Protein 4LDA (pdb70)

InterPro domains:
  IPR027417 P-loop containing nucleoside triphosphate hydrolase [G3DSA:3.40.50.300] (149-373)
  IPR027417 P-loop containing nucleoside triphosphate hydrolase [SSF52540] (150-372)
  IPR031580 Pilus assembly protein TadZ, N-terminal [PF16968] (1-133)

Secondary structure (DSSP, 8-state):
-EEEEEE-SSHHHHHHHHHHTTTTEEEEE--S--HHHHHHHHHHHT-SEEEEE--TTTHHHHHHHHHHHHHH---EEEEES-TT-HHHHHH---S-SEEE-TT--HHHHHHHHHHHHTTS-S--/-EEEEEE-SSHHHHHHHHHHSTTTEEEEE--S--HHHHHHHHHHHT-SEEEEE--TTTHHHHHHHHHHHHHH---EEEEES-TT-HHHHHH---S-SEEE-TT--HHHHHHHHHHHHTTS-SS--/--EEEEE-SSHHHHHHHHHHTTTT-EEEE--S--HHHHHHHHHHHT--EEEEEE-TTTHHHHHHHHHHHHHH---EEEEEE-TT-HHHHHH-----SEEEETT--HHHHHHHHHHHT-S-PPPP-/-EEEEEE-SSHHHHHHHHHHSTTTEEEEE--SS-HHHHHHHHHHHT--EEEEEE-TTTHHHHHHHHHHHHHH---EEEEEE-TT-HHHHHH---S-SEEEETT--HHHHHHHHHHHH-/-EEEEEE-SSHHHHHHHHHHTTTTEEEEE--S--HHHHHHHHHHHT--EEEEEE-TTTHHHHHHHHHHHHHH---EEEEEE-TT-HHHHHH-----SEEEETT--HHHHHHHHHHH-/---EEEEE-SSHHHHHHHHHHSTTT-EEEE--S--HHHHHHHHHHHT-SEEEEEE-TTTHHHHHHHHHHHHHH---EEEEEE-TT-HHHHHH---S-SEEEETT--HHHHHHHHHHH-/-EEEEEE-SSHHHHHHHHHHTTTTEEEEE--TT-HHHHHHHHHHHT--EEEEEE-TTTHHHHHHHHHHHHHH---EEEEEE-TT-HHHHHH-----SEEEETT-BHHHHHHHHHHH-/--EEEEE-SSHHHHHHHHHHTTTT-EEEE--S--HHHHHHHHHHHT--EEEEE--TTTHHHHHHHHHHHHHH---EEEEEE-TT-HHHHHH---S-SEEEETT--HHHHHHHHHHHT-B-PPP-

B-factor: mean 76.96, std 20.44, range [37.09, 199.3]

Organism: Pseudomonas aeruginosa (strain ATCC 15692 / DSM 22644 / CIP 104116 / JCM 14847 / LMG 12228 / 1C / PRS 101 / PAO1) (NCBI:txid208964)

Structure (mmCIF, N/CA/C/O backbone):
data_4LDA
#
_entry.id   4LDA
#
_cell.length_a   96.891
_cell.length_b   86.947
_cell.length_c   97.486
_cell.angle_alpha   90.000
_cell.angle_beta   107.450
_cell.angle_gamma   90.000
#
_symmetry.space_group_name_H-M   'P 1 21 1'
#
loop_
_entity.id
_entity.type
_entity.pdbx_description
1 polymer TadZ
2 non-polymer 'SULFATE ION'
3 water water
#
loop_
_atom_site.group_PDB
_atom_site.id
_atom_site.type_symbol
_atom_site.label_atom_id
_atom_site.label_alt_id
_atom_site.label_comp_id
_atom_site.label_asym_id
_atom_site.label_entity_id
_atom_site.label_seq_id
_atom_site.pdbx_PDB_ins_code
_atom_site.Cartn_x
_atom_site.Cartn_y
_atom_site.Cartn_z
_atom_site.occupancy
_atom_site.B_iso_or_equiv
_atom_site.auth_seq_id
_atom_site.auth_comp_id
_atom_site.auth_asym_id
_atom_site.auth_atom_id
_atom_site.pdbx_PDB_model_num
ATOM 17 N N . ASN A 1 3 ? 41.778 34.587 23.774 1.00 55.42 2 ASN A N 1
ATOM 18 C CA . ASN A 1 3 ? 40.757 35.628 23.520 1.00 54.59 2 ASN A CA 1
ATOM 19 C C . ASN A 1 3 ? 40.551 36.533 24.729 1.00 58.91 2 ASN A C 1
ATOM 20 O O . ASN A 1 3 ? 40.367 36.075 25.848 1.00 60.25 2 ASN A O 1
ATOM 25 N N . GLN A 1 4 ? 40.521 37.832 24.472 1.00 54.88 3 GLN A N 1
ATOM 26 C CA . GLN A 1 4 ? 40.351 38.872 25.477 1.00 53.46 3 GLN A CA 1
ATOM 27 C C . GLN A 1 4 ? 39.553 40.020 24.962 1.00 54.48 3 GLN A C 1
ATOM 28 O O . GLN A 1 4 ? 39.478 40.231 23.756 1.00 50.38 3 GLN A O 1
ATOM 34 N N . ASN A 1 5 ? 39.082 40.849 25.884 1.00 53.52 4 ASN A N 1
ATOM 35 C CA . ASN A 1 5 ? 38.524 42.151 25.566 1.00 53.65 4 ASN A CA 1
ATOM 36 C C . ASN A 1 5 ? 39.549 43.186 25.954 1.00 58.58 4 ASN A C 1
ATOM 37 O O . ASN A 1 5 ? 40.175 43.052 27.006 1.00 59.95 4 ASN A O 1
ATOM 42 N N . PHE A 1 6 ? 39.799 44.151 25.066 1.00 53.49 5 PHE A N 1
ATOM 43 C CA . PHE A 1 6 ? 40.706 45.278 25.298 1.00 51.23 5 PHE A CA 1
ATOM 44 C C . PHE A 1 6 ? 39.890 46.544 25.256 1.00 57.22 5 PHE A C 1
ATOM 45 O O . PHE A 1 6 ? 38.927 46.602 24.483 1.00 58.43 5 PHE A O 1
ATOM 53 N N . VAL A 1 7 ? 40.234 47.545 26.083 1.00 53.15 6 VAL A N 1
ATOM 54 C CA . VAL A 1 7 ? 39.525 48.825 26.098 1.00 53.05 6 VAL A CA 1
ATOM 55 C C . VAL A 1 7 ? 40.476 49.865 25.511 1.00 54.57 6 VAL A C 1
ATOM 56 O O . VAL A 1 7 ? 41.668 49.806 25.771 1.00 53.85 6 VAL A O 1
ATOM 60 N N . ALA A 1 8 ? 39.951 50.772 24.671 1.00 51.58 7 ALA A N 1
ATOM 61 C CA . ALA A 1 8 ? 40.764 51.785 24.019 1.00 50.89 7 ALA A CA 1
ATOM 62 C C . ALA A 1 8 ? 40.192 53.193 24.150 1.00 57.20 7 ALA A C 1
ATOM 63 O O . ALA A 1 8 ? 39.049 53.456 23.772 1.00 57.67 7 ALA A O 1
ATOM 65 N N . LEU A 1 9 ? 41.030 54.100 24.673 1.00 55.50 8 LEU A N 1
ATOM 66 C CA . LEU A 1 9 ? 40.802 55.535 24.759 1.00 56.93 8 LEU A CA 1
ATOM 67 C C . LEU A 1 9 ? 41.651 56.147 23.677 1.00 60.54 8 LEU A C 1
ATOM 68 O O . LEU A 1 9 ? 42.852 56.321 23.864 1.00 59.84 8 LEU A O 1
ATOM 73 N N . THR A 1 10 ? 41.074 56.314 22.494 1.00 57.97 9 THR A N 1
ATOM 74 C CA . THR A 1 10 ? 41.769 56.815 21.313 1.00 57.51 9 THR A CA 1
ATOM 75 C C . THR A 1 10 ? 41.447 58.277 21.122 1.00 64.34 9 THR A C 1
ATOM 76 O O . THR A 1 10 ? 40.374 58.727 21.557 1.00 66.17 9 THR A O 1
ATOM 80 N N . GLN A 1 11 ? 42.360 59.035 20.484 1.00 60.65 10 GLN A N 1
ATOM 81 C CA . GLN A 1 11 ? 42.050 60.443 20.277 1.00 63.00 10 GLN A CA 1
ATOM 82 C C . GLN A 1 11 ? 41.661 60.698 18.784 1.00 70.34 10 GLN A C 1
ATOM 83 O O . GLN A 1 11 ? 41.238 61.812 18.459 1.00 72.21 10 GLN A O 1
ATOM 89 N N . HIS A 1 12 ? 41.658 59.645 17.930 1.00 66.90 11 HIS A N 1
ATOM 90 C CA . HIS A 1 12 ? 41.136 59.718 16.562 1.00 67.54 11 HIS A CA 1
ATOM 91 C C . HIS A 1 12 ? 40.768 58.279 16.079 1.00 66.84 11 HIS A C 1
ATOM 92 O O . HIS A 1 12 ? 41.334 57.302 16.572 1.00 63.02 11 HIS A O 1
ATOM 99 N N . PRO A 1 13 ? 39.759 58.148 15.170 1.00 64.68 12 PRO A N 1
ATOM 100 C CA . PRO A 1 13 ? 39.271 56.806 14.758 1.00 63.52 12 PRO A CA 1
ATOM 101 C C . PRO A 1 13 ? 40.310 55.883 14.105 1.00 67.14 12 PRO A C 1
ATOM 102 O O . PRO A 1 13 ? 40.161 54.656 14.201 1.00 65.51 12 PRO A O 1
ATOM 106 N N . GLY A 1 14 ? 41.315 56.464 13.435 1.00 64.04 13 GLY A N 1
ATOM 107 C CA . GLY A 1 14 ? 42.379 55.706 12.788 1.00 61.80 13 GLY A CA 1
ATOM 108 C C . GLY A 1 14 ? 43.124 54.815 13.761 1.00 62.00 13 GLY A C 1
ATOM 109 O O . GLY A 1 14 ? 43.564 53.724 13.394 1.00 62.52 13 GLY A O 1
ATOM 110 N N . GLU A 1 15 ? 43.255 55.266 15.014 1.00 55.80 14 GLU A N 1
ATOM 111 C CA . GLU A 1 15 ? 43.905 54.512 16.089 1.00 53.48 14 GLU A CA 1
ATOM 112 C C . GLU A 1 15 ? 43.075 53.300 16.477 1.00 57.94 14 GLU A C 1
ATOM 113 O O . GLU A 1 15 ? 43.631 52.227 16.651 1.00 58.69 14 GLU A O 1
ATOM 119 N N . LEU A 1 16 ? 41.751 53.470 16.626 1.00 55.80 15 LEU A N 1
ATOM 120 C CA . LEU A 1 16 ? 40.846 52.395 17.001 1.00 55.20 15 LEU A CA 1
ATOM 121 C C . LEU A 1 16 ? 40.844 51.293 15.933 1.00 61.30 15 LEU A C 1
ATOM 122 O O . LEU A 1 16 ? 40.902 50.115 16.294 1.00 62.35 15 LEU A O 1
ATOM 127 N N . ASP A 1 17 ? 40.815 51.669 14.640 1.00 57.50 16 ASP A N 1
ATOM 128 C CA . ASP A 1 17 ? 40.855 50.724 13.527 1.00 57.25 16 ASP A CA 1
ATOM 129 C C . ASP A 1 17 ? 42.159 49.934 13.536 1.00 59.24 16 ASP A C 1
ATOM 130 O O . ASP A 1 17 ? 42.118 48.720 13.376 1.00 58.79 16 ASP A O 1
ATOM 135 N N . TRP A 1 18 ? 43.304 50.620 13.755 1.00 54.71 17 TRP A N 1
ATOM 136 C CA . TRP A 1 18 ? 44.648 50.045 13.829 1.00 52.80 17 TRP A CA 1
ATOM 137 C C . TRP A 1 18 ? 44.732 49.011 14.969 1.00 55.26 17 TRP A C 1
ATOM 138 O O . TRP A 1 18 ? 45.233 47.902 14.763 1.00 53.06 17 TRP A O 1
ATOM 149 N N . LEU A 1 19 ? 44.174 49.346 16.134 1.00 52.14 18 LEU A N 1
ATOM 150 C CA . LEU A 1 19 ? 44.126 48.433 17.268 1.00 50.76 18 LEU A CA 1
ATOM 151 C C . LEU A 1 19 ? 43.247 47.217 16.974 1.00 56.24 18 LEU A C 1
ATOM 152 O O . LEU A 1 19 ? 43.707 46.095 17.182 1.00 57.29 18 LEU A O 1
ATOM 157 N N . GLN A 1 20 ? 42.003 47.433 16.481 1.00 53.97 19 GLN A N 1
ATOM 158 C CA . GLN A 1 20 ? 41.026 46.381 16.185 1.00 53.98 19 GLN A CA 1
ATOM 159 C C . GLN A 1 20 ? 41.528 45.394 15.142 1.00 56.52 19 GLN A C 1
ATOM 160 O O . GLN A 1 20 ? 41.345 44.188 15.318 1.00 56.28 19 GLN A O 1
ATOM 166 N N . ASN A 1 21 ? 42.141 45.899 14.063 1.00 53.03 20 ASN A N 1
ATOM 167 C CA . ASN A 1 21 ? 42.645 45.084 12.961 1.00 53.54 20 ASN A CA 1
ATOM 168 C C . ASN A 1 21 ? 43.866 44.293 13.365 1.00 58.04 20 ASN A C 1
ATOM 169 O O . ASN A 1 21 ? 43.947 43.118 13.021 1.00 60.21 20 ASN A O 1
ATOM 174 N N . SER A 1 22 ? 44.803 44.919 14.097 1.00 53.11 21 SER A N 1
ATOM 175 C CA . SER A 1 22 ? 46.034 44.274 14.552 1.00 51.56 21 SER A CA 1
ATOM 176 C C . SER A 1 22 ? 45.761 43.184 15.580 1.00 55.70 21 SER A C 1
ATOM 177 O O . SER A 1 22 ? 46.433 42.139 15.540 1.00 56.90 21 SER A O 1
ATOM 180 N N . LEU A 1 23 ? 44.781 43.413 16.489 1.00 49.09 22 LEU A N 1
ATOM 181 C CA . LEU A 1 23 ? 44.518 42.494 17.591 1.00 48.68 22 LEU A CA 1
ATOM 182 C C . LEU A 1 23 ? 43.343 41.562 17.357 1.00 54.52 22 LEU A C 1
ATOM 183 O O . LEU A 1 23 ? 42.962 40.850 18.287 1.00 55.78 22 LEU A O 1
ATOM 188 N N . ALA A 1 24 ? 42.829 41.492 16.126 1.00 52.05 23 ALA A N 1
ATOM 189 C CA . ALA A 1 24 ? 41.674 40.690 15.744 1.00 52.88 23 ALA A CA 1
ATOM 190 C C . ALA A 1 24 ? 41.812 39.190 16.145 1.00 58.57 23 ALA A C 1
ATOM 191 O O . ALA A 1 24 ? 40.835 38.573 16.584 1.00 59.68 23 ALA A O 1
ATOM 193 N N . SER A 1 25 ? 42.999 38.621 15.997 1.00 56.90 24 SER A N 1
ATOM 194 C CA . SER A 1 25 ? 43.320 37.223 16.362 1.00 57.31 24 SER A CA 1
ATOM 195 C C . SER A 1 25 ? 43.367 37.014 17.902 1.00 58.03 24 SER A C 1
ATOM 196 O O . SER A 1 25 ? 43.079 35.927 18.367 1.00 58.17 24 SER A O 1
ATOM 199 N N . ALA A 1 26 ? 43.705 38.056 18.672 1.00 52.05 25 ALA A N 1
ATOM 200 C CA . ALA A 1 26 ? 43.836 38.006 20.127 1.00 50.70 25 ALA A CA 1
ATOM 201 C C . ALA A 1 26 ? 42.523 38.285 20.870 1.00 52.44 25 ALA A C 1
ATOM 202 O O . ALA A 1 26 ? 42.343 37.842 21.997 1.00 52.30 25 ALA A O 1
ATOM 204 N N . GLY A 1 27 ? 41.643 39.049 20.275 1.00 48.71 26 GLY A N 1
ATOM 205 C CA . GLY A 1 27 ? 40.386 39.380 20.926 1.00 48.51 26 GLY A CA 1
ATOM 206 C C . GLY A 1 27 ? 39.676 40.551 20.307 1.00 51.41 26 GLY A C 1
ATOM 207 O O . GLY A 1 27 ? 39.818 40.797 19.111 1.00 50.27 26 GLY A O 1
ATOM 208 N N . GLN A 1 28 ? 38.908 41.288 21.132 1.00 49.68 27 GLN A N 1
ATOM 209 C CA . GLN A 1 28 ? 38.043 42.420 20.731 1.00 49.06 27 GLN A CA 1
ATOM 210 C C . GLN A 1 28 ? 38.478 43.734 21.359 1.00 51.50 27 GLN A C 1
ATOM 211 O O . GLN A 1 28 ? 38.776 43.761 22.539 1.00 50.51 27 GLN A O 1
ATOM 217 N N . VAL A 1 29 ? 38.505 44.818 20.577 1.00 49.48 28 VAL A N 1
ATOM 218 C CA . VAL A 1 29 ? 38.899 46.137 21.072 1.00 49.16 28 VAL A CA 1
ATOM 219 C C . VAL A 1 29 ? 37.609 46.944 21.216 1.00 55.65 28 VAL A C 1
ATOM 220 O O . VAL A 1 29 ? 36.953 47.280 20.230 1.00 56.77 28 VAL A O 1
ATOM 224 N N . VAL A 1 30 ? 37.210 47.151 22.468 1.00 52.84 29 VAL A N 1
ATOM 225 C CA . VAL A 1 30 ? 36.034 47.896 22.888 1.00 53.33 29 VAL A CA 1
ATOM 226 C C . VAL A 1 30 ? 36.420 49.369 23.000 1.00 59.17 29 VAL A C 1
ATOM 227 O O . VAL A 1 30 ? 37.348 49.692 23.761 1.00 58.69 29 VAL A O 1
ATOM 231 N N . PRO A 1 31 ? 35.762 50.278 22.244 1.00 57.89 30 PRO A N 1
ATOM 232 C CA . PRO A 1 31 ? 36.067 51.713 22.410 1.00 58.90 30 PRO A CA 1
ATOM 233 C C . PRO A 1 31 ? 35.460 52.237 23.711 1.00 65.67 30 PRO A C 1
ATOM 234 O O . PRO A 1 31 ? 34.441 51.720 24.155 1.00 65.84 30 PRO A O 1
ATOM 238 N N . ALA A 1 32 ? 36.078 53.222 24.336 1.00 65.07 31 ALA A N 1
ATOM 239 C CA . ALA A 1 32 ? 35.520 53.760 25.576 1.00 67.77 31 ALA A CA 1
ATOM 240 C C . ALA A 1 32 ? 35.084 55.210 25.397 1.00 77.64 31 ALA A C 1
ATOM 241 O O . ALA A 1 32 ? 34.404 55.772 26.261 1.00 78.43 31 ALA A O 1
ATOM 243 N N . GLY A 1 33 ? 35.457 55.783 24.253 1.00 78.09 32 GLY A N 1
ATOM 244 C CA . GLY A 1 33 ? 35.139 57.152 23.869 1.00 80.82 32 GLY A CA 1
ATOM 245 C C . GLY A 1 33 ? 35.548 58.193 24.891 1.00 88.54 32 GLY A C 1
ATOM 246 O O . GLY A 1 33 ? 36.691 58.224 25.358 1.00 87.72 32 GLY A O 1
ATOM 247 N N . SER A 1 34 ? 34.587 59.046 25.239 1.00 89.38 33 SER A N 1
ATOM 248 C CA . SER A 1 34 ? 34.711 60.108 26.233 1.00 91.81 33 SER A CA 1
ATOM 249 C C . SER A 1 34 ? 34.184 59.545 27.542 1.00 95.38 33 SER A C 1
ATOM 250 O O . SER A 1 34 ? 32.968 59.574 27.792 1.00 97.44 33 SER A O 1
ATOM 253 N N . ALA A 1 35 ? 35.081 58.922 28.320 1.00 88.36 34 ALA A N 1
ATOM 254 C CA . ALA A 1 35 ? 34.690 58.251 29.549 1.00 87.50 34 ALA A CA 1
ATOM 255 C C . ALA A 1 35 ? 35.436 58.773 30.769 1.00 88.48 34 ALA A C 1
ATOM 256 O O . ALA A 1 35 ? 36.646 59.010 30.712 1.00 85.99 34 ALA A O 1
ATOM 258 N N . SER A 1 36 ? 34.685 58.936 31.886 1.00 84.56 35 SER A N 1
ATOM 259 C CA . SER A 1 36 ? 35.209 59.330 33.194 1.00 84.46 35 SER A CA 1
ATOM 260 C C . SER A 1 36 ? 35.853 58.115 33.858 1.00 84.83 35 SER A C 1
ATOM 261 O O . SER A 1 36 ? 35.697 57.001 33.353 1.00 82.28 35 SER A O 1
ATOM 264 N N . LEU A 1 37 ? 36.561 58.311 34.985 1.00 81.07 36 LEU A N 1
ATOM 265 C CA . LEU A 1 37 ? 37.220 57.208 35.689 1.00 79.00 36 LEU A CA 1
ATOM 266 C C . LEU A 1 37 ? 36.192 56.158 36.115 1.00 81.93 36 LEU A C 1
ATOM 267 O O . LEU A 1 37 ? 36.407 54.976 35.855 1.00 79.44 36 LEU A O 1
ATOM 272 N N . GLU A 1 38 ? 35.059 56.605 36.703 1.00 80.53 37 GLU A N 1
ATOM 273 C CA . GLU A 1 38 ? 33.970 55.751 37.176 1.00 80.90 37 GLU A CA 1
ATOM 274 C C . GLU A 1 38 ? 33.360 54.938 36.021 1.00 80.06 37 GLU A C 1
ATOM 275 O O . GLU A 1 38 ? 33.176 53.725 36.171 1.00 77.35 37 GLU A O 1
ATOM 281 N N . GLU A 1 39 ? 33.083 55.600 34.873 1.00 75.90 38 GLU A N 1
ATOM 282 C CA . GLU A 1 39 ? 32.518 54.989 33.653 1.00 73.50 38 GLU A CA 1
ATOM 283 C C . GLU A 1 39 ? 33.481 53.965 33.071 1.00 76.35 38 GLU A C 1
ATOM 284 O O . GLU A 1 39 ? 33.073 52.858 32.706 1.00 75.59 38 GLU A O 1
ATOM 290 N N . LEU A 1 40 ? 34.766 54.335 33.012 1.00 72.42 39 LEU A N 1
ATOM 291 C CA . LEU A 1 40 ? 35.852 53.513 32.491 1.00 69.25 39 LEU A CA 1
ATOM 292 C C . LEU A 1 40 ? 36.066 52.262 33.350 1.00 68.30 39 LEU A C 1
ATOM 293 O O . LEU A 1 40 ? 36.279 51.194 32.803 1.00 64.85 39 LEU A O 1
ATOM 298 N N . LEU A 1 41 ? 35.956 52.382 34.687 1.00 65.71 40 LEU A N 1
ATOM 299 C CA . LEU A 1 41 ? 36.096 51.235 35.588 1.00 65.02 40 LEU A CA 1
ATOM 300 C C . LEU A 1 41 ? 34.929 50.262 35.398 1.00 69.39 40 LEU A C 1
ATOM 301 O O . LEU A 1 41 ? 35.157 49.055 35.408 1.00 68.22 40 LEU A O 1
ATOM 306 N N . ALA A 1 42 ? 33.696 50.790 35.168 1.00 66.91 41 ALA A N 1
ATOM 307 C CA . ALA A 1 42 ? 32.483 50.003 34.883 1.00 65.86 41 ALA A CA 1
ATOM 308 C C . ALA A 1 42 ? 32.635 49.209 33.588 1.00 67.12 41 ALA A C 1
ATOM 309 O O . ALA A 1 42 ? 32.259 48.038 33.549 1.00 66.57 41 ALA A O 1
ATOM 311 N N . LEU A 1 43 ? 33.207 49.844 32.543 1.00 61.88 42 LEU A N 1
ATOM 312 C CA . LEU A 1 43 ? 33.439 49.239 31.233 1.00 60.61 42 LEU A CA 1
ATOM 313 C C . LEU A 1 43 ? 34.547 48.155 31.283 1.00 63.24 42 LEU A C 1
ATOM 314 O O . LEU A 1 43 ? 34.447 47.157 30.577 1.00 61.57 42 LEU A O 1
ATOM 319 N N . LEU A 1 44 ? 35.576 48.344 32.128 1.00 60.42 43 LEU A N 1
ATOM 320 C CA . LEU A 1 44 ? 36.636 47.362 32.325 1.00 59.37 43 LEU A CA 1
ATOM 321 C C . LEU A 1 44 ? 36.092 46.128 33.014 1.00 65.07 43 LEU A C 1
ATOM 322 O O . LEU A 1 44 ? 36.489 45.023 32.658 1.00 65.28 43 LEU A O 1
ATOM 327 N N . ASP A 1 45 ? 35.170 46.313 33.975 1.00 63.72 44 ASP A N 1
ATOM 328 C CA . ASP A 1 45 ? 34.566 45.244 34.767 1.00 65.30 44 ASP A CA 1
ATOM 329 C C . ASP A 1 45 ? 33.598 44.390 33.952 1.00 68.40 44 ASP A C 1
ATOM 330 O O . ASP A 1 45 ? 33.670 43.165 34.052 1.00 69.95 44 ASP A O 1
ATOM 335 N N . VAL A 1 46 ? 32.710 45.011 33.149 1.00 62.38 45 VAL A N 1
ATOM 336 C CA . VAL A 1 46 ? 31.695 44.299 32.363 1.00 61.09 45 VAL A CA 1
ATOM 337 C C . VAL A 1 46 ? 32.367 43.513 31.215 1.00 63.40 45 VAL A C 1
ATOM 338 O O . VAL A 1 46 ? 31.914 42.413 30.914 1.00 63.07 45 VAL A O 1
ATOM 342 N N . THR A 1 47 ? 33.455 44.034 30.624 1.00 60.14 46 THR A N 1
ATOM 343 C CA . THR A 1 47 ? 34.168 43.356 29.532 1.00 57.84 46 THR A CA 1
ATOM 344 C C . THR A 1 47 ? 35.271 42.450 30.067 1.00 61.24 46 THR A C 1
ATOM 345 O O . THR A 1 47 ? 35.862 41.719 29.275 1.00 61.45 46 THR A O 1
ATOM 349 N N . ALA A 1 48 ? 35.563 42.502 31.391 1.00 58.23 47 ALA A N 1
ATOM 350 C CA . ALA A 1 48 ? 36.610 41.731 32.100 1.00 58.24 47 ALA A CA 1
ATOM 351 C C . ALA A 1 48 ? 37.994 41.918 31.395 1.00 62.45 47 ALA A C 1
ATOM 352 O O . ALA A 1 48 ? 38.800 40.990 31.266 1.00 62.09 47 ALA A O 1
ATOM 354 N N . ALA A 1 49 ? 38.234 43.158 30.953 1.00 59.41 48 ALA A N 1
ATOM 355 C CA . ALA A 1 49 ? 39.420 43.590 30.236 1.00 58.10 48 ALA A CA 1
ATOM 356 C C . ALA A 1 49 ? 40.612 43.719 31.173 1.00 66.00 48 ALA A C 1
ATOM 357 O O . ALA A 1 49 ? 40.488 44.316 32.255 1.00 66.83 48 ALA A O 1
ATOM 359 N N . GLY A 1 50 ? 41.749 43.158 30.742 1.00 63.63 49 GLY A N 1
ATOM 360 C CA . GLY A 1 50 ? 43.010 43.203 31.494 1.00 64.93 49 GLY A CA 1
ATOM 361 C C . GLY A 1 50 ? 44.027 44.174 30.908 1.00 68.10 49 GLY A C 1
ATOM 362 O O . GLY A 1 50 ? 45.066 44.451 31.524 1.00 68.77 49 GLY A O 1
ATOM 363 N N . VAL A 1 51 ? 43.728 44.683 29.684 1.00 61.32 50 VAL A N 1
ATOM 364 C CA . VAL A 1 51 ? 44.574 45.637 28.970 1.00 58.46 50 VAL A CA 1
ATOM 365 C C . VAL A 1 51 ? 43.729 46.838 28.554 1.00 60.55 50 VAL A C 1
ATOM 366 O O . VAL A 1 51 ? 42.633 46.665 28.002 1.00 58.13 50 VAL A O 1
ATOM 370 N N . LEU A 1 52 ? 44.260 48.058 28.822 1.00 55.12 51 LEU A N 1
ATOM 371 C CA . LEU A 1 52 ? 43.660 49.318 28.422 1.00 52.82 51 LEU A CA 1
ATOM 372 C C . LEU A 1 52 ? 44.674 50.115 27.607 1.00 53.41 51 LEU A C 1
ATOM 373 O O . LEU A 1 52 ? 45.791 50.357 28.070 1.00 51.67 51 LEU A O 1
ATOM 378 N N . PHE A 1 53 ? 44.272 50.528 26.397 1.00 49.85 52 PHE A N 1
ATOM 379 C CA . PHE A 1 53 ? 45.068 51.378 25.523 1.00 49.38 52 PHE A CA 1
ATOM 380 C C . PHE A 1 53 ? 44.626 52.830 25.719 1.00 53.14 52 PHE A C 1
ATOM 381 O O . PHE A 1 53 ? 43.435 53.105 25.734 1.00 53.02 52 PHE A O 1
ATOM 389 N N . ILE A 1 54 ? 45.576 53.744 25.924 1.00 50.84 53 ILE A N 1
ATOM 390 C CA . ILE A 1 54 ? 45.251 55.160 26.100 1.00 51.63 53 ILE A CA 1
ATOM 391 C C . ILE A 1 54 ? 46.181 55.986 25.193 1.00 55.15 53 ILE A C 1
ATOM 392 O O . ILE A 1 54 ? 47.395 55.845 25.237 1.00 54.11 53 ILE A O 1
ATOM 397 N N . SER A 1 55 ? 45.575 56.792 24.324 1.00 54.26 54 SER A N 1
ATOM 398 C CA . SER A 1 55 ? 46.286 57.650 23.391 1.00 53.77 54 SER A CA 1
ATOM 399 C C . SER A 1 55 ? 46.666 58.952 24.118 1.00 58.32 54 SER A C 1
ATOM 400 O O . SER A 1 55 ? 45.801 59.644 24.672 1.00 59.38 54 SER A O 1
ATOM 403 N N . LEU A 1 56 ? 47.971 59.235 24.149 1.00 55.58 55 LEU A N 1
ATOM 404 C CA . LEU A 1 56 ? 48.569 60.392 24.806 1.00 58.28 55 LEU A CA 1
ATOM 405 C C . LEU A 1 56 ? 49.294 61.326 23.830 1.00 66.43 55 LEU A C 1
ATOM 406 O O . LEU A 1 56 ? 50.019 60.887 22.930 1.00 66.44 55 LEU A O 1
ATOM 411 N N . GLY A 1 57 ? 49.137 62.614 24.083 1.00 65.51 56 GLY A N 1
ATOM 412 C CA . GLY A 1 57 ? 49.772 63.701 23.348 1.00 66.71 56 GLY A CA 1
ATOM 413 C C . GLY A 1 57 ? 50.027 64.858 24.290 1.00 73.70 56 GLY A C 1
ATOM 414 O O . GLY A 1 57 ? 49.578 64.807 25.437 1.00 74.03 56 GLY A O 1
ATOM 415 N N . LYS A 1 58 ? 50.727 65.920 23.826 1.00 72.50 57 LYS A N 1
ATOM 416 C CA . LYS A 1 58 ? 51.052 67.071 24.678 1.00 75.24 57 LYS A CA 1
ATOM 417 C C . LYS A 1 58 ? 49.797 67.814 25.146 1.00 82.71 57 LYS A C 1
ATOM 418 O O . LYS A 1 58 ? 49.778 68.273 26.294 1.00 85.17 57 LYS A O 1
ATOM 424 N N . SER A 1 59 ? 48.744 67.868 24.313 1.00 78.90 58 SER A N 1
ATOM 425 C CA . SER A 1 59 ? 47.503 68.572 24.630 1.00 81.01 58 SER A CA 1
ATOM 426 C C . SER A 1 59 ? 46.643 67.861 25.702 1.00 85.50 58 SER A C 1
ATOM 427 O O . SER A 1 59 ? 45.987 68.558 26.483 1.00 87.95 58 SER A O 1
ATOM 430 N N . ASN A 1 60 ? 46.613 66.499 25.731 1.00 78.91 59 ASN A N 1
ATOM 431 C CA . ASN A 1 60 ? 45.757 65.785 26.686 1.00 77.90 59 ASN A CA 1
ATOM 432 C C . ASN A 1 60 ? 46.537 65.111 27.843 1.00 80.63 59 ASN A C 1
ATOM 433 O O . ASN A 1 60 ? 45.906 64.517 28.722 1.00 80.33 59 ASN A O 1
ATOM 438 N N . LEU A 1 61 ? 47.882 65.210 27.846 1.00 76.26 60 LEU A N 1
ATOM 439 C CA . LEU A 1 61 ? 48.772 64.547 28.803 1.00 75.17 60 LEU A CA 1
ATOM 440 C C . LEU A 1 61 ? 48.415 64.798 30.281 1.00 81.10 60 LEU A C 1
ATOM 441 O O . LEU A 1 61 ? 48.507 63.857 31.058 1.00 78.46 60 LEU A O 1
ATOM 446 N N . VAL A 1 62 ? 48.037 66.030 30.671 1.00 82.14 61 VAL A N 1
ATOM 447 C CA . VAL A 1 62 ? 47.750 66.369 32.071 1.00 85.24 61 VAL A CA 1
ATOM 448 C C . VAL A 1 62 ? 46.472 65.623 32.555 1.00 89.14 61 VAL A C 1
ATOM 449 O O . VAL A 1 62 ? 46.550 64.916 33.566 1.00 88.97 61 VAL A O 1
ATOM 453 N N . SER A 1 63 ? 45.334 65.754 31.833 1.00 85.48 62 SER A N 1
ATOM 454 C CA . SER A 1 63 ? 44.068 65.111 32.210 1.00 85.28 62 SER A CA 1
ATOM 455 C C . SER A 1 63 ? 44.109 63.577 32.026 1.00 86.56 62 SER A C 1
ATOM 456 O O . SER A 1 63 ? 43.600 62.864 32.892 1.00 87.33 62 SER A O 1
ATOM 459 N N . GLN A 1 64 ? 44.709 63.073 30.924 1.00 79.07 63 GLN A N 1
ATOM 460 C CA . GLN A 1 64 ? 44.777 61.633 30.663 1.00 74.97 63 GLN A CA 1
ATOM 461 C C . GLN A 1 64 ? 45.778 60.947 31.597 1.00 76.40 63 GLN A C 1
ATOM 462 O O . GLN A 1 64 ? 45.539 59.807 31.988 1.00 74.82 63 GLN A O 1
ATOM 468 N N . GLY A 1 65 ? 46.861 61.644 31.955 1.00 72.80 64 GLY A N 1
ATOM 469 C CA . GLY A 1 65 ? 47.882 61.154 32.880 1.00 72.57 64 GLY A CA 1
ATOM 470 C C . GLY A 1 65 ? 47.290 60.920 34.250 1.00 78.26 64 GLY A C 1
ATOM 471 O O . GLY A 1 65 ? 47.539 59.880 34.871 1.00 77.38 64 GLY A O 1
ATOM 472 N N . ALA A 1 66 ? 46.433 61.869 34.691 1.00 77.25 65 ALA A N 1
ATOM 473 C CA . ALA A 1 66 ? 45.693 61.807 35.955 1.00 79.49 65 ALA A CA 1
ATOM 474 C C . ALA A 1 66 ? 44.723 60.623 35.960 1.00 81.28 65 ALA A C 1
ATOM 475 O O . ALA A 1 66 ? 44.551 59.980 36.995 1.00 82.48 65 ALA A O 1
ATOM 477 N N . LEU A 1 67 ? 44.114 60.329 34.792 1.00 74.26 66 LEU A N 1
ATOM 478 C CA . LEU A 1 67 ? 43.196 59.212 34.588 1.00 72.01 66 LEU A CA 1
ATOM 479 C C . LEU A 1 67 ? 43.945 57.882 34.733 1.00 72.16 66 LEU A C 1
ATOM 480 O O . LEU A 1 67 ? 43.454 57.004 35.438 1.00 71.63 66 LEU A O 1
ATOM 485 N N . VAL A 1 68 ? 45.135 57.752 34.101 1.00 66.35 67 VAL A N 1
ATOM 486 C CA . VAL A 1 68 ? 45.984 56.554 34.198 1.00 64.53 67 VAL A CA 1
ATOM 487 C C . VAL A 1 68 ? 46.307 56.308 35.681 1.00 71.07 67 VAL A C 1
ATOM 488 O O . VAL A 1 68 ? 46.153 55.175 36.143 1.00 70.88 67 VAL A O 1
ATOM 492 N N . GLU A 1 69 ? 46.684 57.385 36.426 1.00 69.51 68 GLU A N 1
ATOM 493 C CA . GLU A 1 69 ? 46.999 57.343 37.858 1.00 71.82 68 GLU A CA 1
ATOM 494 C C . GLU A 1 69 ? 45.813 56.782 38.671 1.00 77.61 68 GLU A C 1
ATOM 495 O O . GLU A 1 69 ? 46.020 55.916 39.524 1.00 78.14 68 GLU A O 1
ATOM 501 N N . GLY A 1 70 ? 44.597 57.247 38.357 1.00 74.54 69 GLY A N 1
ATOM 502 C CA . GLY A 1 70 ? 43.350 56.811 38.983 1.00 75.62 69 GLY A CA 1
ATOM 503 C C . GLY A 1 70 ? 42.989 55.366 38.696 1.00 78.49 69 GLY A C 1
ATOM 504 O O . GLY A 1 70 ? 42.556 54.643 39.603 1.00 80.98 69 GLY A O 1
ATOM 505 N N . LEU A 1 71 ? 43.159 54.942 37.427 1.00 71.75 70 LEU A N 1
ATOM 506 C CA . LEU A 1 71 ? 42.912 53.570 36.960 1.00 69.96 70 LEU A CA 1
ATOM 507 C C . LEU A 1 71 ? 43.833 52.565 37.640 1.00 72.52 70 LEU A C 1
ATOM 508 O O . LEU A 1 71 ? 43.363 51.544 38.128 1.00 72.15 70 LEU A O 1
ATOM 513 N N . VAL A 1 72 ? 45.146 52.850 37.631 1.00 68.71 71 VAL A N 1
ATOM 514 C CA . VAL A 1 72 ? 46.207 52.016 38.195 1.00 69.07 71 VAL A CA 1
ATOM 515 C C . VAL A 1 72 ? 45.997 51.905 39.749 1.00 77.64 71 VAL A C 1
ATOM 516 O O . VAL A 1 72 ? 46.195 50.822 40.307 1.00 77.09 71 VAL A O 1
ATOM 520 N N . SER A 1 73 ? 45.514 52.976 40.409 1.00 78.07 72 SER A N 1
ATOM 521 C CA . SER A 1 73 ? 45.193 52.944 41.840 1.00 82.44 72 SER A CA 1
ATOM 522 C C . SER A 1 73 ? 44.035 51.982 42.118 1.00 87.72 72 SER A C 1
ATOM 523 O O . SER A 1 73 ? 44.128 51.150 43.025 1.00 90.18 72 SER A O 1
ATOM 526 N N . ALA A 1 74 ? 42.958 52.092 41.320 1.00 82.15 73 ALA A N 1
ATOM 527 C CA . ALA A 1 74 ? 41.742 51.299 41.465 1.00 82.22 73 ALA A CA 1
ATOM 528 C C . ALA A 1 74 ? 41.939 49.841 41.015 1.00 84.57 73 ALA A C 1
ATOM 529 O O . ALA A 1 74 ? 41.420 48.934 41.663 1.00 86.23 73 ALA A O 1
ATOM 531 N N . ARG A 1 75 ? 42.639 49.619 39.895 1.00 78.04 74 ARG A N 1
ATOM 532 C CA . ARG A 1 75 ? 42.899 48.287 39.336 1.00 75.84 74 ARG A CA 1
ATOM 533 C C . ARG A 1 75 ? 44.416 48.099 39.183 1.00 78.83 74 ARG A C 1
ATOM 534 O O . ARG A 1 75 ? 44.991 48.443 38.145 1.00 76.09 74 ARG A O 1
ATOM 542 N N . PRO A 1 76 ? 45.091 47.584 40.228 1.00 78.33 75 PRO A N 1
ATOM 543 C CA . PRO A 1 76 ? 46.562 47.471 40.165 1.00 78.65 75 PRO A CA 1
ATOM 544 C C . PRO A 1 76 ? 47.055 46.409 39.177 1.00 83.23 75 PRO A C 1
ATOM 545 O O . PRO A 1 76 ? 48.188 46.510 38.691 1.00 82.34 75 PRO A O 1
ATOM 557 N N . LEU A 1 78 ? 45.680 45.821 36.224 1.00 69.13 77 LEU A N 1
ATOM 558 C CA . LEU A 1 78 ? 45.393 46.301 34.875 1.00 64.42 77 LEU A CA 1
ATOM 559 C C . LEU A 1 78 ? 46.682 46.727 34.169 1.00 64.45 77 LEU A C 1
ATOM 560 O O . LEU A 1 78 ? 47.502 47.445 34.757 1.00 64.57 77 LEU A O 1
ATOM 565 N N . SER A 1 79 ? 46.851 46.290 32.906 1.00 57.18 78 SER A N 1
ATOM 566 C CA . SER A 1 79 ? 47.984 46.698 32.078 1.00 54.51 78 SER A CA 1
ATOM 567 C C . SER A 1 79 ? 47.556 47.897 31.231 1.00 57.50 78 SER A C 1
ATOM 568 O O . SER A 1 79 ? 46.660 47.774 30.400 1.00 54.77 78 SER A O 1
ATOM 571 N N . VAL A 1 80 ? 48.143 49.070 31.496 1.00 55.91 79 VAL A N 1
ATOM 572 C CA . VAL A 1 80 ? 47.837 50.273 30.732 1.00 54.72 79 VAL A CA 1
ATOM 573 C C . VAL A 1 80 ? 48.972 50.442 29.693 1.00 58.89 79 VAL A C 1
ATOM 574 O O . VAL A 1 80 ? 50.147 50.503 30.062 1.00 58.76 79 VAL A O 1
ATOM 578 N N . VAL A 1 81 ? 48.608 50.457 28.401 1.00 53.72 80 VAL A N 1
ATOM 579 C CA . VAL A 1 81 ? 49.537 50.646 27.283 1.00 52.11 80 VAL A CA 1
ATOM 580 C C . VAL A 1 81 ? 49.263 52.010 26.657 1.00 57.35 80 VAL A C 1
ATOM 581 O O . VAL A 1 81 ? 48.162 52.251 26.166 1.00 57.13 80 VAL A O 1
ATOM 585 N N . ALA A 1 82 ? 50.258 52.904 26.686 1.00 55.85 81 ALA A N 1
ATOM 586 C CA . ALA A 1 82 ? 50.121 54.241 26.104 1.00 56.00 81 ALA A CA 1
ATOM 587 C C . ALA A 1 82 ? 50.421 54.217 24.610 1.00 56.26 81 ALA A C 1
ATOM 588 O O . ALA A 1 82 ? 51.229 53.420 24.156 1.00 55.51 81 ALA A O 1
ATOM 590 N N . ILE A 1 83 ? 49.729 55.059 23.849 1.00 52.22 82 ILE A N 1
ATOM 591 C CA . ILE A 1 83 ? 49.879 55.217 22.400 1.00 51.73 82 ILE A CA 1
ATOM 592 C C . ILE A 1 83 ? 50.270 56.680 22.161 1.00 57.69 82 ILE A C 1
ATOM 593 O O . ILE A 1 83 ? 49.553 57.574 22.589 1.00 58.17 82 ILE A O 1
ATOM 598 N N . GLY A 1 84 ? 51.461 56.914 21.636 1.00 53.40 83 GLY A N 1
ATOM 599 C CA . GLY A 1 84 ? 51.905 58.271 21.400 1.00 54.09 83 GLY A CA 1
ATOM 600 C C . GLY A 1 84 ? 53.189 58.345 20.617 1.00 59.20 83 GLY A C 1
ATOM 601 O O . GLY A 1 84 ? 53.719 57.321 20.172 1.00 59.24 83 GLY A O 1
ATOM 602 N N . ASP A 1 85 ? 53.701 59.571 20.488 1.00 56.09 84 ASP A N 1
ATOM 603 C CA . ASP A 1 85 ? 54.922 59.914 19.774 1.00 55.43 84 ASP A CA 1
ATOM 604 C C . ASP A 1 85 ? 56.163 59.306 20.469 1.00 59.50 84 ASP A C 1
ATOM 605 O O . ASP A 1 85 ? 56.563 59.748 21.546 1.00 60.54 84 ASP A O 1
ATOM 610 N N . GLY A 1 86 ? 56.774 58.326 19.800 1.00 54.63 85 GLY A N 1
ATOM 611 C CA . GLY A 1 86 ? 57.976 57.643 20.257 1.00 52.66 85 GLY A CA 1
ATOM 612 C C . GLY A 1 86 ? 59.241 58.484 20.217 1.00 56.78 85 GLY A C 1
ATOM 613 O O . GLY A 1 86 ? 60.286 58.069 20.737 1.00 56.32 85 GLY A O 1
ATOM 614 N N . LEU A 1 87 ? 59.179 59.648 19.552 1.00 53.58 86 LEU A N 1
ATOM 615 C CA . LEU A 1 87 ? 60.302 60.590 19.463 1.00 53.51 86 LEU A CA 1
ATOM 616 C C . LEU A 1 87 ? 60.335 61.559 20.684 1.00 59.38 86 LEU A C 1
ATOM 617 O O . LEU A 1 87 ? 61.326 62.255 20.893 1.00 59.00 86 LEU A O 1
ATOM 622 N N . ASP A 1 88 ? 59.253 61.594 21.486 1.00 58.08 87 ASP A N 1
ATOM 623 C CA . ASP A 1 88 ? 59.113 62.466 22.649 1.00 59.42 87 ASP A CA 1
ATOM 624 C C . ASP A 1 88 ? 59.448 61.664 23.913 1.00 62.60 87 ASP A C 1
ATOM 625 O O . ASP A 1 88 ? 58.620 60.896 24.408 1.00 62.30 87 ASP A O 1
ATOM 630 N N . ASN A 1 89 ? 60.690 61.820 24.403 1.00 58.22 88 ASN A N 1
ATOM 631 C CA . ASN A 1 89 ? 61.207 61.133 25.596 1.00 56.56 88 ASN A CA 1
ATOM 632 C C . ASN A 1 89 ? 60.460 61.540 26.843 1.00 60.67 88 ASN A C 1
ATOM 633 O O . ASN A 1 89 ? 60.151 60.675 27.665 1.00 57.73 88 ASN A O 1
ATOM 638 N N . GLN A 1 90 ? 60.156 62.852 26.982 1.00 61.18 89 GLN A N 1
ATOM 639 C CA . GLN A 1 90 ? 59.424 63.377 28.131 1.00 62.96 89 GLN A CA 1
ATOM 640 C C . GLN A 1 90 ? 58.007 62.809 28.179 1.00 65.59 89 GLN A C 1
ATOM 641 O O . GLN A 1 90 ? 57.529 62.564 29.281 1.00 67.52 89 GLN A O 1
ATOM 647 N N . LEU A 1 91 ? 57.369 62.542 27.002 1.00 59.11 90 LEU A N 1
ATOM 648 C CA . LEU A 1 91 ? 56.033 61.948 26.904 1.00 56.13 90 LEU A CA 1
ATOM 649 C C . LEU A 1 91 ? 56.066 60.517 27.381 1.00 58.46 90 LEU A C 1
ATOM 650 O O . LEU A 1 91 ? 55.247 60.164 28.226 1.00 59.53 90 LEU A O 1
ATOM 655 N N . VAL A 1 92 ? 57.025 59.698 26.856 1.00 53.12 91 VAL A N 1
ATOM 656 C CA . VAL A 1 92 ? 57.271 58.291 27.227 1.00 51.82 91 VAL A CA 1
ATOM 657 C C . VAL A 1 92 ? 57.483 58.216 28.737 1.00 59.10 91 VAL A C 1
ATOM 658 O O . VAL A 1 92 ? 56.835 57.402 29.392 1.00 58.98 91 VAL A O 1
ATOM 662 N N . LEU A 1 93 ? 58.326 59.120 29.291 1.00 58.32 92 LEU A N 1
ATOM 663 C CA . LEU A 1 93 ? 58.614 59.233 30.720 1.00 59.46 92 LEU A CA 1
ATOM 664 C C . LEU A 1 93 ? 57.383 59.599 31.555 1.00 65.49 92 LEU A C 1
ATOM 665 O O . LEU A 1 93 ? 57.173 58.982 32.594 1.00 66.51 92 LEU A O 1
ATOM 670 N N . ALA A 1 94 ? 56.574 60.571 31.117 1.00 63.77 93 ALA A N 1
ATOM 671 C CA . ALA A 1 94 ? 55.356 60.979 31.830 1.00 64.89 93 ALA A CA 1
ATOM 672 C C . ALA A 1 94 ? 54.367 59.817 31.917 1.00 67.56 93 ALA A C 1
ATOM 673 O O . ALA A 1 94 ? 53.841 59.565 33.002 1.00 67.98 93 ALA A O 1
ATOM 675 N N . ALA A 1 95 ? 54.174 59.076 30.793 1.00 62.92 94 ALA A N 1
ATOM 676 C CA . ALA A 1 95 ? 53.276 57.917 30.673 1.00 61.52 94 ALA A CA 1
ATOM 677 C C . ALA A 1 95 ? 53.679 56.814 31.641 1.00 67.54 94 ALA A C 1
ATOM 678 O O . ALA A 1 95 ? 52.822 56.307 32.367 1.00 67.82 94 ALA A O 1
ATOM 688 N N . ARG A 1 97 ? 55.586 57.189 34.398 1.00 68.37 96 ARG A N 1
ATOM 689 C CA . ARG A 1 97 ? 55.389 57.718 35.743 1.00 70.71 96 ARG A CA 1
ATOM 690 C C . ARG A 1 97 ? 53.914 57.651 36.159 1.00 74.38 96 ARG A C 1
ATOM 691 O O . ARG A 1 97 ? 53.642 57.357 37.323 1.00 76.67 96 ARG A O 1
ATOM 699 N N . ALA A 1 98 ? 52.966 57.915 35.217 1.00 68.69 97 ALA A N 1
ATOM 700 C CA . ALA A 1 98 ? 51.510 57.857 35.442 1.00 68.30 97 ALA A CA 1
ATOM 701 C C . ALA A 1 98 ? 51.059 56.430 35.807 1.00 72.38 97 ALA A C 1
ATOM 702 O O . ALA A 1 98 ? 50.087 56.277 36.544 1.00 71.98 97 ALA A O 1
ATOM 704 N N . GLY A 1 99 ? 51.767 55.413 35.299 1.00 69.57 98 GLY A N 1
ATOM 705 C CA . GLY A 1 99 ? 51.479 54.007 35.573 1.00 69.05 98 GLY A CA 1
ATOM 706 C C . GLY A 1 99 ? 51.371 53.104 34.363 1.00 72.86 98 GLY A C 1
ATOM 707 O O . GLY A 1 99 ? 51.090 51.913 34.523 1.00 72.54 98 GLY A O 1
ATOM 708 N N . ALA A 1 100 ? 51.596 53.643 33.145 1.00 68.85 99 ALA A N 1
ATOM 709 C CA . ALA A 1 100 ? 51.551 52.851 31.918 1.00 66.71 99 ALA A CA 1
ATOM 710 C C . ALA A 1 100 ? 52.715 51.856 31.883 1.00 72.39 99 ALA A C 1
ATOM 711 O O . ALA A 1 100 ? 53.853 52.224 32.122 1.00 73.00 99 ALA A O 1
ATOM 713 N N . ARG A 1 101 ? 52.399 50.581 31.666 1.00 70.46 100 ARG A N 1
ATOM 714 C CA . ARG A 1 101 ? 53.320 49.444 31.642 1.00 70.42 100 ARG A CA 1
ATOM 715 C C . ARG A 1 101 ? 54.181 49.473 30.362 1.00 68.01 100 ARG A C 1
ATOM 716 O O . ARG A 1 101 ? 55.358 49.093 30.424 1.00 69.30 100 ARG A O 1
ATOM 724 N N A ASP A 1 102 ? 53.578 49.886 29.223 0.50 60.21 101 ASP A N 1
ATOM 725 N N B ASP A 1 102 ? 53.610 49.885 29.202 0.50 59.37 101 ASP A N 1
ATOM 726 C CA A ASP A 1 102 ? 54.243 49.925 27.922 0.50 57.29 101 ASP A CA 1
ATOM 727 C CA B ASP A 1 102 ? 54.380 49.995 27.953 0.50 56.13 101 ASP A CA 1
ATOM 728 C C A ASP A 1 102 ? 53.799 51.165 27.106 0.50 56.91 101 ASP A C 1
ATOM 729 C C B ASP A 1 102 ? 53.857 51.189 27.134 0.50 56.36 101 ASP A C 1
ATOM 730 O O A ASP A 1 102 ? 52.811 51.815 27.462 0.50 55.83 101 ASP A O 1
ATOM 731 O O B ASP A 1 102 ? 52.870 51.827 27.512 0.50 55.23 101 ASP A O 1
ATOM 740 N N . PHE A 1 103 ? 54.562 51.501 26.036 1.00 51.79 102 PHE A N 1
ATOM 741 C CA . PHE A 1 103 ? 54.319 52.630 25.131 1.00 50.60 102 PHE A CA 1
ATOM 742 C C . PHE A 1 103 ? 54.545 52.198 23.678 1.00 56.39 102 PHE A C 1
ATOM 743 O O . PHE A 1 103 ? 55.631 51.717 23.342 1.00 57.30 102 PHE A O 1
ATOM 751 N N . ILE A 1 104 ? 53.529 52.362 22.827 1.00 52.30 103 ILE A N 1
ATOM 752 C CA . ILE A 1 104 ? 53.596 51.996 21.411 1.00 51.67 103 ILE A CA 1
ATOM 753 C C . ILE A 1 104 ? 53.262 53.230 20.579 1.00 54.60 103 ILE A C 1
ATOM 754 O O . ILE A 1 104 ? 52.612 54.153 21.065 1.00 51.94 103 ILE A O 1
ATOM 759 N N . THR A 1 105 ? 53.758 53.266 19.351 1.00 52.84 104 THR A N 1
ATOM 760 C CA . THR A 1 105 ? 53.472 54.374 18.452 1.00 53.51 104 THR A CA 1
ATOM 761 C C . THR A 1 105 ? 52.427 53.892 17.451 1.00 55.81 104 THR A C 1
ATOM 762 O O . THR A 1 105 ? 52.508 52.780 16.919 1.00 53.62 104 THR A O 1
ATOM 766 N N . TYR A 1 106 ? 51.419 54.751 17.237 1.00 52.80 105 TYR A N 1
ATOM 767 C CA . TYR A 1 106 ? 50.353 54.523 16.278 1.00 51.94 105 TYR A CA 1
ATOM 768 C C . TYR A 1 106 ? 50.937 54.255 14.897 1.00 56.70 105 TYR A C 1
ATOM 769 O O . TYR A 1 106 ? 51.775 55.016 14.426 1.00 57.82 105 TYR A O 1
ATOM 778 N N . GLY A 1 107 ? 50.529 53.156 14.289 1.00 52.75 106 GLY A N 1
ATOM 779 C CA . GLY A 1 107 ? 51.023 52.759 12.980 1.00 53.22 106 GLY A CA 1
ATOM 780 C C . GLY A 1 107 ? 52.120 51.721 13.043 1.00 58.97 106 GLY A C 1
ATOM 781 O O . GLY A 1 107 ? 52.740 51.404 12.022 1.00 61.56 106 GLY A O 1
ATOM 782 N N . ALA A 1 108 ? 52.394 51.204 14.239 1.00 54.59 107 ALA A N 1
ATOM 783 C CA . ALA A 1 108 ? 53.399 50.151 14.411 1.00 54.18 107 ALA A CA 1
ATOM 784 C C . ALA A 1 108 ? 52.888 48.846 13.788 1.00 58.11 107 ALA A C 1
ATOM 785 O O . ALA A 1 108 ? 51.680 48.652 13.704 1.00 55.97 107 ALA A O 1
ATOM 787 N N . ARG A 1 109 ? 53.786 47.956 13.341 1.00 55.82 108 ARG A N 1
ATOM 788 C CA . ARG A 1 109 ? 53.405 46.666 12.745 1.00 55.30 108 ARG A CA 1
ATOM 789 C C . ARG A 1 109 ? 52.438 45.906 13.658 1.00 60.57 108 ARG A C 1
ATOM 790 O O . ARG A 1 109 ? 52.590 45.962 14.884 1.00 61.56 108 ARG A O 1
ATOM 798 N N . ALA A 1 110 ? 51.461 45.187 13.070 1.00 56.76 109 ALA A N 1
ATOM 799 C CA . ALA A 1 110 ? 50.496 44.396 13.829 1.00 55.56 109 ALA A CA 1
ATOM 800 C C . ALA A 1 110 ? 51.182 43.353 14.734 1.00 59.16 109 ALA A C 1
ATOM 801 O O . ALA A 1 110 ? 50.710 43.125 15.842 1.00 58.73 109 ALA A O 1
ATOM 803 N N . SER A 1 111 ? 52.318 42.772 14.281 1.00 56.70 110 SER A N 1
ATOM 804 C CA . SER A 1 111 ? 53.091 41.757 15.007 1.00 56.42 110 SER A CA 1
ATOM 805 C C . SER A 1 111 ? 53.667 42.328 16.321 1.00 62.05 110 SER A C 1
ATOM 806 O O . SER A 1 111 ? 53.877 41.568 17.268 1.00 62.06 110 SER A O 1
ATOM 809 N N . GLU A 1 112 ? 53.874 43.657 16.390 1.00 58.77 111 GLU A N 1
ATOM 810 C CA . GLU A 1 112 ? 54.367 44.326 17.585 1.00 57.92 111 GLU A CA 1
ATOM 811 C C . GLU A 1 112 ? 53.287 44.378 18.643 1.00 60.22 111 GLU A C 1
ATOM 812 O O . GLU A 1 112 ? 53.598 44.241 19.829 1.00 61.14 111 GLU A O 1
ATOM 818 N N . LEU A 1 113 ? 52.022 44.524 18.217 1.00 55.08 112 LEU A N 1
ATOM 819 C CA . LEU A 1 113 ? 50.858 44.576 19.100 1.00 54.69 112 LEU A CA 1
ATOM 820 C C . LEU A 1 113 ? 50.500 43.195 19.611 1.00 55.93 112 LEU A C 1
ATOM 821 O O . LEU A 1 113 ? 50.239 43.061 20.794 1.00 55.60 112 LEU A O 1
ATOM 826 N N . THR A 1 114 ? 50.487 42.168 18.742 1.00 52.88 113 THR A N 1
ATOM 827 C CA . THR A 1 114 ? 50.184 40.775 19.135 1.00 52.45 113 THR A CA 1
ATOM 828 C C . THR A 1 114 ? 51.296 40.243 20.035 1.00 57.44 113 THR A C 1
ATOM 829 O O . THR A 1 114 ? 51.010 39.475 20.955 1.00 58.75 113 THR A O 1
ATOM 833 N N . GLY A 1 115 ? 52.535 40.674 19.777 1.00 52.21 114 GLY A N 1
ATOM 834 C CA . GLY A 1 115 ? 53.699 40.316 20.574 1.00 51.64 114 GLY A CA 1
ATOM 835 C C . GLY A 1 115 ? 53.601 40.856 21.983 1.00 56.31 114 GLY A C 1
ATOM 836 O O . GLY A 1 115 ? 53.866 40.127 22.948 1.00 59.23 114 GLY A O 1
ATOM 837 N N . LEU A 1 116 ? 53.199 42.133 22.108 1.00 50.51 115 LEU A N 1
ATOM 838 C CA . LEU A 1 116 ? 52.991 42.811 23.380 1.00 50.87 115 LEU A CA 1
ATOM 839 C C . LEU A 1 116 ? 51.889 42.132 24.211 1.00 55.23 115 LEU A C 1
ATOM 840 O O . LEU A 1 116 ? 52.071 41.949 25.408 1.00 54.84 115 LEU A O 1
ATOM 845 N N . ILE A 1 117 ? 50.766 41.751 23.577 1.00 52.18 116 ILE A N 1
ATOM 846 C CA . ILE A 1 117 ? 49.627 41.091 24.230 1.00 52.51 116 ILE A CA 1
ATOM 847 C C . ILE A 1 117 ? 50.049 39.705 24.723 1.00 57.04 116 ILE A C 1
ATOM 848 O O . ILE A 1 117 ? 49.655 39.331 25.827 1.00 58.01 116 ILE A O 1
ATOM 853 N N . ARG A 1 118 ? 50.851 38.965 23.933 1.00 54.47 117 ARG A N 1
ATOM 854 C CA . ARG A 1 118 ? 51.437 37.676 24.340 1.00 56.94 117 ARG A CA 1
ATOM 855 C C . ARG A 1 118 ? 52.241 37.815 25.618 1.00 63.07 117 ARG A C 1
ATOM 856 O O . ARG A 1 118 ? 52.045 37.031 26.561 1.00 64.60 117 ARG A O 1
ATOM 864 N N . ARG A 1 119 ? 53.169 38.827 25.622 1.00 58.45 118 ARG A N 1
ATOM 865 C CA . ARG A 1 119 ? 54.080 39.114 26.721 1.00 59.60 118 ARG A CA 1
ATOM 866 C C . ARG A 1 119 ? 53.316 39.484 27.982 1.00 62.67 118 ARG A C 1
ATOM 867 O O . ARG A 1 119 ? 53.626 38.950 29.044 1.00 62.58 118 ARG A O 1
ATOM 875 N N . LEU A 1 120 ? 52.305 40.362 27.859 1.00 58.86 119 LEU A N 1
ATOM 876 C CA . LEU A 1 120 ? 51.483 40.797 28.985 1.00 59.79 119 LEU A CA 1
ATOM 877 C C . LEU A 1 120 ? 50.628 39.653 29.553 1.00 68.03 119 LEU A C 1
ATOM 878 O O . LEU A 1 120 ? 50.349 39.666 30.759 1.00 72.09 119 LEU A O 1
ATOM 883 N N . GLY A 1 121 ? 50.258 38.683 28.703 1.00 62.04 120 GLY A N 1
ATOM 884 C CA . GLY A 1 121 ? 49.495 37.502 29.098 1.00 62.89 120 GLY A CA 1
ATOM 885 C C . GLY A 1 121 ? 50.323 36.494 29.870 1.00 70.49 120 GLY A C 1
ATOM 886 O O . GLY A 1 121 ? 49.830 35.882 30.827 1.00 73.54 120 GLY A O 1
ATOM 887 N N . GLY A 1 122 ? 51.593 36.346 29.466 1.00 66.03 121 GLY A N 1
ATOM 888 C CA . GLY A 1 122 ? 52.558 35.441 30.088 1.00 66.36 121 GLY A CA 1
ATOM 889 C C . GLY A 1 122 ? 53.127 35.914 31.409 1.00 69.74 121 GLY A C 1
ATOM 890 O O . GLY A 1 122 ? 53.812 35.151 32.077 1.00 72.01 121 GLY A O 1
ATOM 891 N N . ARG A 1 123 ? 52.818 37.156 31.801 1.00 64.45 122 ARG A N 1
ATOM 892 C CA . ARG A 1 123 ? 53.268 37.886 32.992 1.00 64.92 122 ARG A CA 1
ATOM 893 C C . ARG A 1 123 ? 52.693 37.349 34.309 1.00 70.52 122 ARG A C 1
ATOM 894 O O . ARG A 1 123 ? 53.385 37.396 35.326 1.00 73.67 122 ARG A O 1
ATOM 902 N N . LEU A 1 124 ? 51.424 36.917 34.327 1.00 66.64 123 LEU A N 1
ATOM 903 C CA . LEU A 1 124 ? 50.801 36.492 35.585 1.00 69.29 123 LEU A CA 1
ATOM 904 C C . LEU A 1 124 ? 50.162 35.107 35.530 1.00 72.74 123 LEU A C 1
ATOM 905 O O . LEU A 1 124 ? 49.573 34.757 34.498 1.00 70.05 123 LEU A O 1
ATOM 910 N N . PRO A 1 125 ? 50.161 34.369 36.681 1.00 72.11 124 PRO A N 1
ATOM 911 C CA . PRO A 1 125 ? 49.457 33.083 36.737 1.00 73.74 124 PRO A CA 1
ATOM 912 C C . PRO A 1 125 ? 47.966 33.205 36.411 1.00 81.86 124 PRO A C 1
ATOM 913 O O . PRO A 1 125 ? 47.342 34.236 36.676 1.00 79.15 124 PRO A O 1
ATOM 917 N N . SER A 1 126 ? 47.407 32.123 35.845 1.00 84.65 125 SER A N 1
ATOM 918 C CA . SER A 1 126 ? 46.015 31.988 35.425 1.00 86.16 125 SER A CA 1
ATOM 919 C C . SER A 1 126 ? 45.126 31.609 36.615 1.00 97.90 125 SER A C 1
ATOM 920 O O . SER A 1 126 ? 44.191 32.350 36.913 1.00 96.98 125 SER A O 1
ATOM 923 N N . VAL A 1 127 ? 45.423 30.485 37.303 1.00 102.22 126 VAL A N 1
ATOM 924 C CA . VAL A 1 127 ? 44.606 30.007 38.429 1.00 107.42 126 VAL A CA 1
ATOM 925 C C . VAL A 1 127 ? 44.768 31.009 39.609 1.00 117.50 126 VAL A C 1
ATOM 926 O O . VAL A 1 127 ? 45.892 31.186 40.104 1.00 117.23 126 VAL A O 1
ATOM 930 N N . PRO A 1 128 ? 43.655 31.703 40.018 1.00 117.61 127 PRO A N 1
ATOM 931 C CA . PRO A 1 128 ? 43.759 32.686 41.114 1.00 124.78 127 PRO A CA 1
ATOM 932 C C . PRO A 1 128 ? 43.566 32.051 42.496 1.00 160.38 127 PRO A C 1
ATOM 933 O O . PRO A 1 128 ? 43.221 30.876 42.627 1.00 121.56 127 PRO A O 1
ATOM 953 N N . ASN B 1 3 ? 77.552 49.059 33.198 1.00 53.29 2 ASN B N 1
ATOM 954 C CA . ASN B 1 3 ? 77.748 48.742 34.631 1.00 52.52 2 ASN B CA 1
ATOM 955 C C . ASN B 1 3 ? 76.859 49.525 35.586 1.00 55.61 2 ASN B C 1
ATOM 956 O O . ASN B 1 3 ? 76.755 50.741 35.463 1.00 57.53 2 ASN B O 1
ATOM 961 N N . GLN B 1 4 ? 76.362 48.831 36.636 1.00 49.85 3 GLN B N 1
ATOM 962 C CA . GLN B 1 4 ? 75.502 49.390 37.663 1.00 49.78 3 GLN B CA 1
ATOM 963 C C . GLN B 1 4 ? 75.495 48.566 38.968 1.00 53.86 3 GLN B C 1
ATOM 964 O O . GLN B 1 4 ? 75.902 47.403 38.995 1.00 51.58 3 GLN B O 1
ATOM 970 N N . ASN B 1 5 ? 74.953 49.171 40.033 1.00 52.41 4 ASN B N 1
ATOM 971 C CA . ASN B 1 5 ? 74.800 48.525 41.329 1.00 52.80 4 ASN B CA 1
ATOM 972 C C . ASN B 1 5 ? 73.387 48.013 41.482 1.00 56.81 4 ASN B C 1
ATOM 973 O O . ASN B 1 5 ? 72.434 48.674 41.073 1.00 57.99 4 ASN B O 1
ATOM 978 N N . PHE B 1 6 ? 73.266 46.813 42.032 1.00 53.02 5 PHE B N 1
ATOM 979 C CA . PHE B 1 6 ? 71.997 46.155 42.364 1.00 51.77 5 PHE B CA 1
ATOM 980 C C . PHE B 1 6 ? 71.966 45.934 43.853 1.00 57.93 5 PHE B C 1
ATOM 981 O O . PHE B 1 6 ? 73.020 45.693 44.434 1.00 57.77 5 PHE B O 1
ATOM 989 N N . VAL B 1 7 ? 70.801 46.042 44.479 1.00 57.29 6 VAL B N 1
ATOM 990 C CA . VAL B 1 7 ? 70.667 45.811 45.918 1.00 58.95 6 VAL B CA 1
ATOM 991 C C . VAL B 1 7 ? 69.905 44.505 46.080 1.00 61.91 6 VAL B C 1
ATOM 992 O O . VAL B 1 7 ? 68.976 44.237 45.309 1.00 61.21 6 VAL B O 1
ATOM 996 N N . ALA B 1 8 ? 70.330 43.668 47.038 1.00 58.65 7 ALA B N 1
ATOM 997 C CA . ALA B 1 8 ? 69.684 42.385 47.262 1.00 57.49 7 ALA B CA 1
ATOM 998 C C . ALA B 1 8 ? 69.345 42.149 48.734 1.00 63.36 7 ALA B C 1
ATOM 999 O O . ALA B 1 8 ? 70.187 42.304 49.629 1.00 62.23 7 ALA B O 1
ATOM 1001 N N . LEU B 1 9 ? 68.077 41.759 48.947 1.00 62.69 8 LEU B N 1
ATOM 1002 C CA . LEU B 1 9 ? 67.493 41.323 50.212 1.00 64.83 8 LEU B CA 1
ATOM 1003 C C . LEU B 1 9 ? 67.280 39.835 50.089 1.00 68.73 8 LEU B C 1
ATOM 1004 O O . LEU B 1 9 ? 66.279 39.402 49.516 1.00 69.54 8 LEU B O 1
ATOM 1009 N N . THR B 1 10 ? 68.283 39.055 50.489 1.00 64.57 9 THR B N 1
ATOM 1010 C CA . THR B 1 10 ? 68.279 37.603 50.361 1.00 63.40 9 THR B CA 1
ATOM 1011 C C . THR B 1 10 ? 67.915 36.964 51.689 1.00 70.25 9 THR B C 1
ATOM 1012 O O . THR B 1 10 ? 68.138 37.571 52.742 1.00 69.86 9 THR B O 1
ATOM 1016 N N . GLN B 1 11 ? 67.340 35.743 51.652 1.00 68.85 10 GLN B N 1
ATOM 1017 C CA . GLN B 1 11 ? 66.997 35.092 52.917 1.00 70.65 10 GLN B CA 1
ATOM 1018 C C . GLN B 1 11 ? 68.012 33.935 53.221 1.00 76.16 10 GLN B C 1
ATOM 1019 O O . GLN B 1 11 ? 67.968 33.362 54.315 1.00 76.99 10 GLN B O 1
ATOM 1025 N N . HIS B 1 12 ? 69.007 33.709 52.335 1.00 72.96 11 HIS B N 1
ATOM 1026 C CA . HIS B 1 12 ? 70.135 32.812 52.604 1.00 73.86 11 HIS B CA 1
ATOM 1027 C C . HIS B 1 12 ? 71.319 33.205 51.676 1.00 78.38 11 HIS B C 1
ATOM 1028 O O . HIS B 1 12 ? 71.083 33.755 50.593 1.00 76.41 11 HIS B O 1
ATOM 1035 N N . PRO B 1 13 ? 72.593 32.998 52.131 1.00 77.41 12 PRO B N 1
ATOM 1036 C CA . PRO B 1 13 ? 73.772 33.485 51.368 1.00 76.85 12 PRO B CA 1
ATOM 1037 C C . PRO B 1 13 ? 73.944 32.890 49.964 1.00 79.09 12 PRO B C 1
ATOM 1038 O O . PRO B 1 13 ? 74.557 33.553 49.118 1.00 79.13 12 PRO B O 1
ATOM 1042 N N . GLY B 1 14 ? 73.425 31.675 49.729 1.00 72.53 13 GLY B N 1
ATOM 1043 C CA . GLY B 1 14 ? 73.477 31.035 48.422 1.00 69.59 13 GLY B CA 1
ATOM 1044 C C . GLY B 1 14 ? 72.822 31.875 47.334 1.00 67.16 13 GLY B C 1
ATOM 1045 O O . GLY B 1 14 ? 73.266 31.863 46.182 1.00 66.12 13 GLY B O 1
ATOM 1046 N N . GLU B 1 15 ? 71.764 32.628 47.704 1.00 59.58 14 GLU B N 1
ATOM 1047 C CA . GLU B 1 15 ? 71.035 33.529 46.804 1.00 56.40 14 GLU B CA 1
ATOM 1048 C C . GLU B 1 15 ? 71.896 34.709 46.414 1.00 58.82 14 GLU B C 1
ATOM 1049 O O . GLU B 1 15 ? 71.932 35.059 45.244 1.00 59.48 14 GLU B O 1
ATOM 1055 N N . LEU B 1 16 ? 72.596 35.314 47.382 1.00 53.91 15 LEU B N 1
ATOM 1056 C CA . LEU B 1 16 ? 73.481 36.442 47.129 1.00 53.12 15 LEU B CA 1
ATOM 1057 C C . LEU B 1 16 ? 74.631 36.050 46.178 1.00 56.58 15 LEU B C 1
ATOM 1058 O O . LEU B 1 16 ? 74.931 36.818 45.260 1.00 58.14 15 LEU B O 1
ATOM 1063 N N . ASP B 1 17 ? 75.242 34.868 46.385 1.00 51.55 16 ASP B N 1
ATOM 1064 C CA A ASP B 1 17 ? 76.322 34.360 45.529 0.50 51.90 16 ASP B CA 1
ATOM 1065 C CA B ASP B 1 17 ? 76.322 34.330 45.556 0.50 51.95 16 ASP B CA 1
ATOM 1066 C C . ASP B 1 17 ? 75.822 34.143 44.108 1.00 56.02 16 ASP B C 1
ATOM 1067 O O . ASP B 1 17 ? 76.500 34.546 43.171 1.00 56.82 16 ASP B O 1
ATOM 1076 N N . TRP B 1 18 ? 74.608 33.544 43.946 1.00 53.01 17 TRP B N 1
ATOM 1077 C CA . TRP B 1 18 ? 73.948 33.273 42.673 1.00 51.89 17 TRP B CA 1
ATOM 1078 C C . TRP B 1 18 ? 73.702 34.586 41.924 1.00 55.67 17 TRP B C 1
ATOM 1079 O O . TRP B 1 18 ? 74.025 34.670 40.744 1.00 55.65 17 TRP B O 1
ATOM 1090 N N . LEU B 1 19 ? 73.199 35.619 42.615 1.00 51.65 18 LEU B N 1
ATOM 1091 C CA . LEU B 1 19 ? 72.978 36.933 42.019 1.00 50.31 18 LEU B CA 1
ATOM 1092 C C . LEU B 1 19 ? 74.295 37.591 41.590 1.00 55.33 18 LEU B C 1
ATOM 1093 O O . LEU B 1 19 ? 74.374 38.070 40.460 1.00 55.10 18 LEU B O 1
ATOM 1098 N N . GLN B 1 20 ? 75.329 37.597 42.484 1.00 53.07 19 GLN B N 1
ATOM 1099 C CA . GLN B 1 20 ? 76.645 38.210 42.237 1.00 53.18 19 GLN B CA 1
ATOM 1100 C C . GLN B 1 20 ? 77.351 37.569 41.065 1.00 57.11 19 GLN B C 1
ATOM 1101 O O . GLN B 1 20 ? 77.912 38.296 40.235 1.00 58.56 19 GLN B O 1
ATOM 1107 N N . ASN B 1 21 ? 77.330 36.227 40.988 1.00 52.79 20 ASN B N 1
ATOM 1108 C CA . ASN B 1 21 ? 78.003 35.464 39.924 1.00 54.07 20 ASN B CA 1
ATOM 1109 C C . ASN B 1 21 ? 77.297 35.615 38.578 1.00 57.80 20 ASN B C 1
ATOM 1110 O O . ASN B 1 21 ? 77.974 35.793 37.555 1.00 59.87 20 ASN B O 1
ATOM 1115 N N . SER B 1 22 ? 75.957 35.572 38.583 1.00 50.24 21 SER B N 1
ATOM 1116 C CA . SER B 1 22 ? 75.159 35.715 37.367 1.00 49.58 21 SER B CA 1
ATOM 1117 C C . SER B 1 22 ? 75.247 37.121 36.769 1.00 54.29 21 SER B C 1
ATOM 1118 O O . SER B 1 22 ? 75.295 37.253 35.543 1.00 53.01 21 SER B O 1
ATOM 1121 N N . LEU B 1 23 ? 75.280 38.161 37.631 1.00 50.84 22 LEU B N 1
ATOM 1122 C CA . LEU B 1 23 ? 75.238 39.532 37.168 1.00 50.07 22 LEU B CA 1
ATOM 1123 C C . LEU B 1 23 ? 76.598 40.207 37.131 1.00 54.46 22 LEU B C 1
ATOM 1124 O O . LEU B 1 23 ? 76.641 41.394 36.839 1.00 54.54 22 LEU B O 1
ATOM 1129 N N . ALA B 1 24 ? 77.692 39.464 37.330 1.00 53.05 23 ALA B N 1
ATOM 1130 C CA . ALA B 1 24 ? 79.068 39.980 37.387 1.00 53.81 23 ALA B CA 1
ATOM 1131 C C . ALA B 1 24 ? 79.437 40.865 36.148 1.00 60.17 23 ALA B C 1
ATOM 1132 O O . ALA B 1 24 ? 80.103 41.895 36.302 1.00 61.98 23 ALA B O 1
ATOM 1134 N N . SER B 1 25 ? 78.980 40.481 34.950 1.00 56.69 24 SER B N 1
ATOM 1135 C CA . SER B 1 25 ? 79.211 41.196 33.686 1.00 56.48 24 SER B CA 1
ATOM 1136 C C . SER B 1 25 ? 78.365 42.479 33.575 1.00 58.27 24 SER B C 1
ATOM 1137 O O . SER B 1 25 ? 78.718 43.361 32.808 1.00 60.88 24 SER B O 1
ATOM 1140 N N . ALA B 1 26 ? 77.262 42.577 34.315 1.00 51.20 25 ALA B N 1
ATOM 1141 C CA . ALA B 1 26 ? 76.332 43.712 34.285 1.00 49.66 25 ALA B CA 1
ATOM 1142 C C . ALA B 1 26 ? 76.637 44.743 35.375 1.00 52.53 25 ALA B C 1
ATOM 1143 O O . ALA B 1 26 ? 76.267 45.905 35.231 1.00 53.24 25 ALA B O 1
ATOM 1145 N N . GLY B 1 27 ? 77.246 44.316 36.472 1.00 48.37 26 GLY B N 1
ATOM 1146 C CA . GLY B 1 27 ? 77.524 45.201 37.593 1.00 48.00 26 GLY B CA 1
ATOM 1147 C C . GLY B 1 27 ? 77.815 44.498 38.903 1.00 51.87 26 GLY B C 1
ATOM 1148 O O . GLY B 1 27 ? 78.347 43.395 38.892 1.00 52.27 26 GLY B O 1
ATOM 1149 N N . GLN B 1 28 ? 77.489 45.139 40.040 1.00 48.39 27 GLN B N 1
ATOM 1150 C CA . GLN B 1 28 ? 77.763 44.690 41.418 1.00 48.34 27 GLN B CA 1
ATOM 1151 C C . GLN B 1 28 ? 76.488 44.477 42.220 1.00 51.92 27 GLN B C 1
ATOM 1152 O O . GLN B 1 28 ? 75.594 45.303 42.166 1.00 51.30 27 GLN B O 1
ATOM 1158 N N . VAL B 1 29 ? 76.418 43.399 42.991 1.00 51.32 28 VAL B N 1
ATOM 1159 C CA . VAL B 1 29 ? 75.242 43.091 43.809 1.00 50.47 28 VAL B CA 1
ATOM 1160 C C . VAL B 1 29 ? 75.618 43.402 45.258 1.00 58.00 28 VAL B C 1
ATOM 1161 O O . VAL B 1 29 ? 76.497 42.762 45.856 1.00 58.65 28 VAL B O 1
ATOM 1165 N N . VAL B 1 30 ? 74.974 44.446 45.787 1.00 55.14 29 VAL B N 1
ATOM 1166 C CA . VAL B 1 30 ? 75.214 44.934 47.127 1.00 56.05 29 VAL B CA 1
ATOM 1167 C C . VAL B 1 30 ? 74.178 44.301 48.102 1.00 60.49 29 VAL B C 1
ATOM 1168 O O . VAL B 1 30 ? 72.982 44.573 48.002 1.00 59.25 29 VAL B O 1
ATOM 1172 N N . PRO B 1 31 ? 74.632 43.481 49.073 1.00 58.28 30 PRO B N 1
ATOM 1173 C CA . PRO B 1 31 ? 73.694 42.954 50.072 1.00 59.30 30 PRO B CA 1
ATOM 1174 C C . PRO B 1 31 ? 73.171 44.051 50.977 1.00 69.08 30 PRO B C 1
ATOM 1175 O O . PRO B 1 31 ? 73.903 44.988 51.289 1.00 71.16 30 PRO B O 1
ATOM 1179 N N . ALA B 1 32 ? 71.899 43.975 51.346 1.00 68.31 31 ALA B N 1
ATOM 1180 C CA . ALA B 1 32 ? 71.276 44.964 52.216 1.00 71.08 31 ALA B CA 1
ATOM 1181 C C . ALA B 1 32 ? 70.970 44.379 53.585 1.00 82.06 31 ALA B C 1
ATOM 1182 O O . ALA B 1 32 ? 70.650 45.121 54.517 1.00 84.94 31 ALA B O 1
ATOM 1184 N N . GLY B 1 33 ? 71.141 43.064 53.700 1.00 81.42 32 GLY B N 1
ATOM 1185 C CA . GLY B 1 33 ? 70.935 42.298 54.924 1.00 84.08 32 GLY B CA 1
ATOM 1186 C C . GLY B 1 33 ? 69.578 42.504 55.558 1.00 91.84 32 GLY B C 1
ATOM 1187 O O . GLY B 1 33 ? 68.538 42.404 54.890 1.00 91.27 32 GLY B O 1
ATOM 1188 N N . SER B 1 34 ? 69.602 42.809 56.860 1.00 91.72 33 SER B N 1
ATOM 1189 C CA . SER B 1 34 ? 68.412 43.095 57.654 1.00 94.09 33 SER B CA 1
ATOM 1190 C C . SER B 1 34 ? 68.275 44.596 57.697 1.00 98.69 33 SER B C 1
ATOM 1191 O O . SER B 1 34 ? 68.906 45.258 58.532 1.00 101.46 33 SER B O 1
ATOM 1194 N N . ALA B 1 35 ? 67.551 45.144 56.709 1.00 92.70 34 ALA B N 1
ATOM 1195 C CA . ALA B 1 35 ? 67.422 46.587 56.555 1.00 93.18 34 ALA B CA 1
ATOM 1196 C C . ALA B 1 35 ? 65.987 47.040 56.592 1.00 96.45 34 ALA B C 1
ATOM 1197 O O . ALA B 1 35 ? 65.118 46.396 56.005 1.00 94.72 34 ALA B O 1
ATOM 1199 N N . SER B 1 36 ? 65.751 48.177 57.282 1.00 94.48 35 SER B N 1
ATOM 1200 C CA . SER B 1 36 ? 64.443 48.827 57.376 1.00 95.44 35 SER B CA 1
ATOM 1201 C C . SER B 1 36 ? 64.188 49.607 56.087 1.00 95.67 35 SER B C 1
ATOM 1202 O O . SER B 1 36 ? 65.115 49.751 55.281 1.00 93.71 35 SER B O 1
ATOM 1205 N N . LEU B 1 37 ? 62.958 50.122 55.888 1.00 90.80 36 LEU B N 1
ATOM 1206 C CA . LEU B 1 37 ? 62.631 50.876 54.676 1.00 88.56 36 LEU B CA 1
ATOM 1207 C C . LEU B 1 37 ? 63.542 52.106 54.540 1.00 94.18 36 LEU B C 1
ATOM 1208 O O . LEU B 1 37 ? 64.106 52.317 53.467 1.00 92.37 36 LEU B O 1
ATOM 1213 N N . GLU B 1 38 ? 63.723 52.863 55.643 1.00 93.46 37 GLU B N 1
ATOM 1214 C CA . GLU B 1 38 ? 64.549 54.066 55.713 1.00 94.69 37 GLU B CA 1
ATOM 1215 C C . GLU B 1 38 ? 66.010 53.750 55.371 1.00 95.58 37 GLU B C 1
ATOM 1216 O O . GLU B 1 38 ? 66.608 54.474 54.564 1.00 95.35 37 GLU B O 1
ATOM 1222 N N . GLU B 1 39 ? 66.565 52.664 55.960 1.00 89.68 38 GLU B N 1
ATOM 1223 C CA . GLU B 1 39 ? 67.945 52.196 55.743 1.00 87.17 38 GLU B CA 1
ATOM 1224 C C . GLU B 1 39 ? 68.148 51.763 54.296 1.00 87.56 38 GLU B C 1
ATOM 1225 O O . GLU B 1 39 ? 69.155 52.109 53.676 1.00 85.83 38 GLU B O 1
ATOM 1231 N N . LEU B 1 40 ? 67.170 51.015 53.765 1.00 82.77 39 LEU B N 1
ATOM 1232 C CA . LEU B 1 40 ? 67.155 50.491 52.411 1.00 79.61 39 LEU B CA 1
ATOM 1233 C C . LEU B 1 40 ? 67.114 51.620 51.376 1.00 81.95 39 LEU B C 1
ATOM 1234 O O . LEU B 1 40 ? 67.819 51.540 50.368 1.00 78.80 39 LEU B O 1
ATOM 1239 N N . LEU B 1 41 ? 66.330 52.691 51.649 1.00 80.67 40 LEU B N 1
ATOM 1240 C CA . LEU B 1 41 ? 66.229 53.840 50.752 1.00 80.19 40 LEU B CA 1
ATOM 1241 C C . LEU B 1 41 ? 67.562 54.599 50.713 1.00 84.44 40 LEU B C 1
ATOM 1242 O O . LEU B 1 41 ? 67.974 55.039 49.641 1.00 83.68 40 LEU B O 1
ATOM 1247 N N . ALA B 1 42 ? 68.260 54.688 51.862 1.00 80.90 41 ALA B N 1
ATOM 1248 C CA . ALA B 1 42 ? 69.574 55.322 51.975 1.00 80.82 41 ALA B CA 1
ATOM 1249 C C . ALA B 1 42 ? 70.609 54.568 51.150 1.00 82.74 41 ALA B C 1
ATOM 1250 O O . ALA B 1 42 ? 71.418 55.186 50.459 1.00 82.90 41 ALA B O 1
ATOM 1252 N N . LEU B 1 43 ? 70.554 53.225 51.202 1.00 77.61 42 LEU B N 1
ATOM 1253 C CA . LEU B 1 43 ? 71.458 52.339 50.487 1.00 75.39 42 LEU B CA 1
ATOM 1254 C C . LEU B 1 43 ? 71.209 52.404 48.973 1.00 76.92 42 LEU B C 1
ATOM 1255 O O . LEU B 1 43 ? 72.166 52.394 48.202 1.00 75.60 42 LEU B O 1
ATOM 1260 N N . LEU B 1 44 ? 69.937 52.475 48.553 1.00 72.36 43 LEU B N 1
ATOM 1261 C CA . LEU B 1 44 ? 69.572 52.605 47.146 1.00 70.85 43 LEU B CA 1
ATOM 1262 C C . LEU B 1 44 ? 70.138 53.879 46.539 1.00 76.70 43 LEU B C 1
ATOM 1263 O O . LEU B 1 44 ? 70.638 53.857 45.410 1.00 75.28 43 LEU B O 1
ATOM 1268 N N . ASP B 1 45 ? 70.074 54.982 47.316 1.00 75.76 44 ASP B N 1
ATOM 1269 C CA . ASP B 1 45 ? 70.517 56.315 46.932 1.00 76.98 44 ASP B CA 1
ATOM 1270 C C . ASP B 1 45 ? 72.058 56.411 46.833 1.00 78.72 44 ASP B C 1
ATOM 1271 O O . ASP B 1 45 ? 72.550 56.988 45.854 1.00 78.59 44 ASP B O 1
ATOM 1276 N N . VAL B 1 46 ? 72.808 55.823 47.817 1.00 73.35 45 VAL B N 1
ATOM 1277 C CA . VAL B 1 46 ? 74.281 55.861 47.907 1.00 72.50 45 VAL B CA 1
ATOM 1278 C C . VAL B 1 46 ? 74.920 54.909 46.846 1.00 75.49 45 VAL B C 1
ATOM 1279 O O . VAL B 1 46 ? 76.064 55.126 46.436 1.00 75.51 45 VAL B O 1
ATOM 1283 N N . THR B 1 47 ? 74.178 53.900 46.382 1.00 71.06 46 THR B N 1
ATOM 1284 C CA . THR B 1 47 ? 74.657 52.974 45.355 1.00 68.84 46 THR B CA 1
ATOM 1285 C C . THR B 1 47 ? 74.130 53.356 43.979 1.00 71.88 46 THR B C 1
ATOM 1286 O O . THR B 1 47 ? 74.642 52.839 42.983 1.00 71.76 46 THR B O 1
ATOM 1290 N N . ALA B 1 48 ? 73.115 54.256 43.919 1.00 68.06 47 ALA B N 1
ATOM 1291 C CA . ALA B 1 48 ? 72.438 54.734 42.701 1.00 67.70 47 ALA B CA 1
ATOM 1292 C C . ALA B 1 48 ? 71.840 53.525 41.932 1.00 72.39 47 ALA B C 1
ATOM 1293 O O . ALA B 1 48 ? 71.840 53.458 40.697 1.00 72.38 47 ALA B O 1
ATOM 1295 N N . ALA B 1 49 ? 71.329 52.568 42.707 1.00 69.10 48 ALA B N 1
ATOM 1296 C CA . ALA B 1 49 ? 70.742 51.327 42.231 1.00 66.91 48 ALA B CA 1
ATOM 1297 C C . ALA B 1 49 ? 69.343 51.544 41.658 1.00 73.63 48 ALA B C 1
ATOM 1298 O O . ALA B 1 49 ? 68.523 52.241 42.271 1.00 75.40 48 ALA B O 1
ATOM 1300 N N . GLY B 1 50 ? 69.095 50.960 40.481 1.00 69.19 49 GLY B N 1
ATOM 1301 C CA . GLY B 1 50 ? 67.799 51.026 39.795 1.00 69.01 49 GLY B CA 1
ATOM 1302 C C . GLY B 1 50 ? 66.996 49.736 39.881 1.00 70.78 49 GLY B C 1
ATOM 1303 O O . GLY B 1 50 ? 65.814 49.693 39.503 1.00 71.46 49 GLY B O 1
ATOM 1304 N N . VAL B 1 51 ? 67.667 48.660 40.367 1.00 64.15 50 VAL B N 1
ATOM 1305 C CA . VAL B 1 51 ? 67.091 47.329 40.546 1.00 61.68 50 VAL B CA 1
ATOM 1306 C C . VAL B 1 51 ? 67.338 46.852 41.981 1.00 62.59 50 VAL B C 1
ATOM 1307 O O . VAL B 1 51 ? 68.456 46.948 42.489 1.00 59.59 50 VAL B O 1
ATOM 1311 N N . LEU B 1 52 ? 66.274 46.334 42.616 1.00 59.69 51 LEU B N 1
ATOM 1312 C CA . LEU B 1 52 ? 66.318 45.719 43.934 1.00 59.32 51 LEU B CA 1
ATOM 1313 C C . LEU B 1 52 ? 65.767 44.292 43.852 1.00 59.04 51 LEU B C 1
ATOM 1314 O O . LEU B 1 52 ? 64.650 44.084 43.373 1.00 57.94 51 LEU B O 1
ATOM 1319 N N . PHE B 1 53 ? 66.557 43.319 44.326 1.00 54.64 52 PHE B N 1
ATOM 1320 C CA . PHE B 1 53 ? 66.157 41.909 44.408 1.00 52.87 52 PHE B CA 1
ATOM 1321 C C . PHE B 1 53 ? 65.665 41.624 45.817 1.00 58.62 52 PHE B C 1
ATOM 1322 O O . PHE B 1 53 ? 66.332 42.013 46.780 1.00 58.70 52 PHE B O 1
ATOM 1330 N N . ILE B 1 54 ? 64.480 40.998 45.947 1.00 56.19 53 ILE B N 1
ATOM 1331 C CA . ILE B 1 54 ? 63.928 40.673 47.267 1.00 56.79 53 ILE B CA 1
ATOM 1332 C C . ILE B 1 54 ? 63.475 39.204 47.251 1.00 59.45 53 ILE B C 1
ATOM 1333 O O . ILE B 1 54 ? 62.730 38.781 46.376 1.00 58.56 53 ILE B O 1
ATOM 1338 N N . SER B 1 55 ? 64.001 38.425 48.194 1.00 57.74 54 SER B N 1
ATOM 1339 C CA . SER B 1 55 ? 63.684 37.011 48.336 1.00 57.84 54 SER B CA 1
ATOM 1340 C C . SER B 1 55 ? 62.384 36.872 49.146 1.00 65.41 54 SER B C 1
ATOM 1341 O O . SER B 1 55 ? 62.293 37.370 50.266 1.00 65.93 54 SER B O 1
ATOM 1344 N N . LEU B 1 56 ? 61.367 36.230 48.537 1.00 64.72 55 LEU B N 1
ATOM 1345 C CA . LEU B 1 56 ? 60.037 36.013 49.114 1.00 66.11 55 LEU B CA 1
ATOM 1346 C C . LEU B 1 56 ? 59.714 34.527 49.294 1.00 68.31 55 LEU B C 1
ATOM 1347 O O . LEU B 1 56 ? 59.995 33.695 48.432 1.00 66.58 55 LEU B O 1
ATOM 1352 N N . GLY B 1 57 ? 59.083 34.237 50.412 1.00 66.54 56 GLY B N 1
ATOM 1353 C CA . GLY B 1 57 ? 58.621 32.914 50.808 1.00 67.44 56 GLY B CA 1
ATOM 1354 C C . GLY B 1 57 ? 57.342 33.057 51.606 1.00 74.73 56 GLY B C 1
ATOM 1355 O O . GLY B 1 57 ? 56.966 34.181 51.943 1.00 75.34 56 GLY B O 1
ATOM 1356 N N . LYS B 1 58 ? 56.660 31.941 51.917 1.00 73.31 57 LYS B N 1
ATOM 1357 C CA . LYS B 1 58 ? 55.405 31.984 52.669 1.00 76.24 57 LYS B CA 1
ATOM 1358 C C . LYS B 1 58 ? 55.597 32.573 54.091 1.00 82.70 57 LYS B C 1
ATOM 1359 O O . LYS B 1 58 ? 54.717 33.303 54.561 1.00 84.30 57 LYS B O 1
ATOM 1365 N N . SER B 1 59 ? 56.752 32.320 54.725 1.00 79.11 58 SER B N 1
ATOM 1366 C CA . SER B 1 59 ? 57.041 32.784 56.079 1.00 81.13 58 SER B CA 1
ATOM 1367 C C . SER B 1 59 ? 57.315 34.300 56.166 1.00 84.88 58 SER B C 1
ATOM 1368 O O . SER B 1 59 ? 56.977 34.896 57.195 1.00 88.11 58 SER B O 1
ATOM 1371 N N . ASN B 1 60 ? 57.943 34.920 55.137 1.00 76.88 59 ASN B N 1
ATOM 1372 C CA . ASN B 1 60 ? 58.279 36.348 55.211 1.00 76.04 59 ASN B CA 1
ATOM 1373 C C . ASN B 1 60 ? 57.395 37.236 54.296 1.00 78.39 59 ASN B C 1
ATOM 1374 O O . ASN B 1 60 ? 57.575 38.455 54.291 1.00 79.67 59 ASN B O 1
ATOM 1379 N N . LEU B 1 61 ? 56.461 36.641 53.545 1.00 72.96 60 LEU B N 1
ATOM 1380 C CA . LEU B 1 61 ? 55.624 37.318 52.555 1.00 72.76 60 LEU B CA 1
ATOM 1381 C C . LEU B 1 61 ? 54.872 38.541 53.100 1.00 82.49 60 LEU B C 1
ATOM 1382 O O . LEU B 1 61 ? 54.787 39.532 52.381 1.00 83.21 60 LEU B O 1
ATOM 1387 N N . VAL B 1 62 ? 54.325 38.485 54.328 1.00 82.59 61 VAL B N 1
ATOM 1388 C CA . VAL B 1 62 ? 53.536 39.584 54.894 1.00 85.76 61 VAL B CA 1
ATOM 1389 C C . VAL B 1 62 ? 54.445 40.822 55.150 1.00 89.73 61 VAL B C 1
ATOM 1390 O O . VAL B 1 62 ? 54.133 41.900 54.633 1.00 89.80 61 VAL B O 1
ATOM 1394 N N . SER B 1 63 ? 55.559 40.658 55.899 1.00 86.14 62 SER B N 1
ATOM 1395 C CA . SER B 1 63 ? 56.478 41.761 56.227 1.00 86.78 62 SER B CA 1
ATOM 1396 C C . SER B 1 63 ? 57.271 42.252 55.004 1.00 88.83 62 SER B C 1
ATOM 1397 O O . SER B 1 63 ? 57.430 43.466 54.851 1.00 90.41 62 SER B O 1
ATOM 1400 N N . GLN B 1 64 ? 57.756 41.335 54.139 1.00 82.02 63 GLN B N 1
ATOM 1401 C CA . GLN B 1 64 ? 58.532 41.719 52.955 1.00 79.64 63 GLN B CA 1
ATOM 1402 C C . GLN B 1 64 ? 57.641 42.350 51.882 1.00 83.57 63 GLN B C 1
ATOM 1403 O O . GLN B 1 64 ? 58.100 43.262 51.193 1.00 83.14 63 GLN B O 1
ATOM 1409 N N . GLY B 1 65 ? 56.391 41.883 51.773 1.00 79.60 64 GLY B N 1
ATOM 1410 C CA . GLY B 1 65 ? 55.401 42.416 50.842 1.00 79.62 64 GLY B CA 1
ATOM 1411 C C . GLY B 1 65 ? 55.086 43.860 51.160 1.00 85.60 64 GLY B C 1
ATOM 1412 O O . GLY B 1 65 ? 55.030 44.697 50.252 1.00 85.35 64 GLY B O 1
ATOM 1413 N N . ALA B 1 66 ? 54.946 44.162 52.471 1.00 83.59 65 ALA B N 1
ATOM 1414 C CA . ALA B 1 66 ? 54.712 45.505 52.993 1.00 86.58 65 ALA B CA 1
ATOM 1415 C C . ALA B 1 66 ? 55.901 46.422 52.683 1.00 89.32 65 ALA B C 1
ATOM 1416 O O . ALA B 1 66 ? 55.702 47.597 52.376 1.00 90.87 65 ALA B O 1
ATOM 1418 N N . LEU B 1 67 ? 57.132 45.869 52.740 1.00 82.91 66 LEU B N 1
ATOM 1419 C CA . LEU B 1 67 ? 58.372 46.580 52.440 1.00 81.29 66 LEU B CA 1
ATOM 1420 C C . LEU B 1 67 ? 58.416 46.949 50.955 1.00 82.58 66 LEU B C 1
ATOM 1421 O O . LEU B 1 67 ? 58.742 48.092 50.652 1.00 83.92 66 LEU B O 1
ATOM 1426 N N . VAL B 1 68 ? 58.055 46.008 50.040 1.00 75.38 67 VAL B N 1
ATOM 1427 C CA . VAL B 1 68 ? 58.001 46.246 48.587 1.00 72.74 67 VAL B CA 1
ATOM 1428 C C . VAL B 1 68 ? 57.032 47.404 48.329 1.00 80.49 67 VAL B C 1
ATOM 1429 O O . VAL B 1 68 ? 57.380 48.328 47.589 1.00 80.63 67 VAL B O 1
ATOM 1433 N N . GLU B 1 69 ? 55.851 47.382 48.992 1.00 79.92 68 GLU B N 1
ATOM 1434 C CA . GLU B 1 69 ? 54.816 48.419 48.891 1.00 83.22 68 GLU B CA 1
ATOM 1435 C C . GLU B 1 69 ? 55.379 49.807 49.278 1.00 88.84 68 GLU B C 1
ATOM 1436 O O . GLU B 1 69 ? 55.124 50.787 48.572 1.00 89.23 68 GLU B O 1
ATOM 1442 N N . GLY B 1 70 ? 56.166 49.851 50.356 1.00 85.75 69 GLY B N 1
ATOM 1443 C CA . GLY B 1 70 ? 56.822 51.061 50.847 1.00 87.54 69 GLY B CA 1
ATOM 1444 C C . GLY B 1 70 ? 57.898 51.591 49.917 1.00 90.08 69 GLY B C 1
ATOM 1445 O O . GLY B 1 70 ? 57.999 52.806 49.706 1.00 92.01 69 GLY B O 1
ATOM 1446 N N . LEU B 1 71 ? 58.698 50.670 49.336 1.00 82.89 70 LEU B N 1
ATOM 1447 C CA . LEU B 1 71 ? 59.771 50.955 48.378 1.00 80.54 70 LEU B CA 1
ATOM 1448 C C . LEU B 1 71 ? 59.246 51.544 47.091 1.00 84.95 70 LEU B C 1
ATOM 1449 O O . LEU B 1 71 ? 59.792 52.525 46.594 1.00 85.62 70 LEU B O 1
ATOM 1454 N N . VAL B 1 72 ? 58.215 50.910 46.529 1.00 81.40 71 VAL B N 1
ATOM 1455 C CA . VAL B 1 72 ? 57.563 51.285 45.279 1.00 82.29 71 VAL B CA 1
ATOM 1456 C C . VAL B 1 72 ? 56.850 52.651 45.482 1.00 90.84 71 VAL B C 1
ATOM 1457 O O . VAL B 1 72 ? 56.888 53.485 44.572 1.00 91.76 71 VAL B O 1
ATOM 1461 N N . SER B 1 73 ? 56.275 52.903 46.685 1.00 89.30 72 SER B N 1
ATOM 1462 C CA . SER B 1 73 ? 55.637 54.179 47.016 1.00 92.82 72 SER B CA 1
ATOM 1463 C C . SER B 1 73 ? 56.679 55.324 47.099 1.00 97.87 72 SER B C 1
ATOM 1464 O O . SER B 1 73 ? 56.378 56.438 46.664 1.00 101.71 72 SER B O 1
ATOM 1467 N N . ALA B 1 74 ? 57.888 55.054 47.646 1.00 90.56 73 ALA B N 1
ATOM 1468 C CA . ALA B 1 74 ? 58.965 56.042 47.802 1.00 90.80 73 ALA B CA 1
ATOM 1469 C C . ALA B 1 74 ? 59.759 56.244 46.503 1.00 94.76 73 ALA B C 1
ATOM 1470 O O . ALA B 1 74 ? 60.124 57.376 46.183 1.00 96.71 73 ALA B O 1
ATOM 1472 N N . ARG B 1 75 ? 60.068 55.152 45.786 1.00 88.70 74 ARG B N 1
ATOM 1473 C CA . ARG B 1 75 ? 60.822 55.185 44.532 1.00 86.96 74 ARG B CA 1
ATOM 1474 C C . ARG B 1 75 ? 59.982 54.505 43.437 1.00 91.10 74 ARG B C 1
ATOM 1475 O O . ARG B 1 75 ? 60.052 53.280 43.254 1.00 88.55 74 ARG B O 1
ATOM 1483 N N . PRO B 1 76 ? 59.139 55.278 42.723 1.00 89.93 75 PRO B N 1
ATOM 1484 C CA . PRO B 1 76 ? 58.234 54.653 41.737 1.00 89.34 75 PRO B CA 1
ATOM 1485 C C . PRO B 1 76 ? 58.958 54.104 40.506 1.00 91.08 75 PRO B C 1
ATOM 1486 O O . PRO B 1 76 ? 58.444 53.187 39.857 1.00 88.99 75 PRO B O 1
ATOM 1498 N N . LEU B 1 78 ? 61.933 52.622 40.612 1.00 75.31 77 LEU B N 1
ATOM 1499 C CA . LEU B 1 78 ? 62.735 51.466 41.035 1.00 70.59 77 LEU B CA 1
ATOM 1500 C C . LEU B 1 78 ? 62.113 50.166 40.522 1.00 72.39 77 LEU B C 1
ATOM 1501 O O . LEU B 1 78 ? 60.890 49.972 40.638 1.00 74.06 77 LEU B O 1
ATOM 1506 N N . SER B 1 79 ? 62.955 49.274 39.969 1.00 64.75 78 SER B N 1
ATOM 1507 C CA . SER B 1 79 ? 62.508 47.954 39.514 1.00 61.77 78 SER B CA 1
ATOM 1508 C C . SER B 1 79 ? 62.736 46.939 40.625 1.00 63.05 78 SER B C 1
ATOM 1509 O O . SER B 1 79 ? 63.877 46.705 41.012 1.00 61.51 78 SER B O 1
ATOM 1512 N N . VAL B 1 80 ? 61.652 46.401 41.199 1.00 59.80 79 VAL B N 1
ATOM 1513 C CA . VAL B 1 80 ? 61.755 45.398 42.270 1.00 57.50 79 VAL B CA 1
ATOM 1514 C C . VAL B 1 80 ? 61.538 44.028 41.627 1.00 59.59 79 VAL B C 1
ATOM 1515 O O . VAL B 1 80 ? 60.515 43.812 40.979 1.00 60.85 79 VAL B O 1
ATOM 1519 N N . VAL B 1 81 ? 62.537 43.132 41.745 1.00 53.09 80 VAL B N 1
ATOM 1520 C CA . VAL B 1 81 ? 62.494 41.767 41.210 1.00 50.54 80 VAL B CA 1
ATOM 1521 C C . VAL B 1 81 ? 62.417 40.793 42.382 1.00 55.05 80 VAL B C 1
ATOM 1522 O O . VAL B 1 81 ? 63.323 40.769 43.216 1.00 54.16 80 VAL B O 1
ATOM 1526 N N . ALA B 1 82 ? 61.325 40.011 42.457 1.00 53.37 81 ALA B N 1
ATOM 1527 C CA . ALA B 1 82 ? 61.155 39.019 43.514 1.00 54.06 81 ALA B CA 1
ATOM 1528 C C . ALA B 1 82 ? 61.871 37.713 43.152 1.00 59.37 81 ALA B C 1
ATOM 1529 O O . ALA B 1 82 ? 61.982 37.360 41.967 1.00 58.30 81 ALA B O 1
ATOM 1531 N N . ILE B 1 83 ? 62.385 37.021 44.185 1.00 56.11 82 ILE B N 1
ATOM 1532 C CA . ILE B 1 83 ? 63.072 35.725 44.101 1.00 54.50 82 ILE B CA 1
ATOM 1533 C C . ILE B 1 83 ? 62.293 34.757 44.962 1.00 61.86 82 ILE B C 1
ATOM 1534 O O . ILE B 1 83 ? 62.005 35.061 46.116 1.00 63.53 82 ILE B O 1
ATOM 1539 N N . GLY B 1 84 ? 61.947 33.607 44.419 1.00 59.46 83 GLY B N 1
ATOM 1540 C CA . GLY B 1 84 ? 61.159 32.649 45.167 1.00 59.75 83 GLY B CA 1
ATOM 1541 C C . GLY B 1 84 ? 60.640 31.489 44.366 1.00 63.43 83 GLY B C 1
ATOM 1542 O O . GLY B 1 84 ? 61.021 31.288 43.209 1.00 64.19 83 GLY B O 1
ATOM 1543 N N . ASP B 1 85 ? 59.766 30.721 45.000 1.00 59.44 84 ASP B N 1
ATOM 1544 C CA . ASP B 1 85 ? 59.196 29.499 44.459 1.00 59.75 84 ASP B CA 1
ATOM 1545 C C . ASP B 1 85 ? 58.245 29.771 43.269 1.00 63.92 84 ASP B C 1
ATOM 1546 O O . ASP B 1 85 ? 57.111 30.242 43.452 1.00 65.13 84 ASP B O 1
ATOM 1551 N N . GLY B 1 86 ? 58.724 29.393 42.084 1.00 58.51 85 GLY B N 1
ATOM 1552 C CA . GLY B 1 86 ? 57.995 29.482 40.822 1.00 57.42 85 GLY B CA 1
ATOM 1553 C C . GLY B 1 86 ? 56.821 28.521 40.680 1.00 60.07 85 GLY B C 1
ATOM 1554 O O . GLY B 1 86 ? 56.010 28.638 39.743 1.00 61.89 85 GLY B O 1
ATOM 1555 N N . LEU B 1 87 ? 56.724 27.546 41.586 1.00 53.31 86 LEU B N 1
ATOM 1556 C CA . LEU B 1 87 ? 55.635 26.565 41.609 1.00 52.15 86 LEU B CA 1
ATOM 1557 C C . LEU B 1 87 ? 54.429 27.089 42.405 1.00 58.23 86 LEU B C 1
ATOM 1558 O O . LEU B 1 87 ? 53.331 26.522 42.333 1.00 58.76 86 LEU B O 1
ATOM 1563 N N . ASP B 1 88 ? 54.641 28.185 43.161 1.00 55.96 87 ASP B N 1
ATOM 1564 C CA . ASP B 1 88 ? 53.631 28.795 44.011 1.00 57.06 87 ASP B CA 1
ATOM 1565 C C . ASP B 1 88 ? 52.991 30.007 43.292 1.00 62.72 87 ASP B C 1
ATOM 1566 O O . ASP B 1 88 ? 53.516 31.118 43.350 1.00 62.99 87 ASP B O 1
ATOM 1571 N N . ASN B 1 89 ? 51.849 29.780 42.640 1.00 60.71 88 ASN B N 1
ATOM 1572 C CA . ASN B 1 89 ? 51.090 30.794 41.906 1.00 61.59 88 ASN B CA 1
ATOM 1573 C C . ASN B 1 89 ? 50.637 31.941 42.803 1.00 67.13 88 ASN B C 1
ATOM 1574 O O . ASN B 1 89 ? 50.743 33.097 42.394 1.00 66.06 88 ASN B O 1
ATOM 1579 N N . GLN B 1 90 ? 50.143 31.634 44.017 1.00 66.12 89 GLN B N 1
ATOM 1580 C CA . GLN B 1 90 ? 49.684 32.669 44.938 1.00 67.45 89 GLN B CA 1
ATOM 1581 C C . GLN B 1 90 ? 50.837 33.594 45.366 1.00 70.08 89 GLN B C 1
ATOM 1582 O O . GLN B 1 90 ? 50.577 34.782 45.535 1.00 72.21 89 GLN B O 1
ATOM 1588 N N . LEU B 1 91 ? 52.092 33.077 45.477 1.00 63.27 90 LEU B N 1
ATOM 1589 C CA . LEU B 1 91 ? 53.293 33.841 45.842 1.00 62.33 90 LEU B CA 1
ATOM 1590 C C . LEU B 1 91 ? 53.668 34.798 44.723 1.00 67.30 90 LEU B C 1
ATOM 1591 O O . LEU B 1 91 ? 54.017 35.945 45.003 1.00 67.97 90 LEU B O 1
ATOM 1596 N N . VAL B 1 92 ? 53.622 34.314 43.456 1.00 62.77 91 VAL B N 1
ATOM 1597 C CA . VAL B 1 92 ? 53.925 35.072 42.241 1.00 61.69 91 VAL B CA 1
ATOM 1598 C C . VAL B 1 92 ? 52.920 36.228 42.141 1.00 69.75 91 VAL B C 1
ATOM 1599 O O . VAL B 1 92 ? 53.344 37.369 41.971 1.00 70.83 91 VAL B O 1
ATOM 1603 N N . LEU B 1 93 ? 51.615 35.943 42.322 1.00 67.57 92 LEU B N 1
ATOM 1604 C CA . LEU B 1 93 ? 50.557 36.944 42.273 1.00 70.32 92 LEU B CA 1
ATOM 1605 C C . LEU B 1 93 ? 50.732 38.006 43.358 1.00 75.75 92 LEU B C 1
ATOM 1606 O O . LEU B 1 93 ? 50.605 39.194 43.065 1.00 77.84 92 LEU B O 1
ATOM 1611 N N . ALA B 1 94 ? 51.024 37.583 44.599 1.00 70.85 93 ALA B N 1
ATOM 1612 C CA . ALA B 1 94 ? 51.219 38.462 45.746 1.00 71.32 93 ALA B CA 1
ATOM 1613 C C . ALA B 1 94 ? 52.380 39.422 45.517 1.00 74.32 93 ALA B C 1
ATOM 1614 O O . ALA B 1 94 ? 52.242 40.621 45.775 1.00 76.10 93 ALA B O 1
ATOM 1616 N N . ALA B 1 95 ? 53.513 38.900 45.024 1.00 68.71 94 ALA B N 1
ATOM 1617 C CA . ALA B 1 95 ? 54.720 39.669 44.730 1.00 67.70 94 ALA B CA 1
ATOM 1618 C C . ALA B 1 95 ? 54.423 40.755 43.701 1.00 73.02 94 ALA B C 1
ATOM 1619 O O . ALA B 1 95 ? 54.851 41.888 43.895 1.00 73.76 94 ALA B O 1
ATOM 1629 N N . ARG B 1 97 ? 51.370 42.025 43.030 1.00 72.15 96 ARG B N 1
ATOM 1630 C CA . ARG B 1 97 ? 50.390 42.915 43.639 1.00 75.09 96 ARG B CA 1
ATOM 1631 C C . ARG B 1 97 ? 51.061 43.937 44.552 1.00 79.51 96 ARG B C 1
ATOM 1632 O O . ARG B 1 97 ? 50.612 45.089 44.592 1.00 82.80 96 ARG B O 1
ATOM 1640 N N . ALA B 1 98 ? 52.145 43.528 45.250 1.00 72.72 97 ALA B N 1
ATOM 1641 C CA . ALA B 1 98 ? 52.911 44.369 46.172 1.00 73.40 97 ALA B CA 1
ATOM 1642 C C . ALA B 1 98 ? 53.767 45.408 45.423 1.00 78.19 97 ALA B C 1
ATOM 1643 O O . ALA B 1 98 ? 54.210 46.388 46.034 1.00 79.20 97 ALA B O 1
ATOM 1645 N N . GLY B 1 99 ? 53.984 45.188 44.124 1.00 74.03 98 GLY B N 1
ATOM 1646 C CA . GLY B 1 99 ? 54.714 46.116 43.269 1.00 74.02 98 GLY B CA 1
ATOM 1647 C C . GLY B 1 99 ? 55.939 45.596 42.548 1.00 77.38 98 GLY B C 1
ATOM 1648 O O . GLY B 1 99 ? 56.596 46.362 41.829 1.00 77.47 98 GLY B O 1
ATOM 1649 N N . ALA B 1 100 ? 56.257 44.297 42.716 1.00 72.84 99 ALA B N 1
ATOM 1650 C CA . ALA B 1 100 ? 57.398 43.692 42.031 1.00 70.70 99 ALA B CA 1
ATOM 1651 C C . ALA B 1 100 ? 57.116 43.602 40.524 1.00 76.33 99 ALA B C 1
ATOM 1652 O O . ALA B 1 100 ? 56.034 43.202 40.115 1.00 76.65 99 ALA B O 1
ATOM 1654 N N . ARG B 1 101 ? 58.067 44.058 39.722 1.00 74.27 100 ARG B N 1
ATOM 1655 C CA . ARG B 1 101 ? 58.011 44.123 38.262 1.00 74.26 100 ARG B CA 1
ATOM 1656 C C . ARG B 1 101 ? 58.213 42.715 37.646 1.00 73.57 100 ARG B C 1
ATOM 1657 O O . ARG B 1 101 ? 57.601 42.405 36.625 1.00 73.52 100 ARG B O 1
ATOM 1665 N N . ASP B 1 102 ? 59.055 41.868 38.276 1.00 66.67 101 ASP B N 1
ATOM 1666 C CA . ASP B 1 102 ? 59.341 40.521 37.789 1.00 63.80 101 ASP B CA 1
ATOM 1667 C C . ASP B 1 102 ? 59.560 39.539 38.959 1.00 61.59 101 ASP B C 1
ATOM 1668 O O . ASP B 1 102 ? 59.641 39.941 40.115 1.00 57.72 101 ASP B O 1
ATOM 1673 N N . PHE B 1 103 ? 59.554 38.235 38.631 1.00 58.95 102 PHE B N 1
ATOM 1674 C CA . PHE B 1 103 ? 59.717 37.115 39.542 1.00 57.97 102 PHE B CA 1
ATOM 1675 C C . PHE B 1 103 ? 60.642 36.066 38.927 1.00 61.08 102 PHE B C 1
ATOM 1676 O O . PHE B 1 103 ? 60.359 35.545 37.857 1.00 60.55 102 PHE B O 1
ATOM 1684 N N . ILE B 1 104 ? 61.742 35.757 39.597 1.00 58.57 103 ILE B N 1
ATOM 1685 C CA . ILE B 1 104 ? 62.724 34.749 39.147 1.00 57.26 103 ILE B CA 1
ATOM 1686 C C . ILE B 1 104 ? 62.885 33.703 40.255 1.00 61.60 103 ILE B C 1
ATOM 1687 O O . ILE B 1 104 ? 62.651 34.001 41.423 1.00 62.20 103 ILE B O 1
ATOM 1692 N N . THR B 1 105 ? 63.239 32.480 39.890 1.00 58.03 104 THR B N 1
ATOM 1693 C CA . THR B 1 105 ? 63.432 31.420 40.882 1.00 57.78 104 THR B CA 1
ATOM 1694 C C . THR B 1 105 ? 64.931 31.272 41.124 1.00 60.19 104 THR B C 1
ATOM 1695 O O . THR B 1 105 ? 65.736 31.324 40.186 1.00 60.05 104 THR B O 1
ATOM 1699 N N . TYR B 1 106 ? 65.298 31.112 42.400 1.00 54.52 105 TYR B N 1
ATOM 1700 C CA . TYR B 1 106 ? 66.677 30.923 42.808 1.00 53.14 105 TYR B CA 1
ATOM 1701 C C . TYR B 1 106 ? 67.274 29.701 42.100 1.00 58.78 105 TYR B C 1
ATOM 1702 O O . TYR B 1 106 ? 66.660 28.635 42.044 1.00 61.04 105 TYR B O 1
ATOM 1711 N N . GLY B 1 107 ? 68.452 29.902 41.536 1.00 54.14 106 GLY B N 1
ATOM 1712 C CA . GLY B 1 107 ? 69.159 28.878 40.794 1.00 54.31 106 GLY B CA 1
ATOM 1713 C C . GLY B 1 107 ? 68.888 28.906 39.295 1.00 59.32 106 GLY B C 1
ATOM 1714 O O . GLY B 1 107 ? 69.391 28.043 38.570 1.00 59.73 106 GLY B O 1
ATOM 1715 N N . ALA B 1 108 ? 68.087 29.888 38.803 1.00 56.04 107 ALA B N 1
ATOM 1716 C CA . ALA B 1 108 ? 67.827 30.078 37.367 1.00 56.05 107 ALA B CA 1
ATOM 1717 C C . ALA B 1 108 ? 69.145 30.334 36.596 1.00 61.27 107 ALA B C 1
ATOM 1718 O O . ALA B 1 108 ? 70.090 30.875 37.157 1.00 60.28 107 ALA B O 1
ATOM 1720 N N . ARG B 1 109 ? 69.194 29.966 35.314 1.00 60.31 108 ARG B N 1
ATOM 1721 C CA . ARG B 1 109 ? 70.338 30.153 34.413 1.00 61.34 108 ARG B CA 1
ATOM 1722 C C . ARG B 1 109 ? 70.784 31.648 34.441 1.00 64.07 108 ARG B C 1
ATOM 1723 O O . ARG B 1 109 ? 69.941 32.541 34.514 1.00 64.48 108 ARG B O 1
ATOM 1731 N N . ALA B 1 110 ? 72.103 31.910 34.449 1.00 58.97 109 ALA B N 1
ATOM 1732 C CA . ALA B 1 110 ? 72.649 33.270 34.522 1.00 56.37 109 ALA B CA 1
ATOM 1733 C C . ALA B 1 110 ? 72.150 34.171 33.376 1.00 59.16 109 ALA B C 1
ATOM 1734 O O . ALA B 1 110 ? 71.907 35.362 33.608 1.00 58.45 109 ALA B O 1
ATOM 1736 N N . SER B 1 111 ? 71.947 33.590 32.164 1.00 55.52 110 SER B N 1
ATOM 1737 C CA . SER B 1 111 ? 71.473 34.294 30.962 1.00 54.44 110 SER B CA 1
ATOM 1738 C C . SER B 1 111 ? 70.054 34.860 31.156 1.00 56.38 110 SER B C 1
ATOM 1739 O O . SER B 1 111 ? 69.728 35.867 30.539 1.00 56.15 110 SER B O 1
ATOM 1742 N N . GLU B 1 112 ? 69.253 34.255 32.043 1.00 52.46 111 GLU B N 1
ATOM 1743 C CA . GLU B 1 112 ? 67.917 34.725 32.379 1.00 52.11 111 GLU B CA 1
ATOM 1744 C C . GLU B 1 112 ? 67.991 36.024 33.158 1.00 58.00 111 GLU B C 1
ATOM 1745 O O . GLU B 1 112 ? 67.154 36.912 32.959 1.00 58.11 111 GLU B O 1
ATOM 1751 N N . LEU B 1 113 ? 69.000 36.132 34.059 1.00 55.73 112 LEU B N 1
ATOM 1752 C CA . LEU B 1 113 ? 69.217 37.282 34.928 1.00 54.50 112 LEU B CA 1
ATOM 1753 C C . LEU B 1 113 ? 69.783 38.439 34.133 1.00 58.55 112 LEU B C 1
ATOM 1754 O O . LEU B 1 113 ? 69.290 39.559 34.289 1.00 59.68 112 LEU B O 1
ATOM 1759 N N . THR B 1 114 ? 70.796 38.190 33.277 1.00 54.37 113 THR B N 1
ATOM 1760 C CA . THR B 1 114 ? 71.404 39.233 32.439 1.00 53.49 113 THR B CA 1
ATOM 1761 C C . THR B 1 114 ? 70.384 39.742 31.403 1.00 56.74 113 THR B C 1
ATOM 1762 O O . THR B 1 114 ? 70.393 40.936 31.085 1.00 56.92 113 THR B O 1
ATOM 1766 N N . GLY B 1 115 ? 69.524 38.841 30.907 1.00 52.51 114 GLY B N 1
ATOM 1767 C CA . GLY B 1 115 ? 68.448 39.148 29.963 1.00 51.89 114 GLY B CA 1
ATOM 1768 C C . GLY B 1 115 ? 67.431 40.101 30.566 1.00 54.81 114 GLY B C 1
ATOM 1769 O O . GLY B 1 115 ? 67.051 41.092 29.936 1.00 53.85 114 GLY B O 1
ATOM 1770 N N . LEU B 1 116 ? 67.025 39.818 31.821 1.00 50.89 115 LEU B N 1
ATOM 1771 C CA . LEU B 1 116 ? 66.097 40.609 32.611 1.00 51.27 115 LEU B CA 1
ATOM 1772 C C . LEU B 1 116 ? 66.648 42.017 32.847 1.00 58.14 115 LEU B C 1
ATOM 1773 O O . LEU B 1 116 ? 65.903 42.975 32.711 1.00 62.42 115 LEU B O 1
ATOM 1778 N N . ILE B 1 117 ? 67.922 42.144 33.181 1.00 52.80 116 ILE B N 1
ATOM 1779 C CA . ILE B 1 117 ? 68.566 43.437 33.448 1.00 52.97 116 ILE B CA 1
ATOM 1780 C C . ILE B 1 117 ? 68.613 44.263 32.155 1.00 59.95 116 ILE B C 1
ATOM 1781 O O . ILE B 1 117 ? 68.350 45.464 32.222 1.00 61.82 116 ILE B O 1
ATOM 1786 N N . ARG B 1 118 ? 68.882 43.631 30.990 1.00 57.99 117 ARG B N 1
ATOM 1787 C CA . ARG B 1 118 ? 68.875 44.305 29.682 1.00 59.10 117 ARG B CA 1
ATOM 1788 C C . ARG B 1 118 ? 67.479 44.827 29.368 1.00 63.55 117 ARG B C 1
ATOM 1789 O O . ARG B 1 118 ? 67.374 45.952 28.914 1.00 63.99 117 ARG B O 1
ATOM 1797 N N . ARG B 1 119 ? 66.415 44.017 29.630 1.00 61.76 118 ARG B N 1
ATOM 1798 C CA . ARG B 1 119 ? 65.005 44.367 29.388 1.00 62.49 118 ARG B CA 1
ATOM 1799 C C . ARG B 1 119 ? 64.576 45.547 30.270 1.00 66.49 118 ARG B C 1
ATOM 1800 O O . ARG B 1 119 ? 63.952 46.488 29.770 1.00 67.55 118 ARG B O 1
ATOM 1808 N N . LEU B 1 120 ? 64.929 45.511 31.560 1.00 61.95 119 LEU B N 1
ATOM 1809 C CA . LEU B 1 120 ? 64.611 46.564 32.517 1.00 63.15 119 LEU B CA 1
ATOM 1810 C C . LEU B 1 120 ? 65.348 47.872 32.203 1.00 69.09 119 LEU B C 1
ATOM 1811 O O . LEU B 1 120 ? 64.838 48.950 32.535 1.00 72.13 119 LEU B O 1
ATOM 1816 N N . GLY B 1 121 ? 66.520 47.769 31.572 1.00 63.92 120 GLY B N 1
ATOM 1817 C CA . GLY B 1 121 ? 67.314 48.922 31.148 1.00 64.21 120 GLY B CA 1
ATOM 1818 C C . GLY B 1 121 ? 66.734 49.617 29.935 1.00 68.86 120 GLY B C 1
ATOM 1819 O O . GLY B 1 121 ? 66.756 50.848 29.856 1.00 73.34 120 GLY B O 1
ATOM 1820 N N . GLY B 1 122 ? 66.194 48.820 29.010 1.00 62.47 121 GLY B N 1
ATOM 1821 C CA . GLY B 1 122 ? 65.563 49.275 27.776 1.00 63.04 121 GLY B CA 1
ATOM 1822 C C . GLY B 1 122 ? 64.151 49.821 27.896 1.00 65.76 121 GLY B C 1
ATOM 1823 O O . GLY B 1 122 ? 63.614 50.330 26.909 1.00 66.73 121 GLY B O 1
ATOM 1824 N N . ARG B 1 123 ? 63.561 49.748 29.106 1.00 59.43 122 ARG B N 1
ATOM 1825 C CA . ARG B 1 123 ? 62.210 50.158 29.487 1.00 60.02 122 ARG B CA 1
ATOM 1826 C C . ARG B 1 123 ? 61.991 51.671 29.518 1.00 68.31 122 ARG B C 1
ATOM 1827 O O . ARG B 1 123 ? 60.858 52.129 29.264 1.00 70.56 122 ARG B O 1
ATOM 1835 N N . LEU B 1 124 ? 63.044 52.455 29.874 1.00 64.36 123 LEU B N 1
ATOM 1836 C CA . LEU B 1 124 ? 62.871 53.906 29.988 1.00 66.22 123 LEU B CA 1
ATOM 1837 C C . LEU B 1 124 ? 63.868 54.721 29.179 1.00 67.47 123 LEU B C 1
ATOM 1838 O O . LEU B 1 124 ? 65.004 54.277 28.981 1.00 64.29 123 LEU B O 1
ATOM 1843 N N . PRO B 1 125 ? 63.471 55.953 28.757 1.00 67.78 124 PRO B N 1
ATOM 1844 C CA . PRO B 1 125 ? 64.426 56.836 28.070 1.00 69.75 124 PRO B CA 1
ATOM 1845 C C . PRO B 1 125 ? 65.589 57.229 28.992 1.00 80.23 124 PRO B C 1
ATOM 1846 O O . PRO B 1 125 ? 65.398 57.357 30.205 1.00 78.28 124 PRO B O 1
ATOM 1850 N N . SER B 1 126 ? 66.804 57.385 28.405 1.00 83.59 125 SER B N 1
ATOM 1851 C CA . SER B 1 126 ? 68.053 57.755 29.083 1.00 84.94 125 SER B CA 1
ATOM 1852 C C . SER B 1 126 ? 68.021 59.204 29.525 1.00 98.12 125 SER B C 1
ATOM 1853 O O . SER B 1 126 ? 68.290 59.456 30.697 1.00 98.05 125 SER B O 1
ATOM 1856 N N . VAL B 1 127 ? 67.680 60.156 28.614 1.00 102.81 126 VAL B N 1
ATOM 1857 C CA . VAL B 1 127 ? 67.628 61.598 28.919 1.00 107.90 126 VAL B CA 1
ATOM 1858 C C . VAL B 1 127 ? 66.501 61.823 29.965 1.00 117.33 126 VAL B C 1
ATOM 1859 O O . VAL B 1 127 ? 65.340 61.500 29.673 1.00 117.67 126 VAL B O 1
ATOM 1863 N N . PRO B 1 128 ? 66.851 62.305 31.202 1.00 116.57 127 PRO B N 1
ATOM 1864 C CA . PRO B 1 128 ? 65.834 62.437 32.262 1.00 117.80 127 PRO B CA 1
ATOM 1865 C C . PRO B 1 128 ? 65.058 63.763 32.203 1.00 125.47 127 PRO B C 1
ATOM 1866 O O . PRO B 1 128 ? 65.409 64.671 31.435 1.00 126.94 127 PRO B O 1
ATOM 1870 N N . VAL B 1 129 ? 63.976 63.844 33.033 1.00 122.98 128 VAL B N 1
ATOM 1871 C CA . VAL B 1 129 ? 63.039 64.967 33.174 1.00 142.35 128 VAL B CA 1
ATOM 1872 C C . VAL B 1 129 ? 63.738 66.195 33.757 1.00 155.86 128 VAL B C 1
ATOM 1873 O O . VAL B 1 129 ? 63.364 67.321 33.436 1.00 117.85 128 VAL B O 1
ATOM 1891 N N A ASN C 1 3 ? 40.358 26.217 19.500 0.50 68.80 2 ASN C N 1
ATOM 1892 N N B ASN C 1 3 ? 40.610 26.189 19.387 0.50 66.45 2 ASN C N 1
ATOM 1893 C CA A ASN C 1 3 ? 41.386 25.240 19.947 0.50 69.76 2 ASN C CA 1
ATOM 1894 C CA B ASN C 1 3 ? 41.633 25.215 19.798 0.50 67.86 2 ASN C CA 1
ATOM 1895 C C A ASN C 1 3 ? 41.168 23.759 19.502 0.50 74.32 2 ASN C C 1
ATOM 1896 C C B ASN C 1 3 ? 41.335 23.756 19.344 0.50 73.29 2 ASN C C 1
ATOM 1897 O O A ASN C 1 3 ? 41.929 22.886 19.944 0.50 74.09 2 ASN C O 1
ATOM 1898 O O B ASN C 1 3 ? 42.153 22.876 19.655 0.50 72.85 2 ASN C O 1
ATOM 1907 N N . GLN C 1 4 ? 40.220 23.492 18.590 1.00 70.67 3 GLN C N 1
ATOM 1908 C CA . GLN C 1 4 ? 39.940 22.132 18.068 1.00 69.86 3 GLN C CA 1
ATOM 1909 C C . GLN C 1 4 ? 41.101 21.688 17.084 1.00 71.17 3 GLN C C 1
ATOM 1910 O O . GLN C 1 4 ? 41.939 22.520 16.733 1.00 69.35 3 GLN C O 1
ATOM 1916 N N . ASN C 1 5 ? 41.161 20.403 16.664 1.00 67.99 4 ASN C N 1
ATOM 1917 C CA . ASN C 1 5 ? 42.325 19.937 15.892 1.00 66.85 4 ASN C CA 1
ATOM 1918 C C . ASN C 1 5 ? 42.056 19.474 14.470 1.00 68.39 4 ASN C C 1
ATOM 1919 O O . ASN C 1 5 ? 41.185 18.636 14.230 1.00 68.34 4 ASN C O 1
ATOM 1924 N N . PHE C 1 6 ? 42.920 19.942 13.549 1.00 62.40 5 PHE C N 1
ATOM 1925 C CA . PHE C 1 6 ? 42.953 19.576 12.128 1.00 59.54 5 PHE C CA 1
ATOM 1926 C C . PHE C 1 6 ? 44.295 18.955 11.816 1.00 62.63 5 PHE C C 1
ATOM 1927 O O . PHE C 1 6 ? 45.288 19.371 12.409 1.00 63.46 5 PHE C O 1
ATOM 1935 N N . VAL C 1 7 ? 44.337 17.982 10.903 1.00 57.84 6 VAL C N 1
ATOM 1936 C CA . VAL C 1 7 ? 45.578 17.326 10.519 1.00 58.14 6 VAL C CA 1
ATOM 1937 C C . VAL C 1 7 ? 45.949 17.803 9.090 1.00 62.67 6 VAL C C 1
ATOM 1938 O O . VAL C 1 7 ? 45.058 17.991 8.258 1.00 62.81 6 VAL C O 1
ATOM 1942 N N . ALA C 1 8 ? 47.252 18.031 8.824 1.00 59.60 7 ALA C N 1
ATOM 1943 C CA . ALA C 1 8 ? 47.693 18.477 7.507 1.00 59.16 7 ALA C CA 1
ATOM 1944 C C . ALA C 1 8 ? 48.884 17.674 6.980 1.00 67.20 7 ALA C C 1
ATOM 1945 O O . ALA C 1 8 ? 49.850 17.393 7.702 1.00 68.23 7 ALA C O 1
ATOM 1947 N N . LEU C 1 9 ? 48.778 17.315 5.691 1.00 65.81 8 LEU C N 1
ATOM 1948 C CA . LEU C 1 9 ? 49.783 16.665 4.836 1.00 67.31 8 LEU C CA 1
ATOM 1949 C C . LEU C 1 9 ? 50.195 17.646 3.752 1.00 74.08 8 LEU C C 1
ATOM 1950 O O . LEU C 1 9 ? 49.465 17.832 2.762 1.00 74.00 8 LEU C O 1
ATOM 1955 N N . THR C 1 10 ? 51.331 18.306 3.953 1.00 72.67 9 THR C N 1
ATOM 1956 C CA . THR C 1 10 ? 51.777 19.328 3.016 1.00 74.22 9 THR C CA 1
ATOM 1957 C C . THR C 1 10 ? 52.980 18.840 2.201 1.00 85.22 9 THR C C 1
ATOM 1958 O O . THR C 1 10 ? 53.745 17.990 2.675 1.00 87.22 9 THR C O 1
ATOM 1962 N N . GLN C 1 11 ? 53.133 19.378 0.966 1.00 84.41 10 GLN C N 1
ATOM 1963 C CA . GLN C 1 11 ? 54.266 19.054 0.103 1.00 87.38 10 GLN C CA 1
ATOM 1964 C C . GLN C 1 11 ? 55.252 20.286 0.063 1.00 96.58 10 GLN C C 1
ATOM 1965 O O . GLN C 1 11 ? 56.354 20.149 -0.475 1.00 98.99 10 GLN C O 1
ATOM 1971 N N . HIS C 1 12 ? 54.863 21.451 0.679 1.00 94.64 11 HIS C N 1
ATOM 1972 C CA . HIS C 1 12 ? 55.650 22.703 0.756 1.00 97.77 11 HIS C CA 1
ATOM 1973 C C . HIS C 1 12 ? 55.583 23.277 2.233 1.00 101.46 11 HIS C C 1
ATOM 1974 O O . HIS C 1 12 ? 54.613 22.982 2.942 1.00 98.76 11 HIS C O 1
ATOM 1981 N N . PRO C 1 13 ? 56.618 24.010 2.758 1.00 100.58 12 PRO C N 1
ATOM 1982 C CA . PRO C 1 13 ? 56.600 24.403 4.208 1.00 99.69 12 PRO C CA 1
ATOM 1983 C C . PRO C 1 13 ? 55.854 25.712 4.553 1.00 98.22 12 PRO C C 1
ATOM 1984 O O . PRO C 1 13 ? 55.659 26.028 5.742 1.00 96.14 12 PRO C O 1
ATOM 1988 N N . GLY C 1 14 ? 55.501 26.457 3.507 1.00 91.97 13 GLY C N 1
ATOM 1989 C CA . GLY C 1 14 ? 54.755 27.707 3.530 1.00 90.28 13 GLY C CA 1
ATOM 1990 C C . GLY C 1 14 ? 53.278 27.420 3.545 1.00 86.76 13 GLY C C 1
ATOM 1991 O O . GLY C 1 14 ? 52.487 28.278 3.944 1.00 86.29 13 GLY C O 1
ATOM 1992 N N . GLU C 1 15 ? 52.914 26.180 3.121 1.00 78.03 14 GLU C N 1
ATOM 1993 C CA . GLU C 1 15 ? 51.546 25.661 3.123 1.00 73.66 14 GLU C CA 1
ATOM 1994 C C . GLU C 1 15 ? 51.016 25.535 4.545 1.00 73.26 14 GLU C C 1
ATOM 1995 O O . GLU C 1 15 ? 49.890 25.970 4.810 1.00 70.64 14 GLU C O 1
ATOM 2001 N N . LEU C 1 16 ? 51.842 24.971 5.461 1.00 69.53 15 LEU C N 1
ATOM 2002 C CA . LEU C 1 16 ? 51.478 24.754 6.852 1.00 68.35 15 LEU C CA 1
ATOM 2003 C C . LEU C 1 16 ? 51.253 26.093 7.597 1.00 76.02 15 LEU C C 1
ATOM 2004 O O . LEU C 1 16 ? 50.279 26.210 8.354 1.00 75.60 15 LEU C O 1
ATOM 2009 N N . ASP C 1 17 ? 52.124 27.091 7.364 1.00 76.08 16 ASP C N 1
ATOM 2010 C CA . ASP C 1 17 ? 52.002 28.405 7.987 1.00 79.15 16 ASP C CA 1
ATOM 2011 C C . ASP C 1 17 ? 50.721 29.094 7.554 1.00 80.49 16 ASP C C 1
ATOM 2012 O O . ASP C 1 17 ? 49.993 29.636 8.389 1.00 80.19 16 ASP C O 1
ATOM 2017 N N . TRP C 1 18 ? 50.442 29.038 6.245 1.00 76.04 17 TRP C N 1
ATOM 2018 C CA . TRP C 1 18 ? 49.253 29.587 5.611 1.00 75.14 17 TRP C CA 1
ATOM 2019 C C . TRP C 1 18 ? 47.990 28.954 6.225 1.00 76.14 17 TRP C C 1
ATOM 2020 O O . TRP C 1 18 ? 47.082 29.691 6.596 1.00 77.66 17 TRP C O 1
ATOM 2031 N N . LEU C 1 19 ? 47.963 27.613 6.393 1.00 68.11 18 LEU C N 1
ATOM 2032 C CA . LEU C 1 19 ? 46.844 26.902 7.005 1.00 65.12 18 LEU C CA 1
ATOM 2033 C C . LEU C 1 19 ? 46.651 27.298 8.468 1.00 68.87 18 LEU C C 1
ATOM 2034 O O . LEU C 1 19 ? 45.529 27.612 8.861 1.00 67.78 18 LEU C O 1
ATOM 2039 N N . GLN C 1 20 ? 47.732 27.279 9.265 1.00 66.57 19 GLN C N 1
ATOM 2040 C CA . GLN C 1 20 ? 47.687 27.578 10.698 1.00 67.55 19 GLN C CA 1
ATOM 2041 C C . GLN C 1 20 ? 47.174 29.001 10.976 1.00 74.33 19 GLN C C 1
ATOM 2042 O O . GLN C 1 20 ? 46.322 29.191 11.859 1.00 74.18 19 GLN C O 1
ATOM 2048 N N . ASN C 1 21 ? 47.683 29.984 10.204 1.00 72.78 20 ASN C N 1
ATOM 2049 C CA . ASN C 1 21 ? 47.342 31.397 10.356 1.00 74.27 20 ASN C CA 1
ATOM 2050 C C . ASN C 1 21 ? 45.914 31.674 9.910 1.00 76.70 20 ASN C C 1
ATOM 2051 O O . ASN C 1 21 ? 45.192 32.390 10.605 1.00 77.98 20 ASN C O 1
ATOM 2056 N N . SER C 1 22 ? 45.503 31.096 8.771 1.00 70.50 21 SER C N 1
ATOM 2057 C CA . SER C 1 22 ? 44.176 31.301 8.213 1.00 69.46 21 SER C CA 1
ATOM 2058 C C . SER C 1 22 ? 43.071 30.647 9.023 1.00 73.27 21 SER C C 1
ATOM 2059 O O . SER C 1 22 ? 41.991 31.229 9.141 1.00 75.56 21 SER C O 1
ATOM 2062 N N . LEU C 1 23 ? 43.327 29.452 9.579 1.00 66.26 22 LEU C N 1
ATOM 2063 C CA . LEU C 1 23 ? 42.291 28.704 10.294 1.00 63.68 22 LEU C CA 1
ATOM 2064 C C . LEU C 1 23 ? 42.355 28.860 11.791 1.00 66.65 22 LEU C C 1
ATOM 2065 O O . LEU C 1 23 ? 41.603 28.169 12.472 1.00 65.03 22 LEU C O 1
ATOM 2070 N N . ALA C 1 24 ? 43.198 29.780 12.301 1.00 65.41 23 ALA C N 1
ATOM 2071 C CA . ALA C 1 24 ? 43.452 30.026 13.725 1.00 65.95 23 ALA C CA 1
ATOM 2072 C C . ALA C 1 24 ? 42.152 30.189 14.551 1.00 69.49 23 ALA C C 1
ATOM 2073 O O . ALA C 1 24 ? 42.095 29.678 15.672 1.00 70.92 23 ALA C O 1
ATOM 2075 N N . SER C 1 25 ? 41.121 30.855 13.993 1.00 64.69 24 SER C N 1
ATOM 2076 C CA . SER C 1 25 ? 39.837 31.081 14.669 1.00 65.41 24 SER C CA 1
ATOM 2077 C C . SER C 1 25 ? 39.014 29.785 14.807 1.00 69.19 24 SER C C 1
ATOM 2078 O O . SER C 1 25 ? 38.214 29.655 15.742 1.00 68.33 24 SER C O 1
ATOM 2081 N N . ALA C 1 26 ? 39.192 28.847 13.848 1.00 65.34 25 ALA C N 1
ATOM 2082 C CA . ALA C 1 26 ? 38.441 27.598 13.741 1.00 63.98 25 ALA C CA 1
ATOM 2083 C C . ALA C 1 26 ? 39.093 26.474 14.577 1.00 68.13 25 ALA C C 1
ATOM 2084 O O . ALA C 1 26 ? 38.384 25.609 15.097 1.00 67.69 25 ALA C O 1
ATOM 2086 N N . GLY C 1 27 ? 40.420 26.491 14.681 1.00 64.71 26 GLY C N 1
ATOM 2087 C CA . GLY C 1 27 ? 41.173 25.512 15.455 1.00 64.25 26 GLY C CA 1
ATOM 2088 C C . GLY C 1 27 ? 42.654 25.474 15.150 1.00 66.92 26 GLY C C 1
ATOM 2089 O O . GLY C 1 27 ? 43.157 26.312 14.398 1.00 66.16 26 GLY C O 1
ATOM 2090 N N . GLN C 1 28 ? 43.364 24.498 15.753 1.00 63.58 27 GLN C N 1
ATOM 2091 C CA . GLN C 1 28 ? 44.805 24.230 15.537 1.00 63.71 27 GLN C CA 1
ATOM 2092 C C . GLN C 1 28 ? 45.023 23.262 14.349 1.00 64.72 27 GLN C C 1
ATOM 2093 O O . GLN C 1 28 ? 44.222 22.343 14.173 1.00 62.09 27 GLN C O 1
ATOM 2099 N N . VAL C 1 29 ? 46.148 23.421 13.596 1.00 62.09 28 VAL C N 1
ATOM 2100 C CA . VAL C 1 29 ? 46.535 22.602 12.428 1.00 60.54 28 VAL C CA 1
ATOM 2101 C C . VAL C 1 29 ? 47.808 21.802 12.799 1.00 65.21 28 VAL C C 1
ATOM 2102 O O . VAL C 1 29 ? 48.887 22.362 12.967 1.00 64.98 28 VAL C O 1
ATOM 2106 N N . VAL C 1 30 ? 47.650 20.488 12.952 1.00 62.45 29 VAL C N 1
ATOM 2107 C CA . VAL C 1 30 ? 48.723 19.559 13.343 1.00 62.43 29 VAL C CA 1
ATOM 2108 C C . VAL C 1 30 ? 49.362 18.946 12.076 1.00 66.94 29 VAL C C 1
ATOM 2109 O O . VAL C 1 30 ? 48.697 18.177 11.371 1.00 64.52 29 VAL C O 1
ATOM 2113 N N . PRO C 1 31 ? 50.654 19.246 11.794 1.00 65.76 30 PRO C N 1
ATOM 2114 C CA . PRO C 1 31 ? 51.331 18.593 10.650 1.00 65.69 30 PRO C CA 1
ATOM 2115 C C . PRO C 1 31 ? 51.534 17.091 10.898 1.00 72.14 30 PRO C C 1
ATOM 2116 O O . PRO C 1 31 ? 51.826 16.681 12.019 1.00 71.10 30 PRO C O 1
ATOM 2120 N N . ALA C 1 32 ? 51.324 16.268 9.864 1.00 73.62 31 ALA C N 1
ATOM 2121 C CA . ALA C 1 32 ? 51.422 14.802 9.950 1.00 75.85 31 ALA C CA 1
ATOM 2122 C C . ALA C 1 32 ? 52.656 14.275 9.216 1.00 87.03 31 ALA C C 1
ATOM 2123 O O . ALA C 1 32 ? 53.013 13.100 9.360 1.00 87.09 31 ALA C O 1
ATOM 2125 N N . GLY C 1 33 ? 53.304 15.173 8.469 1.00 89.86 32 GLY C N 1
ATOM 2126 C CA . GLY C 1 33 ? 54.524 14.925 7.705 1.00 93.94 32 GLY C CA 1
ATOM 2127 C C . GLY C 1 33 ? 54.448 13.734 6.772 1.00 102.29 32 GLY C C 1
ATOM 2128 O O . GLY C 1 33 ? 53.514 13.618 5.964 1.00 101.32 32 GLY C O 1
ATOM 2129 N N . SER C 1 34 ? 55.443 12.847 6.891 1.00 102.35 33 SER C N 1
ATOM 2130 C CA . SER C 1 34 ? 55.535 11.605 6.127 1.00 103.04 33 SER C CA 1
ATOM 2131 C C . SER C 1 34 ? 54.885 10.494 6.963 1.00 104.79 33 SER C C 1
ATOM 2132 O O . SER C 1 34 ? 55.535 9.902 7.850 1.00 109.09 33 SER C O 1
ATOM 2135 N N . ALA C 1 35 ? 53.575 10.305 6.764 1.00 93.48 34 ALA C N 1
ATOM 2136 C CA . ALA C 1 35 ? 52.800 9.324 7.512 1.00 90.91 34 ALA C CA 1
ATOM 2137 C C . ALA C 1 35 ? 52.081 8.358 6.568 1.00 90.06 34 ALA C C 1
ATOM 2138 O O . ALA C 1 35 ? 51.549 8.774 5.522 1.00 87.87 34 ALA C O 1
ATOM 2140 N N . SER C 1 36 ? 52.075 7.059 6.944 1.00 83.73 35 SER C N 1
ATOM 2141 C CA . SER C 1 36 ? 51.370 6.000 6.209 1.00 81.15 35 SER C CA 1
ATOM 2142 C C . SER C 1 36 ? 49.881 6.063 6.549 1.00 80.32 35 SER C C 1
ATOM 2143 O O . SER C 1 36 ? 49.502 6.802 7.463 1.00 78.93 35 SER C O 1
ATOM 2146 N N . LEU C 1 37 ? 49.043 5.281 5.852 1.00 74.72 36 LEU C N 1
ATOM 2147 C CA . LEU C 1 37 ? 47.608 5.278 6.106 1.00 73.01 36 LEU C CA 1
ATOM 2148 C C . LEU C 1 37 ? 47.322 4.863 7.558 1.00 78.75 36 LEU C C 1
ATOM 2149 O O . LEU C 1 37 ? 46.567 5.556 8.235 1.00 77.17 36 LEU C O 1
ATOM 2154 N N . GLU C 1 38 ? 47.976 3.783 8.037 1.00 78.31 37 GLU C N 1
ATOM 2155 C CA . GLU C 1 38 ? 47.845 3.220 9.382 1.00 80.17 37 GLU C CA 1
ATOM 2156 C C . GLU C 1 38 ? 48.224 4.248 10.446 1.00 82.19 37 GLU C C 1
ATOM 2157 O O . GLU C 1 38 ? 47.466 4.427 11.402 1.00 82.23 37 GLU C O 1
ATOM 2163 N N . GLU C 1 39 ? 49.383 4.929 10.266 1.00 76.84 38 GLU C N 1
ATOM 2164 C CA . GLU C 1 39 ? 49.913 5.973 11.160 1.00 76.25 38 GLU C CA 1
ATOM 2165 C C . GLU C 1 39 ? 48.962 7.180 11.216 1.00 75.81 38 GLU C C 1
ATOM 2166 O O . GLU C 1 39 ? 48.638 7.693 12.293 1.00 74.51 38 GLU C O 1
ATOM 2172 N N . LEU C 1 40 ? 48.502 7.608 10.030 1.00 70.16 39 LEU C N 1
ATOM 2173 C CA . LEU C 1 40 ? 47.599 8.727 9.834 1.00 67.51 39 LEU C CA 1
ATOM 2174 C C . LEU C 1 40 ? 46.238 8.464 10.484 1.00 71.81 39 LEU C C 1
ATOM 2175 O O . LEU C 1 40 ? 45.691 9.372 11.099 1.00 71.52 39 LEU C O 1
ATOM 2180 N N . LEU C 1 41 ? 45.712 7.223 10.397 1.00 70.25 40 LEU C N 1
ATOM 2181 C CA . LEU C 1 41 ? 44.432 6.846 11.016 1.00 71.25 40 LEU C CA 1
ATOM 2182 C C . LEU C 1 41 ? 44.539 6.892 12.531 1.00 78.38 40 LEU C C 1
ATOM 2183 O O . LEU C 1 41 ? 43.598 7.347 13.182 1.00 78.46 40 LEU C O 1
ATOM 2188 N N . ALA C 1 42 ? 45.705 6.484 13.089 1.00 76.80 41 ALA C N 1
ATOM 2189 C CA . ALA C 1 42 ? 45.980 6.526 14.529 1.00 78.00 41 ALA C CA 1
ATOM 2190 C C . ALA C 1 42 ? 45.968 7.968 15.043 1.00 81.21 41 ALA C C 1
ATOM 2191 O O . ALA C 1 42 ? 45.383 8.245 16.102 1.00 82.37 41 ALA C O 1
ATOM 2193 N N . LEU C 1 43 ? 46.594 8.886 14.264 1.00 74.65 42 LEU C N 1
ATOM 2194 C CA . LEU C 1 43 ? 46.678 10.306 14.585 1.00 72.85 42 LEU C CA 1
ATOM 2195 C C . LEU C 1 43 ? 45.288 10.955 14.553 1.00 75.64 42 LEU C C 1
ATOM 2196 O O . LEU C 1 43 ? 44.980 11.743 15.441 1.00 76.60 42 LEU C O 1
ATOM 2201 N N . LEU C 1 44 ? 44.457 10.621 13.546 1.00 68.93 43 LEU C N 1
ATOM 2202 C CA . LEU C 1 44 ? 43.106 11.165 13.408 1.00 67.03 43 LEU C CA 1
ATOM 2203 C C . LEU C 1 44 ? 42.194 10.736 14.560 1.00 74.21 43 LEU C C 1
ATOM 2204 O O . LEU C 1 44 ? 41.352 11.519 15.006 1.00 72.26 43 LEU C O 1
ATOM 2209 N N . ASP C 1 45 ? 42.370 9.495 15.034 1.00 76.07 44 ASP C N 1
ATOM 2210 C CA . ASP C 1 45 ? 41.592 8.917 16.122 1.00 79.28 44 ASP C CA 1
ATOM 2211 C C . ASP C 1 45 ? 41.898 9.559 17.468 1.00 88.79 44 ASP C C 1
ATOM 2212 O O . ASP C 1 45 ? 40.963 9.894 18.199 1.00 89.42 44 ASP C O 1
ATOM 2217 N N . VAL C 1 46 ? 43.197 9.689 17.813 1.00 88.76 45 VAL C N 1
ATOM 2218 C CA . VAL C 1 46 ? 43.620 10.199 19.114 1.00 90.99 45 VAL C CA 1
ATOM 2219 C C . VAL C 1 46 ? 43.348 11.727 19.200 1.00 95.41 45 VAL C C 1
ATOM 2220 O O . VAL C 1 46 ? 42.986 12.203 20.283 1.00 96.67 45 VAL C O 1
ATOM 2224 N N . THR C 1 47 ? 43.453 12.462 18.068 1.00 90.61 46 THR C N 1
ATOM 2225 C CA . THR C 1 47 ? 43.198 13.905 18.042 1.00 90.53 46 THR C CA 1
ATOM 2226 C C . THR C 1 47 ? 41.711 14.208 17.896 1.00 96.14 46 THR C C 1
ATOM 2227 O O . THR C 1 47 ? 41.301 15.360 18.104 1.00 96.44 46 THR C O 1
ATOM 2231 N N . ALA C 1 48 ? 40.908 13.177 17.517 1.00 93.44 47 ALA C N 1
ATOM 2232 C CA . ALA C 1 48 ? 39.462 13.247 17.228 1.00 93.41 47 ALA C CA 1
ATOM 2233 C C . ALA C 1 48 ? 39.210 14.316 16.144 1.00 93.56 47 ALA C C 1
ATOM 2234 O O . ALA C 1 48 ? 38.225 15.077 16.187 1.00 93.31 47 ALA C O 1
ATOM 2236 N N . ALA C 1 49 ? 40.152 14.363 15.171 1.00 87.22 48 ALA C N 1
ATOM 2237 C CA . ALA C 1 49 ? 40.149 15.282 14.038 1.00 85.05 48 ALA C CA 1
ATOM 2238 C C . ALA C 1 49 ? 39.099 14.828 13.040 1.00 87.92 48 ALA C C 1
ATOM 2239 O O . ALA C 1 49 ? 39.023 13.641 12.686 1.00 89.27 48 ALA C O 1
ATOM 2241 N N . GLY C 1 50 ? 38.261 15.768 12.644 1.00 81.07 49 GLY C N 1
ATOM 2242 C CA . GLY C 1 50 ? 37.217 15.515 11.671 1.00 79.23 49 GLY C CA 1
ATOM 2243 C C . GLY C 1 50 ? 37.578 16.055 10.309 1.00 76.96 49 GLY C C 1
ATOM 2244 O O . GLY C 1 50 ? 36.838 15.807 9.354 1.00 77.03 49 GLY C O 1
ATOM 2245 N N . VAL C 1 51 ? 38.691 16.827 10.214 1.00 68.17 50 VAL C N 1
ATOM 2246 C CA . VAL C 1 51 ? 39.136 17.451 8.978 1.00 65.80 50 VAL C CA 1
ATOM 2247 C C . VAL C 1 51 ? 40.616 17.141 8.761 1.00 66.91 50 VAL C C 1
ATOM 2248 O O . VAL C 1 51 ? 41.424 17.279 9.679 1.00 65.59 50 VAL C O 1
ATOM 2252 N N . LEU C 1 52 ? 40.950 16.713 7.521 1.00 62.53 51 LEU C N 1
ATOM 2253 C CA . LEU C 1 52 ? 42.300 16.474 7.032 1.00 60.88 51 LEU C CA 1
ATOM 2254 C C . LEU C 1 52 ? 42.568 17.344 5.836 1.00 62.56 51 LEU C C 1
ATOM 2255 O O . LEU C 1 52 ? 41.786 17.323 4.884 1.00 62.19 51 LEU C O 1
ATOM 2260 N N . PHE C 1 53 ? 43.692 18.079 5.868 1.00 58.16 52 PHE C N 1
ATOM 2261 C CA . PHE C 1 53 ? 44.166 18.874 4.733 1.00 57.01 52 PHE C CA 1
ATOM 2262 C C . PHE C 1 53 ? 45.272 18.094 4.036 1.00 59.46 52 PHE C C 1
ATOM 2263 O O . PHE C 1 53 ? 46.177 17.586 4.701 1.00 56.91 52 PHE C O 1
ATOM 2271 N N . ILE C 1 54 ? 45.147 17.915 2.713 1.00 58.40 53 ILE C N 1
ATOM 2272 C CA . ILE C 1 54 ? 46.135 17.162 1.936 1.00 59.16 53 ILE C CA 1
ATOM 2273 C C . ILE C 1 54 ? 46.510 17.977 0.695 1.00 65.68 53 ILE C C 1
ATOM 2274 O O . ILE C 1 54 ? 45.636 18.442 -0.037 1.00 67.35 53 ILE C O 1
ATOM 2279 N N . SER C 1 55 ? 47.808 18.180 0.494 1.00 63.83 54 SER C N 1
ATOM 2280 C CA . SER C 1 55 ? 48.336 18.950 -0.624 1.00 64.86 54 SER C CA 1
ATOM 2281 C C . SER C 1 55 ? 48.417 18.078 -1.858 1.00 70.48 54 SER C C 1
ATOM 2282 O O . SER C 1 55 ? 49.066 17.040 -1.821 1.00 71.04 54 SER C O 1
ATOM 2285 N N . LEU C 1 56 ? 47.711 18.480 -2.938 1.00 68.07 55 LEU C N 1
ATOM 2286 C CA . LEU C 1 56 ? 47.635 17.762 -4.209 1.00 67.48 55 LEU C CA 1
ATOM 2287 C C . LEU C 1 56 ? 48.185 18.569 -5.363 1.00 68.69 55 LEU C C 1
ATOM 2288 O O . LEU C 1 56 ? 47.881 19.747 -5.525 1.00 67.76 55 LEU C O 1
ATOM 2293 N N . GLY C 1 57 ? 48.997 17.893 -6.154 1.00 62.94 56 GLY C N 1
ATOM 2294 C CA . GLY C 1 57 ? 49.622 18.453 -7.334 1.00 62.64 56 GLY C CA 1
ATOM 2295 C C . GLY C 1 57 ? 49.743 17.381 -8.384 1.00 63.19 56 GLY C C 1
ATOM 2296 O O . GLY C 1 57 ? 49.323 16.244 -8.171 1.00 61.00 56 GLY C O 1
ATOM 2297 N N . LYS C 1 58 ? 50.360 17.734 -9.497 1.00 60.54 57 LYS C N 1
ATOM 2298 C CA . LYS C 1 58 ? 50.517 16.865 -10.645 1.00 61.19 57 LYS C CA 1
ATOM 2299 C C . LYS C 1 58 ? 51.484 15.737 -10.328 1.00 67.27 57 LYS C C 1
ATOM 2300 O O . LYS C 1 58 ? 51.195 14.612 -10.707 1.00 68.98 57 LYS C O 1
ATOM 2306 N N . SER C 1 59 ? 52.575 15.995 -9.598 1.00 65.17 58 SER C N 1
ATOM 2307 C CA . SER C 1 59 ? 53.582 14.974 -9.303 1.00 66.11 58 SER C CA 1
ATOM 2308 C C . SER C 1 59 ? 53.155 13.966 -8.216 1.00 67.16 58 SER C C 1
ATOM 2309 O O . SER C 1 59 ? 53.590 12.813 -8.297 1.00 69.32 58 SER C O 1
ATOM 2312 N N . ASN C 1 60 ? 52.356 14.367 -7.208 1.00 59.44 59 ASN C N 1
ATOM 2313 C CA . ASN C 1 60 ? 51.988 13.417 -6.155 1.00 58.05 59 ASN C CA 1
ATOM 2314 C C . ASN C 1 60 ? 50.522 12.900 -6.288 1.00 61.83 59 ASN C C 1
ATOM 2315 O O . ASN C 1 60 ? 50.010 12.258 -5.359 1.00 61.28 59 ASN C O 1
ATOM 2320 N N . LEU C 1 61 ? 49.856 13.185 -7.419 1.00 57.99 60 LEU C N 1
ATOM 2321 C CA . LEU C 1 61 ? 48.454 12.858 -7.648 1.00 55.82 60 LEU C CA 1
ATOM 2322 C C . LEU C 1 61 ? 48.107 11.365 -7.433 1.00 58.35 60 LEU C C 1
ATOM 2323 O O . LEU C 1 61 ? 47.096 11.057 -6.797 1.00 56.03 60 LEU C O 1
ATOM 2328 N N . VAL C 1 62 ? 48.903 10.452 -7.985 1.00 56.30 61 VAL C N 1
ATOM 2329 C CA . VAL C 1 62 ? 48.568 9.031 -7.923 1.00 56.96 61 VAL C CA 1
ATOM 2330 C C . VAL C 1 62 ? 48.668 8.510 -6.468 1.00 62.15 61 VAL C C 1
ATOM 2331 O O . VAL C 1 62 ? 47.688 7.932 -5.987 1.00 60.93 61 VAL C O 1
ATOM 2335 N N . SER C 1 63 ? 49.794 8.748 -5.774 1.00 60.54 62 SER C N 1
ATOM 2336 C CA . SER C 1 63 ? 50.005 8.209 -4.428 1.00 61.26 62 SER C CA 1
ATOM 2337 C C . SER C 1 63 ? 49.121 8.901 -3.367 1.00 64.62 62 SER C C 1
ATOM 2338 O O . SER C 1 63 ? 48.598 8.202 -2.481 1.00 65.23 62 SER C O 1
ATOM 2341 N N . GLN C 1 64 ? 48.947 10.239 -3.453 1.00 58.71 63 GLN C N 1
ATOM 2342 C CA . GLN C 1 64 ? 48.136 10.971 -2.474 1.00 56.80 63 GLN C CA 1
ATOM 2343 C C . GLN C 1 64 ? 46.659 10.711 -2.668 1.00 58.83 63 GLN C C 1
ATOM 2344 O O . GLN C 1 64 ? 45.934 10.646 -1.672 1.00 58.46 63 GLN C O 1
ATOM 2350 N N . GLY C 1 65 ? 46.239 10.542 -3.933 1.00 54.08 64 GLY C N 1
ATOM 2351 C CA . GLY C 1 65 ? 44.872 10.217 -4.313 1.00 51.81 64 GLY C CA 1
ATOM 2352 C C . GLY C 1 65 ? 44.454 8.892 -3.718 1.00 54.86 64 GLY C C 1
ATOM 2353 O O . GLY C 1 65 ? 43.365 8.785 -3.149 1.00 55.89 64 GLY C O 1
ATOM 2354 N N . ALA C 1 66 ? 45.357 7.893 -3.792 1.00 50.42 65 ALA C N 1
ATOM 2355 C CA . ALA C 1 66 ? 45.186 6.555 -3.219 1.00 50.67 65 ALA C CA 1
ATOM 2356 C C . ALA C 1 66 ? 45.041 6.620 -1.703 1.00 55.72 65 ALA C C 1
ATOM 2357 O O . ALA C 1 66 ? 44.252 5.869 -1.141 1.00 56.83 65 ALA C O 1
ATOM 2359 N N . LEU C 1 67 ? 45.782 7.534 -1.054 1.00 53.27 66 LEU C N 1
ATOM 2360 C CA . LEU C 1 67 ? 45.762 7.767 0.385 1.00 53.40 66 LEU C CA 1
ATOM 2361 C C . LEU C 1 67 ? 44.407 8.348 0.802 1.00 60.32 66 LEU C C 1
ATOM 2362 O O . LEU C 1 67 ? 43.826 7.856 1.773 1.00 62.85 66 LEU C O 1
ATOM 2367 N N . VAL C 1 68 ? 43.886 9.348 0.052 1.00 56.18 67 VAL C N 1
ATOM 2368 C CA . VAL C 1 68 ? 42.570 9.954 0.293 1.00 55.90 67 VAL C CA 1
ATOM 2369 C C . VAL C 1 68 ? 41.498 8.846 0.228 1.00 61.52 67 VAL C C 1
ATOM 2370 O O . VAL C 1 68 ? 40.667 8.759 1.137 1.00 62.14 67 VAL C O 1
ATOM 2374 N N . GLU C 1 69 ? 41.573 7.973 -0.803 1.00 58.13 68 GLU C N 1
ATOM 2375 C CA . GLU C 1 69 ? 40.676 6.831 -1.012 1.00 58.79 68 GLU C CA 1
ATOM 2376 C C . GLU C 1 69 ? 40.679 5.901 0.194 1.00 65.75 68 GLU C C 1
ATOM 2377 O O . GLU C 1 69 ? 39.605 5.493 0.622 1.00 67.88 68 GLU C O 1
ATOM 2383 N N . GLY C 1 70 ? 41.869 5.603 0.732 1.00 61.93 69 GLY C N 1
ATOM 2384 C CA . GLY C 1 70 ? 42.062 4.756 1.901 1.00 62.61 69 GLY C CA 1
ATOM 2385 C C . GLY C 1 70 ? 41.494 5.357 3.178 1.00 67.91 69 GLY C C 1
ATOM 2386 O O . GLY C 1 70 ? 40.841 4.656 3.962 1.00 69.25 69 GLY C O 1
ATOM 2387 N N . LEU C 1 71 ? 41.732 6.671 3.390 1.00 62.38 70 LEU C N 1
ATOM 2388 C CA . LEU C 1 71 ? 41.249 7.413 4.553 1.00 61.23 70 LEU C CA 1
ATOM 2389 C C . LEU C 1 71 ? 39.723 7.492 4.567 1.00 66.64 70 LEU C C 1
ATOM 2390 O O . LEU C 1 71 ? 39.125 7.201 5.602 1.00 69.40 70 LEU C O 1
ATOM 2395 N N . VAL C 1 72 ? 39.101 7.845 3.424 1.00 61.20 71 VAL C N 1
ATOM 2396 C CA . VAL C 1 72 ? 37.653 7.992 3.248 1.00 61.60 71 VAL C CA 1
ATOM 2397 C C . VAL C 1 72 ? 36.960 6.603 3.394 1.00 68.38 71 VAL C C 1
ATOM 2398 O O . VAL C 1 72 ? 35.875 6.518 3.979 1.00 70.04 71 VAL C O 1
ATOM 2402 N N . SER C 1 73 ? 37.600 5.531 2.908 1.00 65.06 72 SER C N 1
ATOM 2403 C CA . SER C 1 73 ? 37.076 4.167 3.028 1.00 66.70 72 SER C CA 1
ATOM 2404 C C . SER C 1 73 ? 37.043 3.721 4.498 1.00 72.45 72 SER C C 1
ATOM 2405 O O . SER C 1 73 ? 36.039 3.163 4.931 1.00 73.81 72 SER C O 1
ATOM 2408 N N . ALA C 1 74 ? 38.129 4.001 5.262 1.00 69.52 73 ALA C N 1
ATOM 2409 C CA . ALA C 1 74 ? 38.280 3.635 6.669 1.00 70.13 73 ALA C CA 1
ATOM 2410 C C . ALA C 1 74 ? 37.453 4.549 7.584 1.00 76.84 73 ALA C C 1
ATOM 2411 O O . ALA C 1 74 ? 36.860 4.048 8.534 1.00 79.39 73 ALA C O 1
ATOM 2413 N N . ARG C 1 75 ? 37.445 5.881 7.323 1.00 72.36 74 ARG C N 1
ATOM 2414 C CA . ARG C 1 75 ? 36.741 6.897 8.111 1.00 72.52 74 ARG C CA 1
ATOM 2415 C C . ARG C 1 75 ? 35.777 7.652 7.204 1.00 78.05 74 ARG C C 1
ATOM 2416 O O . ARG C 1 75 ? 36.146 8.657 6.606 1.00 75.94 74 ARG C O 1
ATOM 2424 N N . PRO C 1 76 ? 34.534 7.157 7.054 1.00 78.98 75 PRO C N 1
ATOM 2425 C CA . PRO C 1 76 ? 33.586 7.807 6.128 1.00 79.97 75 PRO C CA 1
ATOM 2426 C C . PRO C 1 76 ? 33.112 9.182 6.591 1.00 86.29 75 PRO C C 1
ATOM 2427 O O . PRO C 1 76 ? 32.668 9.973 5.756 1.00 85.63 75 PRO C O 1
ATOM 2439 N N . LEU C 1 78 ? 35.103 11.435 7.972 1.00 75.47 77 LEU C N 1
ATOM 2440 C CA . LEU C 1 78 ? 36.233 12.349 7.811 1.00 71.16 77 LEU C CA 1
ATOM 2441 C C . LEU C 1 78 ? 36.043 13.273 6.602 1.00 71.15 77 LEU C C 1
ATOM 2442 O O . LEU C 1 78 ? 35.682 12.818 5.512 1.00 71.06 77 LEU C O 1
ATOM 2447 N N . SER C 1 79 ? 36.280 14.579 6.814 1.00 64.51 78 SER C N 1
ATOM 2448 C CA . SER C 1 79 ? 36.241 15.589 5.755 1.00 62.20 78 SER C CA 1
ATOM 2449 C C . SER C 1 79 ? 37.663 15.805 5.249 1.00 62.22 78 SER C C 1
ATOM 2450 O O . SER C 1 79 ? 38.532 16.246 6.009 1.00 59.95 78 SER C O 1
ATOM 2453 N N . VAL C 1 80 ? 37.932 15.422 4.008 1.00 57.48 79 VAL C N 1
ATOM 2454 C CA . VAL C 1 80 ? 39.248 15.610 3.427 1.00 55.36 79 VAL C CA 1
ATOM 2455 C C . VAL C 1 80 ? 39.160 16.855 2.523 1.00 59.86 79 VAL C C 1
ATOM 2456 O O . VAL C 1 80 ? 38.334 16.919 1.623 1.00 57.78 79 VAL C O 1
ATOM 2460 N N . VAL C 1 81 ? 40.005 17.855 2.814 1.00 59.19 80 VAL C N 1
ATOM 2461 C CA . VAL C 1 81 ? 40.096 19.108 2.070 1.00 59.16 80 VAL C CA 1
ATOM 2462 C C . VAL C 1 81 ? 41.432 19.130 1.345 1.00 62.42 80 VAL C C 1
ATOM 2463 O O . VAL C 1 81 ? 42.492 19.069 1.970 1.00 60.38 80 VAL C O 1
ATOM 2467 N N . ALA C 1 82 ? 41.384 19.212 0.031 1.00 60.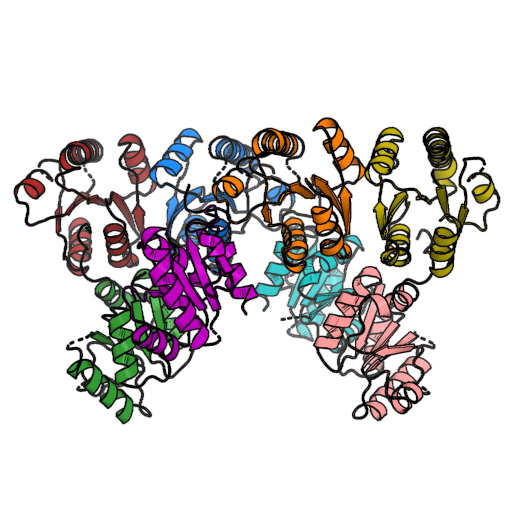15 81 ALA C N 1
ATOM 2468 C CA . ALA C 1 82 ? 42.596 19.256 -0.765 1.00 58.77 81 ALA C CA 1
ATOM 2469 C C . ALA C 1 82 ? 43.111 20.686 -0.866 1.00 62.78 81 ALA C C 1
ATOM 2470 O O . ALA C 1 82 ? 42.319 21.636 -0.820 1.00 64.21 81 ALA C O 1
ATOM 2472 N N . ILE C 1 83 ? 44.452 20.831 -0.964 1.00 58.07 82 ILE C N 1
ATOM 2473 C CA A ILE C 1 83 ? 45.192 22.102 -1.093 0.50 58.92 82 ILE C CA 1
ATOM 2474 C CA B ILE C 1 83 ? 45.075 22.143 -1.125 0.50 58.23 82 ILE C CA 1
ATOM 2475 C C . ILE C 1 83 ? 46.022 22.053 -2.362 1.00 63.32 82 ILE C C 1
ATOM 2476 O O . ILE C 1 83 ? 46.624 21.007 -2.636 1.00 63.18 82 ILE C O 1
ATOM 2485 N N . GLY C 1 84 ? 46.088 23.146 -3.121 1.00 60.58 83 GLY C N 1
ATOM 2486 C CA . GLY C 1 84 ? 46.905 23.183 -4.338 1.00 61.61 83 GLY C CA 1
ATOM 2487 C C . GLY C 1 84 ? 46.354 24.107 -5.404 1.00 66.41 83 GLY C C 1
ATOM 2488 O O . GLY C 1 84 ? 45.765 25.115 -5.030 1.00 68.03 83 GLY C O 1
ATOM 2489 N N . ASP C 1 85 ? 46.535 23.802 -6.731 1.00 61.10 84 ASP C N 1
ATOM 2490 C CA . ASP C 1 85 ? 46.009 24.667 -7.794 1.00 61.61 84 ASP C CA 1
ATOM 2491 C C . ASP C 1 85 ? 44.517 24.378 -8.026 1.00 66.05 84 ASP C C 1
ATOM 2492 O O . ASP C 1 85 ? 44.145 23.437 -8.747 1.00 65.37 84 ASP C O 1
ATOM 2497 N N . GLY C 1 86 ? 43.684 25.226 -7.432 1.00 63.18 85 GLY C N 1
ATOM 2498 C CA . GLY C 1 86 ? 42.229 25.163 -7.531 1.00 62.82 85 GLY C CA 1
ATOM 2499 C C . GLY C 1 86 ? 41.679 25.533 -8.888 1.00 68.83 85 GLY C C 1
ATOM 2500 O O . GLY C 1 86 ? 40.500 25.289 -9.154 1.00 69.30 85 GLY C O 1
ATOM 2501 N N . LEU C 1 87 ? 42.530 26.119 -9.758 1.00 66.36 86 LEU C N 1
ATOM 2502 C CA . LEU C 1 87 ? 42.176 26.513 -11.122 1.00 67.41 86 LEU C CA 1
ATOM 2503 C C . LEU C 1 87 ? 42.335 25.346 -12.091 1.00 71.81 86 LEU C C 1
ATOM 2504 O O . LEU C 1 87 ? 41.892 25.447 -13.243 1.00 74.89 86 LEU C O 1
ATOM 2509 N N . ASP C 1 88 ? 42.990 24.242 -11.631 1.00 65.22 87 ASP C N 1
ATOM 2510 C CA . ASP C 1 88 ? 43.232 23.038 -12.414 1.00 64.54 87 ASP C CA 1
ATOM 2511 C C . ASP C 1 88 ? 42.046 22.070 -12.210 1.00 65.84 87 ASP C C 1
ATOM 2512 O O . ASP C 1 88 ? 41.943 21.403 -11.179 1.00 63.38 87 ASP C O 1
ATOM 2517 N N . ASN C 1 89 ? 41.138 22.036 -13.198 1.00 63.57 88 ASN C N 1
ATOM 2518 C CA . ASN C 1 89 ? 39.934 21.197 -13.217 1.00 62.85 88 ASN C CA 1
ATOM 2519 C C . ASN C 1 89 ? 40.279 19.715 -13.096 1.00 63.06 88 ASN C C 1
ATOM 2520 O O . ASN C 1 89 ? 39.603 19.023 -12.340 1.00 60.33 88 ASN C O 1
ATOM 2525 N N . GLN C 1 90 ? 41.325 19.232 -13.809 1.00 59.84 89 GLN C N 1
ATOM 2526 C CA . GLN C 1 90 ? 41.839 17.858 -13.721 1.00 57.90 89 GLN C CA 1
ATOM 2527 C C . GLN C 1 90 ? 42.170 17.454 -12.261 1.00 59.86 89 GLN C C 1
ATOM 2528 O O . GLN C 1 90 ? 41.845 16.344 -11.825 1.00 58.75 89 GLN C O 1
ATOM 2534 N N . LEU C 1 91 ? 42.817 18.372 -11.521 1.00 55.38 90 LEU C N 1
ATOM 2535 C CA . LEU C 1 91 ? 43.197 18.195 -10.132 1.00 54.11 90 LEU C CA 1
ATOM 2536 C C . LEU C 1 91 ? 41.963 18.167 -9.197 1.00 57.92 90 LEU C C 1
ATOM 2537 O O . LEU C 1 91 ? 41.927 17.348 -8.285 1.00 58.79 90 LEU C O 1
ATOM 2542 N N . VAL C 1 92 ? 40.976 19.067 -9.398 1.00 55.21 91 VAL C N 1
ATOM 2543 C CA . VAL C 1 92 ? 39.723 19.112 -8.592 1.00 55.38 91 VAL C CA 1
ATOM 2544 C C . VAL C 1 92 ? 38.918 17.807 -8.847 1.00 61.41 91 VAL C C 1
ATOM 2545 O O . VAL C 1 92 ? 38.394 17.211 -7.899 1.00 63.08 91 VAL C O 1
ATOM 2549 N N . LEU C 1 93 ? 38.889 17.347 -10.117 1.00 55.43 92 LEU C N 1
ATOM 2550 C CA . LEU C 1 93 ? 38.210 16.119 -10.482 1.00 54.75 92 LEU C CA 1
ATOM 2551 C C . LEU C 1 93 ? 38.877 14.931 -9.791 1.00 58.28 92 LEU C C 1
ATOM 2552 O O . LEU C 1 93 ? 38.191 14.131 -9.177 1.00 59.40 92 LEU C O 1
ATOM 2557 N N . ALA C 1 94 ? 40.201 14.888 -9.789 1.00 54.85 93 ALA C N 1
ATOM 2558 C CA . ALA C 1 94 ? 40.972 13.820 -9.146 1.00 53.59 93 ALA C CA 1
ATOM 2559 C C . ALA C 1 94 ? 40.726 13.782 -7.631 1.00 57.31 93 ALA C C 1
ATOM 2560 O O . ALA C 1 94 ? 40.586 12.693 -7.075 1.00 57.34 93 ALA C O 1
ATOM 2562 N N . ALA C 1 95 ? 40.631 14.958 -6.986 1.00 53.51 94 ALA C N 1
ATOM 2563 C CA . ALA C 1 95 ? 40.371 15.111 -5.549 1.00 52.55 94 ALA C CA 1
ATOM 2564 C C . ALA C 1 95 ? 38.973 14.639 -5.206 1.00 57.87 94 ALA C C 1
ATOM 2565 O O . ALA C 1 95 ? 38.807 13.817 -4.304 1.00 58.30 94 ALA C O 1
ATOM 2575 N N . ARG C 1 97 ? 36.921 12.650 -7.010 1.00 59.00 96 ARG C N 1
ATOM 2576 C CA . ARG C 1 97 ? 36.856 11.216 -7.284 1.00 59.42 96 ARG C CA 1
ATOM 2577 C C . ARG C 1 97 ? 37.488 10.423 -6.150 1.00 61.88 96 ARG C C 1
ATOM 2578 O O . ARG C 1 97 ? 36.925 9.407 -5.752 1.00 62.72 96 ARG C O 1
ATOM 2586 N N . ALA C 1 98 ? 38.644 10.895 -5.630 1.00 57.93 97 ALA C N 1
ATOM 2587 C CA . ALA C 1 98 ? 39.385 10.275 -4.525 1.00 57.60 97 ALA C CA 1
ATOM 2588 C C . ALA C 1 98 ? 38.576 10.307 -3.220 1.00 64.43 97 ALA C C 1
ATOM 2589 O O . ALA C 1 98 ? 38.751 9.413 -2.405 1.00 66.29 97 ALA C O 1
ATOM 2591 N N . GLY C 1 99 ? 37.703 11.305 -3.043 1.00 60.83 98 GLY C N 1
ATOM 2592 C CA . GLY C 1 99 ? 36.851 11.445 -1.867 1.00 61.43 98 GLY C CA 1
ATOM 2593 C C . GLY C 1 99 ? 36.951 12.761 -1.121 1.00 66.77 98 GLY C C 1
ATOM 2594 O O . GLY C 1 99 ? 36.331 12.911 -0.067 1.00 68.11 98 GLY C O 1
ATOM 2595 N N . ALA C 1 100 ? 37.746 13.716 -1.624 1.00 63.52 99 ALA C N 1
ATOM 2596 C CA . ALA C 1 100 ? 37.873 15.017 -0.966 1.00 62.45 99 ALA C CA 1
ATOM 2597 C C . ALA C 1 100 ? 36.553 15.785 -1.100 1.00 66.72 99 ALA C C 1
ATOM 2598 O O . ALA C 1 100 ? 35.863 15.672 -2.120 1.00 66.02 99 ALA C O 1
ATOM 2600 N N . ARG C 1 101 ? 36.168 16.483 -0.022 1.00 64.34 100 ARG C N 1
ATOM 2601 C CA . ARG C 1 101 ? 34.913 17.245 0.131 1.00 65.01 100 ARG C CA 1
ATOM 2602 C C . ARG C 1 101 ? 35.056 18.701 -0.367 1.00 64.64 100 ARG C C 1
ATOM 2603 O O . ARG C 1 101 ? 34.058 19.351 -0.674 1.00 64.26 100 ARG C O 1
ATOM 2611 N N . ASP C 1 102 ? 36.281 19.229 -0.372 1.00 58.35 101 ASP C N 1
ATOM 2612 C CA . ASP C 1 102 ? 36.550 20.607 -0.786 1.00 58.19 101 ASP C CA 1
ATOM 2613 C C . ASP C 1 102 ? 37.976 20.719 -1.311 1.00 58.96 101 ASP C C 1
ATOM 2614 O O . ASP C 1 102 ? 38.791 19.809 -1.159 1.00 54.98 101 ASP C O 1
ATOM 2619 N N . PHE C 1 103 ? 38.244 21.830 -1.983 1.00 57.89 102 PHE C N 1
ATOM 2620 C CA . PHE C 1 103 ? 39.524 22.145 -2.595 1.00 58.10 102 PHE C CA 1
ATOM 2621 C C . PHE C 1 103 ? 39.787 23.607 -2.435 1.00 65.22 102 PHE C C 1
ATOM 2622 O O . PHE C 1 103 ? 39.027 24.427 -2.964 1.00 66.82 102 PHE C O 1
ATOM 2630 N N . ILE C 1 104 ? 40.846 23.951 -1.698 1.00 63.47 103 ILE C N 1
ATOM 2631 C CA . ILE C 1 104 ? 41.214 25.349 -1.492 1.00 65.04 103 ILE C CA 1
ATOM 2632 C C . ILE C 1 104 ? 42.587 25.576 -2.120 1.00 68.50 103 ILE C C 1
ATOM 2633 O O . ILE C 1 104 ? 43.398 24.657 -2.219 1.00 66.06 103 ILE C O 1
ATOM 2638 N N . THR C 1 105 ? 42.793 26.777 -2.640 1.00 68.72 104 THR C N 1
ATOM 2639 C CA . THR C 1 105 ? 44.027 27.106 -3.340 1.00 70.36 104 THR C CA 1
ATOM 2640 C C . THR C 1 105 ? 45.019 27.644 -2.355 1.00 77.49 104 THR C C 1
ATOM 2641 O O . THR C 1 105 ? 44.655 28.522 -1.566 1.00 78.28 104 THR C O 1
ATOM 2645 N N . TYR C 1 106 ? 46.268 27.122 -2.385 1.00 75.65 105 TYR C N 1
ATOM 2646 C CA . TYR C 1 106 ? 47.315 27.587 -1.483 1.00 77.44 105 TYR C CA 1
ATOM 2647 C C . TYR C 1 106 ? 47.586 29.052 -1.753 1.00 83.65 105 TYR C C 1
ATOM 2648 O O . TYR C 1 106 ? 47.733 29.445 -2.906 1.00 85.35 105 TYR C O 1
ATOM 2657 N N . GLY C 1 107 ? 47.599 29.836 -0.681 1.00 80.80 106 GLY C N 1
ATOM 2658 C CA . GLY C 1 107 ? 47.835 31.269 -0.726 1.00 83.26 106 GLY C CA 1
ATOM 2659 C C . GLY C 1 107 ? 46.576 32.104 -0.814 1.00 88.20 106 GLY C C 1
ATOM 2660 O O . GLY C 1 107 ? 46.678 33.330 -0.894 1.00 90.37 106 GLY C O 1
ATOM 2661 N N . ALA C 1 108 ? 45.380 31.463 -0.794 1.00 82.72 107 ALA C N 1
ATOM 2662 C CA . ALA C 1 108 ? 44.102 32.172 -0.831 1.00 83.43 107 ALA C CA 1
ATOM 2663 C C . ALA C 1 108 ? 43.971 33.126 0.376 1.00 89.52 107 ALA C C 1
ATOM 2664 O O . ALA C 1 108 ? 44.441 32.818 1.482 1.00 88.40 107 ALA C O 1
ATOM 2666 N N . ARG C 1 109 ? 43.400 34.313 0.108 1.00 88.76 108 ARG C N 1
ATOM 2667 C CA . ARG C 1 109 ? 43.162 35.411 1.048 1.00 90.43 108 ARG C CA 1
ATOM 2668 C C . ARG C 1 109 ? 42.013 35.039 2.004 1.00 91.40 108 ARG C C 1
ATOM 2669 O O . ARG C 1 109 ? 41.168 34.211 1.676 1.00 88.66 108 ARG C O 1
ATOM 2677 N N . ALA C 1 110 ? 42.005 35.659 3.189 1.00 89.21 109 ALA C N 1
ATOM 2678 C CA . ALA C 1 110 ? 41.055 35.444 4.281 1.00 88.19 109 ALA C CA 1
ATOM 2679 C C . ALA C 1 110 ? 39.579 35.547 3.821 1.00 91.83 109 ALA C C 1
ATOM 2680 O O . ALA C 1 110 ? 38.761 34.735 4.260 1.00 90.30 109 ALA C O 1
ATOM 2682 N N . SER C 1 111 ? 39.257 36.517 2.929 1.00 89.76 110 SER C N 1
ATOM 2683 C CA . SER C 1 111 ? 37.913 36.759 2.370 1.00 90.07 110 SER C CA 1
ATOM 2684 C C . SER C 1 111 ? 37.438 35.588 1.510 1.00 89.53 110 SER C C 1
ATOM 2685 O O . SER C 1 111 ? 36.235 35.339 1.425 1.00 88.90 110 SER C O 1
ATOM 2688 N N . GLU C 1 112 ? 38.387 34.869 0.887 1.00 83.61 111 GLU C N 1
ATOM 2689 C CA . GLU C 1 112 ? 38.117 33.684 0.071 1.00 81.21 111 GLU C CA 1
ATOM 2690 C C . GLU C 1 112 ? 37.852 32.458 0.949 1.00 80.78 111 GLU C C 1
ATOM 2691 O O . GLU C 1 112 ? 37.196 31.516 0.502 1.00 80.39 111 GLU C O 1
ATOM 2697 N N . LEU C 1 113 ? 38.375 32.462 2.189 1.00 74.73 112 LEU C N 1
ATOM 2698 C CA . LEU C 1 113 ? 38.281 31.333 3.109 1.00 71.47 112 LEU C CA 1
ATOM 2699 C C . LEU C 1 113 ? 37.155 31.494 4.133 1.00 77.66 112 LEU C C 1
ATOM 2700 O O . LEU C 1 113 ? 36.915 30.558 4.899 1.00 75.41 112 LEU C O 1
ATOM 2705 N N . THR C 1 114 ? 36.434 32.643 4.117 1.00 79.37 113 THR C N 1
ATOM 2706 C CA . THR C 1 114 ? 35.306 32.958 5.025 1.00 81.24 113 THR C CA 1
ATOM 2707 C C . THR C 1 114 ? 34.243 31.799 5.084 1.00 84.54 113 THR C C 1
ATOM 2708 O O . THR C 1 114 ? 33.787 31.428 6.169 1.00 84.02 113 THR C O 1
ATOM 2712 N N . GLY C 1 115 ? 33.942 31.225 3.917 1.00 80.42 114 GLY C N 1
ATOM 2713 C CA . GLY C 1 115 ? 32.995 30.129 3.758 1.00 80.18 114 GLY C CA 1
ATOM 2714 C C . GLY C 1 115 ? 33.394 28.883 4.511 1.00 83.08 114 GLY C C 1
ATOM 2715 O O . GLY C 1 115 ? 32.580 28.325 5.252 1.00 84.09 114 GLY C O 1
ATOM 2716 N N . LEU C 1 116 ? 34.672 28.466 4.338 1.00 76.65 115 LEU C N 1
ATOM 2717 C CA . LEU C 1 116 ? 35.311 27.300 4.951 1.00 72.97 115 LEU C CA 1
ATOM 2718 C C . LEU C 1 116 ? 35.447 27.471 6.458 1.00 74.94 115 LEU C C 1
ATOM 2719 O O . LEU C 1 116 ? 35.180 26.522 7.192 1.00 74.02 115 LEU C O 1
ATOM 2724 N N . ILE C 1 117 ? 35.906 28.653 6.904 1.00 71.39 116 ILE C N 1
ATOM 2725 C CA . ILE C 1 117 ? 36.091 29.010 8.313 1.00 72.64 116 ILE C CA 1
ATOM 2726 C C . ILE C 1 117 ? 34.777 28.805 9.082 1.00 79.04 116 ILE C C 1
ATOM 2727 O O . ILE C 1 117 ? 34.794 28.228 10.166 1.00 79.83 116 ILE C O 1
ATOM 2732 N N . ARG C 1 118 ? 33.651 29.256 8.517 1.00 75.95 117 ARG C N 1
ATOM 2733 C CA . ARG C 1 118 ? 32.351 29.113 9.169 1.00 77.28 117 ARG C CA 1
ATOM 2734 C C . ARG C 1 118 ? 31.909 27.625 9.210 1.00 78.14 117 ARG C C 1
ATOM 2735 O O . ARG C 1 118 ? 31.370 27.185 10.229 1.00 78.80 117 ARG C O 1
ATOM 2743 N N . ARG C 1 119 ? 32.165 26.865 8.128 1.00 71.20 118 ARG C N 1
ATOM 2744 C CA . ARG C 1 119 ? 31.836 25.440 8.001 1.00 69.66 118 ARG C CA 1
ATOM 2745 C C . ARG C 1 119 ? 32.692 24.598 8.978 1.00 70.31 118 ARG C C 1
ATOM 2746 O O . ARG C 1 119 ? 32.162 23.681 9.614 1.00 68.80 118 ARG C O 1
ATOM 2754 N N . LEU C 1 120 ? 33.991 24.967 9.158 1.00 65.37 119 LEU C N 1
ATOM 2755 C CA . LEU C 1 120 ? 34.954 24.311 10.057 1.00 62.75 119 LEU C CA 1
ATOM 2756 C C . LEU C 1 120 ? 34.584 24.409 11.541 1.00 68.75 119 LEU C C 1
ATOM 2757 O O . LEU C 1 120 ? 34.970 23.529 12.323 1.00 68.62 119 LEU C O 1
ATOM 2762 N N . GLY C 1 121 ? 33.882 25.473 11.917 1.00 67.20 120 GLY C N 1
ATOM 2763 C CA . GLY C 1 121 ? 33.437 25.711 13.287 1.00 68.74 120 GLY C CA 1
ATOM 2764 C C . GLY C 1 121 ? 32.304 24.800 13.733 1.00 73.24 120 GLY C C 1
ATOM 2765 O O . GLY C 1 121 ? 32.013 24.703 14.933 1.00 75.80 120 GLY C O 1
ATOM 2766 N N . GLY C 1 122 ? 31.670 24.144 12.762 1.00 66.38 121 GLY C N 1
ATOM 2767 C CA . GLY C 1 122 ? 30.595 23.198 12.993 1.00 67.21 121 GLY C CA 1
ATOM 2768 C C . GLY C 1 122 ? 29.330 23.750 13.621 1.00 74.42 121 GLY C C 1
ATOM 2769 O O . GLY C 1 122 ? 28.878 24.865 13.322 1.00 75.00 121 GLY C O 1
ATOM 2770 N N . ARG C 1 123 ? 28.759 22.939 14.504 1.00 72.17 122 ARG C N 1
ATOM 2771 C CA . ARG C 1 123 ? 27.484 23.178 15.156 1.00 75.02 122 ARG C CA 1
ATOM 2772 C C . ARG C 1 123 ? 27.650 23.804 16.524 1.00 78.42 122 ARG C C 1
ATOM 2773 O O . ARG C 1 123 ? 28.639 23.534 17.206 1.00 78.05 122 ARG C O 1
ATOM 2781 N N . LEU C 1 124 ? 26.659 24.621 16.936 1.00 75.60 123 LEU C N 1
ATOM 2782 C CA . LEU C 1 124 ? 26.623 25.278 18.239 1.00 75.56 123 LEU C CA 1
ATOM 2783 C C . LEU C 1 124 ? 26.620 24.201 19.323 1.00 82.07 123 LEU C C 1
ATOM 2784 O O . LEU C 1 124 ? 25.668 23.422 19.408 1.00 84.21 123 LEU C O 1
ATOM 2789 N N . PRO C 1 125 ? 27.709 24.107 20.122 1.00 77.96 124 PRO C N 1
ATOM 2790 C CA . PRO C 1 125 ? 27.784 23.037 21.125 1.00 78.25 124 PRO C CA 1
ATOM 2791 C C . PRO C 1 125 ? 26.866 23.250 22.311 1.00 86.26 124 PRO C C 1
ATOM 2792 O O . PRO C 1 125 ? 26.624 24.372 22.745 1.00 86.79 124 PRO C O 1
ATOM 2796 N N . SER C 1 126 ? 26.398 22.132 22.846 1.00 86.84 125 SER C N 1
ATOM 2797 C CA . SER C 1 126 ? 25.572 22.047 24.041 1.00 91.45 125 SER C CA 1
ATOM 2798 C C . SER C 1 126 ? 26.453 22.158 25.291 1.00 98.06 125 SER C C 1
ATOM 2799 O O . SER C 1 126 ? 27.663 21.916 25.209 1.00 95.06 125 SER C O 1
ATOM 2802 N N . VAL C 1 127 ? 25.851 22.508 26.445 1.00 100.87 126 VAL C N 1
ATOM 2803 C CA . VAL C 1 127 ? 26.545 22.603 27.738 1.00 103.06 126 VAL C CA 1
ATOM 2804 C C . VAL C 1 127 ? 27.070 21.187 28.095 1.00 111.27 126 VAL C C 1
ATOM 2805 O O . VAL C 1 127 ? 26.261 20.254 28.179 1.00 114.07 126 VAL C O 1
ATOM 2809 N N . PRO C 1 128 ? 28.405 20.981 28.230 1.00 107.57 127 PRO C N 1
ATOM 2810 C CA . PRO C 1 128 ? 28.920 19.618 28.476 1.00 107.54 127 PRO C CA 1
ATOM 2811 C C . PRO C 1 128 ? 28.775 19.170 29.945 1.00 115.17 127 PRO C C 1
ATOM 2812 O O . PRO C 1 128 ? 28.590 20.003 30.848 1.00 116.63 127 PRO C O 1
ATOM 2816 N N . VAL C 1 129 ? 28.833 17.820 30.156 1.00 112.17 128 VAL C N 1
ATOM 2817 C CA . VAL C 1 129 ? 28.669 17.103 31.433 1.00 139.24 128 VAL C CA 1
ATOM 2818 C C . VAL C 1 129 ? 29.779 17.515 32.435 1.00 165.98 128 VAL C C 1
ATOM 2819 O O . VAL C 1 129 ? 29.504 17.724 33.620 1.00 122.76 128 VAL C O 1
ATOM 2823 N N . ASN D 1 3 ? 32.195 47.368 9.884 1.00 91.02 2 ASN D N 1
ATOM 2824 C CA . ASN D 1 3 ? 32.165 46.224 10.791 1.00 87.43 2 ASN D CA 1
ATOM 2825 C C . ASN D 1 3 ? 31.361 46.539 12.068 1.00 88.84 2 ASN D C 1
ATOM 2826 O O . ASN D 1 3 ? 31.438 47.650 12.614 1.00 90.10 2 ASN D O 1
ATOM 2831 N N . GLN D 1 4 ? 30.585 45.528 12.519 1.00 80.61 3 GLN D N 1
ATOM 2832 C CA . GLN D 1 4 ? 29.669 45.552 13.659 1.00 78.09 3 GLN D CA 1
ATOM 2833 C C . GLN D 1 4 ? 30.245 44.970 14.930 1.00 76.86 3 GLN D C 1
ATOM 2834 O O . GLN D 1 4 ? 31.176 44.177 14.871 1.00 74.88 3 GLN D O 1
ATOM 2840 N N . ASN D 1 5 ? 29.579 45.253 16.068 1.00 71.42 4 ASN D N 1
ATOM 2841 C CA . ASN D 1 5 ? 29.888 44.682 17.377 1.00 68.44 4 ASN D CA 1
ATOM 2842 C C . ASN D 1 5 ? 28.664 43.958 17.901 1.00 69.95 4 ASN D C 1
ATOM 2843 O O . ASN D 1 5 ? 27.546 44.464 17.786 1.00 70.58 4 ASN D O 1
ATOM 2848 N N . PHE D 1 6 ? 28.873 42.739 18.408 1.00 62.71 5 PHE D N 1
ATOM 2849 C CA . PHE D 1 6 ? 27.828 41.908 19.009 1.00 60.63 5 PHE D CA 1
ATOM 2850 C C . PHE D 1 6 ? 28.234 41.656 20.446 1.00 60.94 5 PHE D C 1
ATOM 2851 O O . PHE D 1 6 ? 29.421 41.541 20.721 1.00 59.83 5 PHE D O 1
ATOM 2859 N N . VAL D 1 7 ? 27.278 41.574 21.358 1.00 55.51 6 VAL D N 1
ATOM 2860 C CA . VAL D 1 7 ? 27.562 41.309 22.762 1.00 53.92 6 VAL D CA 1
ATOM 2861 C C . VAL D 1 7 ? 27.027 39.902 23.062 1.00 56.15 6 VAL D C 1
ATOM 2862 O O . VAL D 1 7 ? 25.970 39.541 22.562 1.00 57.96 6 VAL D O 1
ATOM 2866 N N . ALA D 1 8 ? 27.783 39.082 23.806 1.00 51.63 7 ALA D N 1
ATOM 2867 C CA . ALA D 1 8 ? 27.365 37.714 24.127 1.00 50.47 7 ALA D CA 1
ATOM 2868 C C . ALA D 1 8 ? 27.488 37.406 25.608 1.00 56.84 7 ALA D C 1
ATOM 2869 O O . ALA D 1 8 ? 28.535 37.609 26.222 1.00 55.78 7 ALA D O 1
ATOM 2871 N N . LEU D 1 9 ? 26.391 36.915 26.172 1.00 56.91 8 LEU D N 1
ATOM 2872 C CA . LEU D 1 9 ? 26.257 36.439 27.549 1.00 58.28 8 LEU D CA 1
ATOM 2873 C C . LEU D 1 9 ? 26.136 34.937 27.449 1.00 61.94 8 LEU D C 1
ATOM 2874 O O . LEU D 1 9 ? 25.049 34.429 27.190 1.00 62.10 8 LEU D O 1
ATOM 2879 N N . THR D 1 10 ? 27.270 34.238 27.474 1.00 59.08 9 THR D N 1
ATOM 2880 C CA . THR D 1 10 ? 27.332 32.776 27.265 1.00 59.88 9 THR D CA 1
ATOM 2881 C C . THR D 1 10 ? 27.465 32.068 28.583 1.00 67.48 9 THR D C 1
ATOM 2882 O O . THR D 1 10 ? 27.960 32.668 29.537 1.00 68.10 9 THR D O 1
ATOM 2886 N N . GLN D 1 11 ? 27.027 30.804 28.663 1.00 67.18 10 GLN D N 1
ATOM 2887 C CA . GLN D 1 11 ? 27.160 30.116 29.940 1.00 69.75 10 GLN D CA 1
ATOM 2888 C C . GLN D 1 11 ? 28.297 29.046 29.864 1.00 74.62 10 GLN D C 1
ATOM 2889 O O . GLN D 1 11 ? 28.655 28.487 30.900 1.00 76.06 10 GLN D O 1
ATOM 2895 N N . HIS D 1 12 ? 28.945 28.877 28.692 1.00 70.71 11 HIS D N 1
ATOM 2896 C CA . HIS D 1 12 ? 30.141 28.042 28.564 1.00 71.57 11 HIS D CA 1
ATOM 2897 C C . HIS D 1 12 ? 30.960 28.535 27.346 1.00 70.19 11 HIS D C 1
ATOM 2898 O O . HIS D 1 12 ? 30.387 29.112 26.421 1.00 68.72 11 HIS D O 1
ATOM 2905 N N . PRO D 1 13 ? 32.311 28.362 27.376 1.00 65.41 12 PRO D N 1
ATOM 2906 C CA . PRO D 1 13 ? 33.174 28.945 26.323 1.00 63.36 12 PRO D CA 1
ATOM 2907 C C . PRO D 1 13 ? 32.923 28.432 24.902 1.00 64.50 12 PRO D C 1
ATOM 2908 O O . PRO D 1 13 ? 33.198 29.180 23.960 1.00 62.08 12 PRO D O 1
ATOM 2912 N N . GLY D 1 14 ? 32.436 27.195 24.770 1.00 60.79 13 GLY D N 1
ATOM 2913 C CA . GLY D 1 14 ? 32.101 26.577 23.492 1.00 60.24 13 GLY D CA 1
ATOM 2914 C C . GLY D 1 14 ? 31.129 27.416 22.687 1.00 63.08 13 GLY D C 1
ATOM 2915 O O . GLY D 1 14 ? 31.255 27.493 21.462 1.00 63.24 13 GLY D O 1
ATOM 2916 N N . GLU D 1 15 ? 30.167 28.076 23.383 1.00 56.86 14 GLU D N 1
ATOM 2917 C CA . GLU D 1 15 ? 29.175 28.950 22.782 1.00 54.82 14 GLU D CA 1
ATOM 2918 C C . GLU D 1 15 ? 29.828 30.207 22.221 1.00 56.88 14 GLU D C 1
ATOM 2919 O O . GLU D 1 15 ? 29.531 30.599 21.092 1.00 56.69 14 GLU D O 1
ATOM 2925 N N . LEU D 1 16 ? 30.702 30.843 23.013 1.00 52.76 15 LEU D N 1
ATOM 2926 C CA . LEU D 1 16 ? 31.401 32.067 22.632 1.00 51.65 15 LEU D CA 1
ATOM 2927 C C . LEU D 1 16 ? 32.309 31.836 21.431 1.00 57.36 15 LEU D C 1
ATOM 2928 O O . LEU D 1 16 ? 32.318 32.657 20.516 1.00 58.61 15 LEU D O 1
ATOM 2933 N N . ASP D 1 17 ? 33.067 30.751 21.447 1.00 55.45 16 ASP D N 1
ATOM 2934 C CA . ASP D 1 17 ? 33.962 30.344 20.364 1.00 56.96 16 ASP D CA 1
ATOM 2935 C C . ASP D 1 17 ? 33.226 30.181 19.055 1.00 61.93 16 ASP D C 1
ATOM 2936 O O . ASP D 1 17 ? 33.656 30.734 18.037 1.00 62.10 16 ASP D O 1
ATOM 2941 N N . TRP D 1 18 ? 32.086 29.461 19.101 1.00 59.08 17 TRP D N 1
ATOM 2942 C CA . TRP D 1 18 ? 31.226 29.187 17.956 1.00 58.73 17 TRP D CA 1
ATOM 2943 C C . TRP D 1 18 ? 30.629 30.495 17.409 1.00 62.39 17 TRP D C 1
ATOM 2944 O O . TRP D 1 18 ? 30.595 30.627 16.187 1.00 64.86 17 TRP D O 1
ATOM 2955 N N . LEU D 1 19 ? 30.180 31.453 18.284 1.00 55.42 18 LEU D N 1
ATOM 2956 C CA . LEU D 1 19 ? 29.668 32.763 17.869 1.00 53.41 18 LEU D CA 1
ATOM 2957 C C . LEU D 1 19 ? 30.758 33.593 17.195 1.00 59.02 18 LEU D C 1
ATOM 2958 O O . LEU D 1 19 ? 30.524 34.151 16.120 1.00 60.77 18 LEU D O 1
ATOM 2963 N N . GLN D 1 20 ? 31.957 33.671 17.829 1.00 54.84 19 GLN D N 1
ATOM 2964 C CA . GLN D 1 20 ? 33.112 34.435 17.345 1.00 53.38 19 GLN D CA 1
ATOM 2965 C C . GLN D 1 20 ? 33.611 33.918 16.007 1.00 60.15 19 GLN D C 1
ATOM 2966 O O . GLN D 1 20 ? 33.920 34.733 15.150 1.00 62.79 19 GLN D O 1
ATOM 2972 N N . ASN D 1 21 ? 33.680 32.597 15.817 1.00 56.18 20 ASN D N 1
ATOM 2973 C CA . ASN D 1 21 ? 34.138 32.000 14.569 1.00 57.58 20 ASN D CA 1
ATOM 2974 C C . ASN D 1 21 ? 33.119 32.205 13.422 1.00 62.45 20 ASN D C 1
ATOM 2975 O O . ASN D 1 21 ? 33.511 32.513 12.295 1.00 61.78 20 ASN D O 1
ATOM 2980 N N . SER D 1 22 ? 31.830 32.006 13.709 1.00 60.41 21 SER D N 1
ATOM 2981 C CA . SER D 1 22 ? 30.765 32.141 12.722 1.00 61.89 21 SER D CA 1
ATOM 2982 C C . SER D 1 22 ? 30.598 33.603 12.250 1.00 66.68 21 SER D C 1
ATOM 2983 O O . SER D 1 22 ? 30.392 33.851 11.058 1.00 68.76 21 SER D O 1
ATOM 2986 N N . LEU D 1 23 ? 30.716 34.565 13.185 1.00 60.56 22 LEU D N 1
ATOM 2987 C CA . LEU D 1 23 ? 30.491 35.971 12.892 1.00 60.15 22 LEU D CA 1
ATOM 2988 C C . LEU D 1 23 ? 31.790 36.784 12.692 1.00 68.45 22 LEU D C 1
ATOM 2989 O O . LEU D 1 23 ? 31.700 37.998 12.546 1.00 70.87 22 LEU D O 1
ATOM 2994 N N . ALA D 1 24 ? 32.970 36.123 12.627 1.00 66.36 23 ALA D N 1
ATOM 2995 C CA . ALA D 1 24 ? 34.322 36.701 12.462 1.00 66.25 23 ALA D CA 1
ATOM 2996 C C . ALA D 1 24 ? 34.424 37.702 11.291 1.00 74.22 23 ALA D C 1
ATOM 2997 O O . ALA D 1 24 ? 35.098 38.731 11.423 1.00 74.37 23 ALA D O 1
ATOM 2999 N N . SER D 1 25 ? 33.757 37.401 10.167 1.00 72.91 24 SER D N 1
ATOM 3000 C CA . SER D 1 25 ? 33.738 38.241 8.972 1.00 75.48 24 SER D CA 1
ATOM 3001 C C . SER D 1 25 ? 32.783 39.461 9.125 1.00 79.95 24 SER D C 1
ATOM 3002 O O . SER D 1 25 ? 33.037 40.504 8.518 1.00 81.81 24 SER D O 1
ATOM 3005 N N . ALA D 1 26 ? 31.695 39.312 9.918 1.00 74.04 25 ALA D N 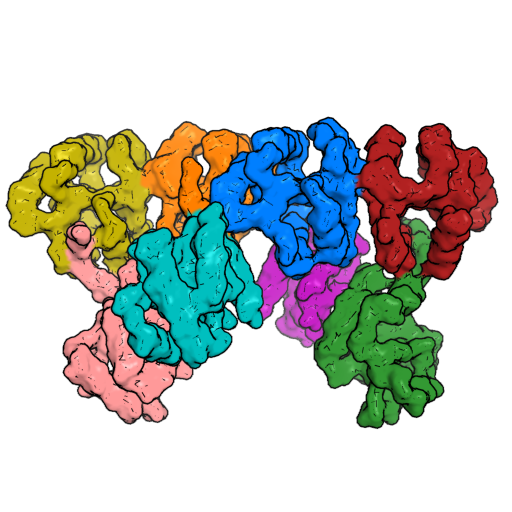1
ATOM 3006 C CA . ALA D 1 26 ? 30.652 40.316 10.143 1.00 74.32 25 ALA D CA 1
ATOM 3007 C C . ALA D 1 26 ? 31.049 41.387 11.184 1.00 76.36 25 ALA D C 1
ATOM 3008 O O . ALA D 1 26 ? 30.479 42.478 11.170 1.00 77.75 25 ALA D O 1
ATOM 3010 N N . GLY D 1 27 ? 32.021 41.082 12.037 1.00 70.69 26 GLY D N 1
ATOM 3011 C CA . GLY D 1 27 ? 32.511 41.995 13.060 1.00 69.12 26 GLY D CA 1
ATOM 3012 C C . GLY D 1 27 ? 33.125 41.299 14.255 1.00 69.51 26 GLY D C 1
ATOM 3013 O O . GLY D 1 27 ? 33.829 40.305 14.089 1.00 69.52 26 GLY D O 1
ATOM 3014 N N . GLN D 1 28 ? 32.838 41.807 15.465 1.00 63.13 27 GLN D N 1
ATOM 3015 C CA . GLN D 1 28 ? 33.376 41.344 16.737 1.00 60.35 27 GLN D CA 1
ATOM 3016 C C . GLN D 1 28 ? 32.309 40.869 17.697 1.00 61.25 27 GLN D C 1
ATOM 3017 O O . GLN D 1 28 ? 31.321 41.575 17.880 1.00 60.65 27 GLN D O 1
ATOM 3023 N N . VAL D 1 29 ? 32.533 39.704 18.360 1.00 56.31 28 VAL D N 1
ATOM 3024 C CA . VAL D 1 29 ? 31.632 39.183 19.400 1.00 54.16 28 VAL D CA 1
ATOM 3025 C C . VAL D 1 29 ? 32.315 39.472 20.732 1.00 57.71 28 VAL D C 1
ATOM 3026 O O . VAL D 1 29 ? 33.322 38.848 21.077 1.00 56.73 28 VAL D O 1
ATOM 3030 N N . VAL D 1 30 ? 31.774 40.448 21.465 1.00 54.52 29 VAL D N 1
ATOM 3031 C CA . VAL D 1 30 ? 32.321 40.894 22.734 1.00 53.31 29 VAL D CA 1
ATOM 3032 C C . VAL D 1 30 ? 31.653 40.121 23.900 1.00 57.48 29 VAL D C 1
ATOM 3033 O O . VAL D 1 30 ? 30.466 40.328 24.160 1.00 57.40 29 VAL D O 1
ATOM 3037 N N . PRO D 1 31 ? 32.394 39.233 24.616 1.00 53.88 30 PRO D N 1
ATOM 3038 C CA . PRO D 1 31 ? 31.804 38.583 25.801 1.00 53.49 30 PRO D CA 1
ATOM 3039 C C . PRO D 1 31 ? 31.579 39.608 26.923 1.00 58.94 30 PRO D C 1
ATOM 3040 O O . PRO D 1 31 ? 32.422 40.504 27.099 1.00 58.71 30 PRO D O 1
ATOM 3044 N N . ALA D 1 32 ? 30.474 39.489 27.682 1.00 56.42 31 ALA D N 1
ATOM 3045 C CA . ALA D 1 32 ? 30.189 40.431 28.767 1.00 57.20 31 ALA D CA 1
ATOM 3046 C C . ALA D 1 32 ? 29.581 39.740 29.996 1.00 63.11 31 ALA D C 1
ATOM 3047 O O . ALA D 1 32 ? 29.117 38.595 29.908 1.00 62.20 31 ALA D O 1
ATOM 3049 N N . GLY D 1 33 ? 29.608 40.457 31.126 1.00 62.52 32 GLY D N 1
ATOM 3050 C CA . GLY D 1 33 ? 29.029 40.036 32.403 1.00 64.70 32 GLY D CA 1
ATOM 3051 C C . GLY D 1 33 ? 27.546 40.347 32.475 1.00 71.49 32 GLY D C 1
ATOM 3052 O O . GLY D 1 33 ? 27.068 41.286 31.826 1.00 71.34 32 GLY D O 1
ATOM 3053 N N . SER D 1 34 ? 26.796 39.556 33.256 1.00 70.49 33 SER D N 1
ATOM 3054 C CA . SER D 1 34 ? 25.339 39.707 33.380 1.00 70.77 33 SER D CA 1
ATOM 3055 C C . SER D 1 34 ? 24.926 40.254 34.747 1.00 76.09 33 SER D C 1
ATOM 3056 O O . SER D 1 34 ? 23.728 40.452 34.980 1.00 78.04 33 SER D O 1
ATOM 3059 N N . ALA D 1 35 ? 25.903 40.509 35.637 1.00 72.70 34 ALA D N 1
ATOM 3060 C CA . ALA D 1 35 ? 25.677 40.984 37.005 1.00 75.17 34 ALA D CA 1
ATOM 3061 C C . ALA D 1 35 ? 24.982 42.361 37.059 1.00 79.24 34 ALA D C 1
ATOM 3062 O O . ALA D 1 35 ? 24.186 42.586 37.980 1.00 81.19 34 ALA D O 1
ATOM 3064 N N . SER D 1 36 ? 25.267 43.267 36.083 1.00 73.36 35 SER D N 1
ATOM 3065 C CA . SER D 1 36 ? 24.694 44.616 36.062 1.00 73.71 35 SER D CA 1
ATOM 3066 C C . SER D 1 36 ? 24.067 44.988 34.713 1.00 75.79 35 SER D C 1
ATOM 3067 O O . SER D 1 36 ? 24.765 44.990 33.697 1.00 74.21 35 SER D O 1
ATOM 3070 N N . LEU D 1 37 ? 22.754 45.338 34.723 1.00 72.36 36 LEU D N 1
ATOM 3071 C CA . LEU D 1 37 ? 21.976 45.835 33.579 1.00 70.68 36 LEU D CA 1
ATOM 3072 C C . LEU D 1 37 ? 22.534 47.197 33.139 1.00 77.29 36 LEU D C 1
ATOM 3073 O O . LEU D 1 37 ? 22.721 47.416 31.945 1.00 75.95 36 LEU D O 1
ATOM 3078 N N . GLU D 1 38 ? 22.857 48.079 34.116 1.00 77.54 37 GLU D N 1
ATOM 3079 C CA . GLU D 1 38 ? 23.423 49.421 33.920 1.00 78.44 37 GLU D CA 1
ATOM 3080 C C . GLU D 1 38 ? 24.766 49.355 33.174 1.00 78.25 37 GLU D C 1
ATOM 3081 O O . GLU D 1 38 ? 24.961 50.109 32.218 1.00 77.19 37 GLU D O 1
ATOM 3087 N N . GLU D 1 39 ? 25.673 48.443 33.596 1.00 72.20 38 GLU D N 1
ATOM 3088 C CA . GLU D 1 39 ? 26.983 48.245 32.968 1.00 69.31 38 GLU D CA 1
ATOM 3089 C C . GLU D 1 39 ? 26.831 47.667 31.547 1.00 71.08 38 GLU D C 1
ATOM 3090 O O . GLU D 1 39 ? 27.511 48.121 30.625 1.00 70.62 38 GLU D O 1
ATOM 3096 N N . LEU D 1 40 ? 25.907 46.713 31.371 1.00 66.54 39 LEU D N 1
ATOM 3097 C CA . LEU D 1 40 ? 25.605 46.082 30.098 1.00 65.09 39 LEU D CA 1
ATOM 3098 C C . LEU D 1 40 ? 25.043 47.103 29.092 1.00 70.45 39 LEU D C 1
ATOM 3099 O O . LEU D 1 40 ? 25.432 47.074 27.914 1.00 70.36 39 LEU D O 1
ATOM 3104 N N . LEU D 1 41 ? 24.185 48.039 29.561 1.00 67.46 40 LEU D N 1
ATOM 3105 C CA . LEU D 1 41 ? 23.624 49.098 28.705 1.00 68.07 40 LEU D CA 1
ATOM 3106 C C . LEU D 1 41 ? 24.725 50.063 28.250 1.00 71.18 40 LEU D C 1
ATOM 3107 O O . LEU D 1 41 ? 24.718 50.474 27.094 1.00 71.40 40 LEU D O 1
ATOM 3112 N N . ALA D 1 42 ? 25.680 50.384 29.137 1.00 67.28 41 ALA D N 1
ATOM 3113 C CA . ALA D 1 42 ? 26.824 51.250 28.837 1.00 67.04 41 ALA D CA 1
ATOM 3114 C C . ALA D 1 42 ? 27.712 50.627 27.746 1.00 68.35 41 ALA D C 1
ATOM 3115 O O . ALA D 1 42 ? 28.146 51.331 26.836 1.00 69.16 41 ALA D O 1
ATOM 3117 N N . LEU D 1 43 ? 27.932 49.306 27.813 1.00 61.59 42 LEU D N 1
ATOM 3118 C CA . LEU D 1 43 ? 28.713 48.557 26.831 1.00 58.44 42 LEU D CA 1
ATOM 3119 C C . LEU D 1 43 ? 28.031 48.593 25.481 1.00 64.78 42 LEU D C 1
ATOM 3120 O O . LEU D 1 43 ? 28.666 48.976 24.501 1.00 64.39 42 LEU D O 1
ATOM 3125 N N . LEU D 1 44 ? 26.708 48.270 25.448 1.00 63.52 43 LEU D N 1
ATOM 3126 C CA . LEU D 1 44 ? 25.908 48.247 24.219 1.00 63.07 43 LEU D CA 1
ATOM 3127 C C . LEU D 1 44 ? 25.941 49.593 23.508 1.00 69.17 43 LEU D C 1
ATOM 3128 O O . LEU D 1 44 ? 26.006 49.623 22.277 1.00 70.52 43 LEU D O 1
ATOM 3133 N N . ASP D 1 45 ? 25.941 50.697 24.281 1.00 65.31 44 ASP D N 1
ATOM 3134 C CA . ASP D 1 45 ? 25.961 52.056 23.758 1.00 66.75 44 ASP D CA 1
ATOM 3135 C C . ASP D 1 45 ? 27.290 52.440 23.143 1.00 69.80 44 ASP D C 1
ATOM 3136 O O . ASP D 1 45 ? 27.311 53.049 22.071 1.00 70.92 44 ASP D O 1
ATOM 3141 N N . VAL D 1 46 ? 28.396 52.125 23.834 1.00 63.79 45 VAL D N 1
ATOM 3142 C CA . VAL D 1 46 ? 29.722 52.540 23.416 1.00 62.86 45 VAL D CA 1
ATOM 3143 C C . VAL D 1 46 ? 30.184 51.677 22.210 1.00 65.94 45 VAL D C 1
ATOM 3144 O O . VAL D 1 46 ? 30.912 52.182 21.354 1.00 67.38 45 VAL D O 1
ATOM 3148 N N . THR D 1 47 ? 29.711 50.426 22.112 1.00 60.89 46 THR D N 1
ATOM 3149 C CA . THR D 1 47 ? 30.053 49.503 21.023 1.00 59.34 46 THR D CA 1
ATOM 3150 C C . THR D 1 47 ? 29.056 49.621 19.859 1.00 66.24 46 THR D C 1
ATOM 3151 O O . THR D 1 47 ? 29.290 49.039 18.797 1.00 66.66 46 THR D O 1
ATOM 3155 N N . ALA D 1 48 ? 27.948 50.374 20.069 1.00 65.25 47 ALA D N 1
ATOM 3156 C CA . ALA D 1 48 ? 26.821 50.604 19.142 1.00 66.93 47 ALA D CA 1
ATOM 3157 C C . ALA D 1 48 ? 26.309 49.247 18.621 1.00 71.89 47 ALA D C 1
ATOM 3158 O O . ALA D 1 48 ? 25.967 49.096 17.443 1.00 72.90 47 ALA D O 1
ATOM 3160 N N . ALA D 1 49 ? 26.280 48.254 19.535 1.00 67.58 48 ALA D N 1
ATOM 3161 C CA . ALA D 1 49 ? 25.829 46.884 19.282 1.00 66.19 48 ALA D CA 1
ATOM 3162 C C . ALA D 1 49 ? 24.310 46.862 19.134 1.00 72.75 48 ALA D C 1
ATOM 3163 O O . ALA D 1 49 ? 23.589 47.432 19.972 1.00 74.64 48 ALA D O 1
ATOM 3165 N N . GLY D 1 50 ? 23.854 46.245 18.044 1.00 67.47 49 GLY D N 1
ATOM 3166 C CA . GLY D 1 50 ? 22.437 46.112 17.749 1.00 67.84 49 GLY D CA 1
ATOM 3167 C C . GLY D 1 50 ? 21.902 44.735 18.069 1.00 69.75 49 GLY D C 1
ATOM 3168 O O . GLY D 1 50 ? 20.686 44.536 18.071 1.00 70.27 49 GLY D O 1
ATOM 3169 N N . VAL D 1 51 ? 22.813 43.768 18.323 1.00 64.19 50 VAL D N 1
ATOM 3170 C CA . VAL D 1 51 ? 22.469 42.380 18.621 1.00 62.29 50 VAL D CA 1
ATOM 3171 C C . VAL D 1 51 ? 23.175 41.945 19.894 1.00 63.26 50 VAL D C 1
ATOM 3172 O O . VAL D 1 51 ? 24.371 42.179 20.062 1.00 60.54 50 VAL D O 1
ATOM 3176 N N . LEU D 1 52 ? 22.407 41.319 20.797 1.00 60.35 51 LEU D N 1
ATOM 3177 C CA . LEU D 1 52 ? 22.891 40.730 22.034 1.00 58.29 51 LEU D CA 1
ATOM 3178 C C . LEU D 1 52 ? 22.490 39.249 22.066 1.00 59.15 51 LEU D C 1
ATOM 3179 O O . LEU D 1 52 ? 21.312 38.928 21.916 1.00 58.82 51 LEU D O 1
ATOM 3184 N N . PHE D 1 53 ? 23.484 38.353 22.243 1.00 52.57 52 PHE D N 1
ATOM 3185 C CA . PHE D 1 53 ? 23.273 36.916 22.373 1.00 51.14 52 PHE D CA 1
ATOM 3186 C C . PHE D 1 53 ? 23.220 36.569 23.843 1.00 54.34 52 PHE D C 1
ATOM 3187 O O . PHE D 1 53 ? 24.069 37.035 24.597 1.00 54.17 52 PHE D O 1
ATOM 3195 N N . ILE D 1 54 ? 22.196 35.817 24.281 1.00 51.41 53 ILE D N 1
ATOM 3196 C CA . ILE D 1 54 ? 22.075 35.435 25.692 1.00 51.50 53 ILE D CA 1
ATOM 3197 C C . ILE D 1 54 ? 21.777 33.935 25.756 1.00 57.78 53 ILE D C 1
ATOM 3198 O O . ILE D 1 54 ? 20.856 33.436 25.107 1.00 58.27 53 ILE D O 1
ATOM 3203 N N . SER D 1 55 ? 22.614 33.207 26.500 1.00 55.33 54 SER D N 1
ATOM 3204 C CA . SER D 1 55 ? 22.471 31.770 26.669 1.00 55.40 54 SER D CA 1
ATOM 3205 C C . SER D 1 55 ? 21.503 31.502 27.812 1.00 62.08 54 SER D C 1
ATOM 3206 O O . SER D 1 55 ? 21.692 31.997 28.930 1.00 64.95 54 SER D O 1
ATOM 3209 N N . LEU D 1 56 ? 20.436 30.765 27.513 1.00 59.96 55 LEU D N 1
ATOM 3210 C CA . LEU D 1 56 ? 19.366 30.430 28.461 1.00 61.67 55 LEU D CA 1
ATOM 3211 C C . LEU D 1 56 ? 19.260 28.919 28.700 1.00 68.78 55 LEU D C 1
ATOM 3212 O O . LEU D 1 56 ? 19.311 28.123 27.758 1.00 68.82 55 LEU D O 1
ATOM 3217 N N . GLY D 1 57 ? 19.111 28.561 29.972 1.00 67.59 56 GLY D N 1
ATOM 3218 C CA . GLY D 1 57 ? 18.943 27.203 30.477 1.00 69.84 56 GLY D CA 1
ATOM 3219 C C . GLY D 1 57 ? 17.949 27.236 31.616 1.00 79.07 56 GLY D C 1
ATOM 3220 O O . GLY D 1 57 ? 17.566 28.324 32.057 1.00 78.84 56 GLY D O 1
ATOM 3221 N N . LYS D 1 58 ? 17.515 26.058 32.105 1.00 80.00 57 LYS D N 1
ATOM 3222 C CA . LYS D 1 58 ? 16.533 25.980 33.196 1.00 83.27 57 LYS D CA 1
ATOM 3223 C C . LYS D 1 58 ? 17.063 26.622 34.500 1.00 88.46 57 LYS D C 1
ATOM 3224 O O . LYS D 1 58 ? 16.286 27.268 35.202 1.00 90.32 57 LYS D O 1
ATOM 3230 N N . SER D 1 59 ? 18.372 26.502 34.780 1.00 84.09 58 SER D N 1
ATOM 3231 C CA . SER D 1 59 ? 19.000 27.034 35.990 1.00 85.13 58 SER D CA 1
ATOM 3232 C C . SER D 1 59 ? 19.120 28.579 36.002 1.00 86.79 58 SER D C 1
ATOM 3233 O O . SER D 1 59 ? 19.041 29.166 37.084 1.00 88.88 58 SER D O 1
ATOM 3236 N N . ASN D 1 60 ? 19.345 29.232 34.842 1.00 78.95 59 ASN D N 1
ATOM 3237 C CA . ASN D 1 60 ? 19.522 30.690 34.824 1.00 77.23 59 ASN D CA 1
ATOM 3238 C C . ASN D 1 60 ? 18.304 31.462 34.223 1.00 81.19 59 ASN D C 1
ATOM 3239 O O . ASN D 1 60 ? 18.333 32.692 34.186 1.00 80.92 59 ASN D O 1
ATOM 3244 N N . LEU D 1 61 ? 17.260 30.750 33.767 1.00 77.30 60 LEU D N 1
ATOM 3245 C CA . LEU D 1 61 ? 16.092 31.311 33.086 1.00 75.84 60 LEU D CA 1
ATOM 3246 C C . LEU D 1 61 ? 15.390 32.451 33.851 1.00 81.91 60 LEU D C 1
ATOM 3247 O O . LEU D 1 61 ? 14.969 33.409 33.206 1.00 80.53 60 LEU D O 1
ATOM 3252 N N . VAL D 1 62 ? 15.236 32.354 35.182 1.00 82.04 61 VAL D N 1
ATOM 3253 C CA . VAL D 1 62 ? 14.521 33.376 35.960 1.00 84.18 61 VAL D CA 1
ATOM 3254 C C . VAL D 1 62 ? 15.332 34.706 35.975 1.00 85.66 61 VAL D C 1
ATOM 3255 O O . VAL D 1 62 ? 14.778 35.742 35.601 1.00 85.22 61 VAL D O 1
ATOM 3259 N N . SER D 1 63 ? 16.621 34.668 36.363 1.00 80.46 62 SER D N 1
ATOM 3260 C CA . SER D 1 63 ? 17.453 35.872 36.438 1.00 78.95 62 SER D CA 1
ATOM 3261 C C . SER D 1 63 ? 17.804 36.429 35.045 1.00 79.14 62 SER D C 1
ATOM 3262 O O . SER D 1 63 ? 17.789 37.651 34.877 1.00 78.90 62 SER D O 1
ATOM 3265 N N . GLN D 1 64 ? 18.117 35.557 34.057 1.00 72.30 63 GLN D N 1
ATOM 3266 C CA . GLN D 1 64 ? 18.482 36.007 32.710 1.00 68.89 63 GLN D CA 1
ATOM 3267 C C . GLN D 1 64 ? 17.263 36.534 31.955 1.00 74.09 63 GLN D C 1
ATOM 3268 O O . GLN D 1 64 ? 17.408 37.478 31.179 1.00 73.28 63 GLN D O 1
ATOM 3274 N N . GLY D 1 65 ? 16.090 35.939 32.198 1.00 71.96 64 GLY D N 1
ATOM 3275 C CA . GLY D 1 65 ? 14.818 36.358 31.616 1.00 72.22 64 GLY D CA 1
ATOM 3276 C C . GLY D 1 65 ? 14.476 37.768 32.042 1.00 76.72 64 GLY D C 1
ATOM 3277 O O . GLY D 1 65 ? 14.085 38.588 31.208 1.00 76.91 64 GLY D O 1
ATOM 3278 N N . ALA D 1 66 ? 14.685 38.069 33.345 1.00 73.57 65 ALA D N 1
ATOM 3279 C CA . ALA D 1 66 ? 14.489 39.389 33.943 1.00 73.99 65 ALA D CA 1
ATOM 3280 C C . ALA D 1 66 ? 15.448 40.417 33.325 1.00 75.59 65 ALA D C 1
ATOM 3281 O O . ALA D 1 66 ? 15.057 41.564 33.124 1.00 76.57 65 ALA D O 1
ATOM 3283 N N . LEU D 1 67 ? 16.691 39.993 33.007 1.00 68.61 66 LEU D N 1
ATOM 3284 C CA . LEU D 1 67 ? 17.707 40.825 32.384 1.00 66.79 66 LEU D CA 1
ATOM 3285 C C . LEU D 1 67 ? 17.286 41.190 30.957 1.00 70.45 66 LEU D C 1
ATOM 3286 O O . LEU D 1 67 ? 17.394 42.362 30.587 1.00 70.06 66 LEU D O 1
ATOM 3291 N N . VAL D 1 68 ? 16.775 40.203 30.173 1.00 66.58 67 VAL D N 1
ATOM 3292 C CA . VAL D 1 68 ? 16.272 40.418 28.807 1.00 65.39 67 VAL D CA 1
ATOM 3293 C C . VAL D 1 68 ? 15.148 41.466 28.863 1.00 71.16 67 VAL D C 1
ATOM 3294 O O . VAL D 1 68 ? 15.162 42.409 28.069 1.00 71.19 67 VAL D O 1
ATOM 3298 N N . GLU D 1 69 ? 14.220 41.326 29.839 1.00 68.95 68 GLU D N 1
ATOM 3299 C CA . GLU D 1 69 ? 13.101 42.243 30.061 1.00 71.43 68 GLU D CA 1
ATOM 3300 C C . GLU D 1 69 ? 13.605 43.671 30.294 1.00 75.44 68 GLU D C 1
ATOM 3301 O O . GLU D 1 69 ? 13.076 44.593 29.690 1.00 76.01 68 GLU D O 1
ATOM 3307 N N . GLY D 1 70 ? 14.638 43.821 31.127 1.00 72.06 69 GLY D N 1
ATOM 3308 C CA . GLY D 1 70 ? 15.276 45.096 31.447 1.00 72.10 69 GLY D CA 1
ATOM 3309 C C . GLY D 1 70 ? 15.964 45.752 30.264 1.00 73.47 69 GLY D C 1
ATOM 3310 O O . GLY D 1 70 ? 15.807 46.957 30.051 1.00 75.62 69 GLY D O 1
ATOM 3311 N N . LEU D 1 71 ? 16.715 44.958 29.491 1.00 65.88 70 LEU D N 1
ATOM 3312 C CA . LEU D 1 71 ? 17.422 45.380 28.281 1.00 64.42 70 LEU D CA 1
ATOM 3313 C C . LEU D 1 71 ? 16.460 45.868 27.198 1.00 73.01 70 LEU D C 1
ATOM 3314 O O . LEU D 1 71 ? 16.675 46.944 26.648 1.00 74.10 70 LEU D O 1
ATOM 3319 N N . VAL D 1 72 ? 15.404 45.075 26.900 1.00 71.24 71 VAL D N 1
ATOM 3320 C CA . VAL D 1 72 ? 14.376 45.341 25.876 1.00 72.24 71 VAL D CA 1
ATOM 3321 C C . VAL D 1 72 ? 13.563 46.586 26.274 1.00 79.89 71 VAL D C 1
ATOM 3322 O O . VAL D 1 72 ? 13.234 47.397 25.403 1.00 81.35 71 VAL D O 1
ATOM 3326 N N . SER D 1 73 ? 13.286 46.763 27.579 1.00 78.02 72 SER D N 1
ATOM 3327 C CA . SER D 1 73 ? 12.565 47.936 28.099 1.00 80.31 72 SER D CA 1
ATOM 3328 C C . SER D 1 73 ? 13.391 49.216 27.893 1.00 84.98 72 SER D C 1
ATOM 3329 O O . SER D 1 73 ? 12.832 50.234 27.475 1.00 87.40 72 SER D O 1
ATOM 3332 N N . ALA D 1 74 ? 14.721 49.149 28.170 1.00 78.51 73 ALA D N 1
ATOM 3333 C CA . ALA D 1 74 ? 15.642 50.274 28.057 1.00 78.02 73 ALA D CA 1
ATOM 3334 C C . ALA D 1 74 ? 16.024 50.559 26.600 1.00 81.82 73 ALA D C 1
ATOM 3335 O O . ALA D 1 74 ? 16.113 51.725 26.220 1.00 84.05 73 ALA D O 1
ATOM 3337 N N . ARG D 1 75 ? 16.282 49.512 25.800 1.00 76.34 74 ARG D N 1
ATOM 3338 C CA . ARG D 1 75 ? 16.683 49.616 24.392 1.00 76.10 74 ARG D CA 1
ATOM 3339 C C . ARG D 1 75 ? 15.691 48.832 23.536 1.00 83.07 74 ARG D C 1
ATOM 3340 O O . ARG D 1 75 ? 15.888 47.632 23.299 1.00 81.60 74 ARG D O 1
ATOM 3348 N N . PRO D 1 76 ? 14.596 49.484 23.090 1.00 83.65 75 PRO D N 1
ATOM 3349 C CA . PRO D 1 76 ? 13.576 48.759 22.312 1.00 85.01 75 PRO D CA 1
ATOM 3350 C C . PRO D 1 76 ? 14.056 48.339 20.922 1.00 91.33 75 PRO D C 1
ATOM 3351 O O . PRO D 1 76 ? 13.494 47.398 20.366 1.00 90.52 75 PRO D O 1
ATOM 3363 N N . LEU D 1 78 ? 17.098 47.152 20.290 1.00 77.18 77 LEU D N 1
ATOM 3364 C CA . LEU D 1 78 ? 18.055 46.065 20.461 1.00 72.72 77 LEU D CA 1
ATOM 3365 C C . LEU D 1 78 ? 17.428 44.717 20.099 1.00 75.08 77 LEU D C 1
ATOM 3366 O O . LEU D 1 78 ? 16.320 44.413 20.543 1.00 75.68 77 LEU D O 1
ATOM 3371 N N . SER D 1 79 ? 18.148 43.910 19.311 1.00 69.11 78 SER D N 1
ATOM 3372 C CA . SER D 1 79 ? 17.728 42.557 18.962 1.00 67.34 78 SER D CA 1
ATOM 3373 C C . SER D 1 79 ? 18.385 41.567 19.939 1.00 67.98 78 SER D C 1
ATOM 3374 O O . SER D 1 79 ? 19.614 41.437 19.958 1.00 65.45 78 SER D O 1
ATOM 3377 N N . VAL D 1 80 ? 17.575 40.926 20.788 1.00 63.20 79 VAL D N 1
ATOM 3378 C CA . VAL D 1 80 ? 18.078 39.947 21.738 1.00 60.17 79 VAL D CA 1
ATOM 3379 C C . VAL D 1 80 ? 17.824 38.566 21.132 1.00 64.94 79 VAL D C 1
ATOM 3380 O O . VAL D 1 80 ? 16.685 38.238 20.802 1.00 66.16 79 VAL D O 1
ATOM 3384 N N . VAL D 1 81 ? 18.909 37.792 20.924 1.00 61.86 80 VAL D N 1
ATOM 3385 C CA . VAL D 1 81 ? 18.882 36.445 20.348 1.00 61.18 80 VAL D CA 1
ATOM 3386 C C . VAL D 1 81 ? 19.240 35.458 21.450 1.00 66.72 80 VAL D C 1
ATOM 3387 O O . VAL D 1 81 ? 20.344 35.519 21.995 1.00 65.10 80 VAL D O 1
ATOM 3391 N N . ALA D 1 82 ? 18.296 34.558 21.790 1.00 64.76 81 ALA D N 1
ATOM 3392 C CA . ALA D 1 82 ? 18.530 33.552 22.820 1.00 64.08 81 ALA D CA 1
ATOM 3393 C C . ALA D 1 82 ? 19.242 32.354 22.228 1.00 67.82 81 ALA D C 1
ATOM 3394 O O . ALA D 1 82 ? 19.057 32.051 21.054 1.00 67.80 81 ALA D O 1
ATOM 3396 N N . ILE D 1 83 ? 20.082 31.692 23.049 1.00 64.18 82 ILE D N 1
ATOM 3397 C CA . ILE D 1 83 ? 20.832 30.472 22.723 1.00 64.13 82 ILE D CA 1
ATOM 3398 C C . ILE D 1 83 ? 20.468 29.411 23.758 1.00 69.70 82 ILE D C 1
ATOM 3399 O O . ILE D 1 83 ? 20.419 29.716 24.947 1.00 70.20 82 ILE D O 1
ATOM 3404 N N . GLY D 1 84 ? 20.261 28.177 23.330 1.00 67.34 83 GLY D N 1
ATOM 3405 C CA . GLY D 1 84 ? 19.938 27.120 24.279 1.00 68.41 83 GLY D CA 1
ATOM 3406 C C . GLY D 1 84 ? 19.240 25.934 23.678 1.00 72.43 83 GLY D C 1
ATOM 3407 O O . GLY D 1 84 ? 19.374 25.683 22.482 1.00 71.21 83 GLY D O 1
ATOM 3408 N N . ASP D 1 85 ? 18.507 25.186 24.516 1.00 71.70 84 ASP D N 1
ATOM 3409 C CA . ASP D 1 85 ? 17.797 23.999 24.064 1.00 74.27 84 ASP D CA 1
ATOM 3410 C C . ASP D 1 85 ? 16.490 24.396 23.363 1.00 80.33 84 ASP D C 1
ATOM 3411 O O . ASP D 1 85 ? 15.482 24.695 24.014 1.00 80.92 84 ASP D O 1
ATOM 3416 N N . GLY D 1 86 ? 16.530 24.384 22.034 1.00 77.59 85 GLY D N 1
ATOM 3417 C CA . GLY D 1 86 ? 15.386 24.700 21.190 1.00 78.79 85 GLY D CA 1
ATOM 3418 C C . GLY D 1 86 ? 14.300 23.643 21.205 1.00 86.96 85 GLY D C 1
ATOM 3419 O O . GLY D 1 86 ? 13.221 23.879 20.667 1.00 88.81 85 GLY D O 1
ATOM 3420 N N . LEU D 1 87 ? 14.571 22.466 21.808 1.00 85.54 86 LEU D N 1
ATOM 3421 C CA . LEU D 1 87 ? 13.611 21.359 21.939 1.00 88.75 86 LEU D CA 1
ATOM 3422 C C . LEU D 1 87 ? 12.746 21.520 23.193 1.00 94.78 86 LEU D C 1
ATOM 3423 O O . LEU D 1 87 ? 11.734 20.828 23.338 1.00 98.37 86 LEU D O 1
ATOM 3428 N N . ASP D 1 88 ? 13.159 22.419 24.105 1.00 89.49 87 ASP D N 1
ATOM 3429 C CA . ASP D 1 88 ? 12.455 22.729 25.348 1.00 90.53 87 ASP D CA 1
ATOM 3430 C C . ASP D 1 88 ? 11.462 23.859 25.070 1.00 93.75 87 ASP D C 1
ATOM 3431 O O . ASP D 1 88 ? 11.841 25.041 25.023 1.00 90.90 87 ASP D O 1
ATOM 3436 N N . ASN D 1 89 ? 10.197 23.465 24.822 1.00 92.50 88 ASN D N 1
ATOM 3437 C CA . ASN D 1 89 ? 9.099 24.355 24.461 1.00 92.81 88 ASN D CA 1
ATOM 3438 C C . ASN D 1 89 ? 8.872 25.463 25.504 1.00 94.81 88 ASN D C 1
ATOM 3439 O O . ASN D 1 89 ? 8.598 26.595 25.106 1.00 93.22 88 ASN D O 1
ATOM 3444 N N . GLN D 1 90 ? 8.987 25.146 26.813 1.00 91.46 89 GLN D N 1
ATOM 3445 C CA . GLN D 1 90 ? 8.783 26.108 27.898 1.00 90.99 89 GLN D CA 1
ATOM 3446 C C . GLN D 1 90 ? 9.905 27.152 27.938 1.00 90.38 89 GLN D C 1
ATOM 3447 O O . GLN D 1 90 ? 9.621 28.298 28.295 1.00 91.33 89 GLN D O 1
ATOM 3453 N N . LEU D 1 91 ? 11.148 26.779 27.542 1.00 81.40 90 LEU D N 1
ATOM 3454 C CA . LEU D 1 91 ? 12.324 27.661 27.483 1.00 76.90 90 LEU D CA 1
ATOM 3455 C C . LEU D 1 91 ? 12.199 28.679 26.360 1.00 77.02 90 LEU D C 1
ATOM 3456 O O . LEU D 1 91 ? 12.501 29.855 26.577 1.00 75.17 90 LEU D O 1
ATOM 3461 N N . VAL D 1 92 ? 11.781 28.227 25.166 1.00 72.53 91 VAL D N 1
ATOM 3462 C CA . VAL D 1 92 ? 11.576 29.071 23.988 1.00 70.70 91 VAL D CA 1
ATOM 3463 C C . VAL D 1 92 ? 10.443 30.081 24.307 1.00 75.31 91 VAL D C 1
ATOM 3464 O O . VAL D 1 92 ? 10.604 31.276 24.039 1.00 74.56 91 VAL D O 1
ATOM 3468 N N . LEU D 1 93 ? 9.331 29.611 24.922 1.00 73.17 92 LEU D N 1
ATOM 3469 C CA . LEU D 1 93 ? 8.204 30.471 25.298 1.00 74.41 92 LEU D CA 1
ATOM 3470 C C . LEU D 1 93 ? 8.655 31.582 26.238 1.00 79.12 92 LEU D C 1
ATOM 3471 O O . LEU D 1 93 ? 8.348 32.743 25.976 1.00 80.98 92 LEU D O 1
ATOM 3476 N N . ALA D 1 94 ? 9.390 31.231 27.314 1.00 73.91 93 ALA D N 1
ATOM 3477 C CA . ALA D 1 94 ? 9.951 32.165 28.308 1.00 71.86 93 ALA D CA 1
ATOM 3478 C C . ALA D 1 94 ? 10.865 33.191 27.646 1.00 72.40 93 ALA D C 1
ATOM 3479 O O . ALA D 1 94 ? 10.806 34.368 28.009 1.00 72.52 93 ALA D O 1
ATOM 3481 N N . ALA D 1 95 ? 11.701 32.739 26.674 1.00 66.06 94 ALA D N 1
ATOM 3482 C CA . ALA D 1 95 ? 12.647 33.564 25.911 1.00 63.20 94 ALA D CA 1
ATOM 3483 C C . ALA D 1 95 ? 11.892 34.647 25.133 1.00 66.40 94 ALA D C 1
ATOM 3484 O O . ALA D 1 95 ? 12.199 35.839 25.271 1.00 64.34 94 ALA D O 1
ATOM 3494 N N . ARG D 1 97 ? 8.621 35.601 25.501 1.00 66.83 96 ARG D N 1
ATOM 3495 C CA . ARG D 1 97 ? 7.860 36.425 26.440 1.00 68.54 96 ARG D CA 1
ATOM 3496 C C . ARG D 1 97 ? 8.767 37.478 27.098 1.00 72.27 96 ARG D C 1
ATOM 3497 O O . ARG D 1 97 ? 8.325 38.610 27.274 1.00 72.80 96 ARG D O 1
ATOM 3505 N N . ALA D 1 98 ? 10.036 37.123 27.412 1.00 68.66 97 ALA D N 1
ATOM 3506 C CA . ALA D 1 98 ? 11.041 38.030 28.001 1.00 67.80 97 ALA D CA 1
ATOM 3507 C C . ALA D 1 98 ? 11.388 39.180 27.044 1.00 74.53 97 ALA D C 1
ATOM 3508 O O . ALA D 1 98 ? 11.720 40.259 27.515 1.00 75.39 97 ALA D O 1
ATOM 3510 N N . GLY D 1 99 ? 11.291 38.945 25.731 1.00 71.85 98 GLY D N 1
ATOM 3511 C CA . GLY D 1 99 ? 11.568 39.938 24.696 1.00 70.80 98 GLY D CA 1
ATOM 3512 C C . GLY D 1 99 ? 12.574 39.523 23.636 1.00 72.05 98 GLY D C 1
ATOM 3513 O O . GLY D 1 99 ? 12.932 40.345 22.785 1.00 71.25 98 GLY D O 1
ATOM 3514 N N . ALA D 1 100 ? 13.038 38.260 23.662 1.00 67.08 99 ALA D N 1
ATOM 3515 C CA . ALA D 1 100 ? 13.989 37.800 22.656 1.00 65.59 99 ALA D CA 1
ATOM 3516 C C . ALA D 1 100 ? 13.287 37.690 21.291 1.00 71.92 99 ALA D C 1
ATOM 3517 O O . ALA D 1 100 ? 12.169 37.173 21.190 1.00 71.72 99 ALA D O 1
ATOM 3519 N N . ARG D 1 101 ? 13.934 38.270 20.266 1.00 69.47 100 ARG D N 1
ATOM 3520 C CA . ARG D 1 101 ? 13.477 38.346 18.880 1.00 69.82 100 ARG D CA 1
ATOM 3521 C C . ARG D 1 101 ? 13.701 37.004 18.163 1.00 70.84 100 ARG D C 1
ATOM 3522 O O . ARG D 1 101 ? 12.942 36.682 17.256 1.00 70.86 100 ARG D O 1
ATOM 3530 N N . ASP D 1 102 ? 14.739 36.221 18.556 1.00 66.77 101 ASP D N 1
ATOM 3531 C CA . ASP D 1 102 ? 15.012 34.916 17.929 1.00 66.99 101 ASP D CA 1
ATOM 3532 C C . ASP D 1 102 ? 15.664 33.954 18.915 1.00 67.90 101 ASP D C 1
ATOM 3533 O O . ASP D 1 102 ? 16.025 34.357 20.020 1.00 66.70 101 ASP D O 1
ATOM 3538 N N . PHE D 1 103 ? 15.719 32.659 18.536 1.00 64.24 102 PHE D N 1
ATOM 3539 C CA . PHE D 1 103 ? 16.261 31.568 19.337 1.00 63.82 102 PHE D CA 1
ATOM 3540 C C . PHE D 1 103 ? 17.148 30.671 18.476 1.00 71.46 102 PHE D C 1
ATOM 3541 O O . PHE D 1 103 ? 16.679 30.120 17.480 1.00 72.68 102 PHE D O 1
ATOM 3549 N N . ILE D 1 104 ? 18.442 30.557 18.838 1.00 69.19 103 ILE D N 1
ATOM 3550 C CA . ILE D 1 104 ? 19.397 29.680 18.145 1.00 70.07 103 ILE D CA 1
ATOM 3551 C C . ILE D 1 104 ? 19.569 28.430 19.002 1.00 73.65 103 ILE D C 1
ATOM 3552 O O . ILE D 1 104 ? 20.012 28.533 20.148 1.00 72.12 103 ILE D O 1
ATOM 3557 N N . THR D 1 105 ? 19.209 27.255 18.449 1.00 71.14 104 THR D N 1
ATOM 3558 C CA . THR D 1 105 ? 19.280 25.998 19.193 1.00 71.46 104 THR D CA 1
ATOM 3559 C C . THR D 1 105 ? 20.671 25.341 19.093 1.00 72.69 104 THR D C 1
ATOM 3560 O O . THR D 1 105 ? 21.414 25.571 18.141 1.00 71.06 104 THR D O 1
ATOM 3564 N N . TYR D 1 106 ? 20.988 24.495 20.081 1.00 69.70 105 TYR D N 1
ATOM 3565 C CA . TYR D 1 106 ? 22.222 23.721 20.097 1.00 70.01 105 TYR D CA 1
ATOM 3566 C C . TYR D 1 106 ? 22.203 22.768 18.903 1.00 77.81 105 TYR D C 1
ATOM 3567 O O . TYR D 1 106 ? 21.158 22.176 18.609 1.00 80.49 105 TYR D O 1
ATOM 3576 N N . GLY D 1 107 ? 23.316 22.698 18.183 1.00 73.26 106 GLY D N 1
ATOM 3577 C CA . GLY D 1 107 ? 23.420 21.874 16.987 1.00 73.89 106 GLY D CA 1
ATOM 3578 C C . GLY D 1 107 ? 23.220 22.646 15.701 1.00 76.41 106 GLY D C 1
ATOM 3579 O O . GLY D 1 107 ? 23.348 22.075 14.620 1.00 77.30 106 GLY D O 1
ATOM 3580 N N . ALA D 1 108 ? 22.936 23.949 15.805 1.00 71.10 107 ALA D N 1
ATOM 3581 C CA . ALA D 1 108 ? 22.753 24.836 14.670 1.00 70.74 107 ALA D CA 1
ATOM 3582 C C . ALA D 1 108 ? 24.066 25.107 13.935 1.00 75.83 107 ALA D C 1
ATOM 3583 O O . ALA D 1 108 ? 25.107 25.351 14.566 1.00 75.13 107 ALA D O 1
ATOM 3585 N N . ARG D 1 109 ? 24.012 25.067 12.601 1.00 73.59 108 ARG D N 1
ATOM 3586 C CA . ARG D 1 109 ? 25.165 25.376 11.763 1.00 73.53 108 ARG D CA 1
ATOM 3587 C C . ARG D 1 109 ? 25.353 26.896 11.727 1.00 76.18 108 ARG D C 1
ATOM 3588 O O . ARG D 1 109 ? 24.429 27.630 12.085 1.00 76.79 108 ARG D O 1
ATOM 3596 N N . ALA D 1 110 ? 26.537 27.363 11.310 1.00 70.98 109 ALA D N 1
ATOM 3597 C CA . ALA D 1 110 ? 26.890 28.780 11.211 1.00 70.32 109 ALA D CA 1
ATOM 3598 C C . ALA D 1 110 ? 25.970 29.544 10.246 1.00 78.80 109 ALA D C 1
ATOM 3599 O O . ALA D 1 110 ? 25.679 30.709 10.510 1.00 79.31 109 ALA D O 1
ATOM 3601 N N . SER D 1 111 ? 25.494 28.897 9.153 1.00 77.88 110 SER D N 1
ATOM 3602 C CA . SER D 1 111 ? 24.628 29.494 8.118 1.00 79.85 110 SER D CA 1
ATOM 3603 C C . SER D 1 111 ? 23.289 30.008 8.692 1.00 83.38 110 SER D C 1
ATOM 3604 O O . SER D 1 111 ? 22.739 30.987 8.172 1.00 84.74 110 SER D O 1
ATOM 3607 N N . GLU D 1 112 ? 22.786 29.373 9.764 1.00 78.01 111 GLU D N 1
ATOM 3608 C CA . GLU D 1 112 ? 21.569 29.820 10.445 1.00 77.47 111 GLU D CA 1
ATOM 3609 C C . GLU D 1 112 ? 21.791 31.156 11.150 1.00 79.47 111 GLU D C 1
ATOM 3610 O O . GLU D 1 112 ? 20.898 32.005 11.157 1.00 81.41 111 GLU D O 1
ATOM 3616 N N . LEU D 1 113 ? 22.987 31.325 11.753 1.00 71.61 112 LEU D N 1
ATOM 3617 C CA . LEU D 1 113 ? 23.383 32.506 12.498 1.00 68.77 112 LEU D CA 1
ATOM 3618 C C . LEU D 1 113 ? 23.656 33.681 11.544 1.00 75.71 112 LEU D C 1
ATOM 3619 O O . LEU D 1 113 ? 23.177 34.787 11.821 1.00 75.59 112 LEU D O 1
ATOM 3624 N N . THR D 1 114 ? 24.405 33.456 10.440 1.00 74.21 113 THR D N 1
ATOM 3625 C CA . THR D 1 114 ? 24.696 34.505 9.451 1.00 75.76 113 THR D CA 1
ATOM 3626 C C . THR D 1 114 ? 23.401 34.931 8.736 1.00 83.03 113 THR D C 1
ATOM 3627 O O . THR D 1 114 ? 23.265 36.110 8.402 1.00 84.06 113 THR D O 1
ATOM 3631 N N . GLY D 1 115 ? 22.471 33.983 8.537 1.00 80.38 114 GLY D N 1
ATOM 3632 C CA . GLY D 1 115 ? 21.160 34.224 7.938 1.00 82.24 114 GLY D CA 1
ATOM 3633 C C . GLY D 1 115 ? 20.315 35.140 8.800 1.00 85.73 114 GLY D C 1
ATOM 3634 O O . GLY D 1 115 ? 19.708 36.090 8.300 1.00 88.13 114 GLY D O 1
ATOM 3635 N N . LEU D 1 116 ? 20.311 34.880 10.112 1.00 80.04 115 LEU D N 1
ATOM 3636 C CA . LEU D 1 116 ? 19.618 35.673 11.131 1.00 79.12 115 LEU D CA 1
ATOM 3637 C C . LEU D 1 116 ? 20.163 37.122 11.192 1.00 82.78 115 LEU D C 1
ATOM 3638 O O . LEU D 1 116 ? 19.370 38.052 11.291 1.00 83.32 115 LEU D O 1
ATOM 3643 N N . ILE D 1 117 ? 21.493 37.305 11.133 1.00 78.81 116 ILE D N 1
ATOM 3644 C CA . ILE D 1 117 ? 22.131 38.623 11.188 1.00 78.86 116 ILE D CA 1
ATOM 3645 C C . ILE D 1 117 ? 21.737 39.427 9.922 1.00 88.88 116 ILE D C 1
ATOM 3646 O O . ILE D 1 117 ? 21.465 40.629 10.041 1.00 89.77 116 ILE D O 1
ATOM 3651 N N . ARG D 1 118 ? 21.641 38.761 8.744 1.00 89.03 117 ARG D N 1
ATOM 3652 C CA . ARG D 1 118 ? 21.225 39.403 7.493 1.00 93.53 117 ARG D CA 1
ATOM 3653 C C . ARG D 1 118 ? 19.765 39.852 7.590 1.00 101.60 117 ARG D C 1
ATOM 3654 O O . ARG D 1 118 ? 19.454 40.961 7.155 1.00 104.00 117 ARG D O 1
ATOM 3662 N N . ARG D 1 119 ? 18.884 39.009 8.183 1.00 98.20 118 ARG D N 1
ATOM 3663 C CA . ARG D 1 119 ? 17.460 39.312 8.366 1.00 100.13 118 ARG D CA 1
ATOM 3664 C C . ARG D 1 119 ? 17.263 40.492 9.320 1.00 104.39 118 ARG D C 1
ATOM 3665 O O . ARG D 1 119 ? 16.451 41.369 9.035 1.00 107.15 118 ARG D O 1
ATOM 3673 N N . LEU D 1 120 ? 18.014 40.521 10.440 1.00 98.19 119 LEU D N 1
ATOM 3674 C CA . LEU D 1 120 ? 17.943 41.592 11.441 1.00 96.85 119 LEU D CA 1
ATOM 3675 C C . LEU D 1 120 ? 18.480 42.923 10.881 1.00 105.37 119 LEU D C 1
ATOM 3676 O O . LEU D 1 120 ? 18.068 43.981 11.349 1.00 106.51 119 LEU D O 1
ATOM 3681 N N . GLY D 1 121 ? 19.370 42.854 9.889 1.00 104.49 120 GLY D N 1
ATOM 3682 C CA . GLY D 1 121 ? 19.925 44.022 9.211 1.00 107.25 120 GLY D CA 1
ATOM 3683 C C . GLY D 1 121 ? 18.956 44.639 8.206 1.00 117.47 120 GLY D C 1
ATOM 3684 O O . GLY D 1 121 ? 18.893 45.867 8.066 1.00 119.79 120 GLY D O 1
ATOM 3685 N N . GLY D 1 122 ? 18.197 43.786 7.510 1.00 115.41 121 GLY D N 1
ATOM 3686 C CA . GLY D 1 122 ? 17.211 44.197 6.515 1.00 136.51 121 GLY D CA 1
ATOM 3687 C C . GLY D 1 122 ? 15.907 44.679 7.120 1.00 151.11 121 GLY D C 1
ATOM 3688 O O . GLY D 1 122 ? 15.904 45.394 8.125 1.00 107.70 121 GLY D O 1
ATOM 3697 N N . ASN E 1 3 ? 57.477 24.984 14.133 1.00 108.19 2 ASN E N 1
ATOM 3698 C CA . ASN E 1 3 ? 56.154 24.468 14.548 1.00 103.27 2 ASN E CA 1
ATOM 3699 C C . ASN E 1 3 ? 56.251 23.000 14.999 1.00 100.76 2 ASN E C 1
ATOM 3700 O O . ASN E 1 3 ? 56.093 22.055 14.203 1.00 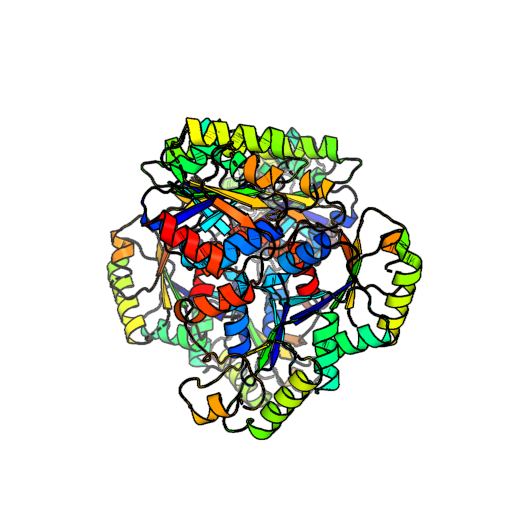101.50 2 ASN E O 1
ATOM 3705 N N . GLN E 1 4 ? 56.519 22.843 16.305 1.00 89.68 3 GLN E N 1
ATOM 3706 C CA . GLN E 1 4 ? 56.620 21.576 17.021 1.00 85.24 3 GLN E CA 1
ATOM 3707 C C . GLN E 1 4 ? 55.272 21.045 17.447 1.00 82.67 3 GLN E C 1
ATOM 3708 O O . GLN E 1 4 ? 54.339 21.813 17.707 1.00 80.89 3 GLN E O 1
ATOM 3714 N N . ASN E 1 5 ? 55.200 19.741 17.633 1.00 75.66 4 ASN E N 1
ATOM 3715 C CA . ASN E 1 5 ? 54.033 19.128 18.221 1.00 73.24 4 ASN E CA 1
ATOM 3716 C C . ASN E 1 5 ? 54.381 18.676 19.629 1.00 74.50 4 ASN E C 1
ATOM 3717 O O . ASN E 1 5 ? 55.464 18.149 19.870 1.00 75.90 4 ASN E O 1
ATOM 3722 N N . PHE E 1 6 ? 53.494 18.956 20.571 1.00 68.12 5 PHE E N 1
ATOM 3723 C CA . PHE E 1 6 ? 53.608 18.536 21.973 1.00 64.81 5 PHE E CA 1
ATOM 3724 C C . PHE E 1 6 ? 52.436 17.645 22.266 1.00 68.30 5 PHE E C 1
ATOM 3725 O O . PHE E 1 6 ? 51.362 17.882 21.715 1.00 67.90 5 PHE E O 1
ATOM 3733 N N . VAL E 1 7 ? 52.621 16.608 23.078 1.00 65.07 6 VAL E N 1
ATOM 3734 C CA . VAL E 1 7 ? 51.536 15.693 23.416 1.00 65.68 6 VAL E CA 1
ATOM 3735 C C . VAL E 1 7 ? 51.169 15.974 24.869 1.00 69.28 6 VAL E C 1
ATOM 3736 O O . VAL E 1 7 ? 52.056 16.225 25.684 1.00 68.32 6 VAL E O 1
ATOM 3740 N N . ALA E 1 8 ? 49.867 16.016 25.176 1.00 66.86 7 ALA E N 1
ATOM 3741 C CA . ALA E 1 8 ? 49.409 16.293 26.525 1.00 66.17 7 ALA E CA 1
ATOM 3742 C C . ALA E 1 8 ? 48.395 15.250 27.001 1.00 74.94 7 ALA E C 1
ATOM 3743 O O . ALA E 1 8 ? 47.424 14.921 26.306 1.00 75.87 7 ALA E O 1
ATOM 3745 N N . LEU E 1 9 ? 48.671 14.713 28.194 1.00 72.86 8 LEU E N 1
ATOM 3746 C CA . LEU E 1 9 ? 47.827 13.807 28.948 1.00 74.48 8 LEU E CA 1
ATOM 3747 C C . LEU E 1 9 ? 47.273 14.618 30.081 1.00 80.61 8 LEU E C 1
ATOM 3748 O O . LEU E 1 9 ? 47.942 14.767 31.100 1.00 79.06 8 LEU E O 1
ATOM 3753 N N . THR E 1 10 ? 46.128 15.275 29.846 1.00 80.39 9 THR E N 1
ATOM 3754 C CA . THR E 1 10 ? 45.491 16.166 30.814 1.00 81.47 9 THR E CA 1
ATOM 3755 C C . THR E 1 10 ? 44.371 15.441 31.527 1.00 89.77 9 THR E C 1
ATOM 3756 O O . THR E 1 10 ? 43.790 14.512 30.956 1.00 90.84 9 THR E O 1
ATOM 3760 N N . GLN E 1 11 ? 44.066 15.850 32.771 1.00 88.86 10 GLN E N 1
ATOM 3761 C CA . GLN E 1 11 ? 42.986 15.178 33.487 1.00 93.08 10 GLN E CA 1
ATOM 3762 C C . GLN E 1 11 ? 41.728 16.108 33.534 1.00 103.16 10 GLN E C 1
ATOM 3763 O O . GLN E 1 11 ? 40.668 15.651 33.968 1.00 106.94 10 GLN E O 1
ATOM 3769 N N . HIS E 1 12 ? 41.811 17.340 32.970 1.00 100.44 11 HIS E N 1
ATOM 3770 C CA . HIS E 1 12 ? 40.647 18.214 32.802 1.00 103.72 11 HIS E CA 1
ATOM 3771 C C . HIS E 1 12 ? 40.938 19.225 31.654 1.00 103.07 11 HIS E C 1
ATOM 3772 O O . HIS E 1 12 ? 42.107 19.518 31.380 1.00 98.21 11 HIS E O 1
ATOM 3779 N N . PRO E 1 13 ? 39.875 19.708 30.940 1.00 101.17 12 PRO E N 1
ATOM 3780 C CA . PRO E 1 13 ? 40.086 20.571 29.752 1.00 99.27 12 PRO E CA 1
ATOM 3781 C C . PRO E 1 13 ? 40.796 21.905 30.015 1.00 97.38 12 PRO E C 1
ATOM 3782 O O . PRO E 1 13 ? 41.449 22.411 29.096 1.00 94.27 12 PRO E O 1
ATOM 3786 N N . GLY E 1 14 ? 40.660 22.454 31.228 1.00 92.51 13 GLY E N 1
ATOM 3787 C CA . GLY E 1 14 ? 41.312 23.699 31.620 1.00 89.99 13 GLY E CA 1
ATOM 3788 C C . GLY E 1 14 ? 42.821 23.646 31.463 1.00 87.29 13 GLY E C 1
ATOM 3789 O O . GLY E 1 14 ? 43.447 24.654 31.117 1.00 86.95 13 GLY E O 1
ATOM 3790 N N . GLU E 1 15 ? 43.410 22.452 31.688 1.00 78.54 14 GLU E N 1
ATOM 3791 C CA . GLU E 1 15 ? 44.847 22.206 31.542 1.00 73.86 14 GLU E CA 1
ATOM 3792 C C . GLU E 1 15 ? 45.263 22.257 30.097 1.00 75.93 14 GLU E C 1
ATOM 3793 O O . GLU E 1 15 ? 46.288 22.854 29.780 1.00 75.07 14 GLU E O 1
ATOM 3799 N N . LEU E 1 16 ? 44.482 21.611 29.219 1.00 73.29 15 LEU E N 1
ATOM 3800 C CA . LEU E 1 16 ? 44.768 21.562 27.791 1.00 72.61 15 LEU E CA 1
ATOM 3801 C C . LEU E 1 16 ? 44.726 22.969 27.187 1.00 75.78 15 LEU E C 1
ATOM 3802 O O . LEU E 1 16 ? 45.613 23.301 26.404 1.00 75.50 15 LEU E O 1
ATOM 3807 N N . ASP E 1 17 ? 43.732 23.797 27.580 1.00 71.51 16 ASP E N 1
ATOM 3808 C CA . ASP E 1 17 ? 43.607 25.174 27.122 1.00 71.84 16 ASP E CA 1
ATOM 3809 C C . ASP E 1 17 ? 44.803 25.996 27.566 1.00 70.72 16 ASP E C 1
ATOM 3810 O O . ASP E 1 17 ? 45.360 26.716 26.753 1.00 70.34 16 ASP E O 1
ATOM 3815 N N . TRP E 1 18 ? 45.221 25.856 28.832 1.00 64.69 17 TRP E N 1
ATOM 3816 C CA . TRP E 1 18 ? 46.363 26.539 29.434 1.00 62.83 17 TRP E CA 1
ATOM 3817 C C . TRP E 1 18 ? 47.647 26.201 28.670 1.00 66.62 17 TRP E C 1
ATOM 3818 O O . TRP E 1 18 ? 48.402 27.110 28.328 1.00 67.27 17 TRP E O 1
ATOM 3829 N N . LEU E 1 19 ? 47.861 24.916 28.348 1.00 62.35 18 LEU E N 1
ATOM 3830 C CA . LEU E 1 19 ? 49.011 24.480 27.564 1.00 60.67 18 LEU E CA 1
ATOM 3831 C C . LEU E 1 19 ? 48.972 25.033 26.128 1.00 66.93 18 LEU E C 1
ATOM 3832 O O . LEU E 1 19 ? 49.977 25.588 25.682 1.00 67.24 18 LEU E O 1
ATOM 3837 N N . GLN E 1 20 ? 47.816 24.903 25.426 1.00 64.34 19 GLN E N 1
ATOM 3838 C CA . GLN E 1 20 ? 47.623 25.341 24.045 1.00 64.98 19 GLN E CA 1
ATOM 3839 C C . GLN E 1 20 ? 47.803 26.836 23.903 1.00 69.27 19 GLN E C 1
ATOM 3840 O O . GLN E 1 20 ? 48.440 27.260 22.943 1.00 69.26 19 GLN E O 1
ATOM 3846 N N . ASN E 1 21 ? 47.256 27.632 24.838 1.00 66.74 20 ASN E N 1
ATOM 3847 C CA . ASN E 1 21 ? 47.332 29.096 24.799 1.00 68.42 20 ASN E CA 1
ATOM 3848 C C . ASN E 1 21 ? 48.745 29.597 25.103 1.00 71.46 20 ASN E C 1
ATOM 3849 O O . ASN E 1 21 ? 49.228 30.514 24.437 1.00 73.74 20 ASN E O 1
ATOM 3854 N N . SER E 1 22 ? 49.408 28.987 26.076 1.00 65.17 21 SER E N 1
ATOM 3855 C CA . SER E 1 22 ? 50.750 29.366 26.474 1.00 64.31 21 SER E CA 1
ATOM 3856 C C . SER E 1 22 ? 51.795 29.030 25.388 1.00 69.82 21 SER E C 1
ATOM 3857 O O . SER E 1 22 ? 52.692 29.837 25.130 1.00 70.90 21 SER E O 1
ATOM 3860 N N . LEU E 1 23 ? 51.639 27.879 24.725 1.00 67.05 22 LEU E N 1
ATOM 3861 C CA . LEU E 1 23 ? 52.589 27.376 23.724 1.00 66.88 22 LEU E CA 1
ATOM 3862 C C . LEU E 1 23 ? 52.160 27.638 22.267 1.00 74.20 22 LEU E C 1
ATOM 3863 O O . LEU E 1 23 ? 52.808 27.123 21.356 1.00 74.26 22 LEU E O 1
ATOM 3868 N N . ALA E 1 24 ? 51.134 28.467 22.047 1.00 73.78 23 ALA E N 1
ATOM 3869 C CA . ALA E 1 24 ? 50.569 28.768 20.723 1.00 76.91 23 ALA E CA 1
ATOM 3870 C C . ALA E 1 24 ? 51.625 29.245 19.700 1.00 84.23 23 ALA E C 1
ATOM 3871 O O . ALA E 1 24 ? 51.572 28.849 18.524 1.00 85.10 23 ALA E O 1
ATOM 3873 N N . SER E 1 25 ? 52.572 30.085 20.152 1.00 81.47 24 SER E N 1
ATOM 3874 C CA . SER E 1 25 ? 53.656 30.632 19.330 1.00 82.23 24 SER E CA 1
ATOM 3875 C C . SER E 1 25 ? 54.709 29.543 18.977 1.00 82.43 24 SER E C 1
ATOM 3876 O O . SER E 1 25 ? 55.338 29.629 17.923 1.00 84.64 24 SER E O 1
ATOM 3879 N N . ALA E 1 26 ? 54.875 28.526 19.846 1.00 73.76 25 ALA E N 1
ATOM 3880 C CA . ALA E 1 26 ? 55.877 27.460 19.736 1.00 72.09 25 ALA E CA 1
ATOM 3881 C C . ALA E 1 26 ? 55.385 26.265 18.907 1.00 75.72 25 ALA E C 1
ATOM 3882 O O . ALA E 1 26 ? 56.197 25.567 18.299 1.00 77.36 25 ALA E O 1
ATOM 3884 N N . GLY E 1 27 ? 54.092 26.007 18.917 1.00 69.74 26 GLY E N 1
ATOM 3885 C CA . GLY E 1 27 ? 53.562 24.893 18.159 1.00 69.41 26 GLY E CA 1
ATOM 3886 C C . GLY E 1 27 ? 52.161 24.497 18.543 1.00 72.41 26 GLY E C 1
ATOM 3887 O O . GLY E 1 27 ? 51.358 25.341 18.961 1.00 73.12 26 GLY E O 1
ATOM 3888 N N . GLN E 1 28 ? 51.883 23.186 18.410 1.00 66.16 27 GLN E N 1
ATOM 3889 C CA . GLN E 1 28 ? 50.583 22.574 18.643 1.00 64.34 27 GLN E CA 1
ATOM 3890 C C . GLN E 1 28 ? 50.618 21.610 19.804 1.00 65.95 27 GLN E C 1
ATOM 3891 O O . GLN E 1 28 ? 51.527 20.793 19.902 1.00 65.02 27 GLN E O 1
ATOM 3897 N N . VAL E 1 29 ? 49.609 21.680 20.660 1.00 64.01 28 VAL E N 1
ATOM 3898 C CA . VAL E 1 29 ? 49.479 20.779 21.806 1.00 64.23 28 VAL E CA 1
ATOM 3899 C C . VAL E 1 29 ? 48.397 19.766 21.432 1.00 72.21 28 VAL E C 1
ATOM 3900 O O . VAL E 1 29 ? 47.214 20.112 21.274 1.00 72.97 28 VAL E O 1
ATOM 3904 N N . VAL E 1 30 ? 48.835 18.526 21.207 1.00 70.52 29 VAL E N 1
ATOM 3905 C CA . VAL E 1 30 ? 47.979 17.432 20.771 1.00 72.30 29 VAL E CA 1
ATOM 3906 C C . VAL E 1 30 ? 47.478 16.653 21.999 1.00 76.95 29 VAL E C 1
ATOM 3907 O O . VAL E 1 30 ? 48.272 15.972 22.638 1.00 73.70 29 VAL E O 1
ATOM 3911 N N . PRO E 1 31 ? 46.165 16.716 22.330 1.00 78.99 30 PRO E N 1
ATOM 3912 C CA . PRO E 1 31 ? 45.658 15.898 23.448 1.00 81.09 30 PRO E CA 1
ATOM 3913 C C . PRO E 1 31 ? 45.721 14.406 23.107 1.00 89.88 30 PRO E C 1
ATOM 3914 O O . PRO E 1 31 ? 45.457 14.026 21.958 1.00 92.29 30 PRO E O 1
ATOM 3918 N N . ALA E 1 32 ? 46.105 13.579 24.074 1.00 87.61 31 ALA E N 1
ATOM 3919 C CA . ALA E 1 32 ? 46.229 12.147 23.871 1.00 90.62 31 ALA E CA 1
ATOM 3920 C C . ALA E 1 32 ? 45.146 11.392 24.609 1.00 102.63 31 ALA E C 1
ATOM 3921 O O . ALA E 1 32 ? 44.925 10.215 24.312 1.00 105.44 31 ALA E O 1
ATOM 3923 N N . GLY E 1 33 ? 44.449 12.090 25.512 1.00 102.31 32 GLY E N 1
ATOM 3924 C CA . GLY E 1 33 ? 43.336 11.575 26.305 1.00 105.74 32 GLY E CA 1
ATOM 3925 C C . GLY E 1 33 ? 43.606 10.253 26.992 1.00 112.25 32 GLY E C 1
ATOM 3926 O O . GLY E 1 33 ? 44.577 10.126 27.749 1.00 109.69 32 GLY E O 1
ATOM 3927 N N . SER E 1 34 ? 42.726 9.270 26.712 1.00 113.06 33 SER E N 1
ATOM 3928 C CA . SER E 1 34 ? 42.781 7.897 27.207 1.00 115.19 33 SER E CA 1
ATOM 3929 C C . SER E 1 34 ? 43.543 7.053 26.180 1.00 117.65 33 SER E C 1
ATOM 3930 O O . SER E 1 34 ? 42.951 6.506 25.240 1.00 120.85 33 SER E O 1
ATOM 3933 N N . ALA E 1 35 ? 44.875 7.042 26.308 1.00 108.41 34 ALA E N 1
ATOM 3934 C CA . ALA E 1 35 ? 45.760 6.319 25.406 1.00 106.87 34 ALA E CA 1
ATOM 3935 C C . ALA E 1 35 ? 46.654 5.377 26.182 1.00 109.49 34 ALA E C 1
ATOM 3936 O O . ALA E 1 35 ? 47.174 5.741 27.251 1.00 107.44 34 ALA E O 1
ATOM 3938 N N . SER E 1 36 ? 46.834 4.162 25.639 1.00 106.99 35 SER E N 1
ATOM 3939 C CA . SER E 1 36 ? 47.707 3.132 26.210 1.00 107.22 35 SER E CA 1
ATOM 3940 C C . SER E 1 36 ? 49.159 3.467 25.872 1.00 104.57 35 SER E C 1
ATOM 3941 O O . SER E 1 36 ? 49.386 4.367 25.064 1.00 100.75 35 SER E O 1
ATOM 3944 N N . LEU E 1 37 ? 50.137 2.754 26.463 1.00 100.62 36 LEU E N 1
ATOM 3945 C CA . LEU E 1 37 ? 51.545 3.025 26.190 1.00 98.31 36 LEU E CA 1
ATOM 3946 C C . LEU E 1 37 ? 51.850 2.848 24.687 1.00 102.48 36 LEU E C 1
ATOM 3947 O O . LEU E 1 37 ? 52.463 3.734 24.091 1.00 99.45 36 LEU E O 1
ATOM 3952 N N . GLU E 1 38 ? 51.359 1.743 24.078 1.00 102.13 37 GLU E N 1
ATOM 3953 C CA . GLU E 1 38 ? 51.548 1.395 22.669 1.00 103.17 37 GLU E CA 1
ATOM 3954 C C . GLU E 1 38 ? 50.949 2.480 21.758 1.00 103.00 37 GLU E C 1
ATOM 3955 O O . GLU E 1 38 ? 51.615 2.904 20.810 1.00 101.81 37 GLU E O 1
ATOM 3961 N N . GLU E 1 39 ? 49.705 2.928 22.059 1.00 97.66 38 GLU E N 1
ATOM 3962 C CA . GLU E 1 39 ? 48.981 3.976 21.324 1.00 94.86 38 GLU E CA 1
ATOM 3963 C C . GLU E 1 39 ? 49.709 5.317 21.437 1.00 93.84 38 GLU E C 1
ATOM 3964 O O . GLU E 1 39 ? 49.872 6.019 20.441 1.00 92.56 38 GLU E O 1
ATOM 3970 N N . LEU E 1 40 ? 50.159 5.647 22.653 1.00 87.94 39 LEU E N 1
ATOM 3971 C CA . LEU E 1 40 ? 50.876 6.871 22.992 1.00 84.16 39 LEU E CA 1
ATOM 3972 C C . LEU E 1 40 ? 52.224 6.948 22.264 1.00 86.05 39 LEU E C 1
ATOM 3973 O O . LEU E 1 40 ? 52.585 8.022 21.772 1.00 82.90 39 LEU E O 1
ATOM 3978 N N . LEU E 1 41 ? 52.935 5.810 22.144 1.00 84.33 40 LEU E N 1
ATOM 3979 C CA . LEU E 1 41 ? 54.212 5.760 21.429 1.00 84.25 40 LEU E CA 1
ATOM 3980 C C . LEU E 1 41 ? 54.003 5.997 19.934 1.00 87.04 40 LEU E C 1
ATOM 3981 O O . LEU E 1 41 ? 54.799 6.705 19.320 1.00 84.93 40 LEU E O 1
ATOM 3986 N N . ALA E 1 42 ? 52.902 5.460 19.375 1.00 85.74 41 ALA E N 1
ATOM 3987 C CA . ALA E 1 42 ? 52.517 5.645 17.970 1.00 86.62 41 ALA E CA 1
ATOM 3988 C C . ALA E 1 42 ? 52.214 7.118 17.679 1.00 87.42 41 ALA E C 1
ATOM 3989 O O . ALA E 1 42 ? 52.637 7.642 16.645 1.00 87.01 41 ALA E O 1
ATOM 3991 N N . LEU E 1 43 ? 51.527 7.790 18.625 1.00 81.97 42 LEU E N 1
ATOM 3992 C CA . LEU E 1 43 ? 51.167 9.198 18.541 1.00 79.91 42 LEU E CA 1
ATOM 3993 C C . LEU E 1 43 ? 52.413 10.084 18.579 1.00 81.76 42 LEU E C 1
ATOM 3994 O O . LEU E 1 43 ? 52.488 11.034 17.802 1.00 80.78 42 LEU E O 1
ATOM 3999 N N . LEU E 1 44 ? 53.375 9.779 19.472 1.00 77.41 43 LEU E N 1
ATOM 4000 C CA . LEU E 1 44 ? 54.614 10.536 19.603 1.00 76.00 43 LEU E CA 1
ATOM 4001 C C . LEU E 1 44 ? 55.444 10.456 18.327 1.00 82.41 43 LEU E C 1
ATOM 4002 O O . LEU E 1 44 ? 56.065 11.444 17.937 1.00 81.69 43 LEU E O 1
ATOM 4007 N N . ASP E 1 45 ? 55.437 9.285 17.672 1.00 81.72 44 ASP E N 1
ATOM 4008 C CA . ASP E 1 45 ? 56.201 9.018 16.462 1.00 84.01 44 ASP E CA 1
ATOM 4009 C C . ASP E 1 45 ? 55.631 9.750 15.247 1.00 85.42 44 ASP E C 1
ATOM 4010 O O . ASP E 1 45 ? 56.406 10.340 14.492 1.00 85.83 44 ASP E O 1
ATOM 4015 N N . VAL E 1 46 ? 54.300 9.703 15.042 1.00 79.81 45 VAL E N 1
ATOM 4016 C CA . VAL E 1 46 ? 53.653 10.314 13.873 1.00 79.39 45 VAL E CA 1
ATOM 4017 C C . VAL E 1 46 ? 53.677 11.877 14.001 1.00 81.29 45 VAL E C 1
ATOM 4018 O O . VAL E 1 46 ? 53.834 12.559 12.982 1.00 81.38 45 VAL E O 1
ATOM 4022 N N . THR E 1 47 ? 53.573 12.420 15.237 1.00 75.45 46 THR E N 1
ATOM 4023 C CA . THR E 1 47 ? 53.601 13.868 15.485 1.00 73.27 46 THR E CA 1
ATOM 4024 C C . THR E 1 47 ? 55.029 14.398 15.569 1.00 77.91 46 THR E C 1
ATOM 4025 O O . THR E 1 47 ? 55.227 15.616 15.521 1.00 76.89 46 THR E O 1
ATOM 4029 N N . ALA E 1 48 ? 56.020 13.483 15.717 1.00 76.10 47 ALA E N 1
ATOM 4030 C CA . ALA E 1 48 ? 57.454 13.769 15.874 1.00 77.09 47 ALA E CA 1
ATOM 4031 C C . ALA E 1 48 ? 57.684 14.654 17.123 1.00 79.86 47 ALA E C 1
ATOM 4032 O O . ALA E 1 48 ? 58.562 15.516 17.154 1.00 79.69 47 ALA E O 1
ATOM 4034 N N . ALA E 1 49 ? 56.865 14.411 18.153 1.00 75.71 48 ALA E N 1
ATOM 4035 C CA . ALA E 1 49 ? 56.862 15.137 19.406 1.00 73.79 48 ALA E CA 1
ATOM 4036 C C . ALA E 1 49 ? 58.059 14.742 20.272 1.00 81.14 48 ALA E C 1
ATOM 4037 O O . ALA E 1 49 ? 58.354 13.546 20.447 1.00 81.49 48 ALA E O 1
ATOM 4039 N N . GLY E 1 50 ? 58.740 15.761 20.791 1.00 78.38 49 GLY E N 1
ATOM 4040 C CA . GLY E 1 50 ? 59.888 15.592 21.674 1.00 78.59 49 GLY E CA 1
ATOM 4041 C C . GLY E 1 50 ? 59.565 15.891 23.127 1.00 80.58 49 GLY E C 1
ATOM 4042 O O . GLY E 1 50 ? 60.376 15.618 24.017 1.00 81.75 49 GLY E O 1
ATOM 4043 N N . VAL E 1 51 ? 58.376 16.482 23.374 1.00 74.12 50 VAL E N 1
ATOM 4044 C CA . VAL E 1 51 ? 57.911 16.862 24.705 1.00 70.91 50 VAL E CA 1
ATOM 4045 C C . VAL E 1 51 ? 56.528 16.279 24.942 1.00 73.84 50 VAL E C 1
ATOM 4046 O O . VAL E 1 51 ? 55.656 16.396 24.081 1.00 74.64 50 VAL E O 1
ATOM 4050 N N . LEU E 1 52 ? 56.339 15.652 26.113 1.00 70.29 51 LEU E N 1
ATOM 4051 C CA . LEU E 1 52 ? 55.065 15.101 26.561 1.00 70.83 51 LEU E CA 1
ATOM 4052 C C . LEU E 1 52 ? 54.719 15.688 27.925 1.00 72.49 51 LEU E C 1
ATOM 4053 O O . LEU E 1 52 ? 55.520 15.600 28.858 1.00 73.46 51 LEU E O 1
ATOM 4058 N N . PHE E 1 53 ? 53.533 16.305 28.024 1.00 65.72 52 PHE E N 1
ATOM 4059 C CA . PHE E 1 53 ? 52.999 16.870 29.256 1.00 62.83 52 PHE E CA 1
ATOM 4060 C C . PHE E 1 53 ? 52.054 15.854 29.891 1.00 68.95 52 PHE E C 1
ATOM 4061 O O . PHE E 1 53 ? 51.207 15.286 29.193 1.00 69.80 52 PHE E O 1
ATOM 4069 N N . ILE E 1 54 ? 52.233 15.573 31.191 1.00 65.32 53 ILE E N 1
ATOM 4070 C CA . ILE E 1 54 ? 51.372 14.615 31.882 1.00 65.24 53 ILE E CA 1
ATOM 4071 C C . ILE E 1 54 ? 50.884 15.249 33.194 1.00 67.94 53 ILE E C 1
ATOM 4072 O O . ILE E 1 54 ? 51.670 15.753 33.992 1.00 66.82 53 ILE E O 1
ATOM 4077 N N . SER E 1 55 ? 49.558 15.267 33.356 1.00 65.85 54 SER E N 1
ATOM 4078 C CA . SER E 1 55 ? 48.874 15.791 34.519 1.00 66.26 54 SER E CA 1
ATOM 4079 C C . SER E 1 55 ? 48.837 14.734 35.617 1.00 73.32 54 SER E C 1
ATOM 4080 O O . SER E 1 55 ? 48.335 13.621 35.414 1.00 75.43 54 SER E O 1
ATOM 4083 N N . LEU E 1 56 ? 49.404 15.093 36.774 1.00 69.97 55 LEU E N 1
ATOM 4084 C CA . LEU E 1 56 ? 49.509 14.238 37.941 1.00 71.27 55 LEU E CA 1
ATOM 4085 C C . LEU E 1 56 ? 48.719 14.812 39.106 1.00 76.25 55 LEU E C 1
ATOM 4086 O O . LEU E 1 56 ? 48.788 16.012 39.419 1.00 73.61 55 LEU E O 1
ATOM 4091 N N . GLY E 1 57 ? 47.904 13.929 39.663 1.00 76.76 56 GLY E N 1
ATOM 4092 C CA . GLY E 1 57 ? 47.075 14.137 40.839 1.00 79.68 56 GLY E CA 1
ATOM 4093 C C . GLY E 1 57 ? 47.233 12.953 41.775 1.00 88.79 56 GLY E C 1
ATOM 4094 O O . GLY E 1 57 ? 47.870 11.960 41.414 1.00 88.92 56 GLY E O 1
ATOM 4095 N N . LYS E 1 58 ? 46.649 13.034 42.972 1.00 89.53 57 LYS E N 1
ATOM 4096 C CA . LYS E 1 58 ? 46.727 11.979 43.985 1.00 92.93 57 LYS E CA 1
ATOM 4097 C C . LYS E 1 58 ? 46.017 10.689 43.532 1.00 102.54 57 LYS E C 1
ATOM 4098 O O . LYS E 1 58 ? 46.522 9.601 43.804 1.00 105.04 57 LYS E O 1
ATOM 4104 N N . SER E 1 59 ? 44.889 10.807 42.813 1.00 101.01 58 SER E N 1
ATOM 4105 C CA . SER E 1 59 ? 44.103 9.658 42.351 1.00 104.65 58 SER E CA 1
ATOM 4106 C C . SER E 1 59 ? 44.773 8.867 41.209 1.00 107.76 58 SER E C 1
ATOM 4107 O O . SER E 1 59 ? 44.578 7.655 41.141 1.00 110.97 58 SER E O 1
ATOM 4110 N N . ASN E 1 60 ? 45.518 9.532 40.310 1.00 100.09 59 ASN E N 1
ATOM 4111 C CA . ASN E 1 60 ? 46.097 8.869 39.139 1.00 98.69 59 ASN E CA 1
ATOM 4112 C C . ASN E 1 60 ? 47.626 8.634 39.237 1.00 99.70 59 ASN E C 1
ATOM 4113 O O . ASN E 1 60 ? 48.207 8.066 38.310 1.00 99.29 59 ASN E O 1
ATOM 4118 N N . LEU E 1 61 ? 48.259 9.067 40.333 1.00 93.58 60 LEU E N 1
ATOM 4119 C CA . LEU E 1 61 ? 49.709 9.052 40.525 1.00 91.43 60 LEU E CA 1
ATOM 4120 C C . LEU E 1 61 ? 50.378 7.670 40.284 1.00 96.61 60 LEU E C 1
ATOM 4121 O O . LEU E 1 61 ? 51.448 7.625 39.661 1.00 96.15 60 LEU E O 1
ATOM 4126 N N . VAL E 1 62 ? 49.776 6.576 40.770 1.00 94.73 61 VAL E N 1
ATOM 4127 C CA . VAL E 1 62 ? 50.385 5.243 40.644 1.00 96.82 61 VAL E CA 1
ATOM 4128 C C . VAL E 1 62 ? 50.358 4.771 39.164 1.00 98.07 61 VAL E C 1
ATOM 4129 O O . VAL E 1 62 ? 51.419 4.402 38.649 1.00 96.48 61 VAL E O 1
ATOM 4133 N N . SER E 1 63 ? 49.184 4.808 38.491 1.00 94.53 62 SER E N 1
ATOM 4134 C CA . SER E 1 63 ? 49.058 4.378 37.093 1.00 94.75 62 SER E CA 1
ATOM 4135 C C . SER E 1 63 ? 49.780 5.329 36.106 1.00 93.80 62 SER E C 1
ATOM 4136 O O . SER E 1 63 ? 50.393 4.834 35.162 1.00 94.00 62 SER E O 1
ATOM 4139 N N . GLN E 1 64 ? 49.714 6.663 36.313 1.00 86.12 63 GLN E N 1
ATOM 4140 C CA . GLN E 1 64 ? 50.372 7.626 35.421 1.00 82.69 63 GLN E CA 1
ATOM 4141 C C . GLN E 1 64 ? 51.887 7.590 35.590 1.00 85.87 63 GLN E C 1
ATOM 4142 O O . GLN E 1 64 ? 52.609 7.758 34.602 1.00 84.46 63 GLN E O 1
ATOM 4148 N N . GLY E 1 65 ? 52.343 7.352 36.819 1.00 82.96 64 GLY E N 1
ATOM 4149 C CA . GLY E 1 65 ? 53.760 7.204 37.126 1.00 83.05 64 GLY E CA 1
ATOM 4150 C C . GLY E 1 65 ? 54.370 6.018 36.388 1.00 88.99 64 GLY E C 1
ATOM 4151 O O . GLY E 1 65 ? 55.452 6.129 35.802 1.00 88.06 64 GLY E O 1
ATOM 4152 N N . ALA E 1 66 ? 53.635 4.887 36.364 1.00 88.29 65 ALA E N 1
ATOM 4153 C CA . ALA E 1 66 ? 54.008 3.663 35.650 1.00 90.96 65 ALA E CA 1
ATOM 4154 C C . ALA E 1 66 ? 54.082 3.901 34.134 1.00 93.33 65 ALA E C 1
ATOM 4155 O O . ALA E 1 66 ? 54.950 3.334 33.460 1.00 94.44 65 ALA E O 1
ATOM 4157 N N . LEU E 1 67 ? 53.185 4.766 33.612 1.00 87.00 66 LEU E N 1
ATOM 4158 C CA . LEU E 1 67 ? 53.134 5.139 32.205 1.00 85.48 66 LEU E CA 1
ATOM 4159 C C . LEU E 1 67 ? 54.368 5.965 31.831 1.00 86.07 66 LEU E C 1
ATOM 4160 O O . LEU E 1 67 ? 54.983 5.678 30.802 1.00 86.59 66 LEU E O 1
ATOM 4165 N N . VAL E 1 68 ? 54.751 6.951 32.682 1.00 79.66 67 VAL E N 1
ATOM 4166 C CA . VAL E 1 68 ? 55.942 7.788 32.477 1.00 77.45 67 VAL E CA 1
ATOM 4167 C C . VAL E 1 68 ? 57.166 6.877 32.407 1.00 83.58 67 VAL E C 1
ATOM 4168 O O . VAL E 1 68 ? 57.978 7.036 31.496 1.00 83.69 67 VAL E O 1
ATOM 4172 N N . GLU E 1 69 ? 57.261 5.889 33.336 1.00 82.43 68 GLU E N 1
ATOM 4173 C CA . GLU E 1 69 ? 58.345 4.910 33.401 1.00 85.89 68 GLU E CA 1
ATOM 4174 C C . GLU E 1 69 ? 58.466 4.131 32.074 1.00 92.22 68 GLU E C 1
ATOM 4175 O O . GLU E 1 69 ? 59.580 3.962 31.571 1.00 93.85 68 GLU E O 1
ATOM 4181 N N . GLY E 1 70 ? 57.322 3.699 31.528 1.00 88.67 69 GLY E N 1
ATOM 4182 C CA . GLY E 1 70 ? 57.228 2.973 30.267 1.00 90.31 69 GLY E CA 1
ATOM 4183 C C . GLY E 1 70 ? 57.641 3.794 29.060 1.00 91.71 69 GLY E C 1
ATOM 4184 O O . GLY E 1 70 ? 58.357 3.292 28.185 1.00 93.57 69 GLY E O 1
ATOM 4185 N N . LEU E 1 71 ? 57.197 5.061 29.006 1.00 83.97 70 LEU E N 1
ATOM 4186 C CA . LEU E 1 71 ? 57.526 5.995 27.929 1.00 81.98 70 LEU E CA 1
ATOM 4187 C C . LEU E 1 71 ? 59.022 6.328 27.915 1.00 85.60 70 LEU E C 1
ATOM 4188 O O . LEU E 1 71 ? 59.651 6.232 26.866 1.00 86.39 70 LEU E O 1
ATOM 4193 N N . VAL E 1 72 ? 59.588 6.695 29.083 1.00 81.74 71 VAL E N 1
ATOM 4194 C CA . VAL E 1 72 ? 61.001 7.069 29.266 1.00 82.73 71 VAL E CA 1
ATOM 4195 C C . VAL E 1 72 ? 61.893 5.859 28.887 1.00 90.77 71 VAL E C 1
ATOM 4196 O O . VAL E 1 72 ? 62.916 6.054 28.230 1.00 90.82 71 VAL E O 1
ATOM 4200 N N . SER E 1 73 ? 61.474 4.629 29.250 1.00 91.18 72 SER E N 1
ATOM 4201 C CA . SER E 1 73 ? 62.186 3.401 28.899 1.00 96.71 72 SER E CA 1
ATOM 4202 C C . SER E 1 73 ? 62.190 3.169 27.369 1.00 104.34 72 SER E C 1
ATOM 4203 O O . SER E 1 73 ? 63.231 2.809 26.820 1.00 107.36 72 SER E O 1
ATOM 4206 N N . ALA E 1 74 ? 61.034 3.391 26.689 1.00 100.51 73 ALA E N 1
ATOM 4207 C CA . ALA E 1 74 ? 60.874 3.204 25.240 1.00 101.99 73 ALA E CA 1
ATOM 4208 C C . ALA E 1 74 ? 61.501 4.347 24.428 1.00 105.64 73 ALA E C 1
ATOM 4209 O O . ALA E 1 74 ? 62.101 4.085 23.382 1.00 108.21 73 ALA E O 1
ATOM 4211 N N . ARG E 1 75 ? 61.328 5.604 24.878 1.00 98.56 74 ARG E N 1
ATOM 4212 C CA . ARG E 1 75 ? 61.864 6.791 24.214 1.00 97.17 74 ARG E CA 1
ATOM 4213 C C . ARG E 1 75 ? 62.743 7.555 25.206 1.00 100.99 74 ARG E C 1
ATOM 4214 O O . ARG E 1 75 ? 62.250 8.412 25.951 1.00 98.06 74 ARG E O 1
ATOM 4222 N N . PRO E 1 76 ? 64.053 7.230 25.258 1.00 101.12 75 PRO E N 1
ATOM 4223 C CA . PRO E 1 76 ? 64.940 7.893 26.235 1.00 101.22 75 PRO E CA 1
ATOM 4224 C C . PRO E 1 76 ? 65.207 9.372 25.924 1.00 103.84 75 PRO E C 1
ATOM 4225 O O . PRO E 1 76 ? 65.561 10.116 26.843 1.00 102.85 75 PRO E O 1
ATOM 4242 N N . LEU E 1 78 ? 62.873 11.444 24.848 1.00 89.15 77 LEU E N 1
ATOM 4243 C CA . LEU E 1 78 ? 61.628 12.171 25.116 1.00 83.57 77 LEU E CA 1
ATOM 4244 C C . LEU E 1 78 ? 61.726 12.958 26.428 1.00 82.31 77 LEU E C 1
ATOM 4245 O O . LEU E 1 78 ? 62.172 12.424 27.445 1.00 81.48 77 LEU E O 1
ATOM 4250 N N . SER E 1 79 ? 61.286 14.226 26.396 1.00 75.99 78 SER E N 1
ATOM 4251 C CA . SER E 1 79 ? 61.241 15.085 27.580 1.00 72.73 78 SER E CA 1
ATOM 4252 C C . SER E 1 79 ? 59.834 15.003 28.173 1.00 72.99 78 SER E C 1
ATOM 4253 O O . SER E 1 79 ? 58.865 15.406 27.520 1.00 72.21 78 SER E O 1
ATOM 4256 N N . VAL E 1 80 ? 59.708 14.396 29.368 1.00 66.87 79 VAL E N 1
ATOM 4257 C CA . VAL E 1 80 ? 58.411 14.284 30.039 1.00 64.43 79 VAL E CA 1
ATOM 4258 C C . VAL E 1 80 ? 58.340 15.404 31.090 1.00 67.41 79 VAL E C 1
ATOM 4259 O O . VAL E 1 80 ? 59.210 15.506 31.949 1.00 64.85 79 VAL E O 1
ATOM 4263 N N . VAL E 1 81 ? 57.318 16.282 30.954 1.00 63.56 80 VAL E N 1
ATOM 4264 C CA . VAL E 1 81 ? 57.080 17.425 31.848 1.00 60.47 80 VAL E CA 1
ATOM 4265 C C . VAL E 1 81 ? 55.792 17.159 32.621 1.00 65.76 80 VAL E C 1
ATOM 4266 O O . VAL E 1 81 ? 54.724 17.014 32.010 1.00 65.87 80 VAL E O 1
ATOM 4270 N N . ALA E 1 82 ? 55.891 17.077 33.951 1.00 62.75 81 ALA E N 1
ATOM 4271 C CA . ALA E 1 82 ? 54.705 16.865 34.776 1.00 62.97 81 ALA E CA 1
ATOM 4272 C C . ALA E 1 82 ? 54.002 18.196 35.046 1.00 66.69 81 ALA E C 1
ATOM 4273 O O . ALA E 1 82 ? 54.645 19.243 35.136 1.00 66.29 81 ALA E O 1
ATOM 4275 N N . ILE E 1 83 ? 52.681 18.147 35.129 1.00 63.72 82 ILE E N 1
ATOM 4276 C CA . ILE E 1 83 ? 51.779 19.274 35.363 1.00 64.08 82 ILE E CA 1
ATOM 4277 C C . ILE E 1 83 ? 50.899 18.930 36.558 1.00 69.03 82 ILE E C 1
ATOM 4278 O O . ILE E 1 83 ? 50.568 17.765 36.744 1.00 70.67 82 ILE E O 1
ATOM 4283 N N . GLY E 1 84 ? 50.541 19.912 37.362 1.00 65.38 83 GLY E N 1
ATOM 4284 C CA . GLY E 1 84 ? 49.640 19.689 38.493 1.00 66.27 83 GLY E CA 1
ATOM 4285 C C . GLY E 1 84 ? 49.877 20.666 39.621 1.00 68.72 83 GLY E C 1
ATOM 4286 O O . GLY E 1 84 ? 50.365 21.772 39.387 1.00 66.08 83 GLY E O 1
ATOM 4287 N N . ASP E 1 85 ? 49.561 20.255 40.858 1.00 66.55 84 ASP E N 1
ATOM 4288 C CA . ASP E 1 85 ? 49.790 21.089 42.032 1.00 66.28 84 ASP E CA 1
ATOM 4289 C C . ASP E 1 85 ? 51.285 21.028 42.434 1.00 67.33 84 ASP E C 1
ATOM 4290 O O . ASP E 1 85 ? 51.748 20.047 43.014 1.00 67.47 84 ASP E O 1
ATOM 4295 N N . GLY E 1 86 ? 52.007 22.096 42.117 1.00 62.10 85 GLY E N 1
ATOM 4296 C CA . GLY E 1 86 ? 53.426 22.234 42.426 1.00 61.88 85 GLY E CA 1
ATOM 4297 C C . GLY E 1 86 ? 53.740 22.453 43.890 1.00 66.04 85 GLY E C 1
ATOM 4298 O O . GLY E 1 86 ? 54.910 22.416 44.276 1.00 66.12 85 GLY E O 1
ATOM 4299 N N . LEU E 1 87 ? 52.697 22.681 44.710 1.00 62.54 86 LEU E N 1
ATOM 4300 C CA . LEU E 1 87 ? 52.804 22.842 46.158 1.00 63.00 86 LEU E CA 1
ATOM 4301 C C . LEU E 1 87 ? 52.761 21.484 46.869 1.00 70.40 86 LEU E C 1
ATOM 4302 O O . LEU E 1 87 ? 53.064 21.407 48.058 1.00 72.30 86 LEU E O 1
ATOM 4307 N N . ASP E 1 88 ? 52.372 20.422 46.137 1.00 69.34 87 ASP E N 1
ATOM 4308 C CA . ASP E 1 88 ? 52.245 19.055 46.637 1.00 71.11 87 ASP E CA 1
ATOM 4309 C C . ASP E 1 88 ? 53.569 18.319 46.453 1.00 73.67 87 ASP E C 1
ATOM 4310 O O . ASP E 1 88 ? 53.886 17.887 45.335 1.00 72.75 87 ASP E O 1
ATOM 4315 N N . ASN E 1 89 ? 54.314 18.166 47.586 1.00 70.53 88 ASN E N 1
ATOM 4316 C CA A ASN E 1 89 ? 55.613 17.478 47.687 0.50 71.07 88 ASN E CA 1
ATOM 4317 C CA B ASN E 1 89 ? 55.617 17.506 47.643 0.50 70.41 88 ASN E CA 1
ATOM 4318 C C . ASN E 1 89 ? 55.579 16.101 47.021 1.00 75.63 88 ASN E C 1
ATOM 4319 O O . ASN E 1 89 ? 56.470 15.762 46.228 1.00 75.11 88 ASN E O 1
ATOM 4328 N N . GLN E 1 90 ? 54.541 15.308 47.376 1.00 74.13 89 GLN E N 1
ATOM 4329 C CA . GLN E 1 90 ? 54.262 13.938 46.939 1.00 75.85 89 GLN E CA 1
ATOM 4330 C C . GLN E 1 90 ? 54.197 13.841 45.414 1.00 76.31 89 GLN E C 1
ATOM 4331 O O . GLN E 1 90 ? 54.707 12.883 44.823 1.00 76.81 89 GLN E O 1
ATOM 4337 N N . LEU E 1 91 ? 53.591 14.847 44.797 1.00 69.76 90 LEU E N 1
ATOM 4338 C CA . LEU E 1 91 ? 53.399 14.912 43.368 1.00 67.76 90 LEU E CA 1
ATOM 4339 C C . LEU E 1 91 ? 54.709 15.243 42.630 1.00 70.84 90 LEU E C 1
ATOM 4340 O O . LEU E 1 91 ? 55.025 14.564 41.640 1.00 71.80 90 LEU E O 1
ATOM 4345 N N . VAL E 1 92 ? 55.457 16.267 43.110 1.00 64.35 91 VAL E N 1
ATOM 4346 C CA . VAL E 1 92 ? 56.737 16.728 42.544 1.00 62.32 91 VAL E CA 1
ATOM 4347 C C . VAL E 1 92 ? 57.782 15.575 42.616 1.00 67.57 91 VAL E C 1
ATOM 4348 O O . VAL E 1 92 ? 58.474 15.334 41.626 1.00 67.93 91 VAL E O 1
ATOM 4352 N N . LEU E 1 93 ? 57.834 14.831 43.740 1.00 65.22 92 LEU E N 1
ATOM 4353 C CA . LEU E 1 93 ? 58.748 13.695 43.950 1.00 67.00 92 LEU E CA 1
ATOM 4354 C C . LEU E 1 93 ? 58.413 12.507 43.036 1.00 70.69 92 LEU E C 1
ATOM 4355 O O . LEU E 1 93 ? 59.316 11.926 42.424 1.00 71.81 92 LEU E O 1
ATOM 4360 N N . ALA E 1 94 ? 57.125 12.156 42.952 1.00 66.26 93 ALA E N 1
ATOM 4361 C CA . ALA E 1 94 ? 56.631 11.068 42.112 1.00 67.40 93 ALA E CA 1
ATOM 4362 C C . ALA E 1 94 ? 56.948 11.296 40.623 1.00 69.73 93 ALA E C 1
ATOM 4363 O O . ALA E 1 94 ? 57.304 10.340 39.928 1.00 71.51 93 ALA E O 1
ATOM 4365 N N . ALA E 1 95 ? 56.830 12.561 40.157 1.00 63.67 94 ALA E N 1
ATOM 4366 C CA . ALA E 1 95 ? 57.179 13.040 38.809 1.00 61.55 94 ALA E CA 1
ATOM 4367 C C . ALA E 1 95 ? 58.653 12.723 38.481 1.00 65.82 94 ALA E C 1
ATOM 4368 O O . ALA E 1 95 ? 58.947 12.108 37.458 1.00 67.89 94 ALA E O 1
ATOM 4378 N N . ARG E 1 97 ? 60.823 10.670 40.227 1.00 71.64 96 ARG E N 1
ATOM 4379 C CA . ARG E 1 97 ? 61.066 9.236 40.403 1.00 75.26 96 ARG E CA 1
ATOM 4380 C C . ARG E 1 97 ? 60.654 8.460 39.147 1.00 82.27 96 ARG E C 1
ATOM 4381 O O . ARG E 1 97 ? 61.408 7.574 38.717 1.00 85.45 96 ARG E O 1
ATOM 4389 N N . ALA E 1 98 ? 59.505 8.828 38.543 1.00 76.14 97 ALA E N 1
ATOM 4390 C CA . ALA E 1 98 ? 58.967 8.190 37.352 1.00 77.05 97 ALA E CA 1
ATOM 4391 C C . ALA E 1 98 ? 59.820 8.455 36.092 1.00 82.04 97 ALA E C 1
ATOM 4392 O O . ALA E 1 98 ? 59.836 7.619 35.173 1.00 83.49 97 ALA E O 1
ATOM 4394 N N . GLY E 1 99 ? 60.501 9.605 36.061 1.00 77.22 98 GLY E N 1
ATOM 4395 C CA . GLY E 1 99 ? 61.363 9.986 34.946 1.00 77.15 98 GLY E CA 1
ATOM 4396 C C . GLY E 1 99 ? 61.097 11.342 34.312 1.00 78.86 98 GLY E C 1
ATOM 4397 O O . GLY E 1 99 ? 61.670 11.639 33.257 1.00 80.65 98 GLY E O 1
ATOM 4398 N N . ALA E 1 100 ? 60.230 12.186 34.917 1.00 71.12 99 ALA E N 1
ATOM 4399 C CA . ALA E 1 100 ? 59.968 13.522 34.363 1.00 68.27 99 ALA E CA 1
ATOM 4400 C C . ALA E 1 100 ? 61.183 14.426 34.528 1.00 73.47 99 ALA E C 1
ATOM 4401 O O . ALA E 1 100 ? 61.815 14.413 35.581 1.00 74.86 99 ALA E O 1
ATOM 4403 N N . ARG E 1 101 ? 61.517 15.188 33.473 1.00 69.96 100 ARG E N 1
ATOM 4404 C CA . ARG E 1 101 ? 62.646 16.129 33.390 1.00 70.18 100 ARG E CA 1
ATOM 4405 C C . ARG E 1 101 ? 62.296 17.487 34.072 1.00 68.23 100 ARG E C 1
ATOM 4406 O O . ARG E 1 101 ? 63.205 18.265 34.450 1.00 65.52 100 ARG E O 1
ATOM 4414 N N . ASP E 1 102 ? 60.971 17.790 34.180 1.00 61.84 101 ASP E N 1
ATOM 4415 C CA . ASP E 1 102 ? 60.542 19.053 34.774 1.00 60.20 101 ASP E CA 1
ATOM 4416 C C . ASP E 1 102 ? 59.119 18.947 35.349 1.00 61.50 101 ASP E C 1
ATOM 4417 O O . ASP E 1 102 ? 58.414 17.967 35.105 1.00 62.10 101 ASP E O 1
ATOM 4422 N N . PHE E 1 103 ? 58.748 19.937 36.183 1.00 57.11 102 PHE E N 1
ATOM 4423 C CA . PHE E 1 103 ? 57.430 20.060 36.809 1.00 56.54 102 PHE E CA 1
ATOM 4424 C C . PHE E 1 103 ? 56.964 21.509 36.715 1.00 61.43 102 PHE E C 1
ATOM 4425 O O . PHE E 1 103 ? 57.667 22.430 37.160 1.00 61.78 102 PHE E O 1
ATOM 4433 N N . ILE E 1 104 ? 55.759 21.714 36.158 1.00 59.09 103 ILE E N 1
ATOM 4434 C CA . ILE E 1 104 ? 55.181 23.053 36.034 1.00 58.96 103 ILE E CA 1
ATOM 4435 C C . ILE E 1 104 ? 53.786 23.001 36.609 1.00 62.82 103 ILE E C 1
ATOM 4436 O O . ILE E 1 104 ? 53.002 22.140 36.232 1.00 63.84 103 ILE E O 1
ATOM 4441 N N . THR E 1 105 ? 53.491 23.912 37.543 1.00 59.20 104 THR E N 1
ATOM 4442 C CA . THR E 1 105 ? 52.176 24.029 38.177 1.00 59.33 104 THR E CA 1
ATOM 4443 C C . THR E 1 105 ? 51.142 24.447 37.148 1.00 61.75 104 THR E C 1
ATOM 4444 O O . THR E 1 105 ? 51.413 25.357 36.376 1.00 62.31 104 THR E O 1
ATOM 4448 N N . TYR E 1 106 ? 49.956 23.804 37.145 1.00 58.18 105 TYR E N 1
ATOM 4449 C CA . TYR E 1 106 ? 48.856 24.195 36.280 1.00 57.79 105 TYR E CA 1
ATOM 4450 C C . TYR E 1 106 ? 48.433 25.619 36.644 1.00 64.59 105 TYR E C 1
ATOM 4451 O O . TYR E 1 106 ? 48.252 25.935 37.825 1.00 64.79 105 TYR E O 1
ATOM 4460 N N . GLY E 1 107 ? 48.324 26.460 35.617 1.00 61.95 106 GLY E N 1
ATOM 4461 C CA . GLY E 1 107 ? 47.950 27.855 35.761 1.00 63.70 106 GLY E CA 1
ATOM 4462 C C . GLY E 1 107 ? 49.124 28.791 35.927 1.00 66.36 106 GLY E C 1
ATOM 4463 O O . GLY E 1 107 ? 48.916 29.984 36.126 1.00 67.80 106 GLY E O 1
ATOM 4464 N N . ALA E 1 108 ? 50.360 28.272 35.862 1.00 60.80 107 ALA E N 1
ATOM 4465 C CA . ALA E 1 108 ? 51.562 29.112 35.990 1.00 60.21 107 ALA E CA 1
ATOM 4466 C C . ALA E 1 108 ? 51.675 30.089 34.800 1.00 63.79 107 ALA E C 1
ATOM 4467 O O . ALA E 1 108 ? 51.116 29.812 33.742 1.00 61.87 107 ALA E O 1
ATOM 4469 N N . ARG E 1 109 ? 52.460 31.180 34.944 1.00 62.44 108 ARG E N 1
ATOM 4470 C CA . ARG E 1 109 ? 52.706 32.161 33.876 1.00 63.98 108 ARG E CA 1
ATOM 4471 C C . ARG E 1 109 ? 53.048 31.462 32.579 1.00 68.71 108 ARG E C 1
ATOM 4472 O O . ARG E 1 109 ? 53.842 30.520 32.627 1.00 67.15 108 ARG E O 1
ATOM 4480 N N . ALA E 1 110 ? 52.487 31.900 31.419 1.00 68.01 109 ALA E N 1
ATOM 4481 C CA . ALA E 1 110 ? 52.804 31.284 30.113 1.00 66.48 109 ALA E CA 1
ATOM 4482 C C . ALA E 1 110 ? 54.321 31.258 29.866 1.00 67.87 109 ALA E C 1
ATOM 4483 O O . ALA E 1 110 ? 54.803 30.329 29.218 1.00 67.35 109 ALA E O 1
ATOM 4485 N N . SER E 1 111 ? 55.068 32.241 30.447 1.00 62.61 110 SER E N 1
ATOM 4486 C CA . SER E 1 111 ? 56.517 32.389 30.320 1.00 62.20 110 SER E CA 1
ATOM 4487 C C . SER E 1 111 ? 57.270 31.148 30.874 1.00 66.13 110 SER E C 1
ATOM 4488 O O . SER E 1 111 ? 58.356 30.845 30.378 1.00 67.10 110 SER E O 1
ATOM 4491 N N . GLU E 1 112 ? 56.677 30.410 31.845 1.00 60.56 111 GLU E N 1
ATOM 4492 C CA . GLU E 1 112 ? 57.240 29.169 32.386 1.00 59.02 111 GLU E CA 1
ATOM 4493 C C . GLU E 1 112 ? 57.260 28.097 31.340 1.00 63.24 111 GLU E C 1
ATOM 4494 O O . GLU E 1 112 ? 58.189 27.302 31.281 1.00 63.40 111 GLU E O 1
ATOM 4500 N N . LEU E 1 113 ? 56.196 28.035 30.541 1.00 61.58 112 LEU E N 1
ATOM 4501 C CA . LEU E 1 113 ? 56.043 27.021 29.520 1.00 61.55 112 LEU E CA 1
ATOM 4502 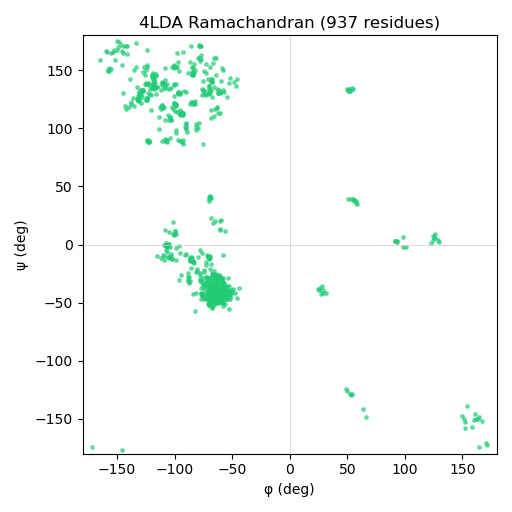C C . LEU E 1 113 ? 56.898 27.337 28.300 1.00 68.28 112 LEU E C 1
ATOM 4503 O O . LEU E 1 113 ? 57.607 26.448 27.838 1.00 67.81 112 LEU E O 1
ATOM 4508 N N . THR E 1 114 ? 56.869 28.587 27.802 1.00 68.55 113 THR E N 1
ATOM 4509 C CA . THR E 1 114 ? 57.693 29.008 26.655 1.00 71.55 113 THR E CA 1
ATOM 4510 C C . THR E 1 114 ? 59.186 28.972 27.005 1.00 77.73 113 THR E C 1
ATOM 4511 O O . THR E 1 114 ? 59.995 28.642 26.134 1.00 79.44 113 THR E O 1
ATOM 4515 N N . GLY E 1 115 ? 59.523 29.328 28.249 1.00 73.96 114 GLY E N 1
ATOM 4516 C CA . GLY E 1 115 ? 60.887 29.292 28.753 1.00 75.59 114 GLY E CA 1
ATOM 4517 C C . GLY E 1 115 ? 61.413 27.871 28.760 1.00 80.50 114 GLY E C 1
ATOM 4518 O O . GLY E 1 115 ? 62.493 27.614 28.218 1.00 82.62 114 GLY E O 1
ATOM 4519 N N . LEU E 1 116 ? 60.603 26.921 29.306 1.00 74.80 115 LEU E N 1
ATOM 4520 C CA . LEU E 1 116 ? 60.915 25.494 29.353 1.00 73.73 115 LEU E CA 1
ATOM 4521 C C . LEU E 1 116 ? 61.212 24.931 27.951 1.00 79.57 115 LEU E C 1
ATOM 4522 O O . LEU E 1 116 ? 62.176 24.195 27.792 1.00 81.38 115 LEU E O 1
ATOM 4527 N N . ILE E 1 117 ? 60.403 25.279 26.952 1.00 77.04 116 ILE E N 1
ATOM 4528 C CA . ILE E 1 117 ? 60.562 24.812 25.574 1.00 78.78 116 ILE E CA 1
ATOM 4529 C C . ILE E 1 117 ? 61.889 25.377 25.004 1.00 91.98 116 ILE E C 1
ATOM 4530 O O . ILE E 1 117 ? 62.606 24.634 24.330 1.00 94.09 116 ILE E O 1
ATOM 4535 N N . ARG E 1 118 ? 62.250 26.638 25.349 1.00 92.99 117 ARG E N 1
ATOM 4536 C CA . ARG E 1 118 ? 63.509 27.268 24.921 1.00 97.09 117 ARG E CA 1
ATOM 4537 C C . ARG E 1 118 ? 64.710 26.591 25.598 1.00 102.06 117 ARG E C 1
ATOM 4538 O O . ARG E 1 118 ? 65.713 26.370 24.927 1.00 103.95 117 ARG E O 1
ATOM 4546 N N . ARG E 1 119 ? 64.592 26.219 26.889 1.00 97.65 118 ARG E N 1
ATOM 4547 C CA . ARG E 1 119 ? 65.638 25.500 27.625 1.00 98.93 118 ARG E CA 1
ATOM 4548 C C . ARG E 1 119 ? 65.883 24.101 27.034 1.00 105.05 118 ARG E C 1
ATOM 4549 O O . ARG E 1 119 ? 67.041 23.713 26.847 1.00 108.07 118 ARG E O 1
ATOM 4557 N N . LEU E 1 120 ? 64.793 23.358 26.726 1.00 99.83 119 LEU E N 1
ATOM 4558 C CA . LEU E 1 120 ? 64.857 22.014 26.145 1.00 100.39 119 LEU E CA 1
ATOM 4559 C C . LEU E 1 120 ? 65.439 22.049 24.708 1.00 110.49 119 LEU E C 1
ATOM 4560 O O . LEU E 1 120 ? 66.013 21.051 24.263 1.00 112.97 119 LEU E O 1
ATOM 4565 N N . GLY E 1 121 ? 65.299 23.187 24.020 1.00 108.15 120 GLY E N 1
ATOM 4566 C CA . GLY E 1 121 ? 65.814 23.390 22.671 1.00 136.79 120 GLY E CA 1
ATOM 4567 C C . GLY E 1 121 ? 67.299 23.691 22.670 1.00 159.76 120 GLY E C 1
ATOM 4568 O O . GLY E 1 121 ? 68.027 23.265 21.773 1.00 120.05 120 GLY E O 1
ATOM 4569 N N . GLY F 1 1 ? 71.338 39.410 11.888 1.00 118.72 0 GLY F N 1
ATOM 4570 C CA . GLY F 1 1 ? 71.129 38.266 12.768 1.00 120.53 0 GLY F CA 1
ATOM 4571 C C . GLY F 1 1 ? 71.787 38.397 14.130 1.00 124.09 0 GLY F C 1
ATOM 4572 O O . GLY F 1 1 ? 71.941 39.516 14.642 1.00 121.94 0 GLY F O 1
ATOM 4581 N N . ASN F 1 3 ? 74.748 38.470 15.373 1.00 110.23 2 ASN F N 1
ATOM 4582 C CA . ASN F 1 3 ? 75.803 39.471 15.505 1.00 105.97 2 ASN F CA 1
ATOM 4583 C C . ASN F 1 3 ? 76.037 40.242 14.204 1.00 102.18 2 ASN F C 1
ATOM 4584 O O . ASN F 1 3 ? 76.037 39.657 13.113 1.00 103.97 2 ASN F O 1
ATOM 4589 N N . GLN F 1 4 ? 76.311 41.548 14.347 1.00 90.18 3 GLN F N 1
ATOM 4590 C CA . GLN F 1 4 ? 76.594 42.470 13.253 1.00 86.09 3 GLN F CA 1
ATOM 4591 C C . GLN F 1 4 ? 77.228 43.775 13.769 1.00 81.31 3 GLN F C 1
ATOM 4592 O O . GLN F 1 4 ? 77.078 44.151 14.936 1.00 78.23 3 GLN F O 1
ATOM 4598 N N . ASN F 1 5 ? 77.902 44.470 12.864 1.00 74.14 4 ASN F N 1
ATOM 4599 C CA . ASN F 1 5 ? 78.564 45.720 13.147 1.00 72.18 4 ASN F CA 1
ATOM 4600 C C . ASN F 1 5 ? 77.729 46.887 12.666 1.00 72.55 4 ASN F C 1
ATOM 4601 O O . ASN F 1 5 ? 77.129 46.843 11.594 1.00 72.68 4 ASN F O 1
ATOM 4606 N N . PHE F 1 6 ? 77.656 47.918 13.494 1.00 67.28 5 PHE F N 1
ATOM 4607 C CA . PHE F 1 6 ? 76.980 49.173 13.191 1.00 65.16 5 PHE F CA 1
ATOM 4608 C C . PHE F 1 6 ? 78.010 50.285 13.230 1.00 68.05 5 PHE F C 1
ATOM 4609 O O . PHE F 1 6 ? 78.918 50.217 14.049 1.00 68.94 5 PHE F O 1
ATOM 4617 N N . VAL F 1 7 ? 77.914 51.273 12.342 1.00 63.65 6 VAL F N 1
ATOM 4618 C CA . VAL F 1 7 ? 78.857 52.396 12.309 1.00 64.98 6 VAL F CA 1
ATOM 4619 C C . VAL F 1 7 ? 78.118 53.618 12.852 1.00 68.01 6 VAL F C 1
ATOM 4620 O O . VAL F 1 7 ? 76.929 53.789 12.563 1.00 67.36 6 VAL F O 1
ATOM 4624 N N . ALA F 1 8 ? 78.794 54.425 13.691 1.00 64.70 7 ALA F N 1
ATOM 4625 C CA . ALA F 1 8 ? 78.163 55.595 14.271 1.00 63.57 7 ALA F CA 1
ATOM 4626 C C . ALA F 1 8 ? 79.018 56.848 14.108 1.00 68.77 7 ALA F C 1
ATOM 4627 O O . ALA F 1 8 ? 80.206 56.844 14.385 1.00 67.77 7 ALA F O 1
ATOM 4629 N N . LEU F 1 9 ? 78.372 57.906 13.605 1.00 67.84 8 LEU F N 1
ATOM 4630 C CA . LEU F 1 9 ? 78.877 59.262 13.462 1.00 70.17 8 LEU F CA 1
ATOM 4631 C C . LEU F 1 9 ? 78.183 60.080 14.512 1.00 74.50 8 LEU F C 1
ATOM 4632 O O . LEU F 1 9 ? 77.054 60.527 14.286 1.00 71.90 8 LEU F O 1
ATOM 4637 N N . THR F 1 10 ? 78.788 60.158 15.708 1.00 73.58 9 THR F N 1
ATOM 4638 C CA . THR F 1 10 ? 78.207 60.846 16.860 1.00 73.92 9 THR F CA 1
ATOM 4639 C C . THR F 1 10 ? 78.837 62.221 17.032 1.00 84.82 9 THR F C 1
ATOM 4640 O O . THR F 1 10 ? 79.983 62.427 16.620 1.00 86.65 9 THR F O 1
ATOM 4644 N N . GLN F 1 11 ? 78.069 63.171 17.621 1.00 84.24 10 GLN F N 1
ATOM 4645 C CA . GLN F 1 11 ? 78.497 64.539 17.922 1.00 87.80 10 GLN F CA 1
ATOM 4646 C C . GLN F 1 11 ? 79.177 64.599 19.285 1.00 98.02 10 GLN F C 1
ATOM 4647 O O . GLN F 1 11 ? 80.083 65.420 19.484 1.00 102.03 10 GLN F O 1
ATOM 4653 N N . HIS F 1 12 ? 78.745 63.734 20.225 1.00 95.31 11 HIS F N 1
ATOM 4654 C CA . HIS F 1 12 ? 79.282 63.698 21.582 1.00 98.75 11 HIS F CA 1
ATOM 4655 C C . HIS F 1 12 ? 79.303 62.235 22.106 1.00 97.53 11 HIS F C 1
ATOM 4656 O O . HIS F 1 12 ? 78.552 61.400 21.606 1.00 92.78 11 HIS F O 1
ATOM 4663 N N . PRO F 1 13 ? 80.206 61.915 23.081 1.00 95.86 12 PRO F N 1
ATOM 4664 C CA . PRO F 1 13 ? 80.382 60.514 23.523 1.00 93.85 12 PRO F CA 1
ATOM 4665 C C . PRO F 1 13 ? 79.158 59.866 24.170 1.00 93.46 12 PRO F C 1
ATOM 4666 O O . PRO F 1 13 ? 79.051 58.641 24.111 1.00 92.21 12 PRO F O 1
ATOM 4670 N N . GLY F 1 14 ? 78.276 60.663 24.774 1.00 87.91 13 GLY F N 1
ATOM 4671 C CA . GLY F 1 14 ? 77.044 60.171 25.387 1.00 84.85 13 GLY F CA 1
ATOM 4672 C C . GLY F 1 14 ? 76.158 59.426 24.405 1.00 81.27 13 GLY F C 1
ATOM 4673 O O . GLY F 1 14 ? 75.478 58.469 24.779 1.00 78.94 13 GLY F O 1
ATOM 4674 N N . GLU F 1 15 ? 76.190 59.843 23.132 1.00 75.24 14 GLU F N 1
ATOM 4675 C CA . GLU F 1 15 ? 75.436 59.209 22.047 1.00 72.15 14 GLU F CA 1
ATOM 4676 C C . GLU F 1 15 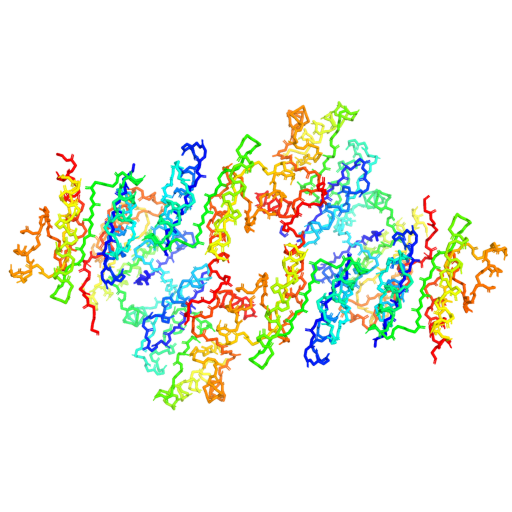? 75.999 57.838 21.716 1.00 75.93 14 GLU F C 1
ATOM 4677 O O . GLU F 1 15 ? 75.236 56.888 21.533 1.00 73.91 14 GLU F O 1
ATOM 4683 N N . LEU F 1 16 ? 77.338 57.740 21.630 1.00 74.06 15 LEU F N 1
ATOM 4684 C CA . LEU F 1 16 ? 78.033 56.491 21.323 1.00 72.86 15 LEU F CA 1
ATOM 4685 C C . LEU F 1 16 ? 77.765 55.447 22.411 1.00 75.83 15 LEU F C 1
ATOM 4686 O O . LEU F 1 16 ? 77.483 54.297 22.076 1.00 75.32 15 LEU F O 1
ATOM 4691 N N . ASP F 1 17 ? 77.792 55.859 23.689 1.00 71.51 16 ASP F N 1
ATOM 4692 C CA . ASP F 1 17 ? 77.530 54.979 24.823 1.00 72.35 16 ASP F CA 1
ATOM 4693 C C . ASP F 1 17 ? 76.108 54.471 24.800 1.00 73.91 16 ASP F C 1
ATOM 4694 O O . ASP F 1 17 ? 75.899 53.280 24.988 1.00 74.19 16 ASP F O 1
ATOM 4699 N N . TRP F 1 18 ? 75.145 55.359 24.521 1.00 68.94 17 TRP F N 1
ATOM 4700 C CA . TRP F 1 18 ? 73.722 55.057 24.415 1.00 66.17 17 TRP F CA 1
ATOM 4701 C C . TRP F 1 18 ? 73.483 54.013 23.297 1.00 67.26 17 TRP F C 1
ATOM 4702 O O . TRP F 1 18 ? 72.783 53.025 23.529 1.00 65.81 17 TRP F O 1
ATOM 4713 N N . LEU F 1 19 ? 74.117 54.198 22.130 1.00 62.85 18 LEU F N 1
ATOM 4714 C CA . LEU F 1 19 ? 74.017 53.255 21.016 1.00 60.91 18 LEU F CA 1
ATOM 4715 C C . LEU F 1 19 ? 74.624 51.900 21.369 1.00 66.07 18 LEU F C 1
ATOM 4716 O O . LEU F 1 19 ? 73.968 50.877 21.144 1.00 65.89 18 LEU F O 1
ATOM 4721 N N . GLN F 1 20 ? 75.870 51.896 21.926 1.00 62.60 19 GLN F N 1
ATOM 4722 C CA . GLN F 1 20 ? 76.624 50.687 22.287 1.00 62.21 19 GLN F CA 1
ATOM 4723 C C . GLN F 1 20 ? 75.894 49.865 23.327 1.00 65.83 19 GLN F C 1
ATOM 4724 O O . GLN F 1 20 ? 75.829 48.649 23.173 1.00 65.80 19 GLN F O 1
ATOM 4730 N N . ASN F 1 21 ? 75.334 50.514 24.360 1.00 62.97 20 ASN F N 1
ATOM 4731 C CA . ASN F 1 21 ? 74.644 49.839 25.454 1.00 64.46 20 ASN F CA 1
ATOM 4732 C C . ASN F 1 21 ? 73.315 49.266 25.000 1.00 68.82 20 ASN F C 1
ATOM 4733 O O . ASN F 1 21 ? 72.996 48.138 25.368 1.00 70.63 20 ASN F O 1
ATOM 4738 N N . SER F 1 22 ? 72.548 50.024 24.209 1.00 64.63 21 SER F N 1
ATOM 4739 C CA . SER F 1 22 ? 71.240 49.612 23.709 1.00 63.27 21 SER F CA 1
ATOM 4740 C C . SER F 1 22 ? 71.346 48.451 22.712 1.00 67.64 21 SER F C 1
ATOM 4741 O O . SER F 1 22 ? 70.506 47.544 22.741 1.00 67.61 21 SER F O 1
ATOM 4744 N N . LEU F 1 23 ? 72.400 48.449 21.867 1.00 63.32 22 LEU F N 1
ATOM 4745 C CA . LEU F 1 23 ? 72.567 47.449 20.813 1.00 61.80 22 LEU F CA 1
ATOM 4746 C C . LEU F 1 23 ? 73.562 46.345 21.154 1.00 68.79 22 LEU F C 1
ATOM 4747 O O . LEU F 1 23 ? 73.837 45.516 20.291 1.00 69.27 22 LEU F O 1
ATOM 4752 N N . ALA F 1 24 ? 74.029 46.270 22.403 1.00 68.02 23 ALA F N 1
ATOM 4753 C CA . ALA F 1 24 ? 75.025 45.293 22.876 1.00 70.33 23 ALA F CA 1
ATOM 4754 C C . ALA F 1 24 ? 74.639 43.819 22.572 1.00 75.69 23 ALA F C 1
ATOM 4755 O O . ALA F 1 24 ? 75.513 43.017 22.215 1.00 75.17 23 ALA F O 1
ATOM 4757 N N . SER F 1 25 ? 73.342 43.478 22.720 1.00 73.02 24 SER F N 1
ATOM 4758 C CA . SER F 1 25 ? 72.801 42.140 22.460 1.00 73.63 24 SER F CA 1
ATOM 4759 C C . SER F 1 25 ? 72.752 41.829 20.946 1.00 74.50 24 SER F C 1
ATOM 4760 O O . SER F 1 25 ? 72.852 40.662 20.569 1.00 76.32 24 SER F O 1
ATOM 4763 N N . ALA F 1 26 ? 72.617 42.867 20.095 1.00 67.24 25 ALA F N 1
ATOM 4764 C CA . ALA F 1 26 ? 72.504 42.761 18.629 1.00 65.78 25 ALA F CA 1
ATOM 4765 C C . ALA F 1 26 ? 73.857 42.768 17.924 1.00 70.47 25 ALA F C 1
ATOM 4766 O O . ALA F 1 26 ? 73.973 42.214 16.824 1.00 72.03 25 ALA F O 1
ATOM 4768 N N . GLY F 1 27 ? 74.827 43.470 18.511 1.00 64.69 26 GLY F N 1
ATOM 4769 C CA . GLY F 1 27 ? 76.140 43.613 17.915 1.00 65.12 26 GLY F CA 1
ATOM 4770 C C . GLY F 1 27 ? 77.049 44.665 18.512 1.00 69.81 26 GLY F C 1
ATOM 4771 O O . GLY F 1 27 ? 76.984 44.971 19.714 1.00 68.99 26 GLY F O 1
ATOM 4772 N N . GLN F 1 28 ? 77.944 45.185 17.646 1.00 67.51 27 GLN F N 1
ATOM 4773 C CA . GLN F 1 28 ? 78.987 46.158 17.985 1.00 67.97 27 GLN F CA 1
ATOM 4774 C C . GLN F 1 28 ? 78.767 47.477 17.289 1.00 72.76 27 GLN F C 1
ATOM 4775 O O . GLN F 1 28 ? 78.481 47.497 16.092 1.00 72.25 27 GLN F O 1
ATOM 4781 N N . VAL F 1 29 ? 78.926 48.573 18.022 1.00 70.33 28 VAL F N 1
ATOM 4782 C CA . VAL F 1 29 ? 78.794 49.911 17.465 1.00 70.38 28 VAL F CA 1
ATOM 4783 C C . VAL F 1 29 ? 80.210 50.480 17.308 1.00 76.99 28 VAL F C 1
ATOM 4784 O O . VAL F 1 29 ? 80.904 50.740 18.289 1.00 78.94 28 VAL F O 1
ATOM 4788 N N . VAL F 1 30 ? 80.644 50.606 16.054 1.00 74.65 29 VAL F N 1
ATOM 4789 C CA . VAL F 1 30 ? 81.968 51.086 15.685 1.00 77.08 29 VAL F CA 1
ATOM 4790 C C . VAL F 1 30 ? 81.934 52.615 15.439 1.00 82.98 29 VAL F C 1
ATOM 4791 O O . VAL F 1 30 ? 81.320 53.059 14.467 1.00 81.54 29 VAL F O 1
ATOM 4795 N N . PRO F 1 31 ? 82.607 53.430 16.286 1.00 82.98 30 PRO F N 1
ATOM 4796 C CA . PRO F 1 31 ? 82.660 54.878 16.018 1.00 84.39 30 PRO F CA 1
ATOM 4797 C C . PRO F 1 31 ? 83.491 55.189 14.767 1.00 91.97 30 PRO F C 1
ATOM 4798 O O . PRO F 1 31 ? 84.505 54.526 14.521 1.00 94.33 30 PRO F O 1
ATOM 4802 N N . ALA F 1 32 ? 83.050 56.172 13.972 1.00 88.72 31 ALA F N 1
ATOM 4803 C CA . ALA F 1 32 ? 83.726 56.560 12.742 1.00 91.49 31 ALA F CA 1
ATOM 4804 C C . ALA F 1 32 ? 84.352 57.937 12.848 1.00 102.61 31 ALA F C 1
ATOM 4805 O O . ALA F 1 32 ? 85.178 58.299 12.003 1.00 105.44 31 ALA F O 1
ATOM 4807 N N . GLY F 1 33 ? 84.002 58.658 13.912 1.00 101.46 32 GLY F N 1
ATOM 4808 C CA . GLY F 1 33 ? 84.523 59.984 14.235 1.00 104.70 32 GLY F CA 1
ATOM 4809 C C . GLY F 1 33 ? 84.489 60.973 13.091 1.00 111.48 32 GLY F C 1
ATOM 4810 O O . GLY F 1 33 ? 83.434 61.203 12.489 1.00 109.51 32 GLY F O 1
ATOM 4811 N N . SER F 1 34 ? 85.657 61.560 12.806 1.00 112.83 33 SER F N 1
ATOM 4812 C CA . SER F 1 34 ? 85.893 62.514 11.727 1.00 115.82 33 SER F CA 1
ATOM 4813 C C . SER F 1 34 ? 86.390 61.731 10.512 1.00 119.17 33 SER F C 1
ATOM 4814 O O . SER F 1 34 ? 87.593 61.474 10.362 1.00 123.30 33 SER F O 1
ATOM 4817 N N . ALA F 1 35 ? 85.444 61.263 9.703 1.00 110.06 34 ALA F N 1
ATOM 4818 C CA . ALA F 1 35 ? 85.734 60.465 8.524 1.00 109.10 34 ALA F CA 1
ATOM 4819 C C . ALA F 1 35 ? 85.100 61.078 7.283 1.00 111.39 34 ALA F C 1
ATOM 4820 O O . ALA F 1 35 ? 83.952 61.545 7.333 1.00 107.68 34 ALA F O 1
ATOM 4822 N N . SER F 1 36 ? 85.861 61.079 6.165 1.00 110.12 35 SER F N 1
ATOM 4823 C CA . SER F 1 36 ? 85.395 61.556 4.856 1.00 110.29 35 SER F CA 1
ATOM 4824 C C . SER F 1 36 ? 84.494 60.487 4.238 1.00 109.11 35 SER F C 1
ATOM 4825 O O . SER F 1 36 ? 84.437 59.372 4.766 1.00 105.56 35 SER F O 1
ATOM 4828 N N . LEU F 1 37 ? 83.814 60.801 3.122 1.00 105.37 36 LEU F N 1
ATOM 4829 C CA . LEU F 1 37 ? 82.926 59.839 2.473 1.00 102.61 36 LEU F CA 1
ATOM 4830 C C . LEU F 1 37 ? 83.705 58.583 2.047 1.00 106.46 36 LEU F C 1
ATOM 4831 O O . LEU F 1 37 ? 83.259 57.475 2.343 1.00 102.68 36 LEU F O 1
ATOM 4836 N N . GLU F 1 38 ? 84.888 58.770 1.419 1.00 107.55 37 GLU F N 1
ATOM 4837 C CA . GLU F 1 38 ? 85.772 57.693 0.960 1.00 109.03 37 GLU F CA 1
ATOM 4838 C C . GLU F 1 38 ? 86.232 56.807 2.116 1.00 110.40 37 GLU F C 1
ATOM 4839 O O . GLU F 1 38 ? 86.169 55.581 1.997 1.00 108.34 37 GLU F O 1
ATOM 4845 N N . GLU F 1 39 ? 86.672 57.428 3.234 1.00 106.96 38 GLU F N 1
ATOM 4846 C CA . GLU F 1 39 ? 87.129 56.747 4.461 1.00 105.24 38 GLU F CA 1
ATOM 4847 C C . GLU F 1 39 ? 85.980 55.958 5.100 1.00 104.98 38 GLU F C 1
ATOM 4848 O O . GLU F 1 39 ? 86.158 54.805 5.503 1.00 103.46 38 GLU F O 1
ATOM 4854 N N . LEU F 1 40 ? 84.800 56.585 5.159 1.00 99.26 39 LEU F N 1
ATOM 4855 C CA . LEU F 1 40 ? 83.578 56.025 5.726 1.00 95.49 39 LEU F CA 1
ATOM 4856 C C . LEU F 1 40 ? 83.099 54.807 4.925 1.00 97.95 39 LEU F C 1
ATOM 4857 O O . LEU F 1 40 ? 82.677 53.817 5.523 1.00 95.06 39 LEU F O 1
ATOM 4862 N N . LEU F 1 41 ? 83.212 54.857 3.584 1.00 96.36 40 LEU F N 1
ATOM 4863 C CA . LEU F 1 41 ? 82.823 53.738 2.727 1.00 95.82 40 LEU F CA 1
ATOM 4864 C C . LEU F 1 41 ? 83.763 52.549 2.943 1.00 98.24 40 LEU F C 1
ATOM 4865 O O . LEU F 1 41 ? 83.300 51.414 2.975 1.00 96.11 40 LEU F O 1
ATOM 4870 N N . ALA F 1 42 ? 85.064 52.818 3.157 1.00 96.92 41 ALA F N 1
ATOM 4871 C CA . ALA F 1 42 ? 86.089 51.796 3.437 1.00 97.51 41 ALA F CA 1
ATOM 4872 C C . ALA F 1 42 ? 85.804 51.089 4.768 1.00 96.01 41 ALA F C 1
ATOM 4873 O O . ALA F 1 42 ? 85.919 49.861 4.852 1.00 95.20 41 ALA F O 1
ATOM 4875 N N . LEU F 1 43 ? 85.382 51.872 5.784 1.00 88.79 42 LEU F N 1
ATOM 4876 C CA . LEU F 1 43 ? 85.031 51.386 7.113 1.00 85.43 42 LEU F CA 1
ATOM 4877 C C . LEU F 1 43 ? 83.782 50.505 7.067 1.00 84.90 42 LEU F C 1
ATOM 4878 O O . LEU F 1 43 ? 83.756 49.465 7.733 1.00 82.35 42 LEU F O 1
ATOM 4883 N N . LEU F 1 44 ? 82.751 50.916 6.286 1.00 80.39 43 LEU F N 1
ATOM 4884 C CA . LEU F 1 44 ? 81.503 50.161 6.130 1.00 77.46 43 LEU F CA 1
ATOM 4885 C C . LEU F 1 44 ? 81.762 48.809 5.478 1.00 83.89 43 LEU F C 1
ATOM 4886 O O . LEU F 1 44 ? 81.132 47.819 5.852 1.00 82.87 43 LEU F O 1
ATOM 4891 N N . ASP F 1 45 ? 82.707 48.769 4.520 1.00 83.85 44 ASP F N 1
ATOM 4892 C CA . ASP F 1 45 ? 83.055 47.576 3.761 1.00 86.35 44 ASP F CA 1
ATOM 4893 C C . ASP F 1 45 ? 83.817 46.561 4.617 1.00 90.52 44 ASP F C 1
ATOM 4894 O O . ASP F 1 45 ? 83.484 45.378 4.569 1.00 90.35 44 ASP F O 1
ATOM 4899 N N . VAL F 1 46 ? 84.830 47.007 5.388 1.00 87.67 45 VAL F N 1
ATOM 4900 C CA . VAL F 1 46 ? 85.656 46.113 6.210 1.00 88.00 45 VAL F CA 1
ATOM 4901 C C . VAL F 1 46 ? 84.828 45.574 7.426 1.00 89.87 45 VAL F C 1
ATOM 4902 O O . VAL F 1 46 ? 85.012 44.409 7.804 1.00 90.71 45 VAL F O 1
ATOM 4906 N N . THR F 1 47 ? 83.898 46.385 7.987 1.00 82.80 46 THR F N 1
ATOM 4907 C CA . THR F 1 47 ? 83.064 45.965 9.121 1.00 80.23 46 THR F CA 1
ATOM 4908 C C . THR F 1 47 ? 81.844 45.175 8.656 1.00 83.84 46 THR F C 1
ATOM 4909 O O . THR F 1 47 ? 81.184 44.534 9.483 1.00 82.47 46 THR F O 1
ATOM 4913 N N . ALA F 1 48 ? 81.536 45.236 7.330 1.00 81.30 47 ALA F N 1
ATOM 4914 C CA . ALA F 1 48 ? 80.374 44.619 6.672 1.00 80.28 47 ALA F CA 1
ATOM 4915 C C . ALA F 1 48 ? 79.066 45.140 7.325 1.00 81.62 47 ALA F C 1
ATOM 4916 O O . ALA F 1 48 ? 78.071 44.419 7.455 1.00 80.31 47 ALA F O 1
ATOM 4918 N N . ALA F 1 49 ? 79.095 46.422 7.716 1.00 76.98 48 ALA F N 1
ATOM 4919 C CA . ALA F 1 49 ? 78.005 47.120 8.373 1.00 74.38 48 ALA F CA 1
ATOM 4920 C C . ALA F 1 49 ? 76.880 47.451 7.393 1.00 79.92 48 ALA F C 1
ATOM 4921 O O . ALA F 1 49 ? 77.136 47.967 6.292 1.00 81.19 48 ALA F O 1
ATOM 4923 N N . GLY F 1 50 ? 75.651 47.139 7.806 1.00 75.63 49 GLY F N 1
ATOM 4924 C CA . GLY F 1 50 ? 74.446 47.407 7.022 1.00 74.99 49 GLY F CA 1
ATOM 4925 C C . GLY F 1 50 ? 73.650 48.588 7.547 1.00 76.45 49 GLY F C 1
ATOM 4926 O O . GLY F 1 50 ? 72.702 49.045 6.899 1.00 75.80 49 GLY F O 1
ATOM 4927 N N . VAL F 1 51 ? 74.018 49.075 8.751 1.00 71.63 50 VAL F N 1
ATOM 4928 C CA . VAL F 1 51 ? 73.349 50.197 9.414 1.00 69.08 50 VAL F CA 1
ATOM 4929 C C . VAL F 1 51 ? 74.385 51.226 9.827 1.00 73.22 50 VAL F C 1
ATOM 4930 O O . VAL F 1 51 ? 75.412 50.872 10.403 1.00 73.78 50 VAL F O 1
ATOM 4934 N N . LEU F 1 52 ? 74.114 52.502 9.514 1.00 69.18 51 LEU F N 1
ATOM 4935 C CA . LEU F 1 52 ? 74.948 53.637 9.894 1.00 68.68 51 LEU F CA 1
ATOM 4936 C C . LEU F 1 52 ? 74.092 54.638 10.664 1.00 68.34 51 LEU F C 1
ATOM 4937 O O . LEU F 1 52 ? 73.044 55.067 10.179 1.00 66.00 51 LEU F O 1
ATOM 4942 N N . PHE F 1 53 ? 74.544 54.991 11.878 1.00 63.05 52 PHE F N 1
ATOM 4943 C CA . PHE F 1 53 ? 73.891 55.982 12.720 1.00 60.63 52 PHE F CA 1
ATOM 4944 C C . PHE F 1 53 ? 74.597 57.315 12.531 1.00 64.89 52 PHE F C 1
ATOM 4945 O O . PHE F 1 53 ? 75.831 57.352 12.539 1.00 67.17 52 PHE F O 1
ATOM 4953 N N . ILE F 1 54 ? 73.833 58.392 12.303 1.00 59.40 53 ILE F N 1
ATOM 4954 C CA . ILE F 1 54 ? 74.419 59.720 12.122 1.00 60.43 53 ILE F CA 1
ATOM 4955 C C . ILE F 1 54 ? 73.659 60.732 13.008 1.00 64.78 53 ILE F C 1
ATOM 4956 O O . ILE F 1 54 ? 72.427 60.851 12.948 1.00 63.06 53 ILE F O 1
ATOM 4961 N N . SER F 1 55 ? 74.429 61.423 13.855 1.00 63.02 54 SER F N 1
ATOM 4962 C CA . SER F 1 55 ? 73.935 62.442 14.762 1.00 62.92 54 SER F CA 1
ATOM 4963 C C . SER F 1 55 ? 73.786 63.767 14.028 1.00 70.49 54 SER F C 1
ATOM 4964 O O . SER F 1 55 ? 74.750 64.274 13.443 1.00 74.05 54 SER F O 1
ATOM 4967 N N . LEU F 1 56 ? 72.572 64.318 14.062 1.00 65.70 55 LEU F N 1
ATOM 4968 C CA . LEU F 1 56 ? 72.223 65.577 13.421 1.00 66.68 55 LEU F CA 1
ATOM 4969 C C . LEU F 1 56 ? 71.773 66.638 14.444 1.00 71.92 55 LEU F C 1
ATOM 4970 O O . LEU F 1 56 ? 70.999 66.365 15.375 1.00 69.33 55 LEU F O 1
ATOM 4975 N N . GLY F 1 57 ? 72.282 67.843 14.222 1.00 72.51 56 GLY F N 1
ATOM 4976 C CA . GLY F 1 57 ? 71.994 69.053 14.976 1.00 75.24 56 GLY F CA 1
ATOM 4977 C C . GLY F 1 57 ? 71.913 70.224 14.016 1.00 85.37 56 GLY F C 1
ATOM 4978 O O . GLY F 1 57 ? 72.267 70.076 12.840 1.00 85.94 56 GLY F O 1
ATOM 4979 N N . LYS F 1 58 ? 71.465 71.398 14.494 1.00 85.85 57 LYS F N 1
ATOM 4980 C CA . LYS F 1 58 ? 71.300 72.573 13.635 1.00 89.90 57 LYS F CA 1
ATOM 4981 C C . LYS F 1 58 ? 72.655 73.060 13.068 1.00 99.55 57 LYS F C 1
ATOM 4982 O O . LYS F 1 58 ? 72.698 73.497 11.913 1.00 101.32 57 LYS F O 1
ATOM 4988 N N . SER F 1 59 ? 73.753 72.919 13.836 1.00 98.09 58 SER F N 1
ATOM 4989 C CA . SER F 1 59 ? 75.085 73.360 13.426 1.00 101.28 58 SER F CA 1
ATOM 4990 C C . SER F 1 59 ? 75.726 72.461 12.344 1.00 102.28 58 SER F C 1
ATOM 4991 O O . SER F 1 59 ? 76.486 72.983 11.524 1.00 106.17 58 SER F O 1
ATOM 4994 N N . ASN F 1 60 ? 75.472 71.134 12.358 1.00 91.66 59 ASN F N 1
ATOM 4995 C CA . ASN F 1 60 ? 76.122 70.226 11.408 1.00 89.95 59 ASN F CA 1
ATOM 4996 C C . ASN F 1 60 ? 75.174 69.705 10.292 1.00 93.18 59 ASN F C 1
ATOM 4997 O O . ASN F 1 60 ? 75.620 68.945 9.425 1.00 92.44 59 ASN F O 1
ATOM 5002 N N . LEU F 1 61 ? 73.891 70.096 10.322 1.00 88.87 60 LEU F N 1
ATOM 5003 C CA . LEU F 1 61 ? 72.844 69.609 9.421 1.00 86.48 60 LEU F CA 1
ATOM 5004 C C . LEU F 1 61 ? 73.193 69.707 7.917 1.00 93.11 60 LEU F C 1
ATOM 5005 O O . LEU F 1 61 ? 72.895 68.759 7.179 1.00 91.53 60 LEU F O 1
ATOM 5010 N N . VAL F 1 62 ? 73.803 70.821 7.467 1.00 93.27 61 VAL F N 1
ATOM 5011 C CA . VAL F 1 62 ? 74.108 71.024 6.046 1.00 95.41 61 VAL F CA 1
ATOM 5012 C C . VAL F 1 62 ? 75.226 70.048 5.589 1.00 97.52 61 VAL F C 1
ATOM 5013 O O . VAL F 1 62 ? 75.009 69.322 4.614 1.00 96.19 61 VAL F O 1
ATOM 5017 N N . SER F 1 63 ? 76.375 70.001 6.297 1.00 93.83 62 SER F N 1
ATOM 5018 C CA . SER F 1 63 ? 77.497 69.131 5.927 1.00 93.82 62 SER F CA 1
A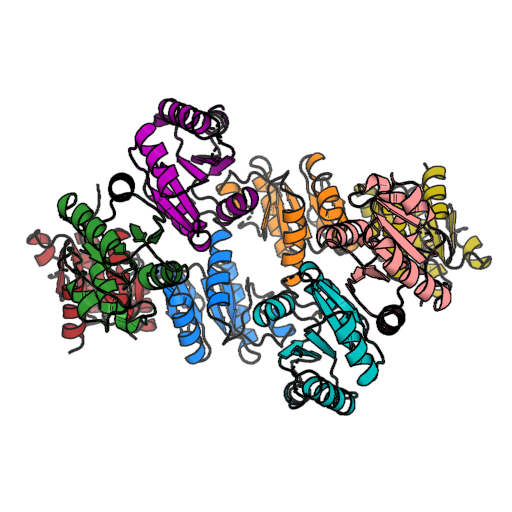TOM 5019 C C . SER F 1 63 ? 77.183 67.636 6.156 1.00 92.08 62 SER F C 1
ATOM 5020 O O . SER F 1 63 ? 77.567 66.820 5.321 1.00 91.62 62 SER F O 1
ATOM 5023 N N . GLN F 1 64 ? 76.495 67.275 7.256 1.00 85.48 63 GLN F N 1
ATOM 5024 C CA . GLN F 1 64 ? 76.162 65.872 7.541 1.00 82.15 63 GLN F CA 1
ATOM 5025 C C . GLN F 1 64 ? 75.078 65.359 6.599 1.00 87.29 63 GLN F C 1
ATOM 5026 O O . GLN F 1 64 ? 75.133 64.191 6.207 1.00 86.52 63 GLN F O 1
ATOM 5032 N N . GLY F 1 65 ? 74.136 66.233 6.230 1.00 85.26 64 GLY F N 1
ATOM 5033 C CA . GLY F 1 65 ? 73.082 65.925 5.268 1.00 84.93 64 GLY F CA 1
ATOM 5034 C C . GLY F 1 65 ? 73.664 65.568 3.907 1.00 91.75 64 GLY F C 1
ATOM 5035 O O . GLY F 1 65 ? 73.244 64.592 3.281 1.00 90.39 64 GLY F O 1
ATOM 5036 N N . ALA F 1 66 ? 74.690 66.331 3.475 1.00 92.47 65 ALA F N 1
ATOM 5037 C CA . ALA F 1 66 ? 75.420 66.112 2.223 1.00 95.36 65 ALA F CA 1
ATOM 5038 C C . ALA F 1 66 ? 76.160 64.764 2.246 1.00 97.44 65 ALA F C 1
ATOM 5039 O O . ALA F 1 66 ? 76.241 64.082 1.217 1.00 99.01 65 ALA F O 1
ATOM 5041 N N . LEU F 1 67 ? 76.671 64.377 3.433 1.00 89.89 66 LEU F N 1
ATOM 5042 C CA . LEU F 1 67 ? 77.374 63.118 3.644 1.00 87.39 66 LEU F CA 1
ATOM 5043 C C . LEU F 1 67 ? 76.401 61.940 3.508 1.00 87.69 66 LEU F C 1
ATOM 5044 O O . LEU F 1 67 ? 76.736 60.964 2.830 1.00 87.33 66 LEU F O 1
ATOM 5049 N N . VAL F 1 68 ? 75.195 62.052 4.109 1.00 81.87 67 VAL F N 1
ATOM 5050 C CA . VAL F 1 68 ? 74.137 61.034 4.015 1.00 79.26 67 VAL F CA 1
ATOM 5051 C C . VAL F 1 68 ? 73.787 60.831 2.534 1.00 85.48 67 VAL F C 1
ATOM 5052 O O . VAL F 1 68 ? 73.702 59.686 2.084 1.00 85.84 67 VAL F O 1
ATOM 5056 N N . GLU F 1 69 ? 73.639 61.941 1.775 1.00 83.85 68 GLU F N 1
ATOM 5057 C CA . GLU F 1 69 ? 73.332 61.929 0.339 1.00 86.28 68 GLU F CA 1
ATOM 5058 C C . GLU F 1 69 ? 74.394 61.131 -0.441 1.00 93.05 68 GLU F C 1
ATOM 5059 O O . GLU F 1 69 ? 74.039 60.304 -1.283 1.00 93.88 68 GLU F O 1
ATOM 5065 N N . GLY F 1 70 ? 75.668 61.355 -0.109 1.00 91.18 69 GLY F N 1
ATOM 5066 C CA . GLY F 1 70 ? 76.810 60.679 -0.717 1.00 93.34 69 GLY F CA 1
ATOM 5067 C C . GLY F 1 70 ? 76.876 59.196 -0.407 1.00 95.57 69 GLY F C 1
ATOM 5068 O O . GLY F 1 70 ? 77.162 58.382 -1.295 1.00 97.17 69 GLY F O 1
ATOM 5069 N N . LEU F 1 71 ? 76.607 58.837 0.863 1.00 88.58 70 LEU F N 1
ATOM 5070 C CA . LEU F 1 71 ? 76.598 57.452 1.347 1.00 85.90 70 LEU F CA 1
ATOM 5071 C C . LEU F 1 71 ? 75.506 56.628 0.685 1.00 88.10 70 LEU F C 1
ATOM 5072 O O . LEU F 1 71 ? 75.789 55.526 0.214 1.00 88.94 70 LEU F O 1
ATOM 5077 N N . VAL F 1 72 ? 74.268 57.166 0.658 1.00 82.32 71 VAL F N 1
ATOM 5078 C CA . VAL F 1 72 ? 73.066 56.539 0.097 1.00 81.35 71 VAL F CA 1
ATOM 5079 C C . VAL F 1 72 ? 73.257 56.344 -1.430 1.00 90.42 71 VAL F C 1
ATOM 5080 O O . VAL F 1 72 ? 72.866 55.299 -1.966 1.00 89.81 71 VAL F O 1
ATOM 5084 N N . SER F 1 73 ? 73.894 57.323 -2.108 1.00 91.57 72 SER F N 1
ATOM 5085 C CA . SER F 1 73 ? 74.190 57.248 -3.540 1.00 95.73 72 SER F CA 1
ATOM 5086 C C . SER F 1 73 ? 75.205 56.117 -3.841 1.00 101.60 72 SER F C 1
ATOM 5087 O O . SER F 1 73 ? 75.000 55.366 -4.799 1.00 102.64 72 SER F O 1
ATOM 5090 N N . ALA F 1 74 ? 76.270 55.983 -3.007 1.00 98.29 73 ALA F N 1
ATOM 5091 C CA . ALA F 1 74 ? 77.326 54.970 -3.154 1.00 100.11 73 ALA F CA 1
ATOM 5092 C C . ALA F 1 74 ? 76.875 53.583 -2.704 1.00 103.69 73 ALA F C 1
ATOM 5093 O O . ALA F 1 74 ? 77.216 52.596 -3.360 1.00 105.58 73 ALA F O 1
ATOM 5095 N N . ARG F 1 75 ? 76.158 53.502 -1.568 1.00 97.65 74 ARG F N 1
ATOM 5096 C CA . ARG F 1 75 ? 75.656 52.252 -1.004 1.00 95.66 74 ARG F CA 1
ATOM 5097 C C . ARG F 1 75 ? 74.127 52.345 -0.859 1.00 98.97 74 ARG F C 1
ATOM 5098 O O . ARG F 1 75 ? 73.617 52.795 0.178 1.00 96.34 74 ARG F O 1
ATOM 5106 N N . PRO F 1 76 ? 73.376 51.947 -1.912 1.00 97.80 75 PRO F N 1
ATOM 5107 C CA . PRO F 1 76 ? 71.904 52.035 -1.844 1.00 96.90 75 PRO F CA 1
ATOM 5108 C C . PRO F 1 76 ? 71.272 51.038 -0.865 1.00 99.69 75 PRO F C 1
ATOM 5109 O O . PRO F 1 76 ? 70.146 51.266 -0.423 1.00 96.92 75 PRO F O 1
ATOM 5121 N N . LEU F 1 78 ? 72.554 50.342 2.125 1.00 86.26 77 LEU F N 1
ATOM 5122 C CA . LEU F 1 78 ? 72.862 50.817 3.469 1.00 81.85 77 LEU F CA 1
ATOM 5123 C C . LEU F 1 78 ? 71.638 51.501 4.114 1.00 80.28 77 LEU F C 1
ATOM 5124 O O . LEU F 1 78 ? 70.967 52.328 3.480 1.00 79.59 77 LEU F O 1
ATOM 5129 N N . SER F 1 79 ? 71.368 51.149 5.384 1.00 71.97 78 SER F N 1
ATOM 5130 C CA . SER F 1 79 ? 70.303 51.766 6.159 1.00 68.53 78 SER F CA 1
ATOM 5131 C C . SER F 1 79 ? 70.918 52.906 6.985 1.00 69.03 78 SER F C 1
ATOM 5132 O O . SER F 1 79 ? 71.754 52.653 7.846 1.00 67.62 78 SER F O 1
ATOM 5135 N N . VAL F 1 80 ? 70.565 54.163 6.673 1.00 64.91 79 VAL F N 1
ATOM 5136 C CA . VAL F 1 80 ? 71.077 55.306 7.429 1.00 63.85 79 VAL F CA 1
ATOM 5137 C C . VAL F 1 80 ? 69.979 55.723 8.416 1.00 67.15 79 VAL F C 1
ATOM 5138 O O . VAL F 1 80 ? 68.848 56.006 8.006 1.00 66.76 79 VAL F O 1
ATOM 5142 N N . VAL F 1 81 ? 70.310 55.688 9.724 1.00 62.35 80 VAL F N 1
ATOM 5143 C CA . VAL F 1 81 ? 69.405 56.049 10.814 1.00 60.01 80 VAL F CA 1
ATOM 5144 C C . VAL F 1 81 ? 69.921 57.340 11.445 1.00 63.08 80 VAL F C 1
ATOM 5145 O O . VAL F 1 81 ? 71.039 57.369 11.962 1.00 64.42 80 VAL F O 1
ATOM 5149 N N . ALA F 1 82 ? 69.136 58.418 11.363 1.00 57.64 81 ALA F N 1
ATOM 5150 C CA . ALA F 1 82 ? 69.544 59.664 12.005 1.00 57.21 81 ALA F CA 1
ATOM 5151 C C . ALA F 1 82 ? 69.183 59.625 13.488 1.00 58.59 81 ALA F C 1
ATOM 5152 O O . ALA F 1 82 ? 68.273 58.905 13.888 1.00 57.49 81 ALA F O 1
ATOM 5154 N N . ILE F 1 83 ? 69.959 60.318 14.311 1.00 55.21 82 ILE F N 1
ATOM 5155 C CA . ILE F 1 83 ? 69.713 60.419 15.748 1.00 53.68 82 ILE F CA 1
ATOM 5156 C C . ILE F 1 83 ? 69.860 61.896 16.100 1.00 61.60 82 ILE F C 1
ATOM 5157 O O . ILE F 1 83 ? 70.571 62.625 15.400 1.00 63.88 82 ILE F O 1
ATOM 5162 N N . GLY F 1 84 ? 69.174 62.333 17.143 1.00 57.96 83 GLY F N 1
ATOM 5163 C CA . GLY F 1 84 ? 69.204 63.726 17.581 1.00 58.70 83 GLY F CA 1
ATOM 5164 C C . GLY F 1 84 ? 67.914 64.112 18.253 1.00 61.35 83 GLY F C 1
ATOM 5165 O O . GLY F 1 84 ? 67.272 63.263 18.862 1.00 59.04 83 GLY F O 1
ATOM 5166 N N . ASP F 1 85 ? 67.524 65.393 18.170 1.00 60.87 84 ASP F N 1
ATOM 5167 C CA . ASP F 1 85 ? 66.275 65.860 18.793 1.00 60.57 84 ASP F CA 1
ATOM 5168 C C . ASP F 1 85 ? 65.094 65.538 17.876 1.00 62.23 84 ASP F C 1
ATOM 5169 O O . ASP F 1 85 ? 64.887 66.208 16.870 1.00 63.60 84 ASP F O 1
ATOM 5174 N N . GLY F 1 86 ? 64.348 64.498 18.237 1.00 56.04 85 GLY F N 1
ATOM 5175 C CA . GLY F 1 86 ? 63.180 64.032 17.502 1.00 54.44 85 GLY F CA 1
ATOM 5176 C C . GLY F 1 86 ? 61.976 64.939 17.594 1.00 59.16 85 GLY F C 1
ATOM 5177 O O . GLY F 1 86 ? 61.000 64.728 16.874 1.00 57.73 85 GLY F O 1
ATOM 5178 N N . LEU F 1 87 ? 62.026 65.936 18.495 1.00 58.36 86 LEU F N 1
ATOM 5179 C CA . LEU F 1 87 ? 60.974 66.952 18.645 1.00 59.66 86 LEU F CA 1
ATOM 5180 C C . LEU F 1 87 ? 61.169 68.104 17.654 1.00 66.48 86 LEU F C 1
ATOM 5181 O O . LEU F 1 87 ? 60.267 68.919 17.460 1.00 68.46 86 LEU F O 1
ATOM 5186 N N . ASP F 1 88 ? 62.364 68.156 17.046 1.00 64.30 87 ASP F N 1
ATOM 5187 C CA . ASP F 1 88 ? 62.812 69.176 16.113 1.00 66.65 87 ASP F CA 1
ATOM 5188 C C . ASP F 1 88 ? 62.447 68.741 14.707 1.00 69.47 87 ASP F C 1
ATOM 5189 O O . ASP F 1 88 ? 63.069 67.844 14.144 1.00 68.12 87 ASP F O 1
ATOM 5194 N N . ASN F 1 89 ? 61.406 69.363 14.168 1.00 67.91 88 ASN F N 1
ATOM 5195 C CA . ASN F 1 89 ? 60.843 69.141 12.838 1.00 68.02 88 ASN F CA 1
ATOM 5196 C C . ASN F 1 89 ? 61.891 69.324 11.727 1.00 74.71 88 ASN F C 1
ATOM 5197 O O . ASN F 1 89 ? 61.960 68.492 10.822 1.00 73.52 88 ASN F O 1
ATOM 5202 N N . GLN F 1 90 ? 62.706 70.396 11.823 1.00 75.58 89 GLN F N 1
ATOM 5203 C CA . GLN F 1 90 ? 63.782 70.733 10.884 1.00 77.93 89 GLN F CA 1
ATOM 5204 C C . GLN F 1 90 ? 64.735 69.564 10.645 1.00 78.64 89 GLN F C 1
ATOM 5205 O O . GLN F 1 90 ? 65.092 69.287 9.498 1.00 78.72 89 GLN F O 1
ATOM 5211 N N . LEU F 1 91 ? 65.171 68.915 11.744 1.00 71.77 90 LEU F N 1
ATOM 5212 C CA . LEU F 1 91 ? 66.114 67.795 11.744 1.00 69.04 90 LEU F CA 1
ATOM 5213 C C . LEU F 1 91 ? 65.511 66.524 11.176 1.00 68.47 90 LEU F C 1
ATOM 5214 O O . LEU F 1 91 ? 66.193 65.788 10.451 1.00 67.80 90 LEU F O 1
ATOM 5219 N N . VAL F 1 92 ? 64.253 66.236 11.555 1.00 61.53 91 VAL F N 1
ATOM 5220 C CA . VAL F 1 92 ? 63.552 65.024 11.143 1.00 58.05 91 VAL F CA 1
ATOM 5221 C C . VAL F 1 92 ? 63.309 65.085 9.616 1.00 64.42 91 VAL F C 1
ATOM 5222 O O . VAL F 1 92 ? 63.617 64.112 8.922 1.00 65.32 91 VAL F O 1
ATOM 5226 N N . LEU F 1 93 ? 62.862 66.245 9.097 1.00 61.64 92 LEU F N 1
ATOM 5227 C CA . LEU F 1 93 ? 62.658 66.467 7.674 1.00 62.92 92 LEU F CA 1
ATOM 5228 C C . LEU F 1 93 ? 63.969 66.404 6.891 1.00 70.93 92 LEU F C 1
ATOM 5229 O O . LEU F 1 93 ? 64.030 65.750 5.852 1.00 72.42 92 LEU F O 1
ATOM 5234 N N . ALA F 1 94 ? 65.017 67.079 7.388 1.00 69.68 93 ALA F N 1
ATOM 5235 C CA . ALA F 1 94 ? 66.336 67.117 6.746 1.00 71.32 93 ALA F CA 1
ATOM 5236 C C . ALA F 1 94 ? 66.961 65.722 6.653 1.00 73.94 93 ALA F C 1
ATOM 5237 O O . ALA F 1 94 ? 67.593 65.401 5.640 1.00 75.48 93 ALA F O 1
ATOM 5239 N N . ALA F 1 95 ? 66.749 64.893 7.692 1.00 67.17 94 ALA F N 1
ATOM 5240 C CA . ALA F 1 95 ? 67.221 63.511 7.734 1.00 64.52 94 ALA F CA 1
ATOM 5241 C C . ALA F 1 95 ? 66.598 62.736 6.590 1.00 66.83 94 ALA F C 1
ATOM 5242 O O . ALA F 1 95 ? 67.329 62.205 5.753 1.00 69.00 94 ALA F O 1
ATOM 5252 N N . ARG F 1 97 ? 64.939 63.810 3.816 1.00 66.66 96 ARG F N 1
ATOM 5253 C CA . ARG F 1 97 ? 65.315 64.433 2.552 1.00 69.60 96 ARG F CA 1
ATOM 5254 C C . ARG F 1 97 ? 66.706 63.973 2.103 1.00 76.32 96 ARG F C 1
ATOM 5255 O O . ARG F 1 97 ? 66.873 63.653 0.926 1.00 79.94 96 ARG F O 1
ATOM 5263 N N . ALA F 1 98 ? 67.672 63.884 3.033 1.00 71.67 97 ALA F N 1
ATOM 5264 C CA . ALA F 1 98 ? 69.045 63.458 2.769 1.00 71.83 97 ALA F CA 1
ATOM 5265 C C . ALA F 1 98 ? 69.143 61.969 2.365 1.00 74.72 97 ALA F C 1
ATOM 5266 O O . ALA F 1 98 ? 70.065 61.589 1.634 1.00 76.07 97 ALA F O 1
ATOM 5268 N N . GLY F 1 99 ? 68.199 61.151 2.828 1.00 69.20 98 GLY F N 1
ATOM 5269 C CA . GLY F 1 99 ? 68.169 59.723 2.528 1.00 68.04 98 GLY F CA 1
ATOM 5270 C C . GLY F 1 99 ? 68.123 58.798 3.735 1.00 70.66 98 GLY F C 1
ATOM 5271 O O . GLY F 1 99 ? 68.225 57.575 3.584 1.00 71.40 98 GLY F O 1
ATOM 5272 N N . ALA F 1 100 ? 67.987 59.362 4.948 1.00 64.58 99 ALA F N 1
ATOM 5273 C CA . ALA F 1 100 ? 67.904 58.563 6.166 1.00 61.35 99 ALA F CA 1
ATOM 5274 C C . ALA F 1 100 ? 66.571 57.836 6.174 1.00 63.78 99 ALA F C 1
ATOM 5275 O O . ALA F 1 100 ? 65.546 58.441 5.829 1.00 63.41 99 ALA F O 1
ATOM 5277 N N . ARG F 1 101 ? 66.582 56.526 6.478 1.00 59.47 100 ARG F N 1
ATOM 5278 C CA . ARG F 1 101 ? 65.335 55.767 6.410 1.00 58.98 100 ARG F CA 1
ATOM 5279 C C . ARG F 1 101 ? 64.660 55.658 7.800 1.00 58.35 100 ARG F C 1
ATOM 5280 O O . ARG F 1 101 ? 63.570 55.077 7.883 1.00 56.71 100 ARG F O 1
ATOM 5288 N N . ASP F 1 102 ? 65.288 56.227 8.875 1.00 52.25 101 ASP F N 1
ATOM 5289 C CA . ASP F 1 102 ? 64.662 56.324 10.203 1.00 49.23 101 ASP F CA 1
ATOM 5290 C C . ASP F 1 102 ? 65.334 57.442 11.024 1.00 51.84 101 ASP F C 1
ATOM 5291 O O . ASP F 1 102 ? 66.385 57.969 10.623 1.00 50.74 101 ASP F O 1
ATOM 5296 N N . PHE F 1 103 ? 64.673 57.835 12.142 1.00 48.62 102 PHE F N 1
ATOM 5297 C CA . PHE F 1 103 ? 65.103 58.838 13.118 1.00 48.34 102 PHE F CA 1
ATOM 5298 C C . PHE F 1 103 ? 64.826 58.340 14.510 1.00 53.35 102 PHE F C 1
ATOM 5299 O O . PHE F 1 103 ? 63.673 58.030 14.830 1.00 50.96 102 PHE F O 1
ATOM 5307 N N . ILE F 1 104 ? 65.867 58.263 15.367 1.00 53.01 103 ILE F N 1
ATOM 5308 C CA . ILE F 1 104 ? 65.655 57.832 16.746 1.00 52.82 103 ILE F CA 1
ATOM 5309 C C . ILE F 1 104 ? 66.183 58.958 17.610 1.00 59.38 103 ILE F C 1
ATOM 5310 O O . ILE F 1 104 ? 67.251 59.485 17.343 1.00 61.73 103 ILE F O 1
ATOM 5315 N N . THR F 1 105 ? 65.402 59.402 18.587 1.00 58.11 104 THR F N 1
ATOM 5316 C CA . THR F 1 105 ? 65.832 60.487 19.479 1.00 59.58 104 THR F CA 1
ATOM 5317 C C . THR F 1 105 ? 66.936 59.982 20.382 1.00 64.32 104 THR F C 1
ATOM 5318 O O . THR F 1 105 ? 66.788 58.896 20.922 1.00 64.32 104 THR F O 1
ATOM 5322 N N . TYR F 1 106 ? 68.027 60.756 20.566 1.00 62.22 105 TYR F N 1
ATOM 5323 C CA . TYR F 1 106 ? 69.086 60.398 21.505 1.00 61.82 105 TYR F CA 1
ATOM 5324 C C . TYR F 1 106 ? 68.490 60.307 22.903 1.00 67.25 105 TYR F C 1
ATOM 5325 O O . TYR F 1 106 ? 67.766 61.216 23.331 1.00 68.08 105 TYR F O 1
ATOM 5334 N N . GLY F 1 107 ? 68.781 59.201 23.577 1.00 62.98 106 GLY F N 1
ATOM 5335 C CA . GLY F 1 107 ? 68.289 58.950 24.919 1.00 63.64 106 GLY F CA 1
ATOM 5336 C C . GLY F 1 107 ? 66.988 58.182 24.955 1.00 65.57 106 GLY F C 1
ATOM 5337 O O . GLY F 1 107 ? 66.455 57.958 26.036 1.00 65.67 106 GLY F O 1
ATOM 5338 N N . ALA F 1 108 ? 66.460 57.770 23.783 1.00 60.20 107 ALA F N 1
ATOM 5339 C CA . ALA F 1 108 ? 65.225 56.970 23.694 1.00 57.93 107 ALA F CA 1
ATOM 5340 C C . ALA F 1 108 ? 65.410 55.610 24.355 1.00 62.04 107 ALA F C 1
ATOM 5341 O O . ALA F 1 108 ? 66.553 55.137 24.477 1.00 61.34 107 ALA F O 1
ATOM 5343 N N . ARG F 1 109 ? 64.291 54.941 24.707 1.00 57.60 108 ARG F N 1
ATOM 5344 C CA . ARG F 1 109 ? 64.310 53.584 25.249 1.00 57.77 108 ARG F CA 1
ATOM 5345 C C . ARG F 1 109 ? 65.190 52.665 24.411 1.00 60.83 108 ARG F C 1
ATOM 5346 O O . ARG F 1 109 ? 65.109 52.764 23.184 1.00 59.32 108 ARG F O 1
ATOM 5354 N N . ALA F 1 110 ? 65.987 51.755 25.032 1.00 57.68 109 ALA F N 1
ATOM 5355 C CA . ALA F 1 110 ? 66.833 50.829 24.279 1.00 57.78 109 ALA F CA 1
ATOM 5356 C C . ALA F 1 110 ? 65.974 49.988 23.322 1.00 64.00 109 ALA F C 1
ATOM 5357 O O . ALA F 1 110 ? 66.442 49.663 22.232 1.00 64.14 109 ALA F O 1
ATOM 5359 N N . SER F 1 111 ? 64.674 49.759 23.703 1.00 62.02 110 SER F N 1
ATOM 5360 C CA . SER F 1 111 ? 63.565 49.126 22.966 1.00 62.11 110 SER F CA 1
ATOM 5361 C C . SER F 1 111 ? 63.452 49.638 21.545 1.00 66.44 110 SER F C 1
ATOM 5362 O O . SER F 1 111 ? 63.212 48.868 20.618 1.00 67.24 110 SER F O 1
ATOM 5365 N N . GLU F 1 112 ? 63.535 50.971 21.395 1.00 61.59 111 GLU F N 1
ATOM 5366 C CA . GLU F 1 112 ? 63.414 51.695 20.134 1.00 59.19 111 GLU F CA 1
ATOM 5367 C C . GLU F 1 112 ? 64.586 51.340 19.179 1.00 62.65 111 GLU F C 1
ATOM 5368 O O . GLU F 1 112 ? 64.389 51.259 17.969 1.00 62.32 111 GLU F O 1
ATOM 5374 N N . LEU F 1 113 ? 65.785 51.072 19.725 1.00 58.87 112 LEU F N 1
ATOM 5375 C CA . LEU F 1 113 ? 66.931 50.731 18.893 1.00 57.42 112 LEU F CA 1
ATOM 5376 C C . LEU F 1 113 ? 66.950 49.247 18.522 1.00 60.79 112 LEU F C 1
ATOM 5377 O O . LEU F 1 113 ? 67.219 48.923 17.374 1.00 59.14 112 LEU F O 1
ATOM 5382 N N . THR F 1 114 ? 66.653 48.349 19.472 1.00 61.01 113 THR F N 1
ATOM 5383 C CA . THR F 1 114 ? 66.574 46.903 19.199 1.00 62.93 113 THR F CA 1
ATOM 5384 C C . THR F 1 114 ? 65.374 46.610 18.289 1.00 70.07 113 THR F C 1
ATOM 5385 O O . THR F 1 114 ? 65.449 45.702 17.460 1.00 72.03 113 THR F O 1
ATOM 5389 N N . GLY F 1 115 ? 64.294 47.384 18.460 1.00 66.33 114 GLY F N 1
ATOM 5390 C CA . GLY F 1 115 ? 63.075 47.313 17.665 1.00 66.03 114 GLY F CA 1
ATOM 5391 C C . GLY F 1 115 ? 63.352 47.668 16.224 1.00 69.20 114 GLY F C 1
ATOM 5392 O O . GLY F 1 115 ? 62.860 46.988 15.323 1.00 71.47 114 GLY F O 1
ATOM 5393 N N . LEU F 1 116 ? 64.168 48.722 16.008 1.00 62.35 115 LEU F N 1
ATOM 5394 C CA . LEU F 1 116 ? 64.627 49.183 14.702 1.00 60.60 115 LEU F CA 1
ATOM 5395 C C . LEU F 1 116 ? 65.381 48.088 13.957 1.00 67.81 115 LEU F C 1
ATOM 5396 O O . LEU F 1 116 ? 65.109 47.810 12.787 1.00 69.27 115 LEU F O 1
ATOM 5401 N N . ILE F 1 117 ? 66.342 47.482 14.647 1.00 65.81 116 ILE F N 1
ATOM 5402 C CA . ILE F 1 117 ? 67.229 46.479 14.083 1.00 67.56 116 ILE F CA 1
ATOM 5403 C C . ILE F 1 117 ? 66.377 45.253 13.666 1.00 79.08 116 ILE F C 1
ATOM 5404 O O . ILE F 1 117 ? 66.612 44.716 12.578 1.00 80.26 116 ILE F O 1
ATOM 5409 N N . ARG F 1 118 ? 65.342 44.886 14.460 1.00 79.05 117 ARG F N 1
ATOM 5410 C CA . ARG F 1 118 ? 64.419 43.791 14.133 1.00 81.60 117 ARG F CA 1
ATOM 5411 C C . ARG F 1 118 ? 63.580 44.139 12.900 1.00 87.01 117 ARG F C 1
ATOM 5412 O O . ARG F 1 118 ? 63.390 43.274 12.050 1.00 89.90 117 ARG F O 1
ATOM 5420 N N . ARG F 1 119 ? 63.104 45.393 12.786 1.00 82.02 118 ARG F N 1
ATOM 5421 C CA . ARG F 1 119 ? 62.329 45.877 11.639 1.00 82.28 118 ARG F CA 1
ATOM 5422 C C . ARG F 1 119 ? 63.176 45.911 10.363 1.00 87.63 118 ARG F C 1
ATOM 5423 O O . ARG F 1 119 ? 62.691 45.492 9.315 1.00 90.50 118 ARG F O 1
ATOM 5431 N N . LEU F 1 120 ? 64.435 46.384 10.451 1.00 82.25 119 LEU F N 1
ATOM 5432 C CA . LEU F 1 120 ? 65.356 46.439 9.311 1.00 82.50 119 LEU F CA 1
ATOM 5433 C C . LEU F 1 120 ? 65.757 45.019 8.839 1.00 90.98 119 LEU F C 1
ATOM 5434 O O . LEU F 1 120 ? 66.104 44.856 7.671 1.00 93.57 119 LEU F O 1
ATOM 5439 N N . GLY F 1 121 ? 65.681 44.026 9.729 1.00 87.67 120 GLY F N 1
ATOM 5440 C CA . GLY F 1 121 ? 65.972 42.631 9.415 1.00 110.98 120 GLY F CA 1
ATOM 5441 C C . GLY F 1 121 ? 64.794 41.938 8.756 1.00 142.85 120 GLY F C 1
ATOM 5442 O O . GLY F 1 121 ? 64.958 41.156 7.820 1.00 117.27 120 GLY F O 1
ATOM 5443 N N . ASN G 1 3 ? 85.568 35.922 47.343 1.00 95.35 2 ASN G N 1
ATOM 5444 C CA . ASN G 1 3 ? 85.408 37.159 46.572 1.00 91.92 2 ASN G CA 1
ATOM 5445 C C . ASN G 1 3 ? 84.973 38.315 47.512 1.00 93.86 2 ASN G C 1
ATOM 5446 O O . ASN G 1 3 ? 83.845 38.322 48.033 1.00 95.46 2 ASN G O 1
ATOM 5451 N N . GLN G 1 4 ? 85.890 39.283 47.723 1.00 85.48 3 GLN G N 1
ATOM 5452 C CA . GLN G 1 4 ? 85.705 40.423 48.621 1.00 83.08 3 GLN G CA 1
ATOM 5453 C C . GLN G 1 4 ? 85.130 41.658 47.889 1.00 77.61 3 GLN G C 1
ATOM 5454 O O . GLN G 1 4 ? 85.093 41.687 46.661 1.00 75.09 3 GLN G O 1
ATOM 5460 N N . ASN G 1 5 ? 84.635 42.653 48.663 1.00 70.27 4 ASN G N 1
ATOM 5461 C CA . ASN G 1 5 ? 84.031 43.879 48.133 1.00 67.08 4 ASN G CA 1
ATOM 5462 C C . ASN G 1 5 ? 84.932 45.071 48.379 1.00 67.61 4 ASN G C 1
ATOM 5463 O O . ASN G 1 5 ? 85.511 45.192 49.452 1.00 67.99 4 ASN G O 1
ATOM 5468 N N . PHE G 1 6 ? 85.103 45.910 47.348 1.00 61.10 5 PHE G N 1
ATOM 5469 C CA . PHE G 1 6 ? 85.895 47.143 47.412 1.00 58.57 5 PHE G CA 1
ATOM 5470 C C . PHE G 1 6 ? 84.962 48.307 47.097 1.00 60.14 5 PHE G C 1
ATOM 5471 O O . PHE G 1 6 ? 84.045 48.147 46.291 1.00 59.11 5 PHE G O 1
ATOM 5479 N N . VAL G 1 7 ? 85.156 49.453 47.744 1.00 55.31 6 VAL G N 1
ATOM 5480 C CA . VAL G 1 7 ? 84.325 50.624 47.492 1.00 53.09 6 VAL G CA 1
ATOM 5481 C C . VAL G 1 7 ? 85.237 51.652 46.781 1.00 56.21 6 VAL G C 1
ATOM 5482 O O . VAL G 1 7 ? 86.414 51.747 47.114 1.00 56.88 6 VAL G O 1
ATOM 5486 N N . ALA G 1 8 ? 84.721 52.358 45.759 1.00 52.29 7 ALA G N 1
ATOM 5487 C CA . ALA G 1 8 ? 85.520 53.336 45.024 1.00 50.81 7 ALA G CA 1
ATOM 5488 C C . ALA G 1 8 ? 84.803 54.675 44.869 1.00 57.65 7 ALA G C 1
ATOM 5489 O O . ALA G 1 8 ? 83.638 54.742 44.494 1.00 59.31 7 ALA G O 1
ATOM 5491 N N . LEU G 1 9 ? 85.527 55.746 45.199 1.00 55.93 8 LEU G N 1
ATOM 5492 C CA . LEU G 1 9 ? 85.161 57.160 45.065 1.00 55.25 8 LEU G CA 1
ATOM 5493 C C . LEU G 1 9 ? 86.055 57.710 43.975 1.00 61.73 8 LEU G C 1
ATOM 5494 O O . LEU G 1 9 ? 87.213 58.046 44.235 1.00 62.70 8 LEU G O 1
ATOM 5499 N N . THR G 1 10 ? 85.599 57.625 42.729 1.00 59.99 9 THR G N 1
ATOM 5500 C CA . THR G 1 10 ? 86.394 57.990 41.545 1.00 59.75 9 THR G CA 1
ATOM 5501 C C . THR G 1 10 ? 85.968 59.343 41.049 1.00 67.17 9 THR G C 1
ATOM 5502 O O . THR G 1 10 ? 84.811 59.728 41.269 1.00 67.40 9 THR G O 1
ATOM 5506 N N . GLN G 1 11 ? 86.885 60.080 40.381 1.00 66.07 10 GLN G N 1
ATOM 5507 C CA . GLN G 1 11 ? 86.494 61.394 39.891 1.00 68.42 10 GLN G CA 1
ATOM 5508 C C . GLN G 1 11 ? 86.260 61.339 38.339 1.00 74.38 10 GLN G C 1
ATOM 5509 O O . GLN G 1 11 ? 85.779 62.319 37.774 1.00 75.97 10 GLN G O 1
ATOM 5515 N N . HIS G 1 12 ? 86.475 60.175 37.692 1.00 69.62 11 HIS G N 1
ATOM 5516 C CA . HIS G 1 12 ? 86.140 59.984 36.288 1.00 70.44 11 HIS G CA 1
ATOM 5517 C C . HIS G 1 12 ? 85.955 58.468 36.036 1.00 67.93 11 HIS G C 1
ATOM 5518 O O . HIS G 1 12 ? 86.536 57.647 36.754 1.00 64.59 11 HIS G O 1
ATOM 5525 N N . PRO G 1 13 ? 85.072 58.098 35.065 1.00 62.68 12 PRO G N 1
ATOM 5526 C CA . PRO G 1 13 ? 84.729 56.683 34.854 1.00 60.62 12 PRO G CA 1
ATOM 5527 C C . PRO G 1 13 ? 85.896 55.776 34.472 1.00 62.74 12 PRO G C 1
ATOM 5528 O O . PRO G 1 13 ? 85.836 54.600 34.803 1.00 61.85 12 PRO G O 1
ATOM 5532 N N . GLY G 1 14 ? 86.912 56.305 33.787 1.00 59.41 13 GLY G N 1
ATOM 5533 C CA . GLY G 1 14 ? 88.101 55.558 33.391 1.00 59.43 13 GLY G CA 1
ATOM 5534 C C . GLY G 1 14 ? 88.799 54.885 34.562 1.00 65.02 13 GLY G C 1
ATOM 5535 O O . GLY G 1 14 ? 89.326 53.782 34.415 1.00 66.33 13 GLY G O 1
ATOM 5536 N N . GLU G 1 15 ? 88.793 55.545 35.739 1.00 59.79 14 GLU G N 1
ATOM 5537 C CA . GLU G 1 15 ? 89.364 55.033 36.981 1.00 57.30 14 GLU G CA 1
ATOM 5538 C C . GLU G 1 15 ? 88.584 53.839 37.471 1.00 57.47 14 GLU G C 1
ATOM 5539 O O . GLU G 1 15 ? 89.193 52.836 37.833 1.00 59.00 14 GLU G O 1
ATOM 5545 N N . LEU G 1 16 ? 87.239 53.944 37.495 1.00 52.03 15 LEU G N 1
ATOM 5546 C CA . LEU G 1 16 ? 86.352 52.888 37.978 1.00 50.85 15 LEU G CA 1
ATOM 5547 C C . LEU G 1 16 ? 86.471 51.637 37.111 1.00 55.16 15 LEU G C 1
ATOM 5548 O O . LEU G 1 16 ? 86.541 50.537 37.655 1.00 54.53 15 LEU G O 1
ATOM 5553 N N . ASP G 1 17 ? 86.522 51.803 35.787 1.00 52.66 16 ASP G N 1
ATOM 5554 C CA . ASP G 1 17 ? 86.665 50.697 34.848 1.00 53.76 16 ASP G CA 1
ATOM 5555 C C . ASP G 1 17 ? 87.956 49.957 35.043 1.00 57.64 16 ASP G C 1
ATOM 5556 O O . ASP G 1 17 ? 87.932 48.730 35.073 1.00 58.76 16 ASP G O 1
ATOM 5561 N N . TRP G 1 18 ? 89.072 50.676 35.192 1.00 54.07 17 TRP G N 1
ATOM 5562 C CA . TRP G 1 18 ? 90.376 50.066 35.368 1.00 54.22 17 TRP G CA 1
ATOM 5563 C C . TRP G 1 18 ? 90.413 49.333 36.735 1.00 58.09 17 TRP G C 1
ATOM 5564 O O . TRP G 1 18 ? 90.865 48.186 36.768 1.00 59.10 17 TRP G O 1
ATOM 5575 N N . LEU G 1 19 ? 89.839 49.919 37.813 1.00 53.54 18 LEU G N 1
ATOM 5576 C CA . LEU G 1 19 ? 89.746 49.219 39.103 1.00 53.10 18 LEU G CA 1
ATOM 5577 C C . LEU G 1 19 ? 88.945 47.938 38.991 1.00 57.39 18 LEU G C 1
ATOM 5578 O O . LEU G 1 19 ? 89.425 46.902 39.428 1.00 58.92 18 LEU G O 1
ATOM 5583 N N . GLN G 1 20 ? 87.739 47.998 38.376 1.00 54.57 19 GLN G N 1
ATOM 5584 C CA . GLN G 1 20 ? 86.827 46.865 38.188 1.00 53.67 19 GLN G CA 1
ATOM 5585 C C . GLN G 1 20 ? 87.451 45.772 37.336 1.00 58.64 19 GLN G C 1
ATOM 5586 O O . GLN G 1 20 ? 87.312 44.599 37.684 1.00 58.99 19 GLN G O 1
ATOM 5592 N N . ASN G 1 21 ? 88.143 46.138 36.245 1.00 55.51 20 ASN G N 1
ATOM 5593 C C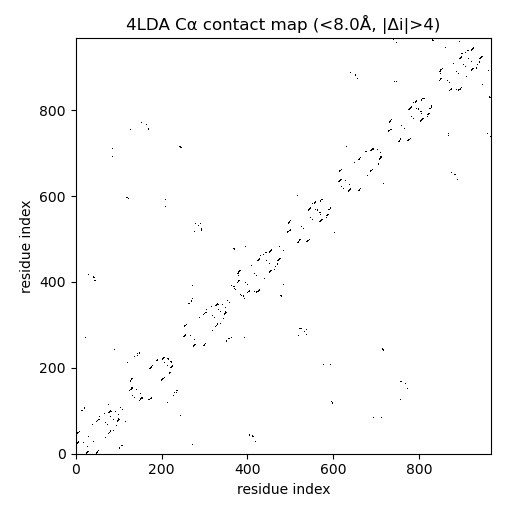A . ASN G 1 21 ? 88.798 45.170 35.359 1.00 56.16 20 ASN G CA 1
ATOM 5594 C C . ASN G 1 21 ? 90.022 44.517 36.046 1.00 62.60 20 ASN G C 1
ATOM 5595 O O . ASN G 1 21 ? 90.214 43.308 35.924 1.00 63.78 20 ASN G O 1
ATOM 5600 N N . SER G 1 22 ? 90.842 45.315 36.762 1.00 59.37 21 SER G N 1
ATOM 5601 C CA . SER G 1 22 ? 92.067 44.820 37.415 1.00 60.39 21 SER G CA 1
ATOM 5602 C C . SER G 1 22 ? 91.762 43.936 38.645 1.00 65.58 21 SER G C 1
ATOM 5603 O O . SER G 1 22 ? 92.548 43.036 38.955 1.00 68.98 21 SER G O 1
ATOM 5606 N N . LEU G 1 23 ? 90.632 44.176 39.322 1.00 59.68 22 LEU G N 1
ATOM 5607 C CA . LEU G 1 23 ? 90.258 43.448 40.529 1.00 59.82 22 LEU G CA 1
ATOM 5608 C C . LEU G 1 23 ? 89.074 42.472 40.322 1.00 65.20 22 LEU G C 1
ATOM 5609 O O . LEU G 1 23 ? 88.584 41.905 41.301 1.00 65.11 22 LEU G O 1
ATOM 5614 N N . ALA G 1 24 ? 88.685 42.202 39.059 1.00 62.86 23 ALA G N 1
ATOM 5615 C CA . ALA G 1 24 ? 87.562 41.315 38.700 1.00 63.25 23 ALA G CA 1
ATOM 5616 C C . ALA G 1 24 ? 87.711 39.912 39.305 1.00 72.65 23 ALA G C 1
ATOM 5617 O O . ALA G 1 24 ? 86.714 39.334 39.757 1.00 74.02 23 ALA G O 1
ATOM 5619 N N . SER G 1 25 ? 88.949 39.383 39.340 1.00 71.85 24 SER G N 1
ATOM 5620 C CA . SER G 1 25 ? 89.263 38.060 39.891 1.00 74.35 24 SER G CA 1
ATOM 5621 C C . SER G 1 25 ? 89.191 38.048 41.428 1.00 78.55 24 SER G C 1
ATOM 5622 O O . SER G 1 25 ? 88.913 37.004 42.008 1.00 80.98 24 SER G O 1
ATOM 5625 N N . ALA G 1 26 ? 89.439 39.202 42.076 1.00 73.33 25 ALA G N 1
ATOM 5626 C CA . ALA G 1 26 ? 89.494 39.368 43.534 1.00 73.25 25 ALA G CA 1
ATOM 5627 C C . ALA G 1 26 ? 88.128 39.668 44.160 1.00 74.17 25 ALA G C 1
ATOM 5628 O O . ALA G 1 26 ? 87.920 39.369 45.338 1.00 74.98 25 ALA G O 1
ATOM 5630 N N . GLY G 1 27 ? 87.238 40.281 43.399 1.00 67.81 26 GLY G N 1
ATOM 5631 C CA . GLY G 1 27 ? 85.911 40.594 43.898 1.00 67.36 26 GLY G CA 1
ATOM 5632 C C . GLY G 1 27 ? 85.194 41.664 43.121 1.00 70.69 26 GLY G C 1
ATOM 5633 O O . GLY G 1 27 ? 85.354 41.772 41.902 1.00 71.56 26 GLY G O 1
ATOM 5634 N N . GLN G 1 28 ? 84.396 42.457 43.834 1.00 65.13 27 GLN G N 1
ATOM 5635 C CA . GLN G 1 28 ? 83.558 43.520 43.281 1.00 61.48 27 GLN G CA 1
ATOM 5636 C C . GLN G 1 28 ? 84.020 44.896 43.674 1.00 62.16 27 GLN G C 1
ATOM 5637 O O . GLN G 1 28 ? 84.273 45.121 44.860 1.00 62.09 27 GLN G O 1
ATOM 5643 N N . VAL G 1 29 ? 84.104 45.837 42.686 1.00 56.12 28 VAL G N 1
ATOM 5644 C CA . VAL G 1 29 ? 84.420 47.238 42.962 1.00 53.80 28 VAL G CA 1
ATOM 5645 C C . VAL G 1 29 ? 83.088 48.000 42.872 1.00 56.91 28 VAL G C 1
ATOM 5646 O O . VAL G 1 29 ? 82.523 48.173 41.784 1.00 55.29 28 VAL G O 1
ATOM 5650 N N . VAL G 1 30 ? 82.573 48.413 44.035 1.00 52.57 29 VAL G N 1
ATOM 5651 C CA . VAL G 1 30 ? 81.295 49.100 44.151 1.00 50.99 29 VAL G CA 1
ATOM 5652 C C . VAL G 1 30 ? 81.516 50.623 44.103 1.00 55.32 29 VAL G C 1
ATOM 5653 O O . VAL G 1 30 ? 82.091 51.171 45.041 1.00 53.67 29 VAL G O 1
ATOM 5657 N N . PRO G 1 31 ? 81.044 51.332 43.043 1.00 54.74 30 PRO G N 1
ATOM 5658 C CA . PRO G 1 31 ? 81.128 52.807 43.046 1.00 54.61 30 PRO G CA 1
ATOM 5659 C C . PRO G 1 31 ? 80.198 53.427 44.098 1.00 59.83 30 PRO G C 1
ATOM 5660 O O . PRO G 1 31 ? 79.077 52.942 44.299 1.00 57.50 30 PRO G O 1
ATOM 5664 N N . ALA G 1 32 ? 80.676 54.482 44.772 1.00 59.92 31 ALA G N 1
ATOM 5665 C CA . ALA G 1 32 ? 79.958 55.149 45.852 1.00 63.15 31 ALA G CA 1
ATOM 5666 C C . ALA G 1 32 ? 79.771 56.642 45.614 1.00 73.35 31 ALA G C 1
ATOM 5667 O O . ALA G 1 32 ? 80.521 57.238 44.844 1.00 72.31 31 ALA G O 1
ATOM 5669 N N . GLY G 1 33 ? 78.909 57.254 46.429 1.00 76.42 32 GLY G N 1
ATOM 5670 C CA . GLY G 1 33 ? 78.658 58.692 46.477 1.00 79.76 32 GLY G CA 1
ATOM 5671 C C . GLY G 1 33 ? 79.236 59.332 47.738 1.00 90.17 32 GLY G C 1
ATOM 5672 O O . GLY G 1 33 ? 78.695 59.148 48.846 1.00 92.51 32 GLY G O 1
ATOM 5673 N N . SER G 1 34 ? 80.350 60.110 47.570 1.00 86.97 33 SER G N 1
ATOM 5674 C CA . SER G 1 34 ? 81.103 60.818 48.630 1.00 86.74 33 SER G CA 1
ATOM 5675 C C . SER G 1 34 ? 80.230 61.804 49.415 1.00 92.46 33 SER G C 1
ATOM 5676 O O . SER G 1 34 ? 80.682 62.369 50.415 1.00 92.75 33 SER G O 1
ATOM 5679 N N . ALA G 1 35 ? 78.988 62.026 48.935 1.00 90.55 34 ALA G N 1
ATOM 5680 C CA . ALA G 1 35 ? 77.985 62.959 49.451 1.00 92.68 34 ALA G CA 1
ATOM 5681 C C . ALA G 1 35 ? 77.858 62.922 50.989 1.00 96.04 34 ALA G C 1
ATOM 5682 O O . ALA G 1 35 ? 77.667 63.979 51.602 1.00 98.56 34 ALA G O 1
ATOM 5684 N N . SER G 1 36 ? 77.969 61.724 51.603 1.00 88.36 35 SER G N 1
ATOM 5685 C CA . SER G 1 36 ? 77.821 61.577 53.046 1.00 88.03 35 SER G CA 1
ATOM 5686 C C . SER G 1 36 ? 78.746 60.510 53.595 1.00 87.52 35 SER G C 1
ATOM 5687 O O . SER G 1 36 ? 78.806 59.395 53.059 1.00 86.49 35 SER G O 1
ATOM 5690 N N . LEU G 1 37 ? 79.482 60.877 54.663 1.00 81.25 36 LEU G N 1
ATOM 5691 C CA . LEU G 1 37 ? 80.334 59.991 55.451 1.00 79.28 36 LEU G CA 1
ATOM 5692 C C . LEU G 1 37 ? 79.461 58.897 56.087 1.00 82.98 36 LEU G C 1
ATOM 5693 O O . LEU G 1 37 ? 79.831 57.727 56.047 1.00 82.11 36 LEU G O 1
ATOM 5698 N N . GLU G 1 38 ? 78.277 59.285 56.614 1.00 80.18 37 GLU G N 1
ATOM 5699 C CA . GLU G 1 38 ? 77.293 58.407 57.257 1.00 81.94 37 GLU G CA 1
ATOM 5700 C C . GLU G 1 38 ? 76.819 57.301 56.288 1.00 82.98 37 GLU G C 1
ATOM 5701 O O . GLU G 1 38 ? 76.805 56.127 56.663 1.00 81.90 37 GLU G O 1
ATOM 5707 N N . GLU G 1 39 ? 76.451 57.688 55.044 1.00 78.20 38 GLU G N 1
ATOM 5708 C CA . GLU G 1 39 ? 75.984 56.786 53.990 1.00 76.69 38 GLU G CA 1
ATOM 5709 C C . GLU G 1 39 ? 77.107 55.841 53.542 1.00 76.70 38 GLU G C 1
ATOM 5710 O O . GLU G 1 39 ?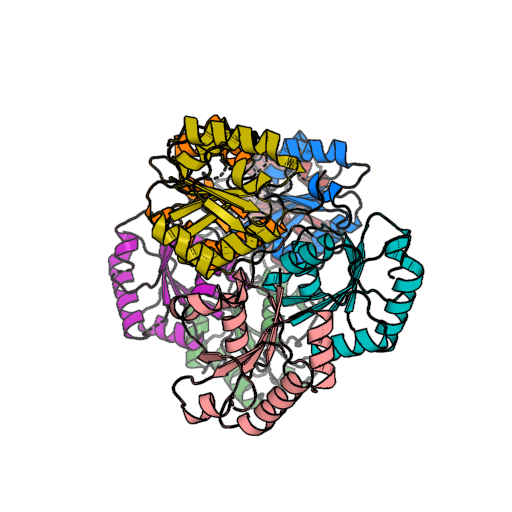 76.876 54.639 53.377 1.00 74.76 38 GLU G O 1
ATOM 5716 N N . LEU G 1 40 ? 78.329 56.392 53.391 1.00 71.53 39 LEU G N 1
ATOM 5717 C CA . LEU G 1 40 ? 79.533 55.668 53.001 1.00 68.96 39 LEU G CA 1
ATOM 5718 C C . LEU G 1 40 ? 79.903 54.611 54.060 1.00 73.15 39 LEU G C 1
ATOM 5719 O O . LEU G 1 40 ? 80.275 53.493 53.697 1.00 73.49 39 LEU G O 1
ATOM 5724 N N . LEU G 1 41 ? 79.752 54.942 55.357 1.00 70.03 40 LEU G N 1
ATOM 5725 C CA . LEU G 1 41 ? 80.040 54.002 56.451 1.00 70.71 40 LEU G CA 1
ATOM 5726 C C . LEU G 1 41 ? 79.035 52.852 56.443 1.00 74.31 40 LEU G C 1
ATOM 5727 O O . LEU G 1 41 ? 79.433 51.717 56.675 1.00 73.99 40 LEU G O 1
ATOM 5732 N N . ALA G 1 42 ? 77.758 53.139 56.137 1.00 72.18 41 ALA G N 1
ATOM 5733 C CA . ALA G 1 42 ? 76.696 52.132 56.023 1.00 74.11 41 ALA G CA 1
ATOM 5734 C C . ALA G 1 42 ? 76.999 51.138 54.882 1.00 76.85 41 ALA G C 1
ATOM 5735 O O . ALA G 1 42 ? 76.829 49.927 55.058 1.00 78.11 41 ALA G O 1
ATOM 5737 N N . LEU G 1 43 ? 77.493 51.660 53.737 1.00 70.13 42 LEU G N 1
ATOM 5738 C CA . LEU G 1 43 ? 77.873 50.877 52.563 1.00 66.99 42 LEU G CA 1
ATOM 5739 C C . LEU G 1 43 ? 79.071 49.973 52.877 1.00 69.30 42 LEU G C 1
ATOM 5740 O O . LEU G 1 43 ? 79.069 48.816 52.473 1.00 69.00 42 LEU G O 1
ATOM 5745 N N . LEU G 1 44 ? 80.083 50.492 53.600 1.00 65.17 43 LEU G N 1
ATOM 5746 C CA . LEU G 1 44 ? 81.283 49.731 53.973 1.00 64.38 43 LEU G CA 1
ATOM 5747 C C . LEU G 1 44 ? 80.952 48.589 54.915 1.00 72.15 43 LEU G C 1
ATOM 5748 O O . LEU G 1 44 ? 81.555 47.515 54.811 1.00 73.70 43 LEU G O 1
ATOM 5753 N N . ASP G 1 45 ? 79.979 48.812 55.815 1.00 70.12 44 ASP G N 1
ATOM 5754 C CA . ASP G 1 45 ? 79.542 47.833 56.803 1.00 73.00 44 ASP G CA 1
ATOM 5755 C C . ASP G 1 45 ? 78.789 46.675 56.183 1.00 78.28 44 ASP G C 1
ATOM 5756 O O . ASP G 1 45 ? 79.061 45.525 56.530 1.00 79.75 44 ASP G O 1
ATOM 5761 N N . VAL G 1 46 ? 77.820 46.968 55.303 1.00 74.47 45 VAL G N 1
ATOM 5762 C CA . VAL G 1 46 ? 76.955 45.956 54.717 1.00 74.64 45 VAL G CA 1
ATOM 5763 C C . VAL G 1 46 ? 77.750 45.130 53.673 1.00 77.07 45 VAL G C 1
ATOM 5764 O O . VAL G 1 46 ? 77.520 43.923 53.576 1.00 78.05 45 VAL G O 1
ATOM 5768 N N . THR G 1 47 ? 78.718 45.748 52.972 1.00 71.66 46 THR G N 1
ATOM 5769 C CA . THR G 1 47 ? 79.548 45.049 51.981 1.00 70.34 46 THR G CA 1
ATOM 5770 C C . THR G 1 47 ? 80.719 44.317 52.647 1.00 77.03 46 THR G C 1
ATOM 5771 O O . THR G 1 47 ? 81.356 43.469 52.004 1.00 76.32 46 THR G O 1
ATOM 5775 N N . ALA G 1 48 ? 81.017 44.674 53.925 1.00 76.64 47 ALA G N 1
ATOM 5776 C CA . ALA G 1 48 ? 82.148 44.186 54.746 1.00 78.18 47 ALA G CA 1
ATOM 5777 C C . ALA G 1 48 ? 83.468 44.455 53.994 1.00 80.64 47 ALA G C 1
ATOM 5778 O O . ALA G 1 48 ? 84.410 43.647 54.017 1.00 81.02 47 ALA G O 1
ATOM 5780 N N . ALA G 1 49 ? 83.502 45.621 53.307 1.00 74.81 48 ALA G N 1
ATOM 5781 C CA . ALA G 1 49 ? 84.632 46.109 52.534 1.00 72.06 48 ALA G CA 1
ATOM 5782 C C . ALA G 1 49 ? 85.758 46.539 53.472 1.00 76.02 48 ALA G C 1
ATOM 5783 O O . ALA G 1 49 ? 85.526 47.275 54.450 1.00 76.25 48 ALA G O 1
ATOM 5785 N N . GLY G 1 50 ? 86.955 46.025 53.181 1.00 70.50 49 GLY G N 1
ATOM 5786 C CA . GLY G 1 50 ? 88.164 46.321 53.931 1.00 69.81 49 GLY G CA 1
ATOM 5787 C C . GLY G 1 50 ? 89.047 47.321 53.224 1.00 70.59 49 GLY G C 1
ATOM 5788 O O . GLY G 1 50 ? 89.984 47.845 53.829 1.00 71.67 49 GLY G O 1
ATOM 5789 N N . VAL G 1 51 ? 88.762 47.598 51.938 1.00 63.81 50 VAL G N 1
ATOM 5790 C CA . VAL G 1 51 ? 89.524 48.533 51.116 1.00 60.95 50 VAL G CA 1
ATOM 5791 C C . VAL G 1 51 ? 88.571 49.538 50.464 1.00 64.88 50 VAL G C 1
ATOM 5792 O O . VAL G 1 51 ? 87.534 49.160 49.917 1.00 64.42 50 VAL G O 1
ATOM 5796 N N . LEU G 1 52 ? 88.934 50.824 50.547 1.00 61.29 51 LEU G N 1
ATOM 5797 C CA . LEU G 1 52 ? 88.228 51.934 49.911 1.00 58.73 51 LEU G CA 1
ATOM 5798 C C . LEU G 1 52 ? 89.217 52.700 49.045 1.00 61.93 51 LEU G C 1
ATOM 5799 O O . LEU G 1 52 ? 90.268 53.135 49.532 1.00 62.48 51 LEU G O 1
ATOM 5804 N N . PHE G 1 53 ? 88.885 52.837 47.755 1.00 56.84 52 PHE G N 1
ATOM 5805 C CA . PHE G 1 53 ? 89.680 53.588 46.795 1.00 55.74 52 PHE G CA 1
ATOM 5806 C C . PHE G 1 53 ? 89.112 54.998 46.691 1.00 59.13 52 PHE G C 1
ATOM 5807 O O . PHE G 1 53 ? 87.894 55.150 46.568 1.00 56.74 52 PHE G O 1
ATOM 5815 N N . ILE G 1 54 ? 89.973 56.029 46.820 1.00 56.13 53 ILE G N 1
ATOM 5816 C CA . ILE G 1 54 ? 89.533 57.415 46.741 1.00 55.47 53 ILE G CA 1
ATOM 5817 C C . ILE G 1 54 ? 90.470 58.155 45.780 1.00 59.42 53 ILE G C 1
ATOM 5818 O O . ILE G 1 54 ? 91.697 58.116 45.922 1.00 57.48 53 ILE G O 1
ATOM 5823 N N . SER G 1 55 ? 89.873 58.790 44.774 1.00 56.07 54 SER G N 1
ATOM 5824 C CA . SER G 1 55 ? 90.613 59.542 43.775 1.00 55.20 54 SER G CA 1
ATOM 5825 C C . SER G 1 55 ? 90.869 60.945 44.305 1.00 59.68 54 SER G C 1
ATOM 5826 O O . SER G 1 55 ? 89.926 61.650 44.688 1.00 60.38 54 SER G O 1
ATOM 5829 N N . LEU G 1 56 ? 92.158 61.320 44.372 1.00 56.36 55 LEU G N 1
ATOM 5830 C CA . LEU G 1 56 ? 92.627 62.605 44.883 1.00 56.78 55 LEU G CA 1
ATOM 5831 C C . LEU G 1 56 ? 93.349 63.421 43.831 1.00 59.99 55 LEU G C 1
ATOM 5832 O O . LEU G 1 56 ? 94.190 62.915 43.079 1.00 59.72 55 LEU G O 1
ATOM 5837 N N . GLY G 1 57 ? 93.043 64.701 43.857 1.00 56.06 56 GLY G N 1
ATOM 5838 C CA . GLY G 1 57 ? 93.615 65.700 42.973 1.00 57.38 56 GLY G CA 1
ATOM 5839 C C . GLY G 1 57 ? 93.669 67.035 43.675 1.00 63.18 56 GLY G C 1
ATOM 5840 O O . GLY G 1 57 ? 93.086 67.208 44.744 1.00 62.58 56 GLY G O 1
ATOM 5841 N N . LYS G 1 58 ? 94.343 67.988 43.066 1.00 62.29 57 LYS G N 1
ATOM 5842 C CA . LYS G 1 58 ? 94.517 69.315 43.613 1.00 64.16 57 LYS G CA 1
ATOM 5843 C C . LYS G 1 58 ? 93.155 70.002 43.872 1.00 71.81 57 LYS G C 1
ATOM 5844 O O . LYS G 1 58 ? 93.017 70.647 44.905 1.00 74.49 57 LYS G O 1
ATOM 5850 N N . SER G 1 59 ? 92.152 69.811 43.001 1.00 67.88 58 SER G N 1
ATOM 5851 C CA . SER G 1 59 ? 90.847 70.456 43.145 1.00 69.40 58 SER G CA 1
ATOM 5852 C C . SER G 1 59 ? 89.967 69.868 44.281 1.00 72.49 58 SER G C 1
ATOM 5853 O O . SER G 1 59 ? 89.189 70.623 44.874 1.00 75.57 58 SER G O 1
ATOM 5856 N N . ASN G 1 60 ? 90.044 68.556 44.563 1.00 64.11 59 ASN G N 1
ATOM 5857 C CA . ASN G 1 60 ? 89.171 67.949 45.583 1.00 62.36 59 ASN G CA 1
ATOM 5858 C C . ASN G 1 60 ? 89.909 67.569 46.900 1.00 65.06 59 ASN G C 1
ATOM 5859 O O . ASN G 1 60 ? 89.283 67.036 47.820 1.00 64.52 59 ASN G O 1
ATOM 5864 N N . LEU G 1 61 ? 91.213 67.850 46.982 1.00 61.05 60 LEU G N 1
ATOM 5865 C CA . LEU G 1 61 ? 92.092 67.466 48.082 1.00 61.33 60 LEU G CA 1
ATOM 5866 C C . LEU G 1 61 ? 91.574 67.862 49.477 1.00 66.16 60 LEU G C 1
ATOM 5867 O O . LEU G 1 61 ? 91.699 67.046 50.399 1.00 66.37 60 LEU G O 1
ATOM 5872 N N . VAL G 1 62 ? 91.044 69.089 49.651 1.00 62.68 61 VAL G N 1
ATOM 5873 C CA . VAL G 1 62 ? 90.633 69.555 50.982 1.00 63.09 61 VAL G CA 1
ATOM 5874 C C . VAL G 1 62 ? 89.379 68.778 51.460 1.00 65.49 61 VAL G C 1
ATOM 5875 O O . VAL G 1 62 ? 89.428 68.216 52.560 1.00 65.36 61 VAL G O 1
ATOM 5879 N N . SER G 1 63 ? 88.312 68.696 50.643 1.00 60.79 62 SER G N 1
ATOM 5880 C CA . SER G 1 63 ? 87.078 67.989 51.018 1.00 59.30 62 SER G CA 1
ATOM 5881 C C . SER G 1 63 ? 87.259 66.456 51.080 1.00 58.54 62 SER G C 1
ATOM 5882 O O . SER G 1 63 ? 86.712 65.823 51.984 1.00 58.54 62 SER G O 1
ATOM 5885 N N . GLN G 1 64 ? 88.018 65.862 50.153 1.00 53.67 63 GLN G N 1
ATOM 5886 C CA . GLN G 1 64 ? 88.223 64.405 50.131 1.00 52.80 63 GLN G CA 1
ATOM 5887 C C . GLN G 1 64 ? 89.153 63.969 51.244 1.00 60.65 63 GLN G C 1
ATOM 5888 O O . GLN G 1 64 ? 88.943 62.885 51.805 1.00 61.34 63 GLN G O 1
ATOM 5894 N N . GLY G 1 65 ? 90.140 64.817 51.572 1.00 57.10 64 GLY G N 1
ATOM 5895 C CA . GLY G 1 65 ? 91.075 64.600 52.665 1.00 56.87 64 GLY G CA 1
ATOM 5896 C C . GLY G 1 65 ? 90.344 64.547 53.996 1.00 61.50 64 GLY G C 1
ATOM 5897 O O . GLY G 1 65 ? 90.622 63.675 54.821 1.00 63.69 64 GLY G O 1
ATOM 5898 N N . ALA G 1 66 ? 89.364 65.451 54.187 1.00 56.71 65 ALA G N 1
ATOM 5899 C CA . ALA G 1 66 ? 88.502 65.517 55.373 1.00 57.47 65 ALA G CA 1
ATOM 5900 C C . ALA G 1 66 ? 87.646 64.254 55.492 1.00 63.97 65 ALA G C 1
ATOM 5901 O O . ALA G 1 66 ? 87.433 63.767 56.604 1.00 67.06 65 ALA G O 1
ATOM 5903 N N . LEU G 1 67 ? 87.187 63.711 54.339 1.00 57.29 66 LEU G N 1
ATOM 5904 C CA . LEU G 1 67 ? 86.399 62.497 54.269 1.00 56.11 66 LEU G CA 1
ATOM 5905 C C . LEU G 1 67 ? 87.246 61.289 54.691 1.00 59.68 66 LEU G C 1
ATOM 5906 O O . LEU G 1 67 ? 86.770 60.482 55.497 1.00 60.95 66 LEU G O 1
ATOM 5911 N N . VAL G 1 68 ? 88.501 61.182 54.183 1.00 54.80 67 VAL G N 1
ATOM 5912 C CA . VAL G 1 68 ? 89.448 60.117 54.549 1.00 55.35 67 VAL G CA 1
ATOM 5913 C C . VAL G 1 68 ? 89.655 60.145 56.075 1.00 64.21 67 VAL G C 1
ATOM 5914 O O . VAL G 1 68 ? 89.600 59.089 56.704 1.00 66.68 67 VAL G O 1
ATOM 5918 N N . GLU G 1 69 ? 89.838 61.356 56.661 1.00 61.60 68 GLU G N 1
ATOM 5919 C CA . GLU G 1 69 ? 90.013 61.568 58.099 1.00 64.04 68 GLU G CA 1
ATOM 5920 C C . GLU G 1 69 ? 88.823 61.008 58.881 1.00 68.40 68 GLU G C 1
ATOM 5921 O O . GLU G 1 69 ? 89.030 60.319 59.878 1.00 71.07 68 GLU G O 1
ATOM 5927 N N . GLY G 1 70 ? 87.612 61.278 58.394 1.00 62.99 69 GLY G N 1
ATOM 5928 C CA . GLY G 1 70 ? 86.362 60.824 58.994 1.00 64.39 69 GLY G CA 1
ATOM 5929 C C . GLY G 1 70 ? 86.174 59.321 58.939 1.00 67.40 69 GLY G C 1
ATOM 5930 O O . GLY G 1 70 ? 85.768 58.707 59.932 1.00 70.57 69 GLY G O 1
ATOM 5931 N N . LEU G 1 71 ? 86.501 58.728 57.788 1.00 58.82 70 LEU G N 1
ATOM 5932 C CA . LEU G 1 71 ? 86.415 57.299 57.544 1.00 58.35 70 LEU G CA 1
ATOM 5933 C C . LEU G 1 71 ? 87.382 56.504 58.418 1.00 66.46 70 LEU G C 1
ATOM 5934 O O . LEU G 1 71 ? 86.970 55.514 59.031 1.00 68.92 70 LEU G O 1
ATOM 5939 N N . VAL G 1 72 ? 88.662 56.930 58.462 1.00 63.22 71 VAL G N 1
ATOM 5940 C CA . VAL G 1 72 ? 89.747 56.303 59.222 1.00 64.74 71 VAL G CA 1
ATOM 5941 C C . VAL G 1 72 ? 89.457 56.417 60.727 1.00 72.95 71 VAL G C 1
ATOM 5942 O O . VAL G 1 72 ? 89.731 55.468 61.477 1.00 75.60 71 VAL G O 1
ATOM 5946 N N . SER G 1 73 ? 88.880 57.554 61.162 1.00 70.49 72 SER G N 1
ATOM 5947 C CA . SER G 1 73 ? 88.512 57.769 62.566 1.00 73.66 72 SER G CA 1
ATOM 5948 C C . SER G 1 73 ? 87.405 56.796 62.990 1.00 79.19 72 SER G C 1
ATOM 5949 O O . SER G 1 73 ? 87.491 56.219 64.072 1.00 83.00 72 SER G O 1
ATOM 5952 N N . ALA G 1 74 ? 86.392 56.600 62.126 1.00 73.47 73 ALA G N 1
ATOM 5953 C CA . ALA G 1 74 ? 85.247 55.742 62.387 1.00 74.88 73 ALA G CA 1
ATOM 5954 C C . ALA G 1 74 ? 85.589 54.254 62.222 1.00 79.58 73 ALA G C 1
ATOM 5955 O O . ALA G 1 74 ? 85.125 53.441 63.017 1.00 81.89 73 ALA G O 1
ATOM 5957 N N . ARG G 1 75 ? 86.354 53.894 61.174 1.00 74.70 74 ARG G N 1
ATOM 5958 C CA . ARG G 1 75 ? 86.758 52.519 60.861 1.00 75.14 74 ARG G CA 1
ATOM 5959 C C . ARG G 1 75 ? 88.294 52.453 60.819 1.00 80.34 74 ARG G C 1
ATOM 5960 O O . ARG G 1 75 ? 88.905 52.668 59.770 1.00 77.00 74 ARG G O 1
ATOM 5968 N N . PRO G 1 76 ? 88.942 52.194 61.973 1.00 82.40 75 PRO G N 1
ATOM 5969 C CA . PRO G 1 76 ? 90.417 52.171 62.005 1.00 83.40 75 PRO G CA 1
ATOM 5970 C C . PRO G 1 76 ? 91.035 50.991 61.247 1.00 89.54 75 PRO G C 1
ATOM 5971 O O . PRO G 1 76 ? 92.199 51.084 60.857 1.00 88.96 75 PRO G O 1
ATOM 5983 N N . LEU G 1 78 ? 89.927 49.924 58.310 1.00 78.09 77 LEU G N 1
ATOM 5984 C CA . LEU G 1 78 ? 89.727 50.182 56.887 1.00 73.62 77 LEU G CA 1
ATOM 5985 C C . LEU G 1 78 ? 91.020 50.658 56.224 1.00 76.80 77 LEU G C 1
ATOM 5986 O O . LEU G 1 78 ? 91.691 51.548 56.737 1.00 78.02 77 LEU G O 1
ATOM 5991 N N . SER G 1 79 ? 91.355 50.063 55.074 1.00 72.43 78 SER G N 1
ATOM 5992 C CA . SER G 1 79 ? 92.508 50.450 54.268 1.00 70.92 78 SER G CA 1
ATOM 5993 C C . SER G 1 79 ? 92.033 51.436 53.193 1.00 72.01 78 SER G C 1
ATOM 5994 O O . SER G 1 79 ? 91.223 51.083 52.328 1.00 72.04 78 SER G O 1
ATOM 5997 N N . VAL G 1 80 ? 92.459 52.691 53.296 1.00 64.81 79 VAL G N 1
ATOM 5998 C CA . VAL G 1 80 ? 92.097 53.705 52.315 1.00 59.74 79 VAL G CA 1
ATOM 5999 C C . VAL G 1 80 ? 93.282 53.838 51.359 1.00 64.02 79 VAL G C 1
ATOM 6000 O O . VAL G 1 80 ? 94.403 54.108 51.796 1.00 63.95 79 VAL G O 1
ATOM 6004 N N . VAL G 1 81 ? 93.040 53.556 50.064 1.00 61.10 80 VAL G N 1
ATOM 6005 C CA . VAL G 1 81 ? 94.037 53.620 48.993 1.00 59.82 80 VAL G CA 1
ATOM 6006 C C . VAL G 1 81 ? 93.702 54.811 48.112 1.00 61.27 80 VAL G C 1
ATOM 6007 O O . VAL G 1 81 ? 92.625 54.856 47.520 1.00 59.18 80 VAL G O 1
ATOM 6011 N N . ALA G 1 82 ? 94.618 55.772 48.035 1.00 58.48 81 ALA G N 1
ATOM 6012 C CA . ALA G 1 82 ? 94.452 56.951 47.202 1.00 56.96 81 ALA G CA 1
ATOM 6013 C C . ALA G 1 82 ? 94.864 56.646 45.757 1.00 62.22 81 ALA G C 1
ATOM 6014 O O . ALA G 1 82 ? 95.724 55.805 45.508 1.00 62.01 81 ALA G O 1
ATOM 6016 N N . ILE G 1 83 ? 94.186 57.297 44.806 1.00 60.85 82 ILE G N 1
ATOM 6017 C CA . ILE G 1 83 ? 94.410 57.211 43.360 1.00 60.95 82 ILE G CA 1
ATOM 6018 C C . ILE G 1 83 ? 94.663 58.613 42.836 1.00 60.39 82 ILE G C 1
ATOM 6019 O O . ILE G 1 83 ? 93.934 59.526 43.207 1.00 61.72 82 ILE G O 1
ATOM 6024 N N . GLY G 1 84 ? 95.623 58.774 41.939 1.00 53.53 83 GLY G N 1
ATOM 6025 C CA . GLY G 1 84 ? 95.886 60.081 41.362 1.00 53.54 83 GLY G CA 1
ATOM 6026 C C . GLY G 1 84 ? 97.311 60.276 40.913 1.00 58.42 83 GLY G C 1
ATOM 6027 O O . GLY G 1 84 ? 97.997 59.301 40.626 1.00 57.81 83 GLY G O 1
ATOM 6028 N N . ASP G 1 85 ? 97.737 61.547 40.803 1.00 56.72 84 ASP G N 1
ATOM 6029 C CA . ASP G 1 85 ? 99.088 61.919 40.394 1.00 58.75 84 ASP G CA 1
ATOM 6030 C C . ASP G 1 85 ? 100.074 61.677 41.560 1.00 67.16 84 ASP G C 1
ATOM 6031 O O . ASP G 1 85 ? 100.377 62.592 42.349 1.00 68.64 84 ASP G O 1
ATOM 6036 N N . GLY G 1 86 ? 100.574 60.446 41.643 1.00 64.61 85 GLY G N 1
ATOM 6037 C CA . GLY G 1 86 ? 101.526 60.032 42.673 1.00 65.34 85 GLY G CA 1
ATOM 6038 C C . GLY G 1 86 ? 102.902 60.646 42.555 1.00 71.49 85 GLY G C 1
ATOM 6039 O O . GLY G 1 86 ? 103.727 60.497 43.464 1.00 71.69 85 GLY G O 1
ATOM 6040 N N . LEU G 1 87 ? 103.167 61.327 41.432 1.00 70.03 86 LEU G N 1
ATOM 6041 C CA . LEU G 1 87 ? 104.432 62.038 41.210 1.00 73.12 86 LEU G CA 1
ATOM 6042 C C . LEU G 1 87 ? 104.422 63.399 41.930 1.00 76.77 86 LEU G C 1
ATOM 6043 O O . LEU G 1 87 ? 105.462 64.055 42.028 1.00 80.63 86 LEU G O 1
ATOM 6048 N N . ASP G 1 88 ? 103.241 63.814 42.432 1.00 69.03 87 ASP G N 1
ATOM 6049 C CA . ASP G 1 88 ? 103.021 65.047 43.191 1.00 67.22 87 ASP G CA 1
ATOM 6050 C C . ASP G 1 88 ? 103.201 64.742 44.689 1.00 67.83 87 ASP G C 1
ATOM 6051 O O . ASP G 1 88 ? 102.309 64.167 45.321 1.00 65.47 87 ASP G O 1
ATOM 6056 N N . ASN G 1 89 ? 104.374 65.098 45.238 1.00 66.01 88 ASN G N 1
ATOM 6057 C CA . ASN G 1 89 ? 104.726 64.868 46.638 1.00 66.49 88 ASN G CA 1
ATOM 6058 C C . ASN G 1 89 ? 103.723 65.528 47.596 1.00 72.36 88 ASN G C 1
ATOM 6059 O O . ASN G 1 89 ? 103.341 64.876 48.577 1.00 72.52 88 ASN G O 1
ATOM 6064 N N . GLN G 1 90 ? 103.260 66.781 47.303 1.00 68.40 89 GLN G N 1
ATOM 6065 C CA . GLN G 1 90 ? 102.222 67.471 48.091 1.00 66.56 89 GLN G CA 1
ATOM 6066 C C . GLN G 1 90 ? 100.976 66.597 48.278 1.00 65.92 89 GLN G C 1
ATOM 6067 O O . GLN G 1 90 ? 100.434 66.495 49.373 1.00 66.35 89 GLN G O 1
ATOM 6073 N N . LEU G 1 91 ? 100.535 65.972 47.190 1.00 59.05 90 LEU G N 1
ATOM 6074 C CA . LEU G 1 91 ? 99.332 65.154 47.113 1.00 57.17 90 LEU G CA 1
ATOM 6075 C C . LEU G 1 91 ? 99.478 63.810 47.893 1.00 60.32 90 LEU G C 1
ATOM 6076 O O . LEU G 1 91 ? 98.558 63.411 48.615 1.00 59.50 90 LEU G O 1
ATOM 6081 N N . VAL G 1 92 ? 100.640 63.162 47.786 1.00 57.03 91 VAL G N 1
ATOM 6082 C CA . VAL G 1 92 ? 100.999 61.939 48.522 1.00 56.69 91 VAL G CA 1
ATOM 6083 C C . VAL G 1 92 ? 101.075 62.259 50.042 1.00 60.97 91 VAL G C 1
ATOM 6084 O O . VAL G 1 92 ? 100.594 61.465 50.859 1.00 61.22 91 VAL G O 1
ATOM 6088 N N . LEU G 1 93 ? 101.637 63.437 50.412 1.00 56.12 92 LEU G N 1
ATOM 6089 C CA . LEU G 1 93 ? 101.738 63.880 51.800 1.00 57.17 92 LEU G CA 1
ATOM 6090 C C . LEU G 1 93 ? 100.364 64.123 52.406 1.00 62.08 92 LEU G C 1
ATOM 6091 O O . LEU G 1 93 ? 100.123 63.672 53.522 1.00 63.94 92 LEU G O 1
ATOM 6096 N N . ALA G 1 94 ? 99.454 64.783 51.669 1.00 57.39 93 ALA G N 1
ATOM 6097 C CA . ALA G 1 94 ? 98.080 65.056 52.088 1.00 55.96 93 ALA G CA 1
ATOM 6098 C C . ALA G 1 94 ? 97.311 63.754 52.330 1.00 61.08 93 ALA G C 1
ATOM 6099 O O . ALA G 1 94 ? 96.555 63.676 53.296 1.00 61.48 93 ALA G O 1
ATOM 6101 N N . ALA G 1 95 ? 97.529 62.724 51.478 1.00 56.85 94 ALA G N 1
ATOM 6102 C CA . ALA G 1 95 ? 96.887 61.425 51.619 1.00 56.50 94 ALA G CA 1
ATOM 6103 C C . ALA G 1 95 ? 97.415 60.707 52.875 1.00 61.31 94 ALA G C 1
ATOM 6104 O O . ALA G 1 95 ? 96.631 60.232 53.701 1.00 61.27 94 ALA G O 1
ATOM 6114 N N . ARG G 1 97 ? 98.837 62.086 55.568 1.00 62.54 96 ARG G N 1
ATOM 6115 C CA . ARG G 1 97 ? 98.380 62.867 56.711 1.00 64.31 96 ARG G CA 1
ATOM 6116 C C . ARG G 1 97 ? 96.910 62.607 57.015 1.00 69.81 96 ARG G C 1
ATOM 6117 O O . ARG G 1 97 ? 96.555 62.516 58.195 1.00 71.30 96 ARG G O 1
ATOM 6125 N N . ALA G 1 98 ? 96.070 62.472 55.958 1.00 65.50 97 ALA G N 1
ATOM 6126 C CA . ALA G 1 98 ? 94.637 62.220 56.059 1.00 65.44 97 ALA G CA 1
ATOM 6127 C C . ALA G 1 98 ? 94.352 60.822 56.633 1.00 71.70 97 ALA G C 1
ATOM 6128 O O . ALA G 1 98 ? 93.334 60.657 57.310 1.00 72.89 97 ALA G O 1
ATOM 6130 N N . GLY G 1 99 ? 95.241 59.854 56.358 1.00 68.14 98 GLY G N 1
ATOM 6131 C CA . GLY G 1 99 ? 95.109 58.476 56.825 1.00 69.49 98 GLY G CA 1
ATOM 6132 C C . GLY G 1 99 ? 95.125 57.386 55.753 1.00 74.37 98 GLY G C 1
ATOM 6133 O O . GLY G 1 99 ? 94.879 56.211 56.061 1.00 74.92 98 GLY G O 1
ATOM 6134 N N . ALA G 1 100 ? 95.406 57.750 54.483 1.00 69.07 99 ALA G N 1
ATOM 6135 C CA . ALA G 1 100 ? 95.493 56.752 53.415 1.00 66.96 99 ALA G CA 1
ATOM 6136 C C . ALA G 1 100 ? 96.739 55.868 53.641 1.00 72.41 99 ALA G C 1
ATOM 6137 O O . ALA G 1 100 ? 97.826 56.359 53.977 1.00 72.52 99 ALA G O 1
ATOM 6139 N N . ARG G 1 101 ? 96.531 54.554 53.537 1.00 69.22 100 ARG G N 1
ATOM 6140 C CA . ARG G 1 101 ? 97.542 53.524 53.746 1.00 70.27 100 ARG G CA 1
ATOM 6141 C C . ARG G 1 101 ? 98.467 53.407 52.512 1.00 69.51 100 ARG G C 1
ATOM 6142 O O . ARG G 1 101 ? 99.647 53.089 52.677 1.00 69.53 100 ARG G O 1
ATOM 6150 N N . ASP G 1 102 ? 97.941 53.667 51.285 1.00 61.64 101 ASP G N 1
ATOM 6151 C CA . ASP G 1 102 ? 98.741 53.564 50.062 1.00 60.03 101 ASP G CA 1
ATOM 6152 C C . ASP G 1 102 ? 98.246 54.536 48.977 1.00 58.83 101 ASP G C 1
ATOM 6153 O O . ASP G 1 102 ? 97.238 55.217 49.172 1.00 55.19 101 ASP G O 1
ATOM 6158 N N . PHE G 1 103 ? 98.986 54.596 47.833 1.00 56.20 102 PHE G N 1
ATOM 6159 C CA . PHE G 1 103 ? 98.759 55.486 46.687 1.00 55.24 102 PHE G CA 1
ATOM 6160 C C . PHE G 1 103 ? 99.063 54.812 45.338 1.00 63.23 102 PHE G C 1
ATOM 6161 O O . PHE G 1 103 ? 100.219 54.474 45.072 1.00 65.31 102 PHE G O 1
ATOM 6169 N N . ILE G 1 104 ? 98.044 54.705 44.457 1.00 61.13 103 ILE G N 1
ATOM 6170 C CA . ILE G 1 104 ? 98.190 54.153 43.095 1.00 61.79 103 ILE G CA 1
ATOM 6171 C C . ILE G 1 104 ? 98.255 55.329 42.114 1.00 64.22 103 ILE G C 1
ATOM 6172 O O . ILE G 1 104 ? 97.281 56.071 41.986 1.00 63.40 103 ILE G O 1
ATOM 6177 N N . THR G 1 105 ? 99.393 55.481 41.418 1.00 61.19 104 THR G N 1
ATOM 6178 C CA . THR G 1 105 ? 99.617 56.580 40.466 1.00 61.73 104 THR G CA 1
ATOM 6179 C C . THR G 1 105 ? 99.064 56.277 39.076 1.00 66.52 104 THR G C 1
ATOM 6180 O O . THR G 1 105 ? 99.027 55.113 38.656 1.00 66.79 104 THR G O 1
ATOM 6184 N N . TYR G 1 106 ? 98.701 57.346 38.337 1.00 62.82 105 TYR G N 1
ATOM 6185 C CA . TYR G 1 106 ? 98.280 57.255 36.944 1.00 63.13 105 TYR G CA 1
ATOM 6186 C C . TYR G 1 106 ? 99.454 56.643 36.124 1.00 70.80 105 TYR G C 1
ATOM 6187 O O . TYR G 1 106 ? 100.618 57.025 36.307 1.00 71.92 105 TYR G O 1
ATOM 6196 N N . GLY G 1 107 ? 99.149 55.639 35.316 1.00 68.10 106 GLY G N 1
ATOM 6197 C CA . GLY G 1 107 ? 100.160 54.947 34.530 1.00 70.10 106 GLY G CA 1
ATOM 6198 C C . GLY G 1 107 ? 100.561 53.622 35.149 1.00 75.12 106 GLY G C 1
ATOM 6199 O O . GLY G 1 107 ? 101.384 52.901 34.572 1.00 76.44 106 GLY G O 1
ATOM 6200 N N . ALA G 1 108 ? 99.978 53.286 36.332 1.00 69.63 107 ALA G N 1
ATOM 6201 C CA . ALA G 1 108 ? 100.243 52.030 37.028 1.00 69.38 107 ALA G CA 1
ATOM 6202 C C . ALA G 1 108 ? 99.626 50.843 36.304 1.00 74.25 107 ALA G C 1
ATOM 6203 O O . ALA G 1 108 ? 98.532 50.929 35.732 1.00 72.38 107 ALA G O 1
ATOM 6205 N N . ARG G 1 109 ? 100.368 49.739 36.319 1.00 73.82 108 ARG G N 1
ATOM 6206 C CA . ARG G 1 109 ? 99.962 48.459 35.765 1.00 74.49 108 ARG G CA 1
ATOM 6207 C C . ARG G 1 109 ? 99.004 47.795 36.738 1.00 74.01 108 ARG G C 1
ATOM 6208 O O . ARG G 1 109 ? 99.028 48.086 37.939 1.00 72.63 108 ARG G O 1
ATOM 6216 N N . ALA G 1 110 ? 98.193 46.881 36.235 1.00 68.83 109 ALA G N 1
ATOM 6217 C CA . ALA G 1 110 ? 97.248 46.128 37.041 1.00 67.17 109 ALA G CA 1
ATOM 6218 C C . ALA G 1 110 ? 97.964 45.304 38.139 1.00 74.93 109 ALA G C 1
ATOM 6219 O O . ALA G 1 110 ? 97.447 45.221 39.253 1.00 72.53 109 ALA G O 1
ATOM 6221 N N . SER G 1 111 ? 99.162 44.738 37.827 1.00 77.27 110 SER G N 1
ATOM 6222 C CA . SER G 1 111 ? 99.995 43.911 38.722 1.00 80.89 110 SER G CA 1
ATOM 6223 C C . SER G 1 111 ? 100.401 44.673 40.018 1.00 86.15 110 SER G C 1
ATOM 6224 O O . SER G 1 111 ? 100.573 44.034 41.065 1.00 88.00 110 SER G O 1
ATOM 6227 N N . GLU G 1 112 ? 100.523 46.017 39.949 1.00 80.29 111 GLU G N 1
ATOM 6228 C CA . GLU G 1 112 ? 100.785 46.865 41.105 1.00 79.57 111 GLU G CA 1
ATOM 6229 C C . GLU G 1 112 ? 99.578 46.889 42.051 1.00 80.40 111 GLU G C 1
ATOM 6230 O O . GLU G 1 112 ? 99.737 46.904 43.270 1.00 80.89 111 GLU G O 1
ATOM 6236 N N . LEU G 1 113 ? 98.366 46.935 41.474 1.00 73.68 112 LEU G N 1
ATOM 6237 C CA . LEU G 1 113 ? 97.136 46.979 42.248 1.00 71.61 112 LEU G CA 1
ATOM 6238 C C . LEU G 1 113 ? 96.899 45.631 42.939 1.00 77.94 112 LEU G C 1
ATOM 6239 O O . LEU G 1 113 ? 96.699 45.607 44.159 1.00 76.75 112 LEU G O 1
ATOM 6244 N N . THR G 1 114 ? 96.950 44.517 42.164 1.00 76.93 113 THR G N 1
ATOM 6245 C CA . THR G 1 114 ? 96.737 43.160 42.681 1.00 78.80 113 THR G CA 1
ATOM 6246 C C . THR G 1 114 ? 97.791 42.818 43.744 1.00 85.89 113 THR G C 1
ATOM 6247 O O . THR G 1 114 ? 97.462 42.118 44.706 1.00 87.15 113 THR G O 1
ATOM 6251 N N . GLY G 1 115 ? 99.014 43.337 43.571 1.00 83.42 114 GLY G N 1
ATOM 6252 C CA . GLY G 1 115 ? 100.118 43.192 44.515 1.00 86.14 114 GLY G CA 1
ATOM 6253 C C . GLY G 1 115 ? 99.805 43.854 45.844 1.00 91.15 114 GLY G C 1
ATOM 6254 O O . GLY G 1 115 ? 100.018 43.256 46.897 1.00 93.40 114 GLY G O 1
ATOM 6255 N N . LEU G 1 116 ? 99.249 45.082 45.793 1.00 86.62 115 LEU G N 1
ATOM 6256 C CA . LEU G 1 116 ? 98.807 45.871 46.945 1.00 85.67 115 LEU G CA 1
ATOM 6257 C C . LEU G 1 116 ? 97.687 45.146 47.729 1.00 91.09 115 LEU G C 1
ATOM 6258 O O . LEU G 1 116 ? 97.731 45.124 48.952 1.00 92.37 115 LEU G O 1
ATOM 6263 N N . ILE G 1 117 ? 96.700 44.569 47.038 1.00 88.03 116 ILE G N 1
ATOM 6264 C CA . ILE G 1 117 ? 95.582 43.861 47.666 1.00 88.99 116 ILE G CA 1
ATOM 6265 C C . ILE G 1 117 ? 96.127 42.614 48.407 1.00 99.31 116 ILE G C 1
ATOM 6266 O O . ILE G 1 117 ? 95.673 42.338 49.523 1.00 99.99 116 ILE G O 1
ATOM 6271 N N . ARG G 1 118 ? 97.131 41.917 47.820 1.00 100.05 117 ARG G N 1
ATOM 6272 C CA . ARG G 1 118 ? 97.760 40.744 48.436 1.00 104.61 117 ARG G CA 1
ATOM 6273 C C . ARG G 1 118 ? 98.529 41.159 49.703 1.00 111.81 117 ARG G C 1
ATOM 6274 O O . ARG G 1 118 ? 98.433 40.457 50.710 1.00 114.61 117 ARG G O 1
ATOM 6282 N N . ARG G 1 119 ? 99.243 42.314 49.664 1.00 107.29 118 ARG G N 1
ATOM 6283 C CA . ARG G 1 119 ? 99.992 42.863 50.801 1.00 108.72 118 ARG G CA 1
ATOM 6284 C C . ARG G 1 119 ? 99.050 43.274 51.943 1.00 113.05 118 ARG G C 1
ATOM 6285 O O . ARG G 1 119 ? 99.332 42.959 53.095 1.00 116.03 118 ARG G O 1
ATOM 6293 N N . LEU G 1 120 ? 97.925 43.947 51.622 1.00 107.18 119 LEU G N 1
ATOM 6294 C CA . LEU G 1 120 ? 96.919 44.376 52.605 1.00 106.46 119 LEU G CA 1
ATOM 6295 C C . LEU G 1 120 ? 96.207 43.166 53.257 1.00 113.51 119 LEU G C 1
ATOM 6296 O O . LEU G 1 120 ? 95.726 43.287 54.384 1.00 114.81 119 LEU G O 1
ATOM 6301 N N . GLY G 1 121 ? 96.172 42.026 52.558 1.00 110.46 120 GLY G N 1
ATOM 6302 C CA . GLY G 1 121 ? 95.575 40.790 53.049 1.00 131.37 120 GLY G CA 1
ATOM 6303 C C . GLY G 1 121 ? 96.494 40.056 54.004 1.00 155.74 120 GLY G C 1
ATOM 6304 O O . GLY G 1 121 ? 96.049 39.486 55.002 1.00 120.19 120 GLY G O 1
ATOM 6321 N N . ASN H 1 3 ? 85.730 50.906 28.272 1.00 51.47 2 ASN H N 1
ATOM 6322 C CA . ASN H 1 3 ? 85.522 51.540 26.958 1.00 54.65 2 ASN H CA 1
ATOM 6323 C C . ASN H 1 3 ? 86.763 51.509 26.094 1.00 58.90 2 ASN H C 1
ATOM 6324 O O . ASN H 1 3 ? 87.442 52.525 25.963 1.00 60.44 2 ASN H O 1
ATOM 6329 N N . GLN H 1 4 ? 87.019 50.365 25.461 1.00 55.24 3 GLN H N 1
ATOM 6330 C CA . GLN H 1 4 ? 88.125 50.236 24.520 1.00 55.40 3 GLN H CA 1
ATOM 6331 C C . GLN H 1 4 ? 87.763 49.158 23.491 1.00 60.73 3 GLN H C 1
ATOM 6332 O O . GLN H 1 4 ? 86.854 48.343 23.717 1.00 60.96 3 GLN H O 1
ATOM 6338 N N . ASN H 1 5 ? 88.423 49.214 22.328 1.00 57.82 4 ASN H N 1
ATOM 6339 C CA . ASN H 1 5 ? 88.064 48.321 21.242 1.00 57.92 4 ASN H CA 1
ATOM 6340 C C . ASN H 1 5 ? 89.192 47.415 20.828 1.00 61.02 4 ASN H C 1
ATOM 6341 O O . ASN H 1 5 ? 90.337 47.808 20.807 1.00 62.04 4 ASN H O 1
ATOM 6346 N N . PHE H 1 6 ? 88.834 46.188 20.499 1.00 57.66 5 PHE H N 1
ATOM 6347 C CA . PHE H 1 6 ? 89.715 45.164 19.986 1.00 56.82 5 PHE H CA 1
ATOM 6348 C C . PHE H 1 6 ? 89.127 44.681 18.676 1.00 61.26 5 PHE H C 1
ATOM 6349 O O . PHE H 1 6 ? 87.904 44.697 18.513 1.00 60.06 5 PHE H O 1
ATOM 6357 N N . VAL H 1 7 ? 89.985 44.243 17.758 1.00 58.76 6 VAL H N 1
ATOM 6358 C CA . VAL H 1 7 ? 89.586 43.746 16.451 1.00 60.22 6 VAL H CA 1
ATOM 6359 C C . VAL H 1 7 ? 89.866 42.225 16.429 1.00 64.89 6 VAL H C 1
ATOM 6360 O O . VAL H 1 7 ? 90.848 41.778 17.018 1.00 63.44 6 VAL H O 1
ATOM 6364 N N . ALA H 1 8 ? 88.956 41.428 15.832 1.00 63.09 7 ALA H N 1
ATOM 6365 C CA . ALA H 1 8 ? 89.097 39.975 15.781 1.00 62.84 7 ALA H CA 1
ATOM 6366 C C . ALA H 1 8 ? 88.879 39.436 14.379 1.00 71.33 7 ALA H C 1
ATOM 6367 O O . ALA H 1 8 ? 87.886 39.754 13.716 1.00 71.41 7 ALA H O 1
ATOM 6369 N N . LEU H 1 9 ? 89.845 38.636 13.929 1.00 69.68 8 LEU H N 1
ATOM 6370 C CA . LEU H 1 9 ? 89.844 37.885 12.678 1.00 71.92 8 LEU H CA 1
ATOM 6371 C C . LEU H 1 9 ? 89.648 36.437 13.068 1.00 79.49 8 LEU H C 1
ATOM 6372 O O . LEU H 1 9 ? 90.616 35.761 13.418 1.00 79.91 8 LEU H O 1
ATOM 6377 N N . THR H 1 10 ? 88.382 36.005 13.164 1.00 78.40 9 THR H N 1
ATOM 6378 C CA . THR H 1 10 ? 88.011 34.663 13.615 1.00 80.27 9 THR H CA 1
ATOM 6379 C C . THR H 1 10 ? 87.755 33.772 12.420 1.00 89.32 9 THR H C 1
ATOM 6380 O O . THR H 1 10 ? 87.385 34.283 11.366 1.00 90.16 9 THR H O 1
ATOM 6384 N N . GLN H 1 11 ? 87.959 32.450 12.567 1.00 90.05 10 GLN H N 1
ATOM 6385 C CA . GLN H 1 11 ? 87.695 31.541 11.454 1.00 95.66 10 GLN H CA 1
ATOM 6386 C C . GLN H 1 11 ? 86.396 30.699 11.743 1.00 106.99 10 GLN H C 1
ATOM 6387 O O . GLN H 1 11 ? 85.932 29.996 10.843 1.00 111.38 10 GLN H O 1
ATOM 6393 N N . HIS H 1 12 ? 85.787 30.847 12.962 1.00 104.62 11 HIS H N 1
ATOM 6394 C CA . HIS H 1 12 ? 84.529 30.218 13.440 1.00 108.03 11 HIS H CA 1
ATOM 6395 C C . HIS H 1 12 ? 83.665 31.243 14.250 1.00 111.60 11 HIS H C 1
ATOM 6396 O O . HIS H 1 12 ? 84.259 32.008 15.020 1.00 107.41 11 HIS H O 1
ATOM 6403 N N . PRO H 1 13 ? 82.296 31.276 14.162 1.00 112.15 12 PRO H N 1
ATOM 6404 C CA . PRO H 1 13 ? 81.521 32.250 15.001 1.00 109.79 12 PRO H CA 1
ATOM 6405 C C . PRO H 1 13 ? 81.620 31.998 16.524 1.00 110.69 12 PRO H C 1
ATOM 6406 O O . PRO H 1 13 ? 81.488 32.943 17.321 1.00 108.50 12 PRO H O 1
ATOM 6410 N N . GLY H 1 14 ? 81.859 30.730 16.896 1.00 106.70 13 GLY H N 1
ATOM 6411 C CA . GLY H 1 14 ? 82.059 30.302 18.276 1.00 104.63 13 GLY H CA 1
ATOM 6412 C C . GLY H 1 14 ? 83.227 31.018 18.924 1.00 100.01 13 GLY H C 1
ATOM 6413 O O . GLY H 1 14 ? 83.182 31.275 20.124 1.00 98.95 13 GLY H O 1
ATOM 6414 N N . GLU H 1 15 ? 84.274 31.365 18.128 1.00 90.50 14 GLU H N 1
ATOM 6415 C CA . GLU H 1 15 ? 85.449 32.101 18.586 1.00 84.79 14 GLU H CA 1
ATOM 6416 C C . GLU H 1 15 ? 85.091 33.521 18.942 1.00 83.75 14 GLU H C 1
ATOM 6417 O O . GLU H 1 15 ? 85.540 34.010 19.982 1.00 81.45 14 GLU H O 1
ATOM 6423 N N . LEU H 1 16 ? 84.302 34.194 18.068 1.00 78.12 15 LEU H N 1
ATOM 6424 C CA . LEU H 1 16 ? 83.896 35.574 18.288 1.00 74.37 15 LEU H CA 1
ATOM 6425 C C . LEU H 1 16 ? 83.044 35.702 19.569 1.00 77.29 15 LEU H C 1
ATOM 6426 O O . LEU H 1 16 ? 83.276 36.618 20.353 1.00 75.30 15 LEU H O 1
ATOM 6431 N N . ASP H 1 17 ? 82.109 34.772 19.801 1.00 75.67 16 ASP H N 1
ATOM 6432 C CA . ASP H 1 17 ? 81.270 34.756 21.001 1.00 76.39 16 ASP H CA 1
ATOM 6433 C C . ASP H 1 17 ? 82.118 34.572 22.253 1.00 76.12 16 ASP H C 1
ATOM 6434 O O . ASP H 1 17 ? 81.940 35.304 23.226 1.00 74.97 16 ASP H O 1
ATOM 6439 N N . TRP H 1 18 ? 83.064 33.620 22.202 1.00 71.10 17 TRP H N 1
ATOM 6440 C CA . TRP H 1 18 ? 84.001 33.295 23.271 1.00 69.50 17 TRP H CA 1
ATOM 6441 C C . TRP H 1 18 ? 84.870 34.531 23.617 1.00 71.31 17 TRP H C 1
ATOM 6442 O O . TRP H 1 18 ? 84.985 34.863 24.793 1.00 71.15 17 TRP H O 1
ATOM 6453 N N . LEU H 1 19 ? 85.478 35.201 22.610 1.00 65.74 18 LEU H N 1
ATOM 6454 C CA . LEU H 1 19 ? 86.262 36.412 22.837 1.00 62.36 18 LEU H CA 1
ATOM 6455 C C . LEU H 1 19 ? 85.427 37.500 23.502 1.00 66.63 18 LEU H C 1
ATOM 6456 O O . LEU H 1 19 ? 85.819 38.016 24.535 1.00 67.07 18 LEU H O 1
ATOM 6461 N N . GLN H 1 20 ? 84.269 37.826 22.921 1.00 64.30 19 GLN H N 1
ATOM 6462 C CA . GLN H 1 20 ? 83.315 38.836 23.400 1.00 63.92 19 GLN H CA 1
ATOM 6463 C C . GLN H 1 20 ? 82.919 38.620 24.871 1.00 70.67 19 GLN H C 1
ATOM 6464 O O . GLN H 1 20 ? 83.100 39.534 25.687 1.00 69.85 19 GLN H O 1
ATOM 6470 N N . ASN H 1 21 ? 82.411 37.417 25.203 1.00 69.34 20 ASN H N 1
ATOM 6471 C CA . ASN H 1 21 ? 81.968 37.058 26.556 1.00 70.38 20 ASN H CA 1
ATOM 6472 C C . ASN H 1 21 ? 83.123 37.127 27.540 1.00 72.22 20 ASN H C 1
ATOM 6473 O O . ASN H 1 21 ? 82.968 37.712 28.621 1.00 72.30 20 ASN H O 1
ATOM 6478 N N . SER H 1 22 ? 84.295 36.582 27.129 1.00 66.43 21 SER H N 1
ATOM 6479 C CA . SER H 1 22 ? 85.516 36.500 27.922 1.00 65.21 21 SER H CA 1
ATOM 6480 C C . SER H 1 22 ? 86.152 37.843 28.210 1.00 67.86 21 SER H C 1
ATOM 6481 O O . SER H 1 22 ? 86.584 38.062 29.341 1.00 68.73 21 SER H O 1
ATOM 6484 N N . LEU H 1 23 ? 86.281 38.717 27.195 1.00 62.32 22 LEU H N 1
ATOM 6485 C CA . LEU H 1 23 ? 87.017 39.972 27.352 1.00 60.13 22 LEU H CA 1
ATOM 6486 C C . LEU H 1 23 ? 86.097 41.184 27.556 1.00 63.27 22 LEU H C 1
ATOM 6487 O O . LEU H 1 23 ? 86.559 42.319 27.439 1.00 62.78 22 LEU H O 1
ATOM 6492 N N . ALA H 1 24 ? 84.841 40.950 27.963 1.00 60.76 23 ALA H N 1
ATOM 6493 C CA . ALA H 1 24 ? 83.841 41.993 28.165 1.00 61.43 23 ALA H CA 1
ATOM 6494 C C . ALA H 1 24 ? 84.306 43.092 29.146 1.00 65.98 23 ALA H C 1
ATOM 6495 O O . ALA H 1 24 ? 84.055 44.268 28.878 1.00 67.95 23 ALA H O 1
ATOM 6497 N N . SER H 1 25 ? 84.955 42.737 30.270 1.00 59.49 24 SER H N 1
ATOM 6498 C CA . SER H 1 25 ? 85.359 43.745 31.258 1.00 57.96 24 SER H CA 1
ATOM 6499 C C . SER H 1 25 ? 86.487 44.665 30.724 1.00 56.47 24 SER H C 1
ATOM 6500 O O . SER H 1 25 ? 86.642 45.798 31.200 1.00 53.80 24 SER H O 1
ATOM 6503 N N . ALA H 1 26 ? 87.223 44.206 29.708 1.00 53.30 25 ALA H N 1
ATOM 6504 C CA . ALA H 1 26 ? 88.326 44.974 29.140 1.00 52.45 25 ALA H CA 1
ATOM 6505 C C . ALA H 1 26 ? 87.887 45.757 27.896 1.00 57.52 25 ALA H C 1
ATOM 6506 O O . ALA H 1 26 ? 88.440 46.811 27.642 1.00 57.35 25 ALA H O 1
ATOM 6508 N N . GLY H 1 27 ? 86.918 45.259 27.133 1.00 54.98 26 GLY H N 1
ATOM 6509 C CA . GLY H 1 27 ? 86.460 45.989 25.960 1.00 53.41 26 GLY H CA 1
ATOM 6510 C C . GLY H 1 27 ? 85.500 45.284 25.033 1.00 57.96 26 GLY H C 1
ATOM 6511 O O . GLY H 1 27 ? 84.968 44.200 25.326 1.00 57.40 26 GLY H O 1
ATOM 6512 N N . GLN H 1 28 ? 85.257 45.956 23.900 1.00 55.00 27 GLN H N 1
ATOM 6513 C CA . GLN H 1 28 ? 84.396 45.503 22.819 1.00 54.56 27 GLN H CA 1
ATOM 6514 C C . GLN H 1 28 ? 85.257 44.827 21.739 1.00 58.18 27 GLN H C 1
ATOM 6515 O O . GLN H 1 28 ? 86.266 45.391 21.296 1.00 55.87 27 GLN H O 1
ATOM 6521 N N . VAL H 1 29 ? 84.853 43.621 21.325 1.00 56.76 28 VAL H N 1
ATOM 6522 C CA . VAL H 1 29 ? 85.545 42.887 20.282 1.00 56.83 28 VAL H CA 1
ATOM 6523 C C . VAL H 1 29 ? 84.754 43.098 18.969 1.00 65.05 28 VAL H C 1
ATOM 6524 O O . VAL H 1 29 ? 83.591 42.698 18.858 1.00 66.48 28 VAL H O 1
ATOM 6528 N N . VAL H 1 30 ? 85.387 43.775 17.999 1.00 62.82 29 VAL H N 1
ATOM 6529 C CA . VAL H 1 30 ? 84.826 44.105 16.678 1.00 64.12 29 VAL H CA 1
ATOM 6530 C C . VAL H 1 30 ? 85.306 43.081 15.616 1.00 68.37 29 VAL H C 1
ATOM 6531 O O . VAL H 1 30 ? 86.509 43.027 15.323 1.00 66.74 29 VAL H O 1
ATOM 6535 N N . PRO H 1 31 ? 84.396 42.258 15.045 1.00 66.95 30 PRO H N 1
ATOM 6536 C CA . PRO H 1 31 ? 84.818 41.304 13.993 1.00 68.63 30 PRO H CA 1
ATOM 6537 C C . PRO H 1 31 ? 85.231 42.020 12.688 1.00 75.72 30 PRO H C 1
ATOM 6538 O O . PRO H 1 31 ? 84.675 43.075 12.377 1.00 76.59 30 PRO H O 1
ATOM 6542 N N A ALA H 1 32 ? 86.106 41.393 11.878 0.50 74.52 31 ALA H N 1
ATOM 6543 N N B ALA H 1 32 ? 86.239 41.489 11.960 0.50 72.59 31 ALA H N 1
ATOM 6544 C CA A ALA H 1 32 ? 86.527 41.971 10.600 0.50 76.76 31 ALA H CA 1
ATOM 6545 C CA B ALA H 1 32 ? 86.732 42.142 10.744 0.50 73.85 31 ALA H CA 1
ATOM 6546 C C A ALA H 1 32 ? 86.427 40.953 9.427 0.50 86.32 31 ALA H C 1
ATOM 6547 C C B ALA H 1 32 ? 87.146 41.154 9.642 0.50 81.15 31 ALA H C 1
ATOM 6548 O O A ALA H 1 32 ? 86.254 41.374 8.275 0.50 88.56 31 ALA H O 1
ATOM 6549 O O B ALA H 1 32 ? 87.276 39.952 9.892 0.50 81.37 31 ALA H O 1
ATOM 6552 N N A GLY H 1 33 ? 86.510 39.651 9.731 0.50 84.42 32 GLY H N 1
ATOM 6553 N N B GLY H 1 33 ? 87.352 41.703 8.436 0.50 79.94 32 GLY H N 1
ATOM 6554 C CA A GLY H 1 33 ? 86.417 38.575 8.744 0.50 88.15 32 GLY H CA 1
ATOM 6555 C CA B GLY H 1 33 ? 87.785 40.987 7.242 0.50 82.45 32 GLY H CA 1
ATOM 6556 C C A GLY H 1 33 ? 87.610 38.486 7.811 0.50 93.73 32 GLY H C 1
ATOM 6557 C C B GLY H 1 33 ? 89.289 41.040 7.041 0.50 85.61 32 GLY H C 1
ATOM 6558 O O A GLY H 1 33 ? 88.755 38.490 8.276 0.50 91.56 32 GLY H O 1
ATOM 6559 O O B GLY H 1 33 ? 89.911 42.099 7.200 0.50 84.07 32 GLY H O 1
ATOM 6560 N N A SER H 1 34 ? 87.343 38.387 6.487 0.50 93.75 33 SER H N 1
ATOM 6561 N N B SER H 1 34 ? 89.872 39.879 6.675 0.50 82.77 33 SER H N 1
ATOM 6562 C CA A SER H 1 34 ? 88.357 38.327 5.427 0.50 95.96 33 SER H CA 1
ATOM 6563 C CA B SER H 1 34 ? 91.296 39.634 6.434 0.50 81.96 33 SER H CA 1
ATOM 6564 C C A SER H 1 34 ? 88.483 39.702 4.761 0.50 101.31 33 SER H C 1
ATOM 6565 C C B SER H 1 34 ? 91.710 39.930 4.982 0.50 90.12 33 SER H C 1
ATOM 6566 O O A SER H 1 34 ? 87.626 40.092 3.961 0.50 102.92 33 SER H O 1
ATOM 6567 O O B SER H 1 34 ? 92.908 40.033 4.700 0.50 89.69 33 SER H O 1
ATOM 6572 N N A ALA H 1 35 ? 89.542 40.450 5.133 0.50 97.03 34 ALA H N 1
ATOM 6573 N N B ALA H 1 35 ? 90.714 40.051 4.067 0.50 90.74 34 ALA H N 1
ATOM 6574 C CA A ALA H 1 35 ? 89.774 41.818 4.668 0.50 97.59 34 ALA H CA 1
ATOM 6575 C CA B ALA H 1 35 ? 90.839 40.279 2.618 0.50 95.59 34 ALA H CA 1
ATOM 6576 C C A ALA H 1 35 ? 91.217 42.076 4.254 0.50 103.00 34 ALA H C 1
ATOM 6577 C C B ALA H 1 35 ? 91.818 41.419 2.251 0.50 101.62 34 ALA H C 1
ATOM 6578 O O A ALA H 1 35 ? 92.140 41.412 4.741 0.50 101.27 34 ALA H O 1
ATOM 6579 O O B ALA H 1 35 ? 92.514 41.307 1.240 0.50 104.11 34 ALA H O 1
ATOM 6582 N N A SER H 1 36 ? 91.401 43.093 3.377 0.50 102.32 35 SER H N 1
ATOM 6583 N N B SER H 1 36 ? 91.866 42.499 3.057 0.50 97.40 35 SER H N 1
ATOM 6584 C CA A SER H 1 36 ? 92.704 43.574 2.913 0.50 103.29 35 SER H CA 1
ATOM 6585 C CA B SER H 1 36 ? 92.740 43.647 2.810 0.50 98.56 35 SER H CA 1
ATOM 6586 C C A SER H 1 36 ? 93.412 44.295 4.059 0.50 103.25 35 SER H C 1
ATOM 6587 C C B SER H 1 36 ? 93.417 44.158 4.092 0.50 100.86 35 SER H C 1
ATOM 6588 O O A SER H 1 36 ? 92.742 44.828 4.951 0.50 100.54 35 SER H O 1
ATOM 6589 O O B SER H 1 36 ? 92.742 44.423 5.092 0.50 97.85 35 SER H O 1
ATOM 6594 N N . LEU H 1 37 ? 94.754 44.314 4.032 1.00 99.34 36 LEU H N 1
ATOM 6595 C CA . LEU H 1 37 ? 95.621 44.905 5.068 1.00 96.81 36 LEU H CA 1
ATOM 6596 C C . LEU H 1 37 ? 95.318 46.409 5.210 1.00 102.10 36 LEU H C 1
ATOM 6597 O O . LEU H 1 37 ? 95.200 46.899 6.332 1.00 98.64 36 LEU H O 1
ATOM 6602 N N . GLU H 1 38 ? 95.129 47.112 4.066 1.00 103.54 37 GLU H N 1
ATOM 6603 C CA . GLU H 1 38 ? 94.807 48.542 3.992 1.00 104.77 37 GLU H CA 1
ATOM 6604 C C . GLU H 1 38 ? 93.513 48.869 4.723 1.00 106.35 37 GLU H C 1
ATOM 6605 O O . GLU H 1 38 ? 93.494 49.824 5.501 1.00 104.72 37 GLU H O 1
ATOM 6611 N N . GLU H 1 39 ? 92.434 48.073 4.481 1.00 103.04 38 GLU H N 1
ATOM 6612 C CA . GLU H 1 39 ? 91.121 48.236 5.125 1.00 100.75 38 GLU H CA 1
ATOM 6613 C C . GLU H 1 39 ? 91.207 47.962 6.641 1.00 98.72 38 GLU H C 1
ATOM 6614 O O . GLU H 1 39 ? 90.647 48.717 7.443 1.00 96.65 38 GLU H O 1
ATOM 6620 N N . LEU H 1 40 ? 91.950 46.908 7.016 1.00 92.08 39 LEU H N 1
ATOM 6621 C CA . LEU H 1 40 ? 92.176 46.493 8.392 1.00 87.19 39 LEU H CA 1
ATOM 6622 C C . LEU H 1 40 ? 92.928 47.587 9.169 1.00 86.20 39 LEU H C 1
ATOM 6623 O O . LEU H 1 40 ? 92.560 47.870 10.309 1.00 84.54 39 LEU H O 1
ATOM 6628 N N . LEU H 1 41 ? 93.924 48.244 8.537 1.00 80.91 40 LEU H N 1
ATOM 6629 C CA . LEU H 1 41 ? 94.687 49.331 9.167 1.00 79.47 40 LEU H CA 1
ATOM 6630 C C . LEU H 1 41 ? 93.800 50.546 9.405 1.00 82.83 40 LEU H C 1
ATOM 6631 O O . LEU H 1 41 ? 93.924 51.184 10.446 1.00 79.77 40 LEU H O 1
ATOM 6636 N N . ALA H 1 42 ? 92.875 50.836 8.466 1.00 83.30 41 ALA H N 1
ATOM 6637 C CA . ALA H 1 42 ? 91.917 51.946 8.562 1.00 83.50 41 ALA H CA 1
ATOM 6638 C C . ALA H 1 42 ? 90.955 51.740 9.750 1.00 82.92 41 ALA H C 1
ATOM 6639 O O . ALA H 1 42 ? 90.695 52.688 10.507 1.00 81.93 41 ALA H O 1
ATOM 6641 N N . LEU H 1 43 ? 90.449 50.495 9.921 1.00 75.67 42 LEU H N 1
ATOM 6642 C CA . LEU H 1 43 ? 89.571 50.132 11.026 1.00 71.88 42 LEU H CA 1
ATOM 6643 C C . LEU H 1 43 ? 90.324 50.285 12.368 1.00 71.76 42 LEU H C 1
ATOM 6644 O O . LEU H 1 43 ? 89.792 50.929 13.281 1.00 70.18 42 LEU H O 1
ATOM 6649 N N . LEU H 1 44 ? 91.579 49.762 12.456 1.00 66.00 43 LEU H N 1
ATOM 6650 C CA . LEU H 1 44 ? 92.408 49.838 13.674 1.00 63.32 43 LEU H CA 1
ATOM 6651 C C . LEU H 1 44 ? 92.651 51.288 14.114 1.00 68.78 43 LEU H C 1
ATOM 6652 O O . LEU H 1 44 ? 92.640 51.577 15.317 1.00 65.74 43 LEU H O 1
ATOM 6657 N N . ASP H 1 45 ? 92.821 52.196 13.138 1.00 70.75 44 ASP H N 1
ATOM 6658 C CA . ASP H 1 45 ? 93.056 53.620 13.373 1.00 73.85 44 ASP H CA 1
ATOM 6659 C C . ASP H 1 45 ? 91.820 54.348 13.897 1.00 78.17 44 ASP H C 1
ATOM 6660 O O . ASP H 1 45 ? 91.936 55.105 14.864 1.00 78.72 44 ASP H O 1
ATOM 6665 N N . VAL H 1 46 ? 90.653 54.150 13.246 1.00 74.38 45 VAL H N 1
ATOM 6666 C CA . VAL H 1 46 ? 89.421 54.840 13.622 1.00 74.26 45 VAL H CA 1
ATOM 6667 C C . VAL H 1 46 ? 88.884 54.282 14.983 1.00 75.23 45 VAL H C 1
ATOM 6668 O O . VAL H 1 46 ? 88.352 55.058 15.785 1.00 76.05 45 VAL H O 1
ATOM 6672 N N . THR H 1 47 ? 89.061 52.977 15.252 1.00 68.68 46 THR H N 1
ATOM 6673 C CA . THR H 1 47 ? 88.587 52.377 16.502 1.00 66.82 46 THR H CA 1
ATOM 6674 C C . THR H 1 47 ? 89.612 52.554 17.648 1.00 70.90 46 THR H C 1
ATOM 6675 O O . THR H 1 47 ? 89.281 52.269 18.814 1.00 68.48 46 THR H O 1
ATOM 6679 N N . ALA H 1 48 ? 90.853 53.016 17.303 1.00 68.70 47 ALA H N 1
ATOM 6680 C CA . ALA H 1 48 ? 91.981 53.218 18.218 1.00 68.52 47 ALA H CA 1
ATOM 6681 C C . ALA H 1 48 ? 92.268 51.910 18.981 1.00 71.81 47 ALA H C 1
ATOM 6682 O O . ALA H 1 48 ? 92.539 51.901 20.191 1.00 70.54 47 ALA H O 1
ATOM 6684 N N . ALA H 1 49 ? 92.151 50.789 18.246 1.00 68.37 48 ALA H N 1
ATOM 6685 C CA . ALA H 1 49 ? 92.388 49.447 18.750 1.00 66.42 48 ALA H CA 1
ATOM 6686 C C . ALA H 1 49 ? 93.891 49.206 18.871 1.00 72.89 48 ALA H C 1
ATOM 6687 O O . ALA H 1 49 ? 94.662 49.471 17.934 1.00 74.07 48 ALA H O 1
ATOM 6689 N N . GLY H 1 50 ? 94.300 48.758 20.048 1.00 68.51 49 GLY H N 1
ATOM 6690 C CA . GLY H 1 50 ? 95.687 48.442 20.339 1.00 66.97 49 GLY H CA 1
ATOM 6691 C C . GLY H 1 50 ? 95.937 46.952 20.335 1.00 68.15 49 GLY H C 1
ATOM 6692 O O . GLY H 1 50 ? 97.087 46.519 20.396 1.00 68.33 49 GLY H O 1
ATOM 6693 N N . VAL H 1 51 ? 94.862 46.150 20.284 1.00 63.92 50 VAL H N 1
ATOM 6694 C CA . VAL H 1 51 ? 94.941 44.692 20.299 1.00 62.38 50 VAL H CA 1
ATOM 6695 C C . VAL H 1 51 ? 94.127 44.138 19.131 1.00 64.69 50 VAL H C 1
ATOM 6696 O O . VAL H 1 51 ? 92.986 44.553 18.903 1.00 64.51 50 VAL H O 1
ATOM 6700 N N . LEU H 1 52 ? 94.740 43.204 18.393 1.00 60.87 51 LEU H N 1
ATOM 6701 C CA . LEU H 1 52 ? 94.105 42.476 17.308 1.00 61.03 51 LEU H CA 1
ATOM 6702 C C . LEU H 1 52 ? 94.217 40.973 17.591 1.00 63.46 51 LEU H C 1
ATOM 6703 O O . LEU H 1 52 ? 95.316 40.465 17.822 1.00 62.95 51 LEU H O 1
ATOM 6708 N N . PHE H 1 53 ? 93.075 40.279 17.584 1.00 59.11 52 PHE H N 1
ATOM 6709 C CA . PHE H 1 53 ? 93.000 38.832 17.753 1.00 59.34 52 PHE H CA 1
ATOM 6710 C C . PHE H 1 53 ? 92.921 38.177 16.372 1.00 68.38 52 PHE H C 1
ATOM 6711 O O . PHE H 1 53 ? 92.137 38.618 15.525 1.00 70.20 52 PHE H O 1
ATOM 6719 N N . ILE H 1 54 ? 93.771 37.180 16.115 1.00 66.23 53 ILE H N 1
ATOM 6720 C CA . ILE H 1 54 ? 93.765 36.500 14.820 1.00 67.84 53 ILE H CA 1
ATOM 6721 C C . ILE H 1 54 ? 93.752 34.994 15.080 1.00 72.01 53 ILE H C 1
ATOM 6722 O O . ILE H 1 54 ? 94.565 34.475 15.846 1.00 69.13 53 ILE H O 1
ATOM 6727 N N . SER H 1 55 ? 92.771 34.314 14.478 1.00 72.22 54 SER H N 1
ATOM 6728 C CA . SER H 1 55 ? 92.613 32.874 14.595 1.00 74.66 54 SER H CA 1
ATOM 6729 C C . SER H 1 55 ? 93.527 32.179 13.579 1.00 82.31 54 SER H C 1
ATOM 6730 O O . SER H 1 55 ? 93.440 32.447 12.370 1.00 85.00 54 SER H O 1
ATOM 6733 N N . LEU H 1 56 ? 94.426 31.324 14.090 1.00 77.59 55 LEU H N 1
ATOM 6734 C CA . LEU H 1 56 ? 95.418 30.598 13.302 1.00 79.13 55 LEU H CA 1
ATOM 6735 C C . LEU H 1 56 ? 95.242 29.081 13.401 1.00 84.76 55 LEU H C 1
ATOM 6736 O O . LEU H 1 56 ? 95.020 28.526 14.481 1.00 83.29 55 LEU H O 1
ATOM 6741 N N . GLY H 1 57 ? 95.393 28.439 12.253 1.00 84.85 56 GLY H N 1
ATOM 6742 C CA . GLY H 1 57 ? 95.338 26.994 12.073 1.00 89.39 56 GLY H CA 1
ATOM 6743 C C . GLY H 1 57 ? 96.343 26.595 11.015 1.00 97.84 56 GLY H C 1
ATOM 6744 O O . GLY H 1 57 ? 96.901 27.474 10.352 1.00 96.88 56 GLY H O 1
ATOM 6745 N N . LYS H 1 58 ? 96.585 25.288 10.832 1.00 100.00 57 LYS H N 1
ATOM 6746 C CA . LYS H 1 58 ? 97.552 24.803 9.837 1.00 104.36 57 LYS H CA 1
ATOM 6747 C C . LYS H 1 58 ? 97.143 25.197 8.389 1.00 111.98 57 LYS H C 1
ATOM 6748 O O . LYS H 1 58 ? 98.027 25.505 7.582 1.00 112.87 57 LYS H O 1
ATOM 6754 N N . SER H 1 59 ? 95.830 25.256 8.093 1.00 109.69 58 SER H N 1
ATOM 6755 C CA . SER H 1 59 ? 95.317 25.591 6.762 1.00 112.40 58 SER H CA 1
ATOM 6756 C C . SER H 1 59 ? 95.479 27.085 6.392 1.00 113.02 58 SER H C 1
ATOM 6757 O O . SER H 1 59 ? 95.681 27.381 5.215 1.00 114.69 58 SER H O 1
ATOM 6760 N N . ASN H 1 60 ? 95.355 28.018 7.358 1.00 105.06 59 ASN H N 1
ATOM 6761 C CA . ASN H 1 60 ? 95.431 29.452 7.040 1.00 102.11 59 ASN H CA 1
ATOM 6762 C C . ASN H 1 60 ? 96.750 30.123 7.522 1.00 102.23 59 ASN H C 1
ATOM 6763 O O . ASN H 1 60 ? 96.929 31.326 7.304 1.00 99.24 59 ASN H O 1
ATOM 6768 N N . LEU H 1 61 ? 97.649 29.361 8.165 1.00 98.75 60 LEU H N 1
ATOM 6769 C CA . LEU H 1 61 ? 98.891 29.854 8.763 1.00 96.32 60 LEU H CA 1
ATOM 6770 C C . LEU H 1 61 ? 99.777 30.671 7.800 1.00 102.79 60 LEU H C 1
ATOM 6771 O O . LEU H 1 61 ? 100.333 31.674 8.238 1.00 100.34 60 LEU H O 1
ATOM 6776 N N . VAL H 1 62 ? 99.924 30.255 6.529 1.00 104.08 61 VAL H N 1
ATOM 6777 C CA . VAL H 1 62 ? 100.788 30.939 5.561 1.00 105.99 61 VAL H CA 1
ATOM 6778 C C . VAL H 1 62 ? 100.210 32.342 5.221 1.00 108.81 61 VAL H C 1
ATOM 6779 O O . VAL H 1 62 ? 100.933 33.328 5.388 1.00 107.20 61 VAL H O 1
ATOM 6783 N N . SER H 1 63 ? 98.930 32.436 4.786 1.00 105.81 62 SER H N 1
ATOM 6784 C CA . SER H 1 63 ? 98.308 33.716 4.415 1.00 104.09 62 SER H CA 1
ATOM 6785 C C . SER H 1 63 ? 98.054 34.633 5.635 1.00 101.73 62 SER H C 1
ATOM 6786 O O . SER H 1 63 ? 98.272 35.843 5.528 1.00 99.75 62 SER H O 1
ATOM 6789 N N . GLN H 1 64 ? 97.600 34.073 6.775 1.00 95.60 63 GLN H N 1
ATOM 6790 C CA . GLN H 1 64 ? 97.320 34.873 7.975 1.00 91.20 63 GLN H CA 1
ATOM 6791 C C . GLN H 1 64 ? 98.612 35.342 8.638 1.00 93.80 63 GLN H C 1
ATOM 6792 O O . GLN H 1 64 ? 98.639 36.451 9.168 1.00 91.60 63 GLN H O 1
ATOM 6798 N N . GLY H 1 65 ? 99.657 34.512 8.579 1.00 91.33 64 GLY H N 1
ATOM 6799 C CA . GLY H 1 65 ? 100.984 34.827 9.090 1.00 89.99 64 GLY H CA 1
ATOM 6800 C C . GLY H 1 65 ? 101.569 36.020 8.360 1.00 94.03 64 GLY H C 1
ATOM 6801 O O . GLY H 1 65 ? 102.120 36.919 8.996 1.00 92.11 64 GLY H O 1
ATOM 6802 N N . ALA H 1 66 ? 101.390 36.062 7.017 1.00 92.75 65 ALA H N 1
ATOM 6803 C CA . ALA H 1 66 ? 101.822 37.160 6.151 1.00 93.71 65 ALA H CA 1
ATOM 6804 C C . ALA H 1 66 ? 101.085 38.449 6.506 1.00 94.94 65 ALA H C 1
ATOM 6805 O O . ALA H 1 66 ? 101.691 39.520 6.474 1.00 94.25 65 ALA H O 1
ATOM 6807 N N . LEU H 1 67 ? 99.787 38.337 6.876 1.00 89.95 66 LEU H N 1
ATOM 6808 C CA . LEU H 1 67 ? 98.942 39.460 7.286 1.00 86.97 66 LEU H CA 1
ATOM 6809 C C . LEU H 1 67 ? 99.446 40.043 8.619 1.00 88.55 66 LEU H C 1
ATOM 6810 O O . LEU H 1 67 ? 99.562 41.269 8.726 1.00 87.81 66 LEU H O 1
ATOM 6815 N N . VAL H 1 68 ? 99.783 39.170 9.607 1.00 83.57 67 VAL H N 1
ATOM 6816 C CA . VAL H 1 68 ? 100.341 39.569 10.912 1.00 80.70 67 VAL H CA 1
ATOM 6817 C C . VAL H 1 68 ? 101.635 40.356 10.663 1.00 86.82 67 VAL H C 1
ATOM 6818 O O . VAL H 1 68 ? 101.800 41.435 11.234 1.00 85.11 67 VAL H O 1
ATOM 6822 N N . GLU H 1 69 ? 102.514 39.841 9.761 1.00 86.30 68 GLU H N 1
ATOM 6823 C CA . GLU H 1 69 ? 103.781 40.469 9.368 1.00 87.68 68 GLU H CA 1
ATOM 6824 C C . GLU H 1 69 ? 103.546 41.884 8.813 1.00 91.09 68 GLU H C 1
ATOM 6825 O O . GLU H 1 69 ? 104.265 42.801 9.196 1.00 90.31 68 GLU H O 1
ATOM 6831 N N . GLY H 1 70 ? 102.522 42.041 7.967 1.00 88.38 69 GLY H N 1
ATOM 6832 C CA . GLY H 1 70 ? 102.128 43.315 7.369 1.00 89.22 69 GLY H CA 1
ATOM 6833 C C . GLY H 1 70 ? 101.601 44.330 8.368 1.00 89.64 69 GLY H C 1
ATOM 6834 O O . GLY H 1 70 ? 101.982 45.507 8.314 1.00 90.55 69 GLY H O 1
ATOM 6835 N N . LEU H 1 71 ? 100.706 43.885 9.276 1.00 82.07 70 LEU H N 1
ATOM 6836 C CA . LEU H 1 71 ? 100.110 44.710 10.332 1.00 78.80 70 LEU H CA 1
ATOM 6837 C C . LEU H 1 71 ? 101.164 45.203 11.337 1.00 81.17 70 LEU H C 1
ATOM 6838 O O . LEU H 1 71 ? 101.120 46.378 11.708 1.00 80.25 70 LEU H O 1
ATOM 6843 N N . VAL H 1 72 ? 102.088 44.296 11.785 1.00 77.83 71 VAL H N 1
ATOM 6844 C CA . VAL H 1 72 ? 103.169 44.564 12.752 1.00 78.05 71 VAL H CA 1
ATOM 6845 C C . VAL H 1 72 ? 104.200 45.530 12.101 1.00 86.23 71 VAL H C 1
ATOM 6846 O O . VAL H 1 72 ? 104.701 46.428 12.783 1.00 86.99 71 VAL H O 1
ATOM 6850 N N . SER H 1 73 ? 104.481 45.370 10.791 1.00 85.01 72 SER H N 1
ATOM 6851 C CA . SER H 1 73 ? 105.391 46.256 10.055 1.00 88.50 72 SER H CA 1
ATOM 6852 C C . SER H 1 73 ? 104.835 47.690 9.983 1.00 93.50 72 SER H C 1
ATOM 6853 O O . SER H 1 73 ? 105.593 48.642 10.198 1.00 95.07 72 SER H O 1
ATOM 6856 N N . ALA H 1 74 ? 103.510 47.829 9.705 1.00 88.31 73 ALA H N 1
ATOM 6857 C CA . ALA H 1 74 ? 102.798 49.100 9.577 1.00 88.39 73 ALA H CA 1
ATOM 6858 C C . ALA H 1 74 ? 102.530 49.753 10.936 1.00 89.78 73 ALA H C 1
ATOM 6859 O O . ALA H 1 74 ? 102.663 50.972 11.060 1.00 88.91 73 ALA H O 1
ATOM 6861 N N . ARG H 1 75 ? 102.089 48.953 11.931 1.00 85.93 74 ARG H N 1
ATOM 6862 C CA . ARG H 1 75 ? 101.757 49.400 13.290 1.00 84.75 74 ARG H CA 1
ATOM 6863 C C . ARG H 1 75 ? 102.612 48.627 14.289 1.00 90.28 74 ARG H C 1
ATOM 6864 O O . ARG H 1 75 ? 102.203 47.557 14.753 1.00 87.49 74 ARG H O 1
ATOM 6872 N N . PRO H 1 76 ? 103.826 49.138 14.608 1.00 90.99 75 PRO H N 1
ATOM 6873 C CA . PRO H 1 76 ? 104.723 48.393 15.512 1.00 90.94 75 PRO H CA 1
ATOM 6874 C C . PRO H 1 76 ? 104.211 48.313 16.951 1.00 94.27 75 PRO H C 1
ATOM 6875 O O . PRO H 1 76 ? 104.602 47.393 17.675 1.00 93.27 75 PRO H O 1
ATOM 6887 N N . LEU H 1 78 ? 101.043 47.843 17.781 1.00 77.53 77 LEU H N 1
ATOM 6888 C CA . LEU H 1 78 ? 99.888 46.948 17.804 1.00 72.39 77 LEU H CA 1
ATOM 6889 C C . LEU H 1 78 ? 100.253 45.609 18.438 1.00 73.38 77 LEU H C 1
ATOM 6890 O O . LEU H 1 78 ? 101.275 45.018 18.096 1.00 74.93 77 LEU H O 1
ATOM 6895 N N . SER H 1 79 ? 99.415 45.138 19.369 1.00 66.64 78 SER H N 1
ATOM 6896 C CA . SER H 1 79 ? 99.574 43.835 20.018 1.00 64.14 78 SER H CA 1
ATOM 6897 C C . SER H 1 79 ? 98.725 42.819 19.270 1.00 64.37 78 SER H C 1
ATOM 6898 O O . SER H 1 79 ? 97.497 42.945 19.217 1.00 63.89 78 SER H O 1
ATOM 6901 N N . VAL H 1 80 ? 99.371 41.860 18.620 1.00 59.01 79 VAL H N 1
ATOM 6902 C CA . VAL H 1 80 ? 98.659 40.829 17.888 1.00 57.66 79 VAL H CA 1
ATOM 6903 C C . VAL H 1 80 ? 98.653 39.572 18.779 1.00 62.46 79 VAL H C 1
ATOM 6904 O O . VAL H 1 80 ? 99.706 39.101 19.201 1.00 63.55 79 VAL H O 1
ATOM 6908 N N . VAL H 1 81 ? 97.453 39.083 19.110 1.00 58.86 80 VAL H N 1
ATOM 6909 C CA . VAL H 1 81 ? 97.237 37.894 19.939 1.00 57.96 80 VAL H CA 1
ATOM 6910 C C . VAL H 1 81 ? 96.656 36.800 19.048 1.00 62.89 80 VAL H C 1
ATOM 6911 O O . VAL H 1 81 ? 95.585 36.982 18.459 1.00 62.44 80 VAL H O 1
ATOM 6915 N N . ALA H 1 82 ? 97.365 35.677 18.938 1.00 59.36 81 ALA H N 1
ATOM 6916 C CA . ALA H 1 82 ? 96.903 34.564 18.137 1.00 59.96 81 ALA H CA 1
ATOM 6917 C C . ALA H 1 82 ? 95.961 33.676 18.945 1.00 66.22 81 ALA H C 1
ATOM 6918 O O . ALA H 1 82 ? 96.106 33.558 20.165 1.00 64.75 81 ALA H O 1
ATOM 6920 N N . ILE H 1 83 ? 94.962 33.083 18.254 1.00 66.36 82 ILE H N 1
ATOM 6921 C CA . ILE H 1 83 ? 93.972 32.151 18.796 1.00 68.84 82 ILE H CA 1
ATOM 6922 C C . ILE H 1 83 ? 94.087 30.849 18.034 1.00 79.38 82 ILE H C 1
ATOM 6923 O O . ILE H 1 83 ? 94.143 30.869 16.804 1.00 81.48 82 ILE H O 1
ATOM 6928 N N . GLY H 1 84 ? 94.050 29.729 18.738 1.00 78.91 83 GLY H N 1
ATOM 6929 C CA . GLY H 1 84 ? 94.099 28.430 18.084 1.00 82.12 83 GLY H CA 1
ATOM 6930 C C . GLY H 1 84 ? 94.526 27.327 19.011 1.00 87.79 83 GLY H C 1
ATOM 6931 O O . GLY H 1 84 ? 94.275 27.414 20.214 1.00 86.15 83 GLY H O 1
ATOM 6932 N N . ASP H 1 85 ? 95.164 26.276 18.460 1.00 88.16 84 ASP H N 1
ATOM 6933 C CA . ASP H 1 85 ? 95.617 25.160 19.288 1.00 90.71 84 ASP H CA 1
ATOM 6934 C C . ASP H 1 85 ? 96.953 25.528 19.952 1.00 93.65 84 ASP H C 1
ATOM 6935 O O . ASP H 1 85 ? 98.019 25.475 19.322 1.00 93.96 84 ASP H O 1
ATOM 6940 N N . GLY H 1 86 ? 96.868 25.897 21.229 1.00 88.73 85 GLY H N 1
ATOM 6941 C CA . GLY H 1 86 ? 98.017 26.273 22.047 1.00 87.13 85 GLY H CA 1
ATOM 6942 C C . GLY H 1 86 ? 98.940 25.122 22.390 1.00 93.37 85 GLY H C 1
ATOM 6943 O O . GLY H 1 86 ? 100.043 25.350 22.890 1.00 93.21 85 GLY H O 1
ATOM 6944 N N . LEU H 1 87 ? 98.494 23.883 22.130 1.00 92.50 86 LEU H N 1
ATOM 6945 C CA . LEU H 1 87 ? 99.255 22.655 22.371 1.00 95.97 86 LEU H CA 1
ATOM 6946 C C . LEU H 1 87 ? 100.151 22.311 21.170 1.00 98.66 86 LEU H C 1
ATOM 6947 O O . LEU H 1 87 ? 101.020 21.443 21.294 1.00 100.71 86 LEU H O 1
ATOM 6952 N N . ASP H 1 88 ? 99.928 22.990 20.012 1.00 92.31 87 ASP H N 1
ATOM 6953 C CA . ASP H 1 88 ? 100.680 22.818 18.763 1.00 93.18 87 ASP H CA 1
ATOM 6954 C C . ASP H 1 88 ? 101.867 23.780 18.770 1.00 93.24 87 ASP H C 1
ATOM 6955 O O . ASP H 1 88 ? 101.709 24.968 18.477 1.00 89.83 87 ASP H O 1
ATOM 6960 N N . ASN H 1 89 ? 103.054 23.253 19.119 1.00 90.94 88 ASN H N 1
ATOM 6961 C CA . ASN H 1 89 ? 104.295 24.005 19.258 1.00 88.73 88 ASN H CA 1
ATOM 6962 C C . ASN H 1 89 ? 104.684 24.724 17.968 1.00 90.69 88 ASN H C 1
ATOM 6963 O O . ASN H 1 89 ? 105.082 25.893 18.025 1.00 87.46 88 ASN H O 1
ATOM 6968 N N . GLN H 1 90 ? 104.565 24.052 16.819 1.00 89.91 89 GLN H N 1
ATOM 6969 C CA . GLN H 1 90 ? 104.943 24.647 15.539 1.00 90.11 89 GLN H CA 1
ATOM 6970 C C . GLN H 1 90 ? 104.035 25.838 15.186 1.00 89.52 89 GLN H C 1
ATOM 6971 O O . GLN H 1 90 ? 104.517 26.797 14.583 1.00 89.21 89 GLN H O 1
ATOM 6977 N N . LEU H 1 91 ? 102.755 25.801 15.600 1.00 81.84 90 LEU H N 1
ATOM 6978 C CA . LEU H 1 91 ? 101.790 26.871 15.362 1.00 77.73 90 LEU H CA 1
ATOM 6979 C C . LEU H 1 91 ? 102.117 28.101 16.238 1.00 76.71 90 LEU H C 1
ATOM 6980 O O . LEU H 1 91 ? 102.060 29.242 15.757 1.00 74.00 90 LEU H O 1
ATOM 6985 N N . VAL H 1 92 ? 102.443 27.858 17.525 1.00 71.51 91 VAL H N 1
ATOM 6986 C CA . VAL H 1 92 ? 102.823 28.878 18.504 1.00 67.93 91 VAL H CA 1
ATOM 6987 C C . VAL H 1 92 ? 104.116 29.577 18.017 1.00 71.89 91 VAL H C 1
ATOM 6988 O O . VAL H 1 92 ? 104.160 30.805 18.026 1.00 68.52 91 VAL H O 1
ATOM 6992 N N . LEU H 1 93 ? 105.126 28.798 17.527 1.00 71.25 92 LEU H N 1
ATOM 6993 C CA . LEU H 1 93 ? 106.390 29.325 16.998 1.00 71.89 92 LEU H CA 1
ATOM 6994 C C . LEU H 1 93 ? 106.179 30.207 15.761 1.00 76.12 92 LEU H C 1
ATOM 6995 O O . LEU H 1 93 ? 106.767 31.293 15.686 1.00 75.13 92 LEU H O 1
ATOM 7000 N N . ALA H 1 94 ? 105.338 29.749 14.809 1.00 73.88 93 ALA H N 1
ATOM 7001 C CA . ALA H 1 94 ? 105.004 30.469 13.570 1.00 74.48 93 ALA H CA 1
ATOM 7002 C C . ALA H 1 94 ? 104.328 31.802 13.870 1.00 76.98 93 ALA H C 1
ATOM 7003 O O . ALA H 1 94 ? 104.611 32.808 13.205 1.00 77.05 93 ALA H O 1
ATOM 7005 N N . ALA H 1 95 ? 103.445 31.802 14.882 1.00 71.90 94 ALA H N 1
ATOM 7006 C CA . ALA H 1 95 ? 102.740 32.992 15.316 1.00 69.93 94 ALA H CA 1
ATOM 7007 C C . ALA H 1 95 ? 103.732 34.017 15.885 1.00 72.58 94 ALA H C 1
ATOM 7008 O O . ALA H 1 95 ? 103.686 35.178 15.488 1.00 72.52 94 ALA H O 1
ATOM 7018 N N . ARG H 1 97 ? 107.046 34.225 15.363 1.00 75.79 96 ARG H N 1
ATOM 7019 C CA . ARG H 1 97 ? 107.910 34.628 14.251 1.00 77.80 96 ARG H CA 1
ATOM 7020 C C . ARG H 1 97 ? 107.206 35.669 13.368 1.00 80.51 96 ARG H C 1
ATOM 7021 O O . ARG H 1 97 ? 107.856 36.634 12.965 1.00 80.52 96 ARG H O 1
ATOM 7029 N N . ALA H 1 98 ? 105.877 35.506 13.121 1.00 76.65 97 ALA H N 1
ATOM 7030 C CA . ALA H 1 98 ? 105.042 36.444 12.337 1.00 75.81 97 ALA H CA 1
ATOM 7031 C C . ALA H 1 98 ? 104.924 37.820 13.024 1.00 77.74 97 ALA H C 1
ATOM 7032 O O . ALA H 1 98 ? 104.779 38.824 12.329 1.00 78.01 97 ALA H O 1
ATOM 7034 N N . GLY H 1 99 ? 104.988 37.846 14.362 1.00 71.97 98 GLY H N 1
ATOM 7035 C CA . GLY H 1 99 ? 104.923 39.071 15.160 1.00 69.16 98 GLY H CA 1
ATOM 7036 C C . GLY H 1 99 ? 103.916 39.078 16.289 1.00 68.41 98 GLY H C 1
ATOM 7037 O O . GLY H 1 99 ? 103.757 40.103 16.946 1.00 64.44 98 GLY H O 1
ATOM 7038 N N . ALA H 1 100 ? 103.223 37.948 16.521 1.00 66.36 99 ALA H N 1
ATOM 7039 C CA . ALA H 1 100 ? 102.220 37.839 17.585 1.00 65.02 99 ALA H CA 1
ATOM 7040 C C . ALA H 1 100 ? 102.895 37.857 18.962 1.00 71.08 99 ALA H C 1
ATOM 7041 O O . ALA H 1 100 ? 103.875 37.156 19.194 1.00 72.03 99 ALA H O 1
ATOM 7043 N N . ARG H 1 101 ? 102.376 38.717 19.846 1.00 67.48 100 ARG H N 1
ATOM 7044 C CA . ARG H 1 101 ? 102.854 38.984 21.206 1.00 66.40 100 ARG H CA 1
ATOM 7045 C C . ARG H 1 101 ? 102.347 37.904 22.222 1.00 66.92 100 ARG H C 1
ATOM 7046 O O . ARG H 1 101 ? 102.952 37.724 23.273 1.00 65.94 100 ARG H O 1
ATOM 7054 N N . ASP H 1 102 ? 101.231 37.213 21.923 1.00 61.45 101 ASP H N 1
ATOM 7055 C CA . ASP H 1 102 ? 100.681 36.163 22.793 1.00 60.59 101 ASP H CA 1
ATOM 7056 C C . ASP H 1 102 ? 99.886 35.141 21.953 1.00 61.30 101 ASP H C 1
ATOM 7057 O O . ASP H 1 102 ? 99.630 35.352 20.763 1.00 57.91 101 ASP H O 1
ATOM 7062 N N . PHE H 1 103 ? 99.571 34.007 22.581 1.00 59.51 102 PHE H N 1
ATOM 7063 C CA . PHE H 1 103 ? 98.833 32.902 22.000 1.00 61.48 102 PHE H CA 1
ATOM 7064 C C . PHE H 1 103 ? 97.855 32.335 23.025 1.00 68.17 102 PHE H C 1
ATOM 7065 O O . PHE H 1 103 ? 98.277 31.842 24.071 1.00 68.43 102 PHE H O 1
ATOM 7073 N N . ILE H 1 104 ? 96.558 32.393 22.727 1.00 67.25 103 ILE H N 1
ATOM 7074 C CA . ILE H 1 104 ? 95.531 31.857 23.625 1.00 69.15 103 ILE H CA 1
ATOM 7075 C C . ILE H 1 104 ? 94.783 30.758 22.876 1.00 76.26 103 ILE H C 1
ATOM 7076 O O . ILE H 1 104 ? 94.685 30.776 21.645 1.00 75.82 103 ILE H O 1
ATOM 7081 N N . THR H 1 105 ? 94.335 29.759 23.628 1.00 75.69 104 THR H N 1
ATOM 7082 C CA . THR H 1 105 ? 93.646 28.614 23.059 1.00 78.20 104 THR H CA 1
ATOM 7083 C C . THR H 1 105 ? 92.156 28.886 23.059 1.00 81.14 104 THR H C 1
ATOM 7084 O O . THR H 1 105 ? 91.616 29.302 24.090 1.00 79.72 104 THR H O 1
ATOM 7088 N N . TYR H 1 106 ? 91.484 28.643 21.909 1.00 78.06 105 TYR H N 1
ATOM 7089 C CA . TYR H 1 106 ? 90.043 28.847 21.815 1.00 77.57 105 TYR H CA 1
ATOM 7090 C C . TYR H 1 106 ? 89.342 27.930 22.800 1.00 83.80 105 TYR H C 1
ATOM 7091 O O . TYR H 1 106 ? 89.668 26.742 22.885 1.00 87.34 105 TYR H O 1
ATOM 7100 N N . GLY H 1 107 ? 88.409 28.508 23.549 1.00 78.28 106 GLY H N 1
ATOM 7101 C CA . GLY H 1 107 ? 87.630 27.793 24.544 1.00 80.93 106 GLY H CA 1
ATOM 7102 C C . GLY H 1 107 ? 88.227 27.807 25.929 1.00 85.63 106 GLY H C 1
ATOM 7103 O O . GLY H 1 107 ? 87.657 27.175 26.826 1.00 88.32 106 GLY H O 1
ATOM 7104 N N . ALA H 1 108 ? 89.377 28.526 26.122 1.00 79.16 107 ALA H N 1
ATOM 7105 C CA . ALA H 1 108 ? 90.019 28.665 27.431 1.00 79.13 107 ALA H CA 1
ATOM 7106 C C . ALA H 1 108 ? 89.024 29.289 28.413 1.00 85.25 107 ALA H C 1
ATOM 7107 O O . ALA H 1 108 ? 88.276 30.195 28.043 1.00 83.68 107 ALA H O 1
ATOM 7109 N N . ARG H 1 109 ? 88.920 28.695 29.602 1.00 85.89 108 ARG H N 1
ATOM 7110 C CA . ARG H 1 109 ? 88.017 29.122 30.668 1.00 87.19 108 ARG H CA 1
ATOM 7111 C C . ARG H 1 109 ? 88.455 30.508 31.196 1.00 89.27 108 ARG H C 1
ATOM 7112 O O . ARG H 1 109 ? 89.618 30.907 31.038 1.00 86.01 108 ARG H O 1
ATOM 7120 N N . ALA H 1 110 ? 87.500 31.242 31.796 1.00 87.35 109 ALA H N 1
ATOM 7121 C CA . ALA H 1 110 ? 87.697 32.575 32.381 1.00 85.38 109 ALA H CA 1
ATOM 7122 C C . ALA H 1 110 ? 88.868 32.588 33.384 1.00 89.59 109 ALA H C 1
ATOM 7123 O O . ALA H 1 110 ? 89.602 33.573 33.435 1.00 87.47 109 ALA H O 1
ATOM 7125 N N . SER H 1 111 ? 89.045 31.479 34.150 1.00 89.12 110 SER H N 1
ATOM 7126 C CA . SER H 1 111 ? 90.106 31.237 35.142 1.00 90.37 110 SER H CA 1
ATOM 7127 C C . SER H 1 111 ? 91.522 31.283 34.510 1.00 90.98 110 SER H C 1
ATOM 7128 O O . SER H 1 111 ? 92.475 31.743 35.150 1.00 89.41 110 SER H O 1
ATOM 7131 N N . GLU H 1 112 ? 91.648 30.745 33.275 1.00 86.21 111 GLU H N 1
ATOM 7132 C CA . GLU H 1 112 ? 92.883 30.667 32.481 1.00 83.99 111 GLU H CA 1
ATOM 7133 C C . GLU H 1 112 ? 93.226 32.011 31.819 1.00 83.07 111 GLU H C 1
ATOM 7134 O O . GLU H 1 112 ? 94.393 32.253 31.504 1.00 81.52 111 GLU H O 1
ATOM 7140 N N . LEU H 1 113 ? 92.194 32.857 31.569 1.00 76.55 112 LEU H N 1
ATOM 7141 C CA . LEU H 1 113 ? 92.308 34.138 30.866 1.00 72.18 112 LEU H CA 1
ATOM 7142 C C . LEU H 1 113 ? 92.466 35.356 31.807 1.00 76.06 112 LEU H C 1
ATOM 7143 O O . LEU H 1 113 ? 92.755 36.458 31.333 1.00 73.95 112 LEU H O 1
ATOM 7148 N N . THR H 1 114 ? 92.338 35.138 33.125 1.00 74.65 113 THR H N 1
ATOM 7149 C CA . THR H 1 114 ? 92.439 36.130 34.202 1.00 74.56 113 THR H CA 1
ATOM 7150 C C . THR H 1 114 ? 93.707 37.045 34.036 1.00 76.59 113 THR H C 1
ATOM 7151 O O . THR H 1 114 ? 93.601 38.255 34.233 1.00 75.84 113 THR H O 1
ATOM 7155 N N . GLY H 1 115 ? 94.845 36.474 33.658 1.00 73.10 114 GLY H N 1
ATOM 7156 C CA . GLY H 1 115 ? 96.082 37.219 33.463 1.00 71.40 114 GLY H CA 1
ATOM 7157 C C . GLY H 1 115 ? 95.977 38.183 32.305 1.00 71.85 114 GLY H C 1
ATOM 7158 O O . GLY H 1 115 ? 96.209 39.380 32.472 1.00 71.03 114 GLY H O 1
ATOM 7159 N N . LEU H 1 116 ? 95.551 37.663 31.143 1.00 67.00 115 LEU H N 1
ATOM 7160 C CA . LEU H 1 116 ? 95.348 38.404 29.897 1.00 64.13 115 LEU H CA 1
ATOM 7161 C C . LEU H 1 116 ? 94.341 39.584 30.074 1.00 65.99 115 LEU H C 1
ATOM 7162 O O . LEU H 1 116 ? 94.580 40.634 29.488 1.00 64.88 115 LEU H O 1
ATOM 7167 N N . ILE H 1 117 ? 93.251 39.416 30.869 1.00 62.18 116 ILE H N 1
ATOM 7168 C CA . ILE H 1 117 ? 92.242 40.467 31.080 1.00 61.84 116 ILE H CA 1
ATOM 7169 C C . ILE H 1 117 ? 92.894 41.687 31.777 1.00 67.04 116 ILE H C 1
ATOM 7170 O O . ILE H 1 117 ? 92.629 42.820 31.378 1.00 65.73 116 ILE H O 1
ATOM 7175 N N . ARG H 1 118 ? 93.763 41.445 32.777 1.00 67.61 117 ARG H N 1
ATOM 7176 C CA A ARG H 1 118 ? 94.472 42.491 33.517 0.50 68.59 117 ARG H CA 1
ATOM 7177 C CA B ARG H 1 118 ? 94.450 42.515 33.498 0.50 68.13 117 ARG H CA 1
ATOM 7178 C C . ARG H 1 118 ? 95.448 43.227 32.575 1.00 70.47 117 ARG H C 1
ATOM 7179 O O . ARG H 1 118 ? 95.536 44.460 32.633 1.00 71.22 117 ARG H O 1
ATOM 7194 N N . ARG H 1 119 ? 96.150 42.466 31.685 1.00 64.28 118 ARG H N 1
ATOM 7195 C CA . ARG H 1 119 ? 97.097 43.000 30.701 1.00 63.38 118 ARG H CA 1
ATOM 7196 C C . ARG H 1 119 ? 96.369 43.865 29.646 1.00 66.23 118 ARG H C 1
ATOM 7197 O O . ARG H 1 119 ? 96.852 44.956 29.330 1.00 68.01 118 ARG H O 1
ATOM 7205 N N . LEU H 1 120 ? 95.205 43.403 29.137 1.00 58.64 119 LEU H N 1
ATOM 7206 C CA . LEU H 1 120 ? 94.386 44.122 28.160 1.00 55.74 119 LEU H CA 1
ATOM 7207 C C . LEU H 1 120 ? 93.798 45.428 28.753 1.00 60.53 119 LEU H C 1
ATOM 7208 O O . LEU H 1 120 ? 93.485 46.352 28.000 1.00 59.08 119 LEU H O 1
ATOM 7213 N N . GLY H 1 121 ? 93.686 45.489 30.084 1.00 58.69 120 GLY H N 1
ATOM 7214 C CA . GLY H 1 121 ? 93.239 46.658 30.829 1.00 59.25 120 GLY H CA 1
ATOM 7215 C C . GLY H 1 121 ? 94.225 47.815 30.792 1.00 63.26 120 GLY H C 1
ATOM 7216 O O . GLY H 1 121 ? 93.837 48.948 31.050 1.00 65.53 120 GLY H O 1
ATOM 7217 N N . GLY H 1 122 ? 95.479 47.573 30.420 1.00 58.29 121 GLY H N 1
ATOM 7218 C CA . GLY H 1 122 ? 96.484 48.627 30.299 1.00 58.49 121 GLY H CA 1
ATOM 7219 C C . GLY H 1 122 ? 96.877 49.295 31.606 1.00 65.07 121 GLY H C 1
ATOM 7220 O O . GLY H 1 122 ? 96.884 48.644 32.670 1.00 64.68 121 GLY H O 1
ATOM 7221 N N . ARG H 1 123 ? 97.227 50.618 31.519 1.00 63.34 122 ARG H N 1
ATOM 7222 C CA . ARG H 1 123 ? 97.702 51.435 32.649 1.00 65.98 122 ARG H CA 1
ATOM 7223 C C . ARG H 1 123 ? 96.549 52.272 33.271 1.00 66.96 122 ARG H C 1
ATOM 7224 O O . ARG H 1 123 ? 95.555 52.540 32.588 1.00 64.02 122 ARG H O 1
ATOM 7232 N N . LEU H 1 124 ? 96.697 52.693 34.566 1.00 64.12 123 LEU H N 1
ATOM 7233 C CA . LEU H 1 124 ? 95.675 53.488 35.253 1.00 63.49 123 LEU H CA 1
ATOM 7234 C C . LEU H 1 124 ? 95.521 54.809 34.502 1.00 72.32 123 LEU H C 1
ATOM 7235 O O . LEU H 1 124 ? 96.482 55.583 34.414 1.00 75.82 123 LEU H O 1
ATOM 7240 N N . PRO H 1 125 ? 94.355 55.043 33.867 1.00 67.67 124 PRO H N 1
ATOM 7241 C CA . PRO H 1 125 ? 94.213 56.267 33.061 1.00 68.75 124 PRO H CA 1
ATOM 7242 C C . PRO H 1 125 ? 94.030 57.542 33.899 1.00 78.04 124 PRO H C 1
ATOM 7243 O O . PRO H 1 125 ? 93.349 57.574 34.935 1.00 78.24 124 PRO H O 1
ATOM 7247 N N . SER H 1 126 ? 94.682 58.603 33.406 1.00 77.88 125 SER H N 1
ATOM 7248 C CA . SER H 1 126 ? 94.661 59.947 33.951 1.00 82.17 125 SER H CA 1
ATOM 7249 C C . SER H 1 126 ? 93.358 60.643 33.576 1.00 88.20 125 SER H C 1
ATOM 7250 O O . SER H 1 126 ? 92.689 60.230 32.617 1.00 83.58 125 SER H O 1
ATOM 7253 N N . VAL H 1 127 ? 92.998 61.700 34.340 1.00 92.57 126 VAL H N 1
ATOM 7254 C CA . VAL H 1 127 ? 91.778 62.495 34.117 1.00 95.24 126 VAL H CA 1
ATOM 7255 C C . VAL H 1 127 ? 91.892 63.187 32.729 1.00 103.13 126 VAL H C 1
ATOM 7256 O O . VAL H 1 127 ? 92.830 63.971 32.528 1.00 106.98 126 VAL H O 1
ATOM 7260 N N . PRO H 1 128 ? 90.993 62.874 31.757 1.00 97.45 127 PRO H N 1
ATOM 7261 C CA . PRO H 1 128 ? 91.108 63.490 30.422 1.00 102.41 127 PRO H CA 1
ATOM 7262 C C . PRO H 1 128 ? 90.428 64.858 30.353 1.00 130.22 127 PRO H C 1
ATOM 7263 O O . PRO H 1 128 ? 91.095 65.883 30.224 1.00 96.54 127 PRO H O 1
#

Nearest PDB structures (foldseek):
  4lda-assembly7_G  TM=9.861E-01  e=3.715E-18  Pseudomonas aeruginosa PAO1
  4lda-assembly8_H  TM=9.506E-01  e=5.047E-19  Pseudomonas aeruginosa PAO1
  5t3y-assembly1_A  TM=6.391E-01  e=1.453E-04  Burkholderia multivorans
  3cg0-assembly2_D  TM=7.444E-01  e=9.401E-04  Oleidesulfovibrio alaskensis G20
  8vc9-assembly3_F  TM=6.560E-01  e=9.550E-03  Leptospira interrogans serovar Copenhageni

Solvent-accessible surface area: 43212 Å² total

Foldseek 3Di:
DAEEEEADPDVLQQCQLQVLCVVVDGYHYQYDDDLVSVVVVCVVRVHQAYEYEDDPVCLVVVLQSLLSNCVVPCGAYEYEYDPVDPVSQVSVCSNHPYYYYRPDDSCVVVVVVVVVVVPDDDPD/DAEEEEADPDVLQVVQLQVLCVVVDGYHYQYDDDLVSVVVVCVVRVHQEYEYEDDPVCLVVVLVSLLSNCVVPCGAYEYEYDPVDPVSQVSVCSNHPYYDYRPPDSCVVNVVVVVSVVPDDPDDD/DQEEEEADPDPVQQVQCQVLLVLLDGYHYPYDDDLVRVLVVCVVSVHQEYEYEDDDVCLPVVLQSLLSNCVVPCGAYEYEDPPVDPVRVVSCVSNHPYYYYRPDDSVVCVVVSVVSNPDDDDDDD/DAEEEEADPDVVVVVQVCVLCVVVDYYHYDDQPDLVVVVVVCVVRVHQEYEYEDDPVCLVVVLQSLLSNCVVPCGAYEYEEAPVPPVSVVSCCSNHPYYDYPPDDSCVVVVVVVVSVD/DAEEEEADPDVLQVCQLCVLCVVVDYYHYPYDADLVRVVVVCVVRVHQAYEYEDDPVCLVVVLCSLLSNCVVPCGAYEYEAQPVDPVRQVSCCSDHPYYDYRPPDSCVVVVVVVVVD/DAAEEEEADPDVLQVCQLCVLCVVNYGYHYPYDADLVRVVVVCVVRVHQAYEYEDDPVCLVVVLQSLLSNCVVPCGAYEYEAQPVDPVNQVSCCSNHPYYDYRPDDSCVVVVVVVVVD/DAEEEEADPDVVVVVLVCVLCVVVDYYHYDDLPDLVVVVVVCVVRVHQEYEYEDDPVCLVVVLQSLLSNCVVPCGAYEYEEAPVDPVGVVSCVSNHPYYDYPVDDSCVVVVVVVVSD/DAEEEEADPDVLQVVQCCVLLVVLDHYHYDDLPDLVVVVVCCVVRVHQEYEYEDDPVCLVVVLQSLLSNCVVPCGAYEYEDPPVDPVRQVSVCSNHPYYDYRPDDSVRCVVVSVVSNPDDDDDD

CATH classification: 3.40.50.2300

Radius of gyration: 33.01 Å; Cα contacts (8 Å, |Δi|>4): 1758; chains: 8; bounding box: 100×72×76 Å

Sequence (968 aa):
NQNFVALTQHPGELDWLQNSLASAGQVVPAGSASLEELLALLDVTAAGVLFISLGKSNLVSQGALVEGLVSARPLSVVAIGDGLDNQLVLAARAGARDDFITYGARASELTGLIRRLGGRLPSVPNQNFVALTQHPGELDDWLQNSLASAGQVVPAGSASLEELLALLDVTAAGVLFISLGKSNLVSQGALVEGLVSARPLSVVAIGDGLDNQLVLAARAGARDFITYGARASELTGLIRRLGGRLPSVPVNNQNFVALTQHPGELDWLQNSLASAGQVVPAGSASLEELLALLDVTAAGVLFISLGKSNLVSQGALVEGLVSARPLSVVAIIGDGLDNQLVLAARAGARDFITYGARASELTGLIRRLGGRLPSVPVNQNFVALTQHPGELDWLQNSLASAGQVVPAGSASLEELLALLDVTAAGVLFISLGKSNLVSQGALVEGLVSARPLSVVAIGDGLDNQLVLAARAGARDFITYGARASELTGLIRRLGGNQNFVALTQHPGELDWLQNSLASAGQVVPAGSASLEELLALLDVTAAGVLFISLGKSNLVSQGALVEGLVSARPLSVVAIGDGLDNNQLVLAARAGARDFITYGARASELTGLIRRLGGNQNFVALTQHPGELDWLQNSLASAGQVVPAGSASLEELLALLDVTAAGVLFISLGKSNLVSQGALVEGLVSARPLSVVAIGDGLDNQLVLAARAGARDFITYGARASELTGLIRRLGNQNFVALTQHPGELDWLQNSLASAGQVVPAGSASLEELLALLDVTAAGVLFISLGKSNLVSQGALVEGLVSARPLSVVAIGDGLDNQLVLAARAGARDFITYGARASELTGLIRRLGNQNFVALTQHPGELDWLQNSLASAGQVVPAAGGSSAASSLEELLALLDVTAAGVLFISLGKSNLVSQGALVEGLVSARPLSVVAIGDGLDNQLVLAARAGARDFITYGARASELTGLIRRRLGGRLPSVP